Protein AF-0000000078796275 (afdb_homodimer)

Nearest PDB structures (foldseek):
  2wvj-assembly2_E  TM=6.440E-01  e=2.480E-03  Homo sapiens
  1w4r-assembly2_E  TM=6.737E-01  e=4.907E-03  Homo sapiens
  3pvs-assembly1_B  TM=4.289E-01  e=1.574E-03  Escherichia coli
  3pvs-assembly1_C  TM=3.854E-01  e=8.913E-04  Escherichia coli
  3pvs-assembly1_D  TM=3.509E-01  e=2.480E-03  Escherichia coli

Structure (mmCIF, N/CA/C/O backbone):
data_AF-0000000078796275-model_v1
#
loop_
_entity.id
_entity.type
_entity.pdbx_description
1 polymer 'AAA+ ATPase domain-containing protein'
#
loop_
_atom_site.group_PDB
_atom_site.id
_atom_site.type_symbol
_atom_site.label_atom_id
_atom_site.label_alt_id
_atom_site.label_comp_id
_atom_site.label_asym_id
_atom_site.label_entity_id
_atom_site.label_seq_id
_atom_site.pdbx_PDB_ins_code
_atom_site.Cartn_x
_atom_site.Cartn_y
_atom_site.Cartn_z
_atom_site.occupancy
_atom_site.B_iso_or_equiv
_atom_site.auth_seq_id
_atom_site.auth_comp_id
_atom_site.auth_asym_id
_atom_site.auth_atom_id
_atom_site.pdbx_PDB_model_num
ATOM 1 N N . MET A 1 1 ? 18.891 14.438 -11.133 1 76.06 1 MET A N 1
ATOM 2 C CA . MET A 1 1 ? 20.156 14.117 -10.492 1 76.06 1 MET A CA 1
ATOM 3 C C . MET A 1 1 ? 20.156 14.555 -9.031 1 76.06 1 MET A C 1
ATOM 5 O O . MET A 1 1 ? 19.75 15.672 -8.711 1 76.06 1 MET A O 1
ATOM 9 N N . LEU A 1 2 ? 20.594 13.57 -8.203 1 88.75 2 LEU A N 1
ATOM 10 C CA . LEU A 1 2 ? 20.547 13.781 -6.766 1 88.75 2 LEU A CA 1
ATOM 11 C C . LEU A 1 2 ? 21.891 14.312 -6.254 1 88.75 2 LEU A C 1
ATOM 13 O O . LEU A 1 2 ? 22.922 14.094 -6.879 1 88.75 2 LEU A O 1
ATOM 17 N N . PHE A 1 3 ? 21.844 15.031 -5.23 1 89.06 3 PHE A N 1
ATOM 18 C CA . PHE A 1 3 ? 23.078 15.453 -4.562 1 89.06 3 PHE A CA 1
ATOM 19 C C . PHE A 1 3 ? 23.703 14.289 -3.805 1 89.06 3 PHE A C 1
ATOM 21 O O . PHE A 1 3 ? 23 13.453 -3.238 1 89.06 3 PHE A O 1
ATOM 28 N N . LYS A 1 4 ? 25.094 14.281 -3.848 1 92.06 4 LYS A N 1
ATOM 29 C CA . LYS A 1 4 ? 25.812 13.227 -3.152 1 92.06 4 LYS A CA 1
ATOM 30 C C . LYS A 1 4 ? 25.453 13.188 -1.672 1 92.06 4 LYS A C 1
ATOM 32 O O . LYS A 1 4 ? 25.312 12.109 -1.088 1 92.06 4 LYS A O 1
ATOM 37 N N . GLU A 1 5 ? 25.219 14.312 -1.098 1 89.81 5 GLU A N 1
ATOM 38 C CA . GLU A 1 5 ? 24.875 14.398 0.319 1 89.81 5 GLU A CA 1
ATOM 39 C C . GLU A 1 5 ? 23.531 13.734 0.612 1 89.81 5 GLU A C 1
ATOM 41 O O . GLU A 1 5 ? 23.359 13.125 1.67 1 89.81 5 GLU A O 1
ATOM 46 N N . ASP A 1 6 ? 22.609 13.883 -0.308 1 89.31 6 ASP A N 1
ATOM 47 C CA . ASP A 1 6 ? 21.297 13.25 -0.151 1 89.31 6 ASP A CA 1
ATOM 48 C C . ASP A 1 6 ? 21.406 11.734 -0.227 1 89.31 6 ASP A C 1
ATOM 50 O O . ASP A 1 6 ? 20.797 11.023 0.57 1 89.31 6 ASP A O 1
ATOM 54 N N . ILE A 1 7 ? 22.203 11.297 -1.144 1 93.94 7 ILE A N 1
ATOM 55 C CA . ILE A 1 7 ? 22.438 9.859 -1.3 1 93.94 7 ILE A CA 1
ATOM 56 C C . ILE A 1 7 ? 23.109 9.305 -0.053 1 93.94 7 ILE A C 1
ATOM 58 O O . ILE A 1 7 ? 22.734 8.25 0.455 1 93.94 7 ILE A O 1
ATOM 62 N N . ALA A 1 8 ? 24.078 10.07 0.486 1 93.75 8 ALA A N 1
ATOM 63 C CA . ALA A 1 8 ? 24.797 9.656 1.686 1 93.75 8 ALA A CA 1
ATOM 64 C C . ALA A 1 8 ? 23.859 9.57 2.887 1 93.75 8 ALA A C 1
ATOM 66 O O . ALA A 1 8 ? 23.953 8.633 3.684 1 93.75 8 ALA A O 1
ATOM 67 N N . THR A 1 9 ? 23.016 10.539 2.98 1 90.56 9 THR A N 1
ATOM 68 C CA . THR A 1 9 ? 22.062 10.562 4.086 1 90.56 9 THR A CA 1
ATOM 69 C C . THR A 1 9 ? 21.125 9.367 4.004 1 90.56 9 THR A C 1
ATOM 71 O O . THR A 1 9 ? 20.859 8.703 5.008 1 90.56 9 THR A O 1
ATOM 74 N N . ALA A 1 10 ? 20.594 9.117 2.816 1 91.69 10 ALA A N 1
ATOM 75 C CA . ALA A 1 10 ? 19.719 7.969 2.615 1 91.69 10 ALA A CA 1
ATOM 76 C C . ALA A 1 10 ? 20.453 6.66 2.908 1 91.69 10 ALA A C 1
ATOM 78 O O . ALA A 1 10 ? 19.922 5.789 3.604 1 91.69 10 ALA A O 1
ATOM 79 N N . TYR A 1 11 ? 21.672 6.551 2.408 1 94.62 11 TYR A N 1
ATOM 80 C CA . TYR A 1 11 ? 22.484 5.355 2.578 1 94.62 11 TYR A CA 1
ATOM 81 C C . TYR A 1 11 ? 22.734 5.066 4.055 1 94.62 11 TYR A C 1
ATOM 83 O O . TYR A 1 11 ? 22.547 3.934 4.512 1 94.62 11 TYR A O 1
ATOM 91 N N . ASN A 1 12 ? 23.078 6.051 4.82 1 91.12 12 ASN A N 1
ATOM 92 C CA . ASN A 1 12 ? 23.375 5.883 6.242 1 91.12 12 ASN A CA 1
ATOM 93 C C . ASN A 1 12 ? 22.109 5.527 7.031 1 91.12 12 ASN A C 1
ATOM 95 O O . ASN A 1 12 ? 22.172 4.73 7.969 1 91.12 12 ASN A O 1
ATOM 99 N N . GLY A 1 13 ? 21.031 6.141 6.676 1 87.31 13 GLY A N 1
ATOM 100 C CA . GLY A 1 13 ? 19.766 5.805 7.309 1 87.31 13 GLY A CA 1
ATOM 101 C C . GLY A 1 13 ? 19.359 4.359 7.09 1 87.31 13 GLY A C 1
ATOM 102 O O . GLY A 1 13 ? 18.891 3.695 8.016 1 87.31 13 GLY A O 1
ATOM 103 N N . GLN A 1 14 ? 19.5 3.926 5.867 1 90.25 14 GLN A N 1
ATOM 104 C CA . GLN A 1 14 ? 19.141 2.559 5.516 1 90.25 14 GLN A CA 1
ATOM 105 C C . GLN A 1 14 ? 20.047 1.549 6.219 1 90.25 14 GLN A C 1
ATOM 107 O O . GLN A 1 14 ? 19.594 0.477 6.621 1 90.25 14 GLN A O 1
ATOM 112 N N . LYS A 1 15 ? 21.281 1.871 6.348 1 88.06 15 LYS A N 1
ATOM 113 C CA . LYS A 1 15 ? 22.234 1.005 7.023 1 88.06 15 LYS A CA 1
ATOM 114 C C . LYS A 1 15 ? 21.828 0.748 8.469 1 88.06 15 LYS A C 1
ATOM 116 O O . LYS A 1 15 ? 21.969 -0.368 8.977 1 88.06 15 LYS A O 1
ATOM 121 N N . ARG A 1 16 ? 21.234 1.722 9.055 1 82.81 16 ARG A N 1
ATOM 122 C CA . ARG A 1 16 ? 20.797 1.594 10.438 1 82.81 16 ARG A CA 1
ATOM 123 C C . ARG A 1 16 ? 19.609 0.643 10.547 1 82.81 16 ARG A C 1
ATOM 125 O O . ARG A 1 16 ? 19.484 -0.112 11.516 1 82.81 16 ARG A O 1
ATOM 132 N N . ILE A 1 17 ? 18.875 0.604 9.562 1 80.75 17 ILE A N 1
ATOM 133 C CA . ILE A 1 17 ? 17.688 -0.232 9.555 1 80.75 17 ILE A CA 1
ATOM 134 C C . ILE A 1 17 ? 18.078 -1.688 9.312 1 80.75 17 ILE A C 1
ATOM 136 O O . ILE A 1 17 ? 17.5 -2.6 9.914 1 80.75 17 ILE A O 1
ATOM 140 N N . LEU A 1 18 ? 18.938 -1.855 8.453 1 81 18 LEU A N 1
ATOM 141 C CA . LEU A 1 18 ? 19.406 -3.197 8.125 1 81 18 LEU A CA 1
ATOM 142 C C . LEU A 1 18 ? 19.969 -3.896 9.359 1 81 18 LEU A C 1
ATOM 144 O O . LEU A 1 18 ? 19.844 -5.117 9.492 1 81 18 LEU A O 1
ATOM 148 N N . ALA A 1 19 ? 20.453 -3.193 10.281 1 75.62 19 ALA A N 1
ATOM 149 C CA . ALA A 1 19 ? 21.125 -3.738 11.461 1 75.62 19 ALA A CA 1
ATOM 150 C C . ALA A 1 19 ? 20.094 -4.188 12.508 1 75.62 19 ALA A C 1
ATOM 152 O O . ALA A 1 19 ? 20.422 -4.949 13.414 1 75.62 19 ALA A O 1
ATOM 153 N N . ARG A 1 20 ? 18.891 -3.867 12.281 1 72.19 20 ARG A N 1
ATOM 154 C CA . ARG A 1 20 ? 17.859 -4.215 13.258 1 72.19 20 ARG A CA 1
ATOM 155 C C . ARG A 1 20 ? 17.406 -5.656 13.078 1 72.19 20 ARG A C 1
ATOM 157 O O . ARG A 1 20 ? 17.312 -6.148 11.953 1 72.19 20 ARG A O 1
ATOM 164 N N . ASP A 1 21 ? 17.406 -6.375 14.195 1 62.12 21 ASP A N 1
ATOM 165 C CA . ASP A 1 21 ? 16.984 -7.773 14.18 1 62.12 21 ASP A CA 1
ATOM 166 C C . ASP A 1 21 ? 15.484 -7.895 13.93 1 62.12 21 ASP A C 1
ATOM 168 O O . ASP A 1 21 ? 14.672 -7.336 14.68 1 62.12 21 ASP A O 1
ATOM 172 N N . VAL A 1 22 ? 15.266 -8.297 12.719 1 60.03 22 VAL A N 1
ATOM 173 C CA . VAL A 1 22 ? 13.828 -8.508 12.547 1 60.03 22 VAL A CA 1
ATOM 174 C C . VAL A 1 22 ? 13.492 -9.984 12.766 1 60.03 22 VAL A C 1
ATOM 176 O O . VAL A 1 22 ? 14.211 -10.867 12.297 1 60.03 22 VAL A O 1
ATOM 179 N N . GLY A 1 23 ? 12.969 -10.422 13.898 1 57.25 23 GLY A N 1
ATOM 180 C CA . GLY A 1 23 ? 12.508 -11.719 14.367 1 57.25 23 GLY A CA 1
ATOM 181 C C . GLY A 1 23 ? 11.82 -12.539 13.297 1 57.25 23 GLY A C 1
ATOM 182 O O . GLY A 1 23 ? 10.859 -13.25 13.57 1 57.25 23 GLY A O 1
ATOM 183 N N . LEU A 1 24 ? 12.375 -12.43 12.062 1 63.84 24 LEU A N 1
ATOM 184 C CA . LEU A 1 24 ? 11.531 -13.125 11.094 1 63.84 24 LEU A CA 1
ATOM 185 C C . LEU A 1 24 ? 12.031 -14.547 10.875 1 63.84 24 LEU A C 1
ATOM 187 O O . LEU A 1 24 ? 13.188 -14.859 11.164 1 63.84 24 LEU A O 1
ATOM 191 N N . ILE A 1 25 ? 11.188 -15.516 10.562 1 65.38 25 ILE A N 1
ATOM 192 C CA . ILE A 1 25 ? 11.438 -16.922 10.297 1 65.38 25 ILE A CA 1
ATOM 193 C C . ILE A 1 25 ? 12.391 -17.062 9.117 1 65.38 25 ILE A C 1
ATOM 195 O O . ILE A 1 25 ? 12.344 -16.281 8.172 1 65.38 25 ILE A O 1
ATOM 199 N N . ASN A 1 26 ? 13.25 -18.047 9.281 1 71.75 26 ASN A N 1
ATOM 200 C CA . ASN A 1 26 ? 14.195 -18.375 8.211 1 71.75 26 ASN A CA 1
ATOM 201 C C . ASN A 1 26 ? 13.477 -18.953 6.996 1 71.75 26 ASN A C 1
ATOM 203 O O . ASN A 1 26 ? 12.664 -19.859 7.129 1 71.75 26 ASN A O 1
ATOM 207 N N . ARG A 1 27 ? 13.758 -18.359 5.863 1 78.31 27 ARG A N 1
ATOM 208 C CA . ARG A 1 27 ? 13.25 -18.906 4.613 1 78.31 27 ARG A CA 1
ATOM 209 C C . ARG A 1 27 ? 13.953 -20.219 4.262 1 78.31 27 ARG A C 1
ATOM 211 O O . ARG A 1 27 ? 15.156 -20.359 4.488 1 78.31 27 ARG A O 1
ATOM 218 N N . ASN A 1 28 ? 13.188 -21.188 3.709 1 73.44 28 ASN A N 1
ATOM 219 C CA . ASN A 1 28 ? 13.773 -22.438 3.244 1 73.44 28 ASN A CA 1
ATOM 220 C C . ASN A 1 28 ? 14.898 -22.188 2.244 1 73.44 28 ASN A C 1
ATOM 222 O O . ASN A 1 28 ? 15.898 -22.922 2.24 1 73.44 28 ASN A O 1
ATOM 226 N N . LEU A 1 29 ? 14.688 -21.203 1.497 1 71.69 29 LEU A N 1
ATOM 227 C CA . LEU A 1 29 ? 15.688 -20.875 0.481 1 71.69 29 LEU A CA 1
ATOM 228 C C . LEU A 1 29 ? 17.047 -20.594 1.12 1 71.69 29 LEU A C 1
ATOM 230 O O . LEU A 1 29 ? 18.078 -20.875 0.522 1 71.69 29 LEU A O 1
ATOM 234 N N . LEU A 1 30 ? 17 -20.078 2.273 1 75.19 30 LEU A N 1
ATOM 235 C CA . LEU A 1 30 ? 18.25 -19.734 2.959 1 75.19 30 LEU A CA 1
ATOM 236 C C . LEU A 1 30 ? 19.062 -20.984 3.264 1 75.19 30 LEU A C 1
ATOM 238 O O . LEU A 1 30 ? 20.297 -20.938 3.258 1 75.19 30 LEU A O 1
ATOM 242 N N . GLU A 1 31 ? 18.312 -22.016 3.477 1 73.5 31 GLU A N 1
ATOM 243 C CA . GLU A 1 31 ? 19 -23.25 3.84 1 73.5 31 GLU A CA 1
ATOM 244 C C . GLU A 1 31 ? 19.766 -23.828 2.652 1 73.5 31 GLU A C 1
ATOM 246 O O . GLU A 1 31 ? 20.844 -24.406 2.824 1 73.5 31 GLU A O 1
ATOM 251 N N . THR A 1 32 ? 19.234 -23.578 1.522 1 74.62 32 THR A N 1
ATOM 252 C CA . THR A 1 32 ? 19.859 -24.156 0.341 1 74.62 32 THR A CA 1
ATOM 253 C C . THR A 1 32 ? 20.672 -23.109 -0.407 1 74.62 32 THR A C 1
ATOM 255 O O . THR A 1 32 ? 21.453 -23.438 -1.297 1 74.62 32 THR A O 1
ATOM 258 N N . PHE A 1 33 ? 20.547 -21.969 0.057 1 80.94 33 PHE A N 1
ATOM 259 C CA . PHE A 1 33 ? 21.203 -20.859 -0.657 1 80.94 33 PHE A CA 1
ATOM 260 C C . PHE A 1 33 ? 22.672 -20.766 -0.281 1 80.94 33 PHE A C 1
ATOM 262 O O . PHE A 1 33 ? 23.016 -20.75 0.903 1 80.94 33 PHE A O 1
ATOM 269 N N . LYS A 1 34 ? 23.531 -20.875 -1.212 1 82 34 LYS A N 1
ATOM 270 C CA . LYS A 1 34 ? 24.969 -20.578 -1.09 1 82 34 LYS A CA 1
ATOM 271 C C . LYS A 1 34 ? 25.406 -19.562 -2.133 1 82 34 LYS A C 1
ATOM 273 O O . LYS A 1 34 ? 25.281 -19.797 -3.336 1 82 34 LYS A O 1
ATOM 278 N N . PRO A 1 35 ? 25.844 -18.453 -1.561 1 86.31 35 PRO A N 1
ATOM 279 C CA . PRO A 1 35 ? 26.266 -17.453 -2.541 1 86.31 35 PRO A CA 1
ATOM 280 C C . PRO A 1 35 ? 27.391 -17.953 -3.449 1 86.31 35 PRO A C 1
ATOM 282 O O . PRO A 1 35 ? 28.312 -18.625 -2.982 1 86.31 35 PRO A O 1
ATOM 285 N N . SER A 1 36 ? 27.141 -17.688 -4.668 1 85.12 36 SER A N 1
ATOM 286 C CA . SER A 1 36 ? 28.219 -18 -5.602 1 85.12 36 SER A CA 1
ATOM 287 C C . SER A 1 36 ? 29.406 -17.047 -5.398 1 85.12 36 SER A C 1
ATOM 289 O O . SER A 1 36 ? 29.25 -15.961 -4.848 1 85.12 36 SER A O 1
ATOM 291 N N . SER A 1 37 ? 30.547 -17.516 -5.859 1 81.75 37 SER A N 1
ATOM 292 C CA . SER A 1 37 ? 31.75 -16.719 -5.672 1 81.75 37 SER A CA 1
ATOM 293 C C . SER A 1 37 ? 31.766 -15.516 -6.617 1 81.75 37 SER A C 1
ATOM 295 O O . SER A 1 37 ? 32.188 -14.422 -6.23 1 81.75 37 SER A O 1
ATOM 297 N N . SER A 1 38 ? 31.234 -15.711 -7.793 1 84.31 38 SER A N 1
ATOM 298 C CA . SER A 1 38 ? 31.484 -14.641 -8.758 1 84.31 38 SER A CA 1
ATOM 299 C C . SER A 1 38 ? 30.188 -14.133 -9.367 1 84.31 38 SER A C 1
ATOM 301 O O . SER A 1 38 ? 30.109 -12.984 -9.805 1 84.31 38 SER A O 1
ATOM 303 N N . HIS A 1 39 ? 29.141 -14.883 -9.297 1 92.06 39 HIS A N 1
ATOM 304 C CA . HIS A 1 39 ? 27.922 -14.523 -10.016 1 92.06 39 HIS A CA 1
ATOM 305 C C . HIS A 1 39 ? 27.156 -13.438 -9.273 1 92.06 39 HIS A C 1
ATOM 307 O O . HIS A 1 39 ? 27.203 -13.367 -8.039 1 92.06 39 HIS A O 1
ATOM 313 N N . ILE A 1 40 ? 26.484 -12.641 -10.039 1 93.69 40 ILE A N 1
ATOM 314 C CA . ILE A 1 40 ? 25.469 -11.742 -9.492 1 93.69 40 ILE A CA 1
ATOM 315 C C . ILE A 1 40 ? 24.234 -12.547 -9.062 1 93.69 40 ILE A C 1
ATOM 317 O O . ILE A 1 40 ? 23.734 -13.383 -9.82 1 93.69 40 ILE A O 1
ATOM 321 N N . GLU A 1 41 ? 23.891 -12.375 -7.867 1 94.12 41 GLU A N 1
ATOM 322 C CA . GLU A 1 41 ? 22.688 -13.055 -7.391 1 94.12 41 GLU A CA 1
ATOM 323 C C . GLU A 1 41 ? 21.453 -12.188 -7.574 1 94.12 41 GLU A C 1
ATOM 325 O O . GLU A 1 41 ? 21.359 -11.094 -7.004 1 94.12 41 GLU A O 1
ATOM 330 N N . VAL A 1 42 ? 20.469 -12.617 -8.305 1 92.25 42 VAL A N 1
ATOM 331 C CA . VAL A 1 42 ? 19.234 -11.898 -8.57 1 92.25 42 VAL A CA 1
ATOM 332 C C . VAL A 1 42 ? 18.078 -12.562 -7.82 1 92.25 42 VAL A C 1
ATOM 334 O O . VAL A 1 42 ? 17.766 -13.734 -8.062 1 92.25 42 VAL A O 1
ATOM 337 N N . ILE A 1 43 ? 17.5 -11.82 -6.938 1 92.31 43 ILE A N 1
ATOM 338 C CA . ILE A 1 43 ? 16.359 -12.312 -6.164 1 92.31 43 ILE A CA 1
ATOM 339 C C . ILE A 1 43 ? 15.094 -11.602 -6.621 1 92.31 43 ILE A C 1
ATOM 341 O O . ILE A 1 43 ? 14.922 -10.406 -6.379 1 92.31 43 ILE A O 1
ATOM 345 N N . SER A 1 44 ? 14.242 -12.32 -7.293 1 93.19 44 SER A N 1
ATOM 346 C CA . SER A 1 44 ? 12.977 -11.766 -7.773 1 93.19 44 SER A CA 1
ATOM 347 C C . SER A 1 44 ? 11.789 -12.461 -7.121 1 93.19 44 SER A C 1
ATOM 349 O O . SER A 1 44 ? 11.906 -13.586 -6.629 1 93.19 44 SER A O 1
ATOM 351 N N . GLY A 1 45 ? 10.688 -11.797 -7.074 1 94.38 45 GLY A N 1
ATOM 352 C CA . GLY A 1 45 ? 9.469 -12.336 -6.492 1 94.38 45 GLY A CA 1
ATOM 353 C C . GLY A 1 45 ? 8.383 -11.297 -6.301 1 94.38 45 GLY A C 1
ATOM 354 O O . GLY A 1 45 ? 8.625 -10.102 -6.441 1 94.38 45 GLY A O 1
ATOM 355 N N . VAL A 1 46 ? 7.262 -11.766 -5.941 1 95.25 46 VAL A N 1
ATOM 356 C CA . VAL A 1 46 ? 6.102 -10.891 -5.789 1 95.25 46 VAL A CA 1
ATOM 357 C C . VAL A 1 46 ? 6.293 -9.984 -4.574 1 95.25 46 VAL A C 1
ATOM 359 O O . VAL A 1 46 ? 7.004 -10.336 -3.635 1 95.25 46 VAL A O 1
ATOM 362 N N . ARG A 1 47 ? 5.656 -8.844 -4.621 1 92.88 47 ARG A N 1
ATOM 363 C CA . ARG A 1 47 ? 5.672 -7.922 -3.492 1 92.88 47 ARG A CA 1
ATOM 364 C C . ARG A 1 47 ? 5.152 -8.594 -2.227 1 92.88 47 ARG A C 1
ATOM 366 O O . ARG A 1 47 ? 4.152 -9.32 -2.266 1 92.88 47 ARG A O 1
ATOM 373 N N . ARG A 1 48 ? 5.867 -8.375 -1.099 1 91.19 48 ARG A N 1
ATOM 374 C CA . ARG A 1 48 ? 5.48 -8.805 0.241 1 91.19 48 ARG A CA 1
ATOM 375 C C . ARG A 1 48 ? 5.715 -10.297 0.427 1 91.19 48 ARG A C 1
ATOM 377 O O . ARG A 1 48 ? 5.172 -10.906 1.351 1 91.19 48 ARG A O 1
ATOM 384 N N . SER A 1 49 ? 6.504 -10.875 -0.496 1 92.56 49 SER A N 1
ATOM 385 C CA . SER A 1 49 ? 6.797 -12.297 -0.35 1 92.56 49 SER A CA 1
ATOM 386 C C . SER A 1 49 ? 7.945 -12.531 0.624 1 92.56 49 SER A C 1
ATOM 388 O O . SER A 1 49 ? 8.211 -13.664 1.024 1 92.56 49 SER A O 1
ATOM 390 N N . GLY A 1 50 ? 8.719 -11.445 0.939 1 88.06 50 GLY A N 1
ATOM 391 C CA . GLY A 1 50 ? 9.797 -11.594 1.906 1 88.06 50 GLY A CA 1
ATOM 392 C C . GLY A 1 50 ? 11.172 -11.453 1.29 1 88.06 50 GLY A C 1
ATOM 393 O O . GLY A 1 50 ? 12.172 -11.867 1.882 1 88.06 50 GLY A O 1
ATOM 394 N N . LYS A 1 51 ? 11.336 -10.883 0.121 1 90 51 LYS A N 1
ATOM 395 C CA . LYS A 1 51 ? 12.617 -10.719 -0.563 1 90 51 LYS A CA 1
ATOM 396 C C . LYS A 1 51 ? 13.609 -9.953 0.307 1 90 51 LYS A C 1
ATOM 398 O O . LYS A 1 51 ? 14.758 -10.375 0.457 1 90 51 LYS A O 1
ATOM 403 N N . SER A 1 52 ? 13.102 -8.82 0.889 1 86.31 52 SER A N 1
ATOM 404 C CA . SER A 1 52 ? 13.977 -7.996 1.714 1 86.31 52 SER A CA 1
ATOM 405 C C . SER A 1 52 ? 14.422 -8.742 2.967 1 86.31 52 SER A C 1
ATOM 407 O O . SER A 1 52 ? 15.57 -8.617 3.398 1 86.31 52 SER A O 1
ATOM 409 N N . THR A 1 53 ? 13.5 -9.484 3.506 1 84.56 53 THR A N 1
ATOM 410 C CA . THR A 1 53 ? 13.828 -10.289 4.672 1 84.56 53 THR A CA 1
ATOM 411 C C . THR A 1 53 ? 14.883 -11.336 4.324 1 84.56 53 THR A C 1
ATOM 413 O O . THR A 1 53 ? 15.828 -11.555 5.082 1 84.56 53 THR A O 1
ATOM 416 N N . LEU A 1 54 ? 14.711 -12 3.186 1 88.88 54 LEU A N 1
ATOM 417 C CA . LEU A 1 54 ? 15.695 -12.977 2.725 1 88.88 54 LEU A CA 1
ATOM 418 C C . LEU A 1 54 ? 17.062 -12.328 2.545 1 88.88 54 LEU A C 1
ATOM 420 O O . LEU A 1 54 ? 18.078 -12.898 2.947 1 88.88 54 LEU A O 1
ATOM 424 N N . MET A 1 55 ? 17.078 -11.195 1.989 1 89.06 55 MET A N 1
ATOM 425 C CA . MET A 1 55 ? 18.328 -10.453 1.79 1 89.06 55 MET A CA 1
ATOM 426 C C . MET A 1 55 ? 19.016 -10.172 3.123 1 89.06 55 MET A C 1
ATOM 428 O O . MET A 1 55 ? 20.234 -10.344 3.246 1 89.06 55 MET A O 1
ATOM 432 N N . ARG A 1 56 ? 18.266 -9.766 4.094 1 87.38 56 ARG A N 1
ATOM 433 C CA . ARG A 1 56 ? 18.828 -9.484 5.414 1 87.38 56 ARG A CA 1
ATOM 434 C C . ARG A 1 56 ? 19.391 -10.75 6.051 1 87.38 56 ARG A C 1
ATOM 436 O O . ARG A 1 56 ? 20.438 -10.703 6.707 1 87.38 56 ARG A O 1
ATOM 443 N N . GLN A 1 57 ? 18.719 -11.828 5.848 1 88.25 57 GLN A N 1
ATOM 444 C CA . GLN A 1 57 ? 19.188 -13.109 6.375 1 88.25 57 GLN A CA 1
ATOM 445 C C . GLN A 1 57 ? 20.5 -13.523 5.715 1 88.25 57 GLN A C 1
ATOM 447 O O . GLN A 1 57 ? 21.391 -14.047 6.379 1 88.25 57 GLN A O 1
ATOM 452 N N . ILE A 1 58 ? 20.594 -13.297 4.453 1 90.56 58 ILE A N 1
ATOM 453 C CA . ILE A 1 58 ? 21.812 -13.617 3.711 1 90.56 58 ILE A CA 1
ATOM 454 C C . ILE A 1 58 ? 22.969 -12.758 4.219 1 90.56 58 ILE A C 1
ATOM 456 O O . ILE A 1 58 ? 24.078 -13.258 4.43 1 90.56 58 ILE A O 1
ATOM 460 N N . VAL A 1 59 ? 22.719 -11.516 4.422 1 90.69 59 VAL A N 1
ATOM 461 C CA . VAL A 1 59 ? 23.719 -10.594 4.934 1 90.69 59 VAL A CA 1
ATOM 462 C C . VAL A 1 59 ? 24.25 -11.094 6.281 1 90.69 59 VAL A C 1
ATOM 464 O O . VAL A 1 59 ? 25.453 -11.203 6.48 1 90.69 59 VAL A O 1
ATOM 467 N N . LYS A 1 60 ? 23.375 -11.422 7.195 1 87.75 60 LYS A N 1
ATOM 468 C CA . LYS A 1 60 ? 23.734 -11.844 8.547 1 87.75 60 LYS A CA 1
ATOM 469 C C . LYS A 1 60 ? 24.531 -13.148 8.523 1 87.75 60 LYS A C 1
ATOM 471 O O . LYS A 1 60 ? 25.469 -13.328 9.305 1 87.75 60 LYS A O 1
ATOM 476 N N . LYS A 1 61 ? 24.188 -13.984 7.645 1 89.56 61 LYS A N 1
ATOM 477 C CA . LYS A 1 61 ? 24.75 -15.328 7.625 1 89.56 61 LYS A CA 1
ATOM 478 C C . LYS A 1 61 ? 26.125 -15.336 6.945 1 89.56 61 LYS A C 1
ATOM 480 O O . LYS A 1 61 ? 27.016 -16.062 7.359 1 89.56 61 LYS A O 1
ATOM 485 N N . TYR A 1 62 ? 26.328 -14.5 5.91 1 92.25 62 TYR A N 1
ATOM 486 C CA . TYR A 1 62 ? 27.469 -14.75 5.035 1 92.25 62 TYR A CA 1
ATOM 487 C C . TYR A 1 62 ? 28.438 -13.57 5.035 1 92.25 62 TYR A C 1
ATOM 489 O O . TYR A 1 62 ? 29.594 -13.695 4.609 1 92.25 62 TYR A O 1
ATOM 497 N N . PHE A 1 63 ? 27.922 -12.445 5.484 1 92.81 63 PHE A N 1
ATOM 498 C CA . PHE A 1 63 ? 28.766 -11.281 5.246 1 92.81 63 PHE A CA 1
ATOM 499 C C . PHE A 1 63 ? 28.906 -10.453 6.516 1 92.81 63 PHE A C 1
ATOM 501 O O . PHE A 1 63 ? 28.047 -10.492 7.395 1 92.81 63 PHE A O 1
ATOM 508 N N . GLY A 1 64 ? 30 -9.711 6.605 1 89.88 64 GLY A N 1
ATOM 509 C CA . GLY A 1 64 ? 30.266 -8.773 7.688 1 89.88 64 GLY A CA 1
ATOM 510 C C . GLY A 1 64 ? 30.016 -7.328 7.301 1 89.88 64 GLY A C 1
ATOM 511 O O . GLY A 1 64 ? 29.031 -6.734 7.73 1 89.88 64 GLY A O 1
ATOM 512 N N . LYS A 1 65 ? 30.828 -6.785 6.391 1 92.94 65 LYS A N 1
ATOM 513 C CA . LYS A 1 65 ? 30.688 -5.414 5.914 1 92.94 65 LYS A CA 1
ATOM 514 C C . LYS A 1 65 ? 30.031 -5.371 4.539 1 92.94 65 LYS A C 1
ATOM 516 O O . LYS A 1 65 ? 30.656 -5.699 3.533 1 92.94 65 LYS A O 1
ATOM 521 N N . VAL A 1 66 ? 28.781 -4.863 4.527 1 95.88 66 VAL A N 1
ATOM 522 C CA . VAL A 1 66 ? 28.062 -4.848 3.26 1 95.88 66 VAL A CA 1
ATOM 523 C C . VAL A 1 66 ? 27.625 -3.422 2.938 1 95.88 66 VAL A C 1
ATOM 525 O O . VAL A 1 66 ? 27.562 -2.568 3.826 1 95.88 66 VAL A O 1
ATOM 528 N N . ALA A 1 67 ? 27.453 -3.146 1.705 1 96.62 67 ALA A N 1
ATOM 529 C CA . ALA A 1 67 ? 26.75 -1.958 1.239 1 96.62 67 ALA A CA 1
ATOM 530 C C . ALA A 1 67 ? 25.312 -2.295 0.856 1 96.62 67 ALA A C 1
ATOM 532 O O . ALA A 1 67 ? 25.062 -3.277 0.153 1 96.62 67 ALA A O 1
ATOM 533 N N . TYR A 1 68 ? 24.438 -1.574 1.393 1 95.62 68 TYR A N 1
ATOM 534 C CA . TYR A 1 68 ? 23.016 -1.801 1.14 1 95.62 68 TYR A CA 1
ATOM 535 C C . TYR A 1 68 ? 22.328 -0.517 0.688 1 95.62 68 TYR A C 1
ATOM 537 O O . TYR A 1 68 ? 22.562 0.551 1.263 1 95.62 68 TYR A O 1
ATOM 545 N N . PHE A 1 69 ? 21.5 -0.642 -0.326 1 96.25 69 PHE A N 1
ATOM 546 C CA . PHE A 1 69 ? 20.766 0.523 -0.794 1 96.25 69 PHE A CA 1
ATOM 547 C C . PHE A 1 69 ? 19.422 0.112 -1.367 1 96.25 69 PHE A C 1
ATOM 549 O O . PHE A 1 69 ? 19.344 -0.751 -2.244 1 96.25 69 PHE A O 1
ATOM 556 N N . ASN A 1 70 ? 18.359 0.668 -0.852 1 94.69 70 ASN A N 1
ATOM 557 C CA . ASN A 1 70 ? 17 0.462 -1.332 1 94.69 70 ASN A CA 1
ATOM 558 C C . ASN A 1 70 ? 16.531 1.605 -2.234 1 94.69 70 ASN A C 1
ATOM 560 O O . ASN A 1 70 ? 16.406 2.744 -1.781 1 94.69 70 ASN A O 1
ATOM 564 N N . PHE A 1 71 ? 16.188 1.319 -3.438 1 93.94 71 PHE A N 1
ATOM 565 C CA . PHE A 1 71 ? 15.914 2.348 -4.434 1 93.94 71 PHE A CA 1
ATOM 566 C C . PHE A 1 71 ? 14.461 2.799 -4.363 1 93.94 71 PHE A C 1
ATOM 568 O O . PHE A 1 71 ? 14.039 3.672 -5.121 1 93.94 71 PHE A O 1
ATOM 575 N N . GLU A 1 72 ? 13.719 2.264 -3.387 1 91.06 72 GLU A N 1
ATOM 576 C CA . GLU A 1 72 ? 12.344 2.699 -3.189 1 91.06 72 GLU A CA 1
ATOM 577 C C . GLU A 1 72 ? 12.266 3.848 -2.188 1 91.06 72 GLU A C 1
ATOM 579 O O . GLU A 1 72 ? 11.195 4.426 -1.979 1 91.06 72 GLU A O 1
ATOM 584 N N . ASP A 1 73 ? 13.328 4.203 -1.602 1 91.69 73 ASP A N 1
ATOM 585 C CA . ASP A 1 73 ? 13.391 5.301 -0.644 1 91.69 73 ASP A CA 1
ATOM 586 C C . ASP A 1 73 ? 12.961 6.617 -1.289 1 91.69 73 ASP A C 1
ATOM 588 O O . ASP A 1 73 ? 13.57 7.066 -2.264 1 91.69 73 ASP A O 1
ATOM 592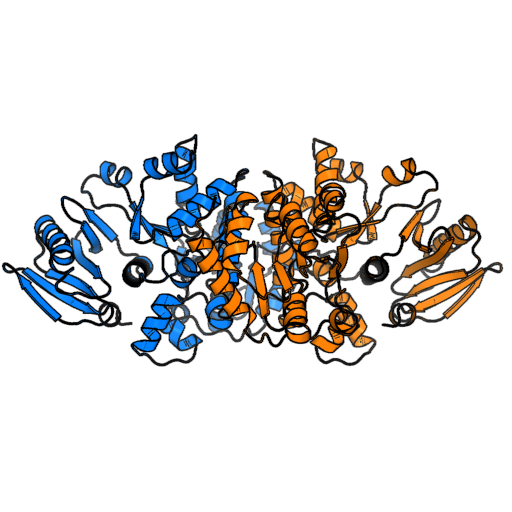 N N . SER A 1 74 ? 11.883 7.18 -0.723 1 91.88 74 SER A N 1
ATOM 593 C CA . SER A 1 74 ? 11.328 8.406 -1.292 1 91.88 74 SER A CA 1
ATOM 594 C C . SER A 1 74 ? 12.359 9.531 -1.276 1 91.88 74 SER A C 1
ATOM 596 O O . SER A 1 74 ? 12.297 10.445 -2.102 1 91.88 74 SER A O 1
ATOM 598 N N . ARG A 1 75 ? 13.266 9.531 -0.417 1 90.12 75 ARG A N 1
ATOM 599 C CA . ARG A 1 75 ? 14.258 10.594 -0.256 1 90.12 75 ARG A CA 1
ATOM 600 C C . ARG A 1 75 ? 15.258 10.594 -1.407 1 90.12 75 ARG A C 1
ATOM 602 O O . ARG A 1 75 ? 15.992 11.562 -1.605 1 90.12 75 ARG A O 1
ATOM 609 N N . VAL A 1 76 ? 15.305 9.484 -2.176 1 92 76 VAL A N 1
ATOM 610 C CA . VAL A 1 76 ? 16.188 9.414 -3.338 1 92 76 VAL A CA 1
ATOM 611 C C . VAL A 1 76 ? 15.359 9.227 -4.605 1 92 76 VAL A C 1
ATOM 613 O O . VAL A 1 76 ? 15.812 8.617 -5.57 1 92 76 VAL A O 1
ATOM 616 N N . PHE A 1 77 ? 14.148 9.656 -4.484 1 90.88 77 PHE A N 1
ATOM 617 C CA . PHE A 1 77 ? 13.32 9.656 -5.68 1 90.88 77 PHE A CA 1
ATOM 618 C C . PHE A 1 77 ? 14.008 10.398 -6.82 1 90.88 77 PHE A C 1
ATOM 620 O O . PHE A 1 77 ? 14.578 11.477 -6.609 1 90.88 77 PHE A O 1
ATOM 627 N N . GLY A 1 78 ? 14.039 9.844 -7.996 1 88.88 78 GLY A N 1
ATOM 628 C CA . GLY A 1 78 ? 14.703 10.453 -9.141 1 88.88 78 GLY A CA 1
ATOM 629 C C . GLY A 1 78 ? 16.109 9.922 -9.359 1 88.88 78 GLY A C 1
ATOM 630 O O . GLY A 1 78 ? 16.812 10.359 -10.273 1 88.88 78 GLY A O 1
ATOM 631 N N . PHE A 1 79 ? 16.438 8.977 -8.539 1 93.44 79 PHE A N 1
ATOM 632 C CA . PHE A 1 79 ? 17.734 8.336 -8.719 1 93.44 79 PHE A CA 1
ATOM 633 C C . PHE A 1 79 ? 17.875 7.77 -10.125 1 93.44 79 PHE A C 1
ATOM 635 O O . PHE A 1 79 ? 17.016 7 -10.578 1 93.44 79 PHE A O 1
ATOM 642 N N . GLY A 1 80 ? 18.906 8.188 -10.844 1 92.88 80 GLY A N 1
ATOM 643 C CA . GLY A 1 80 ? 19.156 7.715 -12.195 1 92.88 80 GLY A CA 1
ATOM 644 C C . GLY A 1 80 ? 20.531 7.098 -12.367 1 92.88 80 GLY A C 1
ATOM 645 O O . GLY A 1 80 ? 21.312 7.055 -11.422 1 92.88 80 GLY A O 1
ATOM 646 N N . VAL A 1 81 ? 20.797 6.652 -13.547 1 92.12 81 VAL A N 1
ATOM 647 C CA . VAL A 1 81 ? 22.031 5.938 -13.867 1 92.12 81 VAL A CA 1
ATOM 648 C C . VAL A 1 81 ? 23.234 6.816 -13.547 1 92.12 81 VAL A C 1
ATOM 650 O O . VAL A 1 81 ? 24.281 6.316 -13.109 1 92.12 81 VAL A O 1
ATOM 653 N N . GLY A 1 82 ? 23.047 8.086 -13.648 1 92.12 82 GLY A N 1
ATOM 654 C CA . GLY A 1 82 ? 24.125 9.031 -13.398 1 92.12 82 GLY A CA 1
ATOM 655 C C . GLY A 1 82 ? 24.453 9.188 -11.93 1 92.12 82 GLY A C 1
ATOM 656 O O . GLY A 1 82 ? 25.516 9.719 -11.578 1 92.12 82 GLY A O 1
ATOM 657 N N . ASP A 1 83 ? 23.594 8.688 -11.062 1 95.25 83 ASP A N 1
ATOM 658 C CA . ASP A 1 83 ? 23.781 8.867 -9.625 1 95.25 83 ASP A CA 1
ATOM 659 C C . ASP A 1 83 ? 24.547 7.695 -9.023 1 95.25 83 ASP A C 1
ATOM 661 O O . ASP A 1 83 ? 24.984 7.766 -7.871 1 95.25 83 ASP A O 1
ATOM 665 N N . PHE A 1 84 ? 24.875 6.652 -9.805 1 95.75 84 PHE A N 1
ATOM 666 C CA . PHE A 1 84 ? 25.531 5.461 -9.273 1 95.75 84 PHE A CA 1
ATOM 667 C C . PHE A 1 84 ? 26.969 5.762 -8.859 1 95.75 84 PHE A C 1
ATOM 669 O O . PHE A 1 84 ? 27.469 5.184 -7.898 1 95.75 84 PHE A O 1
ATOM 676 N N . SER A 1 85 ? 27.609 6.625 -9.641 1 94.44 85 SER A N 1
ATOM 677 C CA . SER A 1 85 ? 28.984 6.984 -9.281 1 94.44 85 SER A CA 1
ATOM 678 C C . SER A 1 85 ? 29.047 7.625 -7.895 1 94.44 85 SER A C 1
ATOM 680 O O . SER A 1 85 ? 29.938 7.328 -7.105 1 94.44 85 SER A O 1
ATOM 682 N N . LYS A 1 86 ? 28.031 8.461 -7.637 1 96 86 LYS A N 1
ATOM 683 C CA . LYS A 1 86 ? 27.938 9.086 -6.316 1 96 86 LYS A CA 1
ATOM 684 C C . LYS A 1 86 ? 27.672 8.039 -5.234 1 96 86 LYS A C 1
ATOM 686 O O . LYS A 1 86 ? 28.281 8.086 -4.16 1 96 86 LYS A O 1
ATOM 691 N N . LEU A 1 87 ? 26.781 7.148 -5.527 1 96.88 87 LEU A N 1
ATOM 692 C CA . LEU A 1 87 ? 26.469 6.09 -4.578 1 96.88 87 LEU A CA 1
ATOM 693 C C . LEU A 1 87 ? 27.703 5.234 -4.297 1 96.88 87 LEU A C 1
ATOM 695 O O . LEU A 1 87 ? 27.969 4.883 -3.145 1 96.88 87 LEU A O 1
ATOM 699 N N . ASP A 1 88 ? 28.422 4.922 -5.359 1 96.31 88 ASP A N 1
ATOM 700 C CA . ASP A 1 88 ? 29.641 4.129 -5.23 1 96.31 88 ASP A CA 1
ATOM 701 C C . ASP A 1 88 ? 30.641 4.805 -4.293 1 96.31 88 ASP A C 1
ATOM 703 O O . ASP A 1 88 ? 31.234 4.148 -3.441 1 96.31 88 ASP A O 1
ATOM 707 N N . GLU A 1 89 ? 30.75 6.066 -4.43 1 95.69 89 GLU A N 1
ATOM 708 C CA . GLU A 1 89 ? 31.641 6.836 -3.559 1 95.69 89 GLU A CA 1
ATOM 709 C C . GLU A 1 89 ? 31.156 6.801 -2.111 1 95.69 89 GLU A C 1
ATOM 711 O O . GLU A 1 89 ? 31.969 6.66 -1.188 1 95.69 89 GLU A O 1
ATOM 716 N N . VAL A 1 90 ? 29.891 6.93 -1.962 1 96.19 90 VAL A N 1
ATOM 717 C CA . VAL A 1 90 ? 29.297 6.984 -0.634 1 96.19 90 VAL A CA 1
ATOM 718 C C . VAL A 1 90 ? 29.453 5.641 0.066 1 96.19 90 VAL A C 1
ATOM 720 O O . VAL A 1 90 ? 29.703 5.586 1.273 1 96.19 90 VAL A O 1
ATOM 723 N N . MET A 1 91 ? 29.312 4.547 -0.595 1 96.06 91 MET A N 1
ATOM 724 C CA . MET A 1 91 ? 29.375 3.209 -0.018 1 96.06 91 MET A CA 1
ATOM 725 C C . MET A 1 91 ? 30.797 2.904 0.476 1 96.06 91 MET A C 1
ATOM 727 O O . MET A 1 91 ? 30.969 2.189 1.465 1 96.06 91 MET A O 1
ATOM 731 N N . GLY A 1 92 ? 31.75 3.461 -0.216 1 92.81 92 GLY A N 1
ATOM 732 C CA . GLY A 1 92 ? 33.125 3.359 0.265 1 92.81 92 GLY A CA 1
ATOM 733 C C . GLY A 1 92 ? 33.812 2.072 -0.154 1 92.81 92 GLY A C 1
ATOM 734 O O . GLY A 1 92 ? 33.438 1.468 -1.165 1 92.81 92 GLY A O 1
ATOM 735 N N . ASP A 1 93 ? 34.906 1.75 0.75 1 90.38 93 ASP A N 1
ATOM 736 C CA . ASP A 1 93 ? 35.781 0.653 0.367 1 90.38 93 ASP A CA 1
ATOM 737 C C . ASP A 1 93 ? 35.625 -0.529 1.322 1 90.38 93 ASP A C 1
ATOM 739 O O . ASP A 1 93 ? 34.938 -0.44 2.322 1 90.38 93 ASP A O 1
ATOM 743 N N . GLU A 1 94 ? 36.219 -1.687 0.905 1 91.94 94 GLU A N 1
ATOM 744 C CA . GLU A 1 94 ? 36.312 -2.898 1.714 1 91.94 94 GLU A CA 1
ATOM 745 C C . GLU A 1 94 ? 34.938 -3.518 1.92 1 91.94 94 GLU A C 1
ATOM 747 O O . GLU A 1 94 ? 34.594 -3.914 3.033 1 91.94 94 GLU A O 1
ATOM 752 N N . ILE A 1 95 ? 34.156 -3.348 0.955 1 94.56 95 ILE A N 1
ATOM 753 C CA . ILE A 1 95 ? 32.812 -3.936 0.977 1 94.56 95 ILE A CA 1
ATOM 754 C C . ILE A 1 95 ? 32.875 -5.395 0.534 1 94.56 95 ILE A C 1
ATOM 756 O O . ILE A 1 95 ? 33.5 -5.711 -0.486 1 94.56 95 ILE A O 1
ATOM 760 N N . GLU A 1 96 ? 32.344 -6.262 1.327 1 94.88 96 GLU A N 1
ATOM 761 C CA . GLU A 1 96 ? 32.375 -7.688 1.005 1 94.88 96 GLU A CA 1
ATOM 762 C C . GLU A 1 96 ? 31.312 -8.031 -0.045 1 94.88 96 GLU A C 1
ATOM 764 O O . GLU A 1 96 ? 31.516 -8.93 -0.865 1 94.88 96 GLU A O 1
ATOM 769 N N . ALA A 1 97 ? 30.188 -7.344 0.059 1 96.38 97 ALA A N 1
ATOM 770 C CA . ALA A 1 97 ? 29.094 -7.598 -0.879 1 96.38 97 ALA A CA 1
ATOM 771 C C . ALA A 1 97 ? 28.172 -6.391 -0.98 1 96.38 97 ALA A C 1
ATOM 773 O O . ALA A 1 97 ? 27.984 -5.664 -0.003 1 96.38 97 ALA A O 1
ATOM 774 N N . TYR A 1 98 ? 27.641 -6.23 -2.156 1 96.94 98 TYR A N 1
ATOM 775 C CA . TYR A 1 98 ? 26.688 -5.148 -2.424 1 96.94 98 TYR A CA 1
ATOM 776 C C . TYR A 1 98 ? 25.266 -5.684 -2.549 1 96.94 98 TYR A C 1
ATOM 778 O O . TYR A 1 98 ? 25.031 -6.672 -3.252 1 96.94 98 TYR A O 1
ATOM 786 N N . PHE A 1 99 ? 24.359 -5.051 -1.831 1 96.38 99 PHE A N 1
ATOM 787 C CA . PHE A 1 99 ? 22.938 -5.43 -1.865 1 96.38 99 PHE A CA 1
ATOM 788 C C . PHE A 1 99 ? 22.078 -4.27 -2.352 1 96.38 99 PHE A C 1
ATOM 790 O O . PHE A 1 99 ? 21.984 -3.24 -1.681 1 96.38 99 PHE A O 1
ATOM 797 N N . PHE A 1 100 ? 21.469 -4.449 -3.5 1 96.12 100 PHE A N 1
ATOM 798 C CA . PHE A 1 100 ? 20.609 -3.432 -4.086 1 96.12 100 PHE A CA 1
ATOM 799 C C . PHE A 1 100 ? 19.172 -3.912 -4.133 1 96.12 100 PHE A C 1
ATOM 801 O O . PHE A 1 100 ? 18.844 -4.84 -4.879 1 96.12 100 PHE A O 1
ATOM 808 N N . ASP A 1 101 ? 18.344 -3.213 -3.328 1 94.12 101 ASP A N 1
ATOM 809 C CA . ASP A 1 101 ? 16.953 -3.598 -3.189 1 94.12 101 ASP A CA 1
ATOM 810 C C . ASP A 1 101 ? 16.062 -2.793 -4.137 1 94.12 101 ASP A C 1
ATOM 812 O O . ASP A 1 101 ? 16.219 -1.576 -4.254 1 94.12 101 ASP A O 1
ATOM 816 N N . GLU A 1 102 ? 15.109 -3.471 -4.812 1 92.81 102 GLU A N 1
ATOM 817 C CA . GLU A 1 102 ? 14.148 -2.902 -5.762 1 92.81 102 GLU A CA 1
ATOM 818 C C . GLU A 1 102 ? 14.859 -2.096 -6.844 1 92.81 102 GLU A C 1
ATOM 820 O O . GLU A 1 102 ? 14.508 -0.94 -7.094 1 92.81 102 GLU A O 1
ATOM 825 N N . ILE A 1 103 ? 15.789 -2.717 -7.488 1 92.56 103 ILE A N 1
ATOM 826 C CA . ILE A 1 103 ? 16.719 -2.053 -8.391 1 92.56 103 ILE A CA 1
ATOM 827 C C . ILE A 1 103 ? 16.016 -1.709 -9.703 1 92.56 103 ILE A C 1
ATOM 829 O O . ILE A 1 103 ? 16.5 -0.873 -10.469 1 92.56 103 ILE A O 1
ATOM 833 N N . GLN A 1 104 ? 14.805 -2.385 -9.938 1 88.12 104 GLN A N 1
ATOM 834 C CA . GLN A 1 104 ? 14.078 -2.156 -11.188 1 88.12 104 GLN A CA 1
ATOM 835 C C . GLN A 1 104 ? 13.57 -0.721 -11.266 1 88.12 104 GLN A C 1
ATOM 837 O O . GLN A 1 104 ? 13.148 -0.266 -12.336 1 88.12 104 GLN A O 1
ATOM 842 N N . ASN A 1 105 ? 13.625 -0.01 -10.211 1 88.06 105 ASN A N 1
ATOM 843 C CA . ASN A 1 105 ? 13.164 1.372 -10.18 1 88.06 105 ASN A CA 1
ATOM 844 C C . ASN A 1 105 ? 14.164 2.318 -10.828 1 88.06 105 ASN A C 1
ATOM 846 O O . ASN A 1 105 ? 13.867 3.492 -11.055 1 88.06 105 ASN A O 1
ATOM 850 N N . VAL A 1 106 ? 15.344 1.807 -11.188 1 91.25 106 VAL A N 1
ATOM 851 C CA . VAL A 1 106 ? 16.375 2.615 -11.844 1 91.25 106 VAL A CA 1
ATOM 852 C C . VAL A 1 106 ? 16.625 2.084 -13.25 1 91.25 106 VAL A C 1
ATOM 854 O O . VAL A 1 106 ? 17.219 1.011 -13.422 1 91.25 106 VAL A O 1
ATOM 857 N N . GLU A 1 107 ? 16.234 2.857 -14.156 1 87.88 107 GLU A N 1
ATOM 858 C CA . GLU A 1 107 ? 16.516 2.48 -15.539 1 87.88 107 GLU A CA 1
ATOM 859 C C . GLU A 1 107 ? 18.016 2.439 -15.805 1 87.88 107 GLU A C 1
ATOM 861 O O . GLU A 1 107 ? 18.75 3.35 -15.406 1 87.88 107 GLU A O 1
ATOM 866 N N . GLY A 1 108 ? 18.484 1.357 -16.406 1 89.56 108 GLY A N 1
ATOM 867 C CA . GLY A 1 108 ? 19.891 1.236 -16.75 1 89.56 108 GLY A CA 1
ATOM 868 C C . GLY A 1 108 ? 20.734 0.743 -15.594 1 89.56 108 GLY A C 1
ATOM 869 O O . GLY A 1 108 ? 21.969 0.794 -15.656 1 89.56 108 GLY A O 1
ATOM 870 N N . TRP A 1 109 ? 20.125 0.229 -14.578 1 92.56 109 TRP A N 1
ATOM 871 C CA . TRP A 1 109 ? 20.828 -0.222 -13.383 1 92.56 109 TRP A CA 1
ATOM 872 C C . TRP A 1 109 ? 21.859 -1.298 -13.727 1 92.56 109 TRP A C 1
ATOM 874 O O . TRP A 1 109 ? 22.859 -1.455 -13.023 1 92.56 109 TRP A O 1
ATOM 884 N N . GLU A 1 110 ? 21.688 -1.989 -14.844 1 91.88 110 GLU A N 1
ATOM 885 C CA . GLU A 1 110 ? 22.531 -3.113 -15.219 1 91.88 110 GLU A CA 1
ATOM 886 C C . GLU A 1 110 ? 23.969 -2.654 -15.5 1 91.88 110 GLU A C 1
ATOM 888 O O . GLU A 1 110 ? 24.922 -3.408 -15.289 1 91.88 110 GLU A O 1
ATOM 893 N N . ILE A 1 111 ? 24.078 -1.436 -15.906 1 91.38 111 ILE A N 1
ATOM 894 C CA . ILE A 1 111 ? 25.391 -0.877 -16.234 1 91.38 111 ILE A CA 1
ATOM 895 C C . ILE A 1 111 ? 26.25 -0.828 -14.977 1 91.38 111 ILE A C 1
ATOM 897 O O . ILE A 1 111 ? 27.391 -1.287 -14.984 1 91.38 111 ILE A O 1
ATOM 901 N N . PHE A 1 112 ? 25.734 -0.349 -13.953 1 93.94 112 PHE A N 1
ATOM 902 C CA . PHE A 1 112 ? 26.469 -0.216 -12.703 1 93.94 112 PHE A CA 1
ATOM 903 C C . PHE A 1 112 ? 26.75 -1.584 -12.086 1 93.94 112 PHE A C 1
ATOM 905 O O . PHE A 1 112 ? 27.844 -1.834 -11.594 1 93.94 112 PHE A O 1
ATOM 912 N N . VAL A 1 113 ? 25.766 -2.459 -12.117 1 94.31 113 VAL A N 1
ATOM 913 C CA . VAL A 1 113 ? 25.922 -3.799 -11.562 1 94.31 113 VAL A CA 1
ATOM 914 C C . VAL A 1 113 ? 27.031 -4.543 -12.312 1 94.31 113 VAL A C 1
ATOM 916 O O . VAL A 1 113 ? 27.844 -5.238 -11.703 1 94.31 113 VAL A O 1
ATOM 919 N N . ARG A 1 114 ? 27.094 -4.383 -13.594 1 92.81 114 ARG A N 1
ATOM 920 C CA . ARG A 1 114 ? 28.156 -4.988 -14.398 1 92.81 114 ARG A CA 1
ATOM 921 C C . ARG A 1 114 ? 29.516 -4.43 -14.023 1 92.81 114 ARG A C 1
ATOM 923 O O . ARG A 1 114 ? 30.5 -5.176 -13.938 1 92.81 114 ARG A O 1
ATOM 930 N N . GLN A 1 115 ? 29.531 -3.172 -13.82 1 93.81 115 GLN A N 1
ATOM 931 C CA . GLN A 1 115 ? 30.766 -2.525 -13.422 1 93.81 115 GLN A CA 1
ATOM 932 C C . GLN A 1 115 ? 31.281 -3.09 -12.102 1 93.81 115 GLN A C 1
ATOM 934 O O . GLN A 1 115 ? 32.469 -3.373 -11.961 1 93.81 115 GLN A O 1
ATOM 939 N N . LEU A 1 116 ? 30.422 -3.227 -11.195 1 94.81 116 LEU A N 1
ATOM 940 C CA . LEU A 1 116 ? 30.797 -3.803 -9.914 1 94.81 116 LEU A CA 1
ATOM 941 C C . LEU A 1 116 ? 31.281 -5.238 -10.086 1 94.81 116 LEU A C 1
ATOM 943 O O . LEU A 1 116 ? 32.312 -5.629 -9.492 1 94.81 116 LEU A O 1
ATOM 947 N N . HIS A 1 117 ? 30.609 -5.953 -10.883 1 93.69 117 HIS A N 1
ATOM 948 C CA . HIS A 1 117 ? 30.969 -7.34 -11.148 1 93.69 117 HIS A CA 1
ATOM 949 C C . HIS A 1 117 ? 32.344 -7.434 -11.812 1 93.69 117 HIS A C 1
ATOM 951 O O . HIS A 1 117 ? 33.156 -8.289 -11.453 1 93.69 117 HIS A O 1
ATOM 957 N N . ASP A 1 118 ? 32.562 -6.566 -12.703 1 92.94 118 ASP A N 1
ATOM 958 C CA . ASP A 1 118 ? 33.844 -6.547 -13.414 1 92.94 118 ASP A CA 1
ATOM 959 C C . ASP A 1 118 ? 35 -6.215 -12.469 1 92.94 118 ASP A C 1
ATOM 961 O O . ASP A 1 118 ? 36.125 -6.637 -12.695 1 92.94 118 ASP A O 1
ATOM 965 N N . ARG A 1 119 ? 34.688 -5.535 -11.453 1 93.75 119 ARG A N 1
ATOM 966 C CA . ARG A 1 119 ? 35.688 -5.184 -10.445 1 93.75 119 ARG A CA 1
ATOM 967 C C . ARG A 1 119 ? 35.906 -6.352 -9.492 1 93.75 119 ARG A C 1
ATOM 969 O O . ARG A 1 119 ? 36.781 -6.281 -8.625 1 93.75 119 ARG A O 1
ATOM 976 N N . GLY A 1 120 ? 35.125 -7.41 -9.633 1 93 120 GLY A N 1
ATOM 977 C CA . GLY A 1 120 ? 35.281 -8.586 -8.781 1 93 120 GLY A CA 1
ATOM 978 C C . GLY A 1 120 ? 34.406 -8.531 -7.535 1 93 120 GLY A C 1
ATOM 979 O O . GLY A 1 120 ? 34.594 -9.344 -6.625 1 93 120 GLY A O 1
ATOM 980 N N . GLU A 1 121 ? 33.469 -7.578 -7.5 1 95.12 121 GLU A N 1
ATOM 981 C CA . GLU A 1 121 ? 32.625 -7.422 -6.32 1 95.12 121 GLU A CA 1
ATOM 982 C C . GLU A 1 121 ? 31.453 -8.422 -6.332 1 95.12 121 GLU A C 1
ATOM 984 O O . GLU A 1 121 ? 30.969 -8.797 -7.398 1 95.12 121 GLU A O 1
ATOM 989 N N . LYS A 1 122 ? 31.078 -8.867 -5.168 1 96.19 122 LYS A N 1
ATOM 990 C CA . LYS A 1 122 ? 29.875 -9.68 -5.023 1 96.19 122 LYS A CA 1
ATOM 991 C C . LYS A 1 122 ? 28.625 -8.805 -4.945 1 96.19 122 LYS A C 1
ATOM 993 O O . LYS A 1 122 ? 28.547 -7.914 -4.098 1 96.19 122 LYS A O 1
ATOM 998 N N . VAL A 1 123 ? 27.641 -9.109 -5.871 1 96.31 123 VAL A N 1
ATOM 999 C CA . VAL A 1 123 ? 26.484 -8.227 -5.977 1 96.31 123 VAL A CA 1
ATOM 1000 C C . VAL A 1 123 ? 25.203 -9.039 -5.855 1 96.31 123 VAL A C 1
ATOM 1002 O O . VAL A 1 123 ? 25.078 -10.117 -6.449 1 96.31 123 VAL A O 1
ATOM 1005 N N . PHE A 1 124 ? 24.312 -8.523 -5.047 1 95.62 124 PHE A N 1
ATOM 1006 C CA . PHE A 1 124 ? 22.938 -9.016 -4.926 1 95.62 124 PHE A CA 1
ATOM 1007 C C . PHE A 1 124 ? 21.953 -7.945 -5.352 1 95.62 124 PHE A C 1
ATOM 1009 O O . PHE A 1 124 ? 22.078 -6.781 -4.973 1 95.62 124 PHE A O 1
ATOM 1016 N N . VAL A 1 125 ? 21 -8.32 -6.148 1 94.44 125 VAL A N 1
ATOM 1017 C CA . VAL A 1 125 ? 19.938 -7.391 -6.512 1 94.44 125 VAL A CA 1
ATOM 1018 C C . VAL A 1 125 ? 18.562 -8.047 -6.293 1 94.44 125 VAL A C 1
ATOM 1020 O O . VAL A 1 125 ? 18.422 -9.258 -6.5 1 94.44 125 VAL A O 1
ATOM 1023 N N . THR A 1 126 ? 17.594 -7.27 -5.82 1 94.06 126 THR A N 1
ATOM 1024 C CA . THR A 1 126 ? 16.234 -7.758 -5.727 1 94.06 126 THR A CA 1
ATOM 1025 C C . THR A 1 126 ? 15.297 -6.949 -6.625 1 94.06 126 THR A C 1
ATOM 1027 O O . THR A 1 126 ? 15.633 -5.832 -7.023 1 94.06 126 THR A O 1
ATOM 1030 N N . GLY A 1 127 ? 14.195 -7.559 -6.992 1 92.88 127 GLY A N 1
ATOM 1031 C CA . GLY A 1 127 ? 13.156 -6.883 -7.75 1 92.88 127 GLY A CA 1
ATOM 1032 C C . GLY A 1 127 ? 11.805 -7.582 -7.668 1 92.88 127 GLY A C 1
ATOM 1033 O O . GLY A 1 127 ? 11.742 -8.805 -7.559 1 92.88 127 GLY A O 1
ATOM 1034 N N . SER A 1 128 ? 10.75 -6.793 -7.82 1 91.06 128 SER A N 1
ATOM 1035 C CA . SER A 1 128 ? 9.406 -7.344 -7.781 1 91.06 128 SER A CA 1
ATOM 1036 C C . SER A 1 128 ? 8.883 -7.625 -9.188 1 91.06 128 SER A C 1
ATOM 1038 O O . SER A 1 128 ? 7.672 -7.723 -9.398 1 91.06 128 SER A O 1
ATOM 1040 N N . ASN A 1 129 ? 9.75 -7.723 -10.07 1 86.56 129 ASN A N 1
ATOM 1041 C CA . ASN A 1 129 ? 9.43 -7.957 -11.477 1 86.56 129 ASN A CA 1
ATOM 1042 C C . ASN A 1 129 ? 10.117 -9.211 -12.008 1 86.56 129 ASN A C 1
ATOM 1044 O O . ASN A 1 129 ? 11.344 -9.336 -11.914 1 86.56 129 ASN A O 1
ATOM 1048 N N . ALA A 1 130 ? 9.336 -10.016 -12.594 1 82.69 130 ALA A N 1
ATOM 1049 C CA . ALA A 1 130 ? 9.867 -11.281 -13.109 1 82.69 130 ALA A CA 1
ATOM 1050 C C . ALA A 1 130 ? 10.781 -11.039 -14.305 1 82.69 130 ALA A C 1
ATOM 1052 O O . ALA A 1 130 ? 11.609 -11.883 -14.641 1 82.69 130 ALA A O 1
ATOM 1053 N N . SER A 1 131 ? 10.625 -9.922 -14.922 1 74.5 131 SER A N 1
ATOM 1054 C CA . SER A 1 131 ? 11.398 -9.633 -16.125 1 74.5 131 SER A CA 1
ATOM 1055 C C . SER A 1 131 ? 12.633 -8.805 -15.812 1 74.5 131 SER A C 1
ATOM 1057 O O . SER A 1 131 ? 13.18 -8.133 -16.688 1 74.5 131 SER A O 1
ATOM 1059 N N . LEU A 1 132 ? 12.867 -8.773 -14.547 1 74.56 132 LEU A N 1
ATOM 1060 C CA . LEU A 1 132 ? 14.031 -7.992 -14.148 1 74.56 132 LEU A CA 1
ATOM 1061 C C . LEU A 1 132 ? 15.219 -8.289 -15.062 1 74.56 132 LEU A C 1
ATOM 1063 O O . LEU A 1 132 ? 15.984 -7.383 -15.398 1 74.56 132 LEU A O 1
ATOM 1067 N N . LEU A 1 133 ? 15.32 -9.57 -15.438 1 67.62 133 LEU A N 1
ATOM 1068 C CA . LEU A 1 133 ? 16.453 -9.938 -16.281 1 67.62 133 LEU A CA 1
ATOM 1069 C C . LEU A 1 133 ? 16 -10.289 -17.688 1 67.62 133 LEU A C 1
ATOM 1071 O O . LEU A 1 133 ? 16.688 -11.008 -18.406 1 67.62 133 LEU A O 1
ATOM 1075 N N . SER A 1 134 ? 14.844 -9.703 -17.938 1 59.5 134 SER A N 1
ATOM 1076 C CA . SER A 1 134 ? 14.375 -10.031 -19.281 1 59.5 134 SER A CA 1
ATOM 1077 C C . SER A 1 134 ? 15.461 -9.766 -20.328 1 59.5 134 SER A C 1
ATOM 1079 O O . SER A 1 134 ? 16.5 -9.195 -20.016 1 59.5 134 SER A O 1
ATOM 1081 N N . ARG A 1 135 ? 15.164 -10.156 -21.438 1 53.03 135 ARG A N 1
ATOM 1082 C CA . ARG A 1 135 ? 16.062 -10.281 -22.594 1 53.03 135 ARG A CA 1
ATOM 1083 C C . ARG A 1 135 ? 16.953 -9.047 -22.719 1 53.03 135 ARG A C 1
ATOM 1085 O O . ARG A 1 135 ? 18.156 -9.172 -22.969 1 53.03 135 ARG A O 1
ATOM 1092 N N . GLU A 1 136 ? 16.438 -7.898 -22.516 1 50.06 136 GLU A N 1
ATOM 1093 C CA . GLU A 1 136 ? 17.297 -6.738 -22.75 1 50.06 136 GLU A CA 1
ATOM 1094 C C . GLU A 1 136 ? 18.297 -6.547 -21.609 1 50.06 136 GLU A C 1
ATOM 1096 O O . GLU A 1 136 ? 19.469 -6.301 -21.859 1 50.06 136 GLU A O 1
ATOM 1101 N N . MET A 1 137 ? 17.859 -6.613 -20.469 1 54.41 137 MET A N 1
ATOM 1102 C CA . MET A 1 137 ? 18.734 -6.418 -19.312 1 54.41 137 MET A CA 1
ATOM 1103 C C . MET A 1 137 ? 19.688 -7.59 -19.156 1 54.41 137 MET A C 1
ATOM 1105 O O . MET A 1 137 ? 20.859 -7.398 -18.781 1 54.41 137 MET A O 1
ATOM 1109 N N . GLY A 1 138 ? 19.141 -8.766 -19.641 1 58.75 138 GLY A N 1
ATOM 1110 C CA . GLY A 1 138 ? 19.891 -10.016 -19.594 1 58.75 138 GLY A CA 1
ATOM 1111 C C . GLY A 1 138 ? 21.094 -10.023 -20.516 1 58.75 138 GLY A C 1
ATOM 1112 O O . GLY A 1 138 ? 22.109 -10.656 -20.203 1 58.75 138 GLY A O 1
ATOM 1113 N N . THR A 1 139 ? 20.906 -9.102 -21.469 1 64.12 139 THR A N 1
ATOM 1114 C CA . THR A 1 139 ? 22 -9.141 -22.422 1 64.12 139 THR A CA 1
ATOM 1115 C C . THR A 1 139 ? 23.281 -8.586 -21.797 1 64.12 139 THR A C 1
ATOM 1117 O O . THR A 1 139 ? 24.375 -9.125 -22.016 1 64.12 139 THR A O 1
ATOM 1120 N N . ARG A 1 140 ? 23.078 -7.629 -20.891 1 72.25 140 ARG A N 1
ATOM 1121 C CA . ARG A 1 140 ? 24.25 -7.027 -20.297 1 72.25 140 ARG A CA 1
ATOM 1122 C C . ARG A 1 140 ? 24.828 -7.914 -19.188 1 72.25 140 ARG A C 1
ATOM 1124 O O . ARG A 1 140 ? 26.016 -7.848 -18.891 1 72.25 140 ARG A O 1
ATOM 1131 N N . LEU A 1 141 ? 23.969 -8.695 -18.688 1 81.94 141 LEU A N 1
ATOM 1132 C CA . LEU A 1 141 ? 24.422 -9.547 -17.578 1 81.94 141 LEU A CA 1
ATOM 1133 C C . LEU A 1 141 ? 24.375 -11.016 -17.969 1 81.94 141 LEU A C 1
ATOM 1135 O O . LEU A 1 141 ? 24.453 -11.898 -17.109 1 81.94 141 LEU A O 1
ATOM 1139 N N . THR A 1 142 ? 24.25 -11.172 -19.25 1 77.94 142 THR A N 1
ATOM 1140 C CA . THR A 1 142 ? 24.094 -12.539 -19.734 1 77.94 142 THR A CA 1
ATOM 1141 C C . THR A 1 142 ? 25.266 -13.414 -19.281 1 77.94 142 THR A C 1
ATOM 1143 O O . THR A 1 142 ? 26.438 -13.031 -19.438 1 77.94 142 THR A O 1
ATOM 1146 N N . GLY A 1 143 ? 24.922 -14.461 -18.656 1 78.25 143 GLY A N 1
ATOM 1147 C CA . GLY A 1 143 ? 25.891 -15.461 -18.234 1 78.25 143 GLY A CA 1
ATOM 1148 C C . GLY A 1 143 ? 26.594 -15.102 -16.938 1 78.25 143 GLY A C 1
ATOM 1149 O O . GLY A 1 143 ? 27.453 -15.836 -16.469 1 78.25 143 GLY A O 1
ATOM 1150 N N . ARG A 1 144 ? 26.188 -14 -16.344 1 87.25 144 ARG A N 1
ATOM 1151 C CA . ARG A 1 144 ? 26.922 -13.523 -15.172 1 87.25 144 ARG A CA 1
ATOM 1152 C C . ARG A 1 144 ? 26.047 -13.586 -13.922 1 87.25 144 ARG A C 1
ATOM 1154 O O . ARG A 1 144 ? 26.469 -13.141 -12.852 1 87.25 144 ARG A O 1
ATOM 1161 N N . TYR A 1 145 ? 24.859 -14.133 -14.07 1 89.5 145 TYR A N 1
ATOM 1162 C CA . TYR A 1 145 ? 23.984 -14.047 -12.906 1 89.5 145 TYR A CA 1
ATOM 1163 C C . TYR A 1 145 ? 23.312 -15.391 -12.625 1 89.5 145 TYR A C 1
ATOM 1165 O O . TYR A 1 145 ? 23.266 -16.266 -13.5 1 89.5 145 TYR A O 1
ATOM 1173 N N . LEU A 1 146 ? 22.969 -15.523 -11.375 1 89.62 146 LEU A N 1
ATOM 1174 C CA . LEU A 1 146 ? 22.078 -16.578 -10.898 1 89.62 146 LEU A CA 1
ATOM 1175 C C . LEU A 1 146 ? 20.766 -16 -10.406 1 89.62 146 LEU A C 1
ATOM 1177 O O . LEU A 1 146 ? 20.75 -15.016 -9.672 1 89.62 146 LEU A O 1
ATOM 1181 N N . SER A 1 147 ? 19.719 -16.609 -10.859 1 89.19 147 SER A N 1
ATOM 1182 C CA . SER A 1 147 ? 18.406 -16.094 -10.508 1 89.19 147 SER A CA 1
ATOM 1183 C C . SER A 1 147 ? 17.734 -16.969 -9.453 1 89.19 147 SER A C 1
ATOM 1185 O O . SER A 1 147 ? 17.828 -18.203 -9.5 1 89.19 147 SER A O 1
ATOM 1187 N N . HIS A 1 148 ? 17.188 -16.297 -8.516 1 89.56 148 HIS A N 1
ATOM 1188 C CA . HIS A 1 148 ? 16.406 -16.938 -7.461 1 89.56 148 HIS A CA 1
ATOM 1189 C C . HIS A 1 148 ? 15.023 -16.297 -7.348 1 89.56 148 HIS A C 1
ATOM 1191 O O . HIS A 1 148 ? 14.906 -15.086 -7.164 1 89.56 148 HIS A O 1
ATOM 1197 N N . GLU A 1 149 ? 13.977 -17.094 -7.426 1 91.38 149 GLU A N 1
ATOM 1198 C CA . GLU A 1 149 ? 12.617 -16.578 -7.312 1 91.38 149 GLU A CA 1
ATOM 1199 C C . GLU A 1 149 ? 12.031 -16.875 -5.93 1 91.38 149 GLU A C 1
ATOM 1201 O O . GLU A 1 149 ? 12.148 -17.984 -5.418 1 91.38 149 GLU A O 1
ATOM 1206 N N . VAL A 1 150 ? 11.508 -15.859 -5.398 1 92.38 150 VAL A N 1
ATOM 1207 C CA . VAL A 1 150 ? 10.891 -15.984 -4.082 1 92.38 150 VAL A CA 1
ATOM 1208 C C . VAL A 1 150 ? 9.375 -15.945 -4.211 1 92.38 150 VAL A C 1
ATOM 1210 O O . VAL A 1 150 ? 8.805 -14.977 -4.711 1 92.38 150 VAL A O 1
ATOM 1213 N N . PHE A 1 151 ? 8.75 -17.031 -3.824 1 95.06 151 PHE A N 1
ATOM 1214 C CA . PHE A 1 151 ? 7.297 -17.156 -3.773 1 95.06 151 PHE A CA 1
ATOM 1215 C C . PHE A 1 151 ? 6.789 -17 -2.346 1 95.06 151 PHE A C 1
ATOM 1217 O O . PHE A 1 151 ? 7.578 -16.984 -1.399 1 95.06 151 PHE A O 1
ATOM 1224 N N . PRO A 1 152 ? 5.453 -16.781 -2.188 1 96.31 152 PRO A N 1
ATOM 1225 C CA . PRO A 1 152 ? 4.945 -16.922 -0.819 1 96.31 152 PRO A CA 1
ATOM 1226 C C . PRO A 1 152 ? 5.336 -18.234 -0.171 1 96.31 152 PRO A C 1
ATOM 1228 O O . PRO A 1 152 ? 5.82 -19.141 -0.853 1 96.31 152 PRO A O 1
ATOM 1231 N N . PHE A 1 153 ? 5.164 -18.375 1.082 1 95.19 153 PHE A N 1
ATOM 1232 C CA . PHE A 1 153 ? 5.637 -19.516 1.84 1 95.19 153 PHE A CA 1
ATOM 1233 C C . PHE A 1 153 ? 5.148 -20.812 1.207 1 95.19 153 PHE A C 1
ATOM 1235 O O . PHE A 1 153 ? 3.986 -20.922 0.814 1 95.19 153 PHE A O 1
ATOM 1242 N N . SER A 1 154 ? 6.082 -21.719 1.11 1 94.69 154 SER A N 1
ATOM 1243 C CA . SER A 1 154 ? 5.699 -23.094 0.848 1 94.69 154 SER A CA 1
ATOM 1244 C C . SER A 1 154 ? 4.988 -23.703 2.051 1 94.69 154 SER A C 1
ATOM 1246 O O . SER A 1 154 ? 4.922 -23.094 3.117 1 94.69 154 SER A O 1
ATOM 1248 N N . TYR A 1 155 ? 4.488 -24.922 1.831 1 96.19 155 TYR A N 1
ATOM 1249 C CA . TYR A 1 155 ? 3.82 -25.594 2.936 1 96.19 155 TYR A CA 1
ATOM 1250 C C . TYR A 1 155 ? 4.77 -25.781 4.113 1 96.19 155 TYR A C 1
ATOM 1252 O O . TYR A 1 155 ? 4.398 -25.547 5.262 1 96.19 155 TYR A O 1
ATOM 1260 N N . GLN A 1 156 ? 6.004 -26.156 3.82 1 93.56 156 GLN A N 1
ATOM 1261 C CA . GLN A 1 156 ? 6.984 -26.359 4.879 1 93.56 156 GLN A CA 1
ATOM 1262 C C . GLN A 1 156 ? 7.277 -25.062 5.617 1 93.56 156 GLN A C 1
ATOM 1264 O O . GLN A 1 156 ? 7.367 -25.047 6.848 1 93.56 156 GLN A O 1
ATOM 1269 N N . GLU A 1 157 ? 7.418 -23.984 4.906 1 93.25 157 GLU A N 1
ATOM 1270 C CA . GLU A 1 157 ? 7.652 -22.688 5.516 1 93.25 157 GLU A CA 1
ATOM 1271 C C . GLU A 1 157 ? 6.445 -22.234 6.332 1 93.25 157 GLU A C 1
ATOM 1273 O O . GLU A 1 157 ? 6.598 -21.609 7.383 1 93.25 157 GLU A O 1
ATOM 1278 N N . TYR A 1 158 ? 5.281 -22.547 5.77 1 95.75 158 TYR A N 1
ATOM 1279 C CA . TYR A 1 158 ? 4.031 -22.266 6.461 1 95.75 158 TYR A CA 1
ATOM 1280 C C . TYR A 1 158 ? 4 -22.938 7.828 1 95.75 158 TYR A C 1
ATOM 1282 O O . TYR A 1 158 ? 3.695 -22.297 8.836 1 95.75 158 TYR A O 1
ATOM 1290 N N . LEU A 1 159 ? 4.367 -24.188 7.895 1 95.56 159 LEU A N 1
ATOM 1291 C CA . LEU A 1 159 ? 4.395 -24.938 9.141 1 95.56 159 LEU A CA 1
ATOM 1292 C C . LEU A 1 159 ? 5.41 -24.344 10.117 1 95.56 159 LEU A C 1
ATOM 1294 O O . LEU A 1 159 ? 5.109 -24.156 11.297 1 95.56 159 LEU A O 1
ATOM 1298 N N . ALA A 1 160 ? 6.551 -24.047 9.625 1 92.31 160 ALA A N 1
ATOM 1299 C CA . ALA A 1 160 ? 7.609 -23.484 10.461 1 92.31 160 ALA A CA 1
ATOM 1300 C C . ALA A 1 160 ? 7.211 -22.125 11.016 1 92.31 160 ALA A C 1
ATOM 1302 O O . ALA A 1 160 ? 7.426 -21.828 12.195 1 92.31 160 ALA A O 1
ATOM 1303 N N . PHE A 1 161 ? 6.625 -21.312 10.188 1 91.75 161 PHE A N 1
ATOM 1304 C CA . PHE A 1 161 ? 6.258 -19.953 10.555 1 91.75 161 PHE A CA 1
ATOM 1305 C C . PHE A 1 161 ? 5.203 -19.953 11.656 1 91.75 161 PHE A C 1
ATOM 1307 O O . PHE A 1 161 ? 5.266 -19.141 12.578 1 91.75 161 PHE A O 1
ATOM 1314 N N . LEU A 1 162 ? 4.273 -20.828 11.531 1 94.19 162 LEU A N 1
ATOM 1315 C CA . LEU A 1 162 ? 3.158 -20.859 12.469 1 94.19 162 LEU A CA 1
ATOM 1316 C C . LEU A 1 162 ? 3.416 -21.875 13.586 1 94.19 162 LEU A C 1
ATOM 1318 O O . LEU A 1 162 ? 2.561 -22.078 14.453 1 94.19 162 LEU A O 1
ATOM 1322 N N . ASP A 1 163 ? 4.527 -22.516 13.594 1 93.5 163 ASP A N 1
ATOM 1323 C CA . ASP A 1 163 ? 4.902 -23.516 14.578 1 93.5 163 ASP A CA 1
ATOM 1324 C C . ASP A 1 163 ? 3.865 -24.641 14.648 1 93.5 163 ASP A C 1
ATOM 1326 O O . ASP A 1 163 ? 3.322 -24.922 15.711 1 93.5 163 ASP A O 1
ATOM 1330 N N . LEU A 1 164 ? 3.633 -25.203 13.469 1 96.38 164 LEU A N 1
ATOM 1331 C CA . LEU A 1 164 ? 2.65 -26.266 13.344 1 96.38 164 LEU A CA 1
ATOM 1332 C C . LEU A 1 164 ? 3.316 -27.562 12.914 1 96.38 164 LEU A C 1
ATOM 1334 O O . LEU A 1 164 ? 4.398 -27.547 12.32 1 96.38 164 LEU A O 1
ATOM 1338 N N . ASP A 1 165 ? 2.604 -28.688 13.148 1 96.31 165 ASP A N 1
ATOM 1339 C CA . ASP A 1 165 ? 3.062 -29.984 12.695 1 96.31 165 ASP A CA 1
ATOM 1340 C C . ASP A 1 165 ? 2.463 -30.328 11.336 1 96.31 165 ASP A C 1
ATOM 1342 O O . ASP A 1 165 ? 1.406 -29.812 10.961 1 96.31 165 ASP A O 1
ATOM 1346 N N . ASP A 1 166 ? 3.152 -31.156 10.664 1 95.62 166 ASP A N 1
ATOM 1347 C CA . ASP A 1 166 ? 2.617 -31.672 9.406 1 95.62 166 ASP A CA 1
ATOM 1348 C C . ASP A 1 166 ? 1.397 -32.562 9.641 1 95.62 166 ASP A C 1
ATOM 1350 O O . ASP A 1 166 ? 1.475 -33.531 10.383 1 95.62 166 ASP A O 1
ATOM 1354 N N . SER A 1 167 ? 0.288 -32.188 9.133 1 96.38 167 SER A N 1
ATOM 1355 C CA . SER A 1 167 ? -0.967 -32.906 9.227 1 96.38 167 SER A CA 1
ATOM 1356 C C . SER A 1 167 ? -1.899 -32.594 8.07 1 96.38 167 SER A C 1
ATOM 1358 O O . SER A 1 167 ? -1.71 -31.562 7.395 1 96.38 167 SER A O 1
ATOM 1360 N N . GLN A 1 168 ? -2.83 -33.438 7.883 1 95.12 168 GLN A N 1
ATOM 1361 C CA . GLN A 1 168 ? -3.814 -33.188 6.836 1 95.12 168 GLN A CA 1
ATOM 1362 C C . GLN A 1 168 ? -4.629 -31.922 7.145 1 95.12 168 GLN A C 1
ATOM 1364 O O . GLN A 1 168 ? -4.984 -31.172 6.234 1 95.12 168 GLN A O 1
ATOM 1369 N N . GLU A 1 169 ? -4.895 -31.75 8.297 1 96.38 169 GLU A N 1
ATOM 1370 C CA . GLU A 1 169 ? -5.656 -30.578 8.711 1 96.38 169 GLU A CA 1
ATOM 1371 C C . GLU A 1 169 ? -4.914 -29.297 8.383 1 96.38 169 GLU A C 1
ATOM 1373 O O . GLU A 1 169 ? -5.488 -28.359 7.812 1 96.38 169 GLU A O 1
ATOM 1378 N N . ASN A 1 170 ? -3.65 -29.297 8.727 1 97.44 170 ASN A N 1
ATOM 1379 C CA . ASN A 1 170 ? -2.859 -28.094 8.484 1 97.44 170 ASN A CA 1
ATOM 1380 C C . ASN A 1 170 ? -2.607 -27.875 6.992 1 97.44 170 ASN A C 1
ATOM 1382 O O . ASN A 1 170 ? -2.523 -26.734 6.531 1 97.44 170 ASN A O 1
ATOM 1386 N N . PHE A 1 171 ? -2.598 -28.984 6.254 1 97.44 171 PHE A N 1
ATOM 1387 C CA . PHE A 1 171 ? -2.471 -28.859 4.809 1 97.44 171 PHE A CA 1
ATOM 1388 C C . PHE A 1 171 ? -3.729 -28.25 4.207 1 97.44 171 PHE A C 1
ATOM 1390 O O . PHE A 1 171 ? -3.646 -27.406 3.314 1 97.44 171 PHE A O 1
ATOM 1397 N N . ASN A 1 172 ? -4.852 -28.688 4.719 1 96.19 172 ASN A N 1
ATOM 1398 C CA . ASN A 1 172 ? -6.117 -28.109 4.266 1 96.19 172 ASN A CA 1
ATOM 1399 C C . ASN A 1 172 ? -6.188 -26.609 4.555 1 96.19 172 ASN A C 1
ATOM 1401 O O . ASN A 1 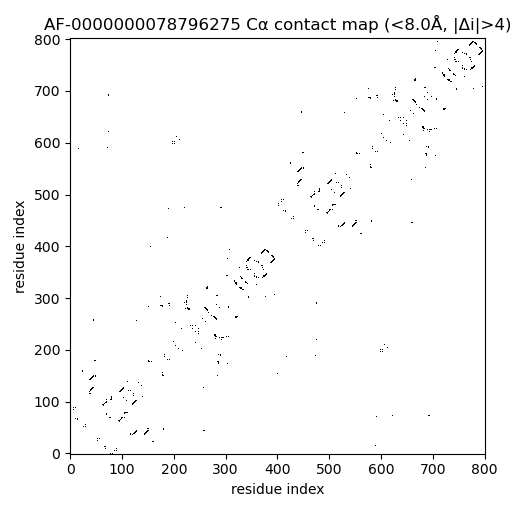172 ? -6.691 -25.844 3.736 1 96.19 172 ASN A O 1
ATOM 1405 N N . ASP A 1 173 ? -5.656 -26.266 5.68 1 96.75 173 ASP A N 1
ATOM 1406 C CA . ASP A 1 173 ? -5.633 -24.844 6.047 1 96.75 173 ASP A CA 1
ATOM 1407 C C . ASP A 1 173 ? -4.703 -24.062 5.129 1 96.75 173 ASP A C 1
ATOM 1409 O O . ASP A 1 173 ? -5.055 -22.969 4.672 1 96.75 173 ASP A O 1
ATOM 1413 N N . TYR A 1 174 ? -3.568 -24.641 4.836 1 97.25 174 TYR A N 1
ATOM 1414 C CA . TYR A 1 174 ? -2.607 -24.016 3.938 1 97.25 174 TYR A CA 1
ATOM 1415 C C . TYR A 1 174 ? -3.199 -23.844 2.545 1 97.25 174 TYR A C 1
ATOM 1417 O O . TYR A 1 174 ? -2.992 -22.812 1.9 1 97.25 174 TYR A O 1
ATOM 1425 N N . LEU A 1 175 ? -3.891 -24.844 2.129 1 97.25 175 LEU A N 1
ATOM 1426 C CA . LEU A 1 175 ? -4.508 -24.812 0.807 1 97.25 175 LEU A CA 1
ATOM 1427 C C . LEU A 1 175 ? -5.406 -23.594 0.654 1 97.25 175 LEU A C 1
ATOM 1429 O O . LEU A 1 175 ? -5.488 -23 -0.428 1 97.25 175 LEU A O 1
ATOM 1433 N N . VAL A 1 176 ? -5.984 -23.156 1.746 1 95.75 176 VAL A N 1
ATOM 1434 C CA . VAL A 1 176 ? -6.961 -22.078 1.709 1 95.75 176 VAL A CA 1
ATOM 1435 C C . VAL A 1 176 ? -6.281 -20.75 2.041 1 95.75 176 VAL A C 1
ATOM 1437 O O . VAL A 1 176 ? -6.523 -19.734 1.381 1 95.75 176 VAL A O 1
ATOM 1440 N N . LYS A 1 177 ? -5.34 -20.734 2.947 1 96.44 177 LYS A N 1
ATOM 1441 C CA . LYS A 1 177 ? -4.777 -19.5 3.494 1 96.44 177 LYS A CA 1
ATOM 1442 C C . LYS A 1 177 ? -3.611 -19 2.645 1 96.44 177 LYS A C 1
ATOM 1444 O O . LYS A 1 177 ? -3.291 -17.812 2.656 1 96.44 177 LYS A O 1
ATOM 1449 N N . GLY A 1 178 ? -2.982 -19.969 1.956 1 97.25 178 GLY A N 1
ATOM 1450 C CA . GLY A 1 178 ? -1.823 -19.594 1.164 1 97.25 178 GLY A CA 1
ATOM 1451 C C . GLY A 1 178 ? -0.589 -19.328 2.004 1 97.25 178 GLY A C 1
ATOM 1452 O O . GLY A 1 178 ? -0.403 -19.938 3.059 1 97.25 178 GLY A O 1
ATOM 1453 N N . GLY A 1 179 ? 0.319 -18.5 1.448 1 97.12 179 GLY A N 1
ATOM 1454 C CA . GLY A 1 179 ? 1.627 -18.453 2.084 1 97.12 179 GLY A CA 1
ATOM 1455 C C . GLY A 1 179 ? 2.135 -17.047 2.322 1 97.12 179 GLY A C 1
ATOM 1456 O O . GLY A 1 179 ? 3.275 -16.859 2.748 1 97.12 179 GLY A O 1
ATOM 1457 N N . PHE A 1 180 ? 1.326 -16.031 2.113 1 96.94 180 PHE A N 1
ATOM 1458 C CA . PHE A 1 180 ? 1.817 -14.672 2.361 1 96.94 180 PHE A CA 1
ATOM 1459 C C . PHE A 1 180 ? 2.039 -14.438 3.852 1 96.94 180 PHE A C 1
ATOM 1461 O O . PHE A 1 180 ? 1.105 -14.562 4.648 1 96.94 180 PHE A O 1
ATOM 1468 N N . PRO A 1 181 ? 3.217 -14 4.211 1 92.88 181 PRO A N 1
ATOM 1469 C CA . PRO A 1 181 ? 3.584 -13.961 5.629 1 92.88 181 PRO A CA 1
ATOM 1470 C C . PRO A 1 181 ? 2.689 -13.031 6.445 1 92.88 181 PRO A C 1
ATOM 1472 O O . PRO A 1 181 ? 2.201 -13.414 7.512 1 92.88 181 PRO A O 1
ATOM 1475 N N . GLU A 1 182 ? 2.5 -11.836 5.957 1 89.75 182 GLU A N 1
ATOM 1476 C CA . GLU A 1 182 ? 1.731 -10.852 6.719 1 89.75 182 GLU A CA 1
ATOM 1477 C C . GLU A 1 182 ? 0.294 -11.32 6.926 1 89.75 182 GLU A C 1
ATOM 1479 O O . GLU A 1 182 ? -0.272 -11.148 8.008 1 89.75 182 GLU A O 1
ATOM 1484 N N . PHE A 1 183 ? -0.289 -11.891 5.938 1 94.19 183 PHE A N 1
ATOM 1485 C CA . PHE A 1 183 ? -1.642 -12.43 6.047 1 94.19 183 PHE A CA 1
ATOM 1486 C C . PHE A 1 183 ? -1.696 -13.562 7.066 1 94.19 183 PHE A C 1
ATOM 1488 O O . PHE A 1 183 ? -2.637 -13.641 7.859 1 94.19 183 PHE A O 1
ATOM 1495 N N . LEU A 1 184 ? -0.715 -14.438 7.027 1 94 184 LEU A N 1
ATOM 1496 C CA . LEU A 1 184 ? -0.688 -15.562 7.949 1 94 184 LEU A CA 1
ATOM 1497 C C . LEU A 1 184 ? -0.569 -15.086 9.391 1 94 184 LEU A C 1
ATOM 1499 O O . LEU A 1 184 ? -1.134 -15.695 10.305 1 94 184 LEU A O 1
ATOM 1503 N N . ARG A 1 185 ? 0.112 -14.031 9.578 1 88.06 185 ARG A N 1
ATOM 1504 C CA . ARG A 1 185 ? 0.29 -13.469 10.914 1 88.06 185 ARG A CA 1
ATOM 1505 C C . ARG A 1 185 ? -0.994 -12.812 11.406 1 88.06 185 ARG A C 1
ATOM 1507 O O . ARG A 1 185 ? -1.434 -13.062 12.531 1 88.06 185 ARG A O 1
ATOM 1514 N N . ASP A 1 186 ? -1.638 -12 10.531 1 86 186 ASP A N 1
ATOM 1515 C CA . ASP A 1 186 ? -2.713 -11.125 10.984 1 86 186 ASP A CA 1
ATOM 1516 C C . ASP A 1 186 ? -4.082 -11.719 10.648 1 86 186 ASP A C 1
ATOM 1518 O O . ASP A 1 186 ? -5.098 -11.305 11.211 1 86 186 ASP A O 1
ATOM 1522 N N . GLN A 1 187 ? -4.125 -12.656 9.688 1 88.31 187 GLN A N 1
ATOM 1523 C CA . GLN A 1 187 ? -5.348 -13.312 9.242 1 88.31 187 GLN A CA 1
ATOM 1524 C C . GLN A 1 187 ? -6.414 -12.289 8.867 1 88.31 187 GLN A C 1
ATOM 1526 O O . GLN A 1 187 ? -7.578 -12.422 9.25 1 88.31 187 GLN A O 1
ATOM 1531 N N . ASN A 1 188 ? -6.016 -11.195 8.242 1 86.81 188 ASN A N 1
ATOM 1532 C CA . ASN A 1 188 ? -6.883 -10.141 7.73 1 86.81 188 ASN A CA 1
ATOM 1533 C C . ASN A 1 188 ? -6.836 -10.07 6.207 1 86.81 188 ASN A C 1
ATOM 1535 O O . ASN A 1 188 ? -5.832 -9.648 5.633 1 86.81 188 ASN A O 1
ATOM 1539 N N . PRO A 1 189 ? -7.945 -10.461 5.543 1 90.62 189 PRO A N 1
ATOM 1540 C CA . PRO A 1 189 ? -7.949 -10.508 4.078 1 90.62 189 PRO A CA 1
ATOM 1541 C C . PRO A 1 189 ? -7.676 -9.148 3.447 1 90.62 189 PRO A C 1
ATOM 1543 O O . PRO A 1 189 ? -7.246 -9.07 2.293 1 90.62 189 PRO A O 1
ATOM 1546 N N . GLU A 1 190 ? -7.922 -8.055 4.176 1 88.75 190 GLU A N 1
ATOM 1547 C CA . GLU A 1 190 ? -7.672 -6.711 3.654 1 88.75 190 GLU A CA 1
ATOM 1548 C C . GLU A 1 190 ? -6.207 -6.535 3.262 1 88.75 190 GLU A C 1
ATOM 1550 O O . GLU A 1 190 ? -5.895 -5.762 2.354 1 88.75 190 GLU A O 1
ATOM 1555 N N . ILE A 1 191 ? -5.363 -7.289 3.936 1 91.19 191 ILE A N 1
ATOM 1556 C CA . ILE A 1 191 ? -3.936 -7.234 3.645 1 91.19 191 ILE A CA 1
ATOM 1557 C C . ILE A 1 191 ? -3.686 -7.656 2.199 1 91.19 191 ILE A C 1
ATOM 1559 O O . ILE A 1 191 ? -2.969 -6.977 1.463 1 91.19 191 ILE A O 1
ATOM 1563 N N . LEU A 1 192 ? -4.34 -8.711 1.787 1 96.25 192 LEU A N 1
ATOM 1564 C CA . LEU A 1 192 ? -4.133 -9.242 0.443 1 96.25 192 LEU A CA 1
ATOM 1565 C C . LEU A 1 192 ? -4.918 -8.438 -0.585 1 96.25 192 LEU A C 1
ATOM 1567 O O . LEU A 1 192 ? -4.5 -8.32 -1.739 1 96.25 192 LEU A O 1
ATOM 1571 N N . GLN A 1 193 ? -6.012 -7.855 -0.168 1 94.81 193 GLN A N 1
ATOM 1572 C CA . GLN A 1 193 ? -6.762 -6.957 -1.044 1 94.81 193 GLN A CA 1
ATOM 1573 C C . GLN A 1 193 ? -5.961 -5.695 -1.35 1 94.81 193 GLN A C 1
ATOM 1575 O O . GLN A 1 193 ? -5.934 -5.234 -2.492 1 94.81 193 GLN A O 1
ATOM 1580 N N . MET A 1 194 ? -5.297 -5.199 -0.311 1 90.69 194 MET A N 1
ATOM 1581 C CA . MET A 1 194 ? -4.438 -4.031 -0.502 1 90.69 194 MET A CA 1
ATOM 1582 C C . MET A 1 194 ? -3.236 -4.379 -1.377 1 90.69 194 MET A C 1
ATOM 1584 O O . MET A 1 194 ? -2.793 -3.557 -2.182 1 90.69 194 MET A O 1
ATOM 1588 N N . LEU A 1 195 ? -2.746 -5.543 -1.196 1 94.94 195 LEU A N 1
ATOM 1589 C CA . LEU A 1 195 ? -1.636 -5.996 -2.027 1 94.94 195 LEU A CA 1
ATOM 1590 C C . LEU A 1 195 ? -2.027 -6.004 -3.5 1 94.94 195 LEU A C 1
ATOM 1592 O O . LEU A 1 195 ? -1.247 -5.578 -4.355 1 94.94 195 LEU A O 1
ATOM 1596 N N . LEU A 1 196 ? -3.236 -6.469 -3.811 1 97 196 LEU A N 1
ATOM 1597 C CA . LEU A 1 196 ? -3.73 -6.445 -5.184 1 97 196 LEU A CA 1
ATOM 1598 C C . LEU A 1 196 ? -3.701 -5.027 -5.746 1 97 196 LEU A C 1
ATOM 1600 O O . LEU A 1 196 ? -3.193 -4.801 -6.848 1 97 196 LEU A O 1
ATOM 1604 N N . LYS A 1 197 ? -4.172 -4.105 -4.996 1 94 197 LYS A N 1
ATOM 1605 C CA . LYS A 1 197 ? -4.215 -2.713 -5.43 1 94 197 LYS A CA 1
ATOM 1606 C C . LYS A 1 197 ? -2.807 -2.148 -5.609 1 94 197 LYS A C 1
ATOM 1608 O O . LYS A 1 197 ? -2.537 -1.434 -6.574 1 94 197 LYS A O 1
ATOM 1613 N N . ASP A 1 198 ? -1.946 -2.5 -4.684 1 92.38 198 ASP A N 1
ATOM 1614 C CA . ASP A 1 198 ? -0.565 -2.039 -4.785 1 92.38 198 ASP A CA 1
ATOM 1615 C C . ASP A 1 198 ? 0.081 -2.521 -6.082 1 92.38 198 ASP A C 1
ATOM 1617 O O . ASP A 1 198 ? 0.732 -1.744 -6.781 1 92.38 198 ASP A O 1
ATOM 1621 N N . ILE A 1 199 ? -0.126 -3.732 -6.363 1 95.44 199 ILE A N 1
ATOM 1622 C CA . ILE A 1 199 ? 0.486 -4.312 -7.555 1 95.44 199 ILE A CA 1
ATOM 1623 C C . ILE A 1 199 ? -0.114 -3.672 -8.805 1 95.44 199 ILE A C 1
ATOM 1625 O O . ILE A 1 199 ? 0.616 -3.23 -9.695 1 95.44 199 ILE A O 1
ATOM 1629 N N . LEU A 1 200 ? -1.414 -3.506 -8.883 1 96.62 200 LEU A N 1
ATOM 1630 C CA . LEU A 1 200 ? -2.072 -3.029 -10.094 1 96.62 200 LEU A CA 1
ATOM 1631 C C . LEU A 1 200 ? -1.856 -1.531 -10.281 1 96.62 200 LEU A C 1
ATOM 1633 O O . LEU A 1 200 ? -1.554 -1.074 -11.383 1 96.62 200 LEU A O 1
ATOM 1637 N N . TYR A 1 201 ? -1.954 -0.8 -9.219 1 93.31 201 TYR A N 1
ATOM 1638 C CA . TYR A 1 201 ? -1.951 0.652 -9.352 1 93.31 201 TYR A CA 1
ATOM 1639 C C . TYR A 1 201 ? -0.531 1.203 -9.297 1 93.31 201 TYR A C 1
ATOM 1641 O O . TYR A 1 201 ? -0.151 2.045 -10.109 1 93.31 201 TYR A O 1
ATOM 1649 N N . ARG A 1 202 ? 0.25 0.68 -8.43 1 88 202 ARG A N 1
ATOM 1650 C CA . ARG A 1 202 ? 1.593 1.222 -8.25 1 88 202 ARG A CA 1
ATOM 1651 C C . ARG A 1 202 ? 2.584 0.556 -9.203 1 88 202 ARG A C 1
ATOM 1653 O O . ARG A 1 202 ? 3.318 1.238 -9.914 1 88 202 ARG A O 1
ATOM 1660 N N . ASP A 1 203 ? 2.58 -0.737 -9.242 1 89.75 203 ASP A N 1
ATOM 1661 C CA . ASP A 1 203 ? 3.613 -1.453 -9.984 1 89.75 203 ASP A CA 1
ATOM 1662 C C . ASP A 1 203 ? 3.285 -1.508 -11.477 1 89.75 203 ASP A C 1
ATOM 1664 O O . ASP A 1 203 ? 4.18 -1.648 -12.305 1 89.75 203 ASP A O 1
ATOM 1668 N N . ILE A 1 204 ? 1.965 -1.388 -11.789 1 94 204 ILE A N 1
ATOM 1669 C CA . ILE A 1 204 ? 1.597 -1.544 -13.195 1 94 204 ILE A CA 1
ATOM 1670 C C . ILE A 1 204 ? 1.094 -0.212 -13.75 1 94 204 ILE A C 1
ATOM 1672 O O . ILE A 1 204 ? 1.722 0.377 -14.633 1 94 204 ILE A O 1
ATOM 1676 N N . ALA A 1 205 ? 0.063 0.352 -13.195 1 93.81 205 ALA A N 1
ATOM 1677 C CA . ALA A 1 205 ? -0.597 1.511 -13.797 1 93.81 205 ALA A CA 1
ATOM 1678 C C . ALA A 1 205 ? 0.334 2.719 -13.82 1 93.81 205 ALA A C 1
ATOM 1680 O O . ALA A 1 205 ? 0.453 3.398 -14.844 1 93.81 205 ALA A O 1
ATOM 1681 N N . VAL A 1 206 ? 0.953 2.99 -12.727 1 88.62 206 VAL A N 1
ATOM 1682 C CA . VAL A 1 206 ? 1.851 4.137 -12.625 1 88.62 206 VAL A CA 1
ATOM 1683 C C . VAL A 1 206 ? 3.059 3.928 -13.539 1 88.62 206 VAL A C 1
ATOM 1685 O O . VAL A 1 206 ? 3.445 4.832 -14.281 1 88.62 206 VAL A O 1
ATOM 1688 N N . ARG A 1 207 ? 3.562 2.75 -13.516 1 86.19 207 ARG A N 1
ATOM 1689 C CA . ARG A 1 207 ? 4.766 2.436 -14.281 1 86.19 207 ARG A CA 1
ATOM 1690 C C . ARG A 1 207 ? 4.512 2.562 -15.773 1 86.19 207 ARG A C 1
ATOM 1692 O O . ARG A 1 207 ? 5.367 3.043 -16.516 1 86.19 207 ARG A O 1
ATOM 1699 N N . PHE A 1 208 ? 3.33 2.166 -16.172 1 90.5 208 PHE A N 1
ATOM 1700 C CA . PHE A 1 208 ? 3.1 2.102 -17.609 1 90.5 208 PHE A CA 1
ATOM 1701 C C . PHE A 1 208 ? 2.131 3.191 -18.062 1 90.5 208 PHE A C 1
ATOM 1703 O O . PHE A 1 208 ? 1.684 3.203 -19.203 1 90.5 208 PHE A O 1
ATOM 1710 N N . GLY A 1 209 ? 1.811 4.102 -17.156 1 90.38 209 GLY A N 1
ATOM 1711 C CA . GLY A 1 209 ? 1.017 5.277 -17.484 1 90.38 209 GLY A CA 1
ATOM 1712 C C . GLY A 1 209 ? -0.402 4.938 -17.906 1 90.38 209 GLY A C 1
ATOM 1713 O O . GLY A 1 209 ? -0.903 5.465 -18.891 1 90.38 209 GLY A O 1
ATOM 1714 N N . ILE A 1 210 ? -1.037 3.979 -17.188 1 90.94 210 ILE A N 1
ATOM 1715 C CA . ILE A 1 210 ? -2.406 3.584 -17.484 1 90.94 210 ILE A CA 1
ATOM 1716 C C . ILE A 1 210 ? -3.385 4.582 -16.875 1 90.94 210 ILE A C 1
ATOM 1718 O O . ILE A 1 210 ? -3.404 4.766 -15.656 1 90.94 210 ILE A O 1
ATOM 1722 N N . LYS A 1 211 ? -4.223 5.18 -17.609 1 84.31 211 LYS A N 1
ATOM 1723 C CA . LYS A 1 211 ? -5.172 6.184 -17.141 1 84.31 211 LYS A CA 1
ATOM 1724 C C . LYS A 1 211 ? -6.441 5.527 -16.609 1 84.31 211 LYS A C 1
ATOM 1726 O O . LYS A 1 211 ? -6.883 5.824 -15.5 1 84.31 211 LYS A O 1
ATOM 1731 N N . ASN A 1 212 ? -6.984 4.684 -17.438 1 83.19 212 ASN A N 1
ATOM 1732 C CA . ASN A 1 212 ? -8.211 4.004 -17.016 1 83.19 212 ASN A CA 1
ATOM 1733 C C . ASN A 1 212 ? -7.906 2.693 -16.297 1 83.19 212 ASN A C 1
ATOM 1735 O O . ASN A 1 212 ? -7.848 1.634 -16.922 1 83.19 212 ASN A O 1
ATOM 1739 N N . THR A 1 213 ? -7.805 2.789 -15.023 1 91.94 213 THR A N 1
ATOM 1740 C CA . THR A 1 213 ? -7.379 1.639 -14.234 1 91.94 213 THR A CA 1
ATOM 1741 C C . THR A 1 213 ? -8.562 0.732 -13.914 1 91.94 213 THR A C 1
ATOM 1743 O O . THR A 1 213 ? -8.383 -0.384 -13.422 1 91.94 213 THR A O 1
ATOM 1746 N N . HIS A 1 214 ? -9.781 1.176 -14.234 1 92.12 214 HIS A N 1
ATOM 1747 C CA . HIS A 1 214 ? -10.969 0.377 -13.938 1 92.12 214 HIS A CA 1
ATOM 1748 C C . HIS A 1 214 ? -10.961 -0.934 -14.711 1 92.12 214 HIS A C 1
ATOM 1750 O O . HIS A 1 214 ? -11.219 -1.998 -14.148 1 92.12 214 HIS A O 1
ATOM 1756 N N . VAL A 1 215 ? -10.617 -0.814 -15.961 1 93.38 215 VAL A N 1
ATOM 1757 C CA . VAL A 1 215 ? -10.602 -2 -16.812 1 93.38 215 VAL A CA 1
ATOM 1758 C C . VAL A 1 215 ? -9.484 -2.941 -16.359 1 93.38 215 VAL A C 1
ATOM 1760 O O . VAL A 1 215 ? -9.672 -4.16 -16.344 1 93.38 215 VAL A O 1
ATOM 1763 N N . LEU A 1 216 ? -8.336 -2.375 -16 1 95.12 216 LEU A N 1
ATOM 1764 C CA . LEU A 1 216 ? -7.219 -3.16 -15.484 1 95.12 216 LEU A CA 1
ATOM 1765 C C . LEU A 1 216 ? -7.637 -3.969 -14.266 1 95.12 216 LEU A C 1
ATOM 1767 O O . LEU A 1 216 ? -7.367 -5.168 -14.188 1 95.12 216 LEU A O 1
ATOM 1771 N N . MET A 1 217 ? -8.336 -3.311 -13.375 1 95.56 217 MET A N 1
ATOM 1772 C CA . MET A 1 217 ? -8.805 -3.961 -12.156 1 95.56 217 MET A CA 1
ATOM 1773 C C . MET A 1 217 ? -9.859 -5.02 -12.477 1 95.56 217 MET A C 1
ATOM 1775 O O . MET A 1 217 ? -9.805 -6.129 -11.953 1 95.56 217 MET A O 1
ATOM 1779 N N . ASP A 1 218 ? -10.758 -4.723 -13.375 1 95.25 218 ASP A N 1
ATOM 1780 C CA . ASP A 1 218 ? -11.812 -5.656 -13.758 1 95.25 218 ASP A CA 1
ATOM 1781 C C . ASP A 1 218 ? -11.219 -6.945 -14.336 1 95.25 218 ASP A C 1
ATOM 1783 O O . ASP A 1 218 ? -11.656 -8.039 -13.977 1 95.25 218 ASP A O 1
ATOM 1787 N N . ILE A 1 219 ? -10.289 -6.762 -15.141 1 95.94 219 ILE A N 1
ATOM 1788 C CA . ILE A 1 219 ? -9.672 -7.918 -15.781 1 95.94 219 ILE A CA 1
ATOM 1789 C C . ILE A 1 219 ? -8.922 -8.742 -14.734 1 95.94 219 ILE A C 1
ATOM 1791 O O . ILE A 1 219 ? -9.023 -9.969 -14.711 1 95.94 219 ILE A O 1
ATOM 1795 N N . ALA A 1 220 ? -8.164 -8.062 -13.875 1 97.69 220 ALA A N 1
ATOM 1796 C CA . ALA A 1 220 ? -7.418 -8.766 -12.836 1 97.69 220 ALA A CA 1
ATOM 1797 C C . ALA A 1 220 ? -8.352 -9.578 -11.938 1 97.69 220 ALA A C 1
ATOM 1799 O O . ALA A 1 220 ? -8.086 -10.742 -11.648 1 97.69 220 ALA A O 1
ATOM 1800 N N . LEU A 1 221 ? -9.43 -8.961 -11.539 1 96.31 221 LEU A N 1
ATOM 1801 C CA . LEU A 1 221 ? -10.383 -9.625 -10.648 1 96.31 221 LEU A CA 1
ATOM 1802 C C . LEU A 1 221 ? -11.055 -10.797 -11.352 1 96.31 221 LEU A C 1
ATOM 1804 O O . LEU A 1 221 ? -11.289 -11.844 -10.734 1 96.31 221 LEU A O 1
ATOM 1808 N N . PHE A 1 222 ? -11.375 -10.617 -12.617 1 95.88 222 PHE A N 1
ATOM 1809 C CA . PHE A 1 222 ? -11.945 -11.703 -13.406 1 95.88 222 PHE A CA 1
ATOM 1810 C C . PHE A 1 222 ? -10.992 -12.891 -13.461 1 95.88 222 PHE A C 1
ATOM 1812 O O . PHE A 1 222 ? -11.391 -14.031 -13.234 1 95.88 222 PHE A O 1
ATOM 1819 N N . LEU A 1 223 ? -9.758 -12.586 -13.719 1 97.5 223 LEU A N 1
ATOM 1820 C CA . LEU A 1 223 ? -8.766 -13.641 -13.859 1 97.5 223 LEU A CA 1
ATOM 1821 C C . LEU A 1 223 ? -8.523 -14.344 -12.531 1 97.5 223 LEU A C 1
ATOM 1823 O O . LEU A 1 223 ? -8.43 -15.57 -12.484 1 97.5 223 LEU A O 1
ATOM 1827 N N . VAL A 1 224 ? -8.422 -13.594 -11.461 1 97.19 224 VAL A N 1
ATOM 1828 C CA . VAL A 1 224 ? -8.227 -14.164 -10.133 1 97.19 224 VAL A CA 1
ATOM 1829 C C . VAL A 1 224 ? -9.398 -15.078 -9.781 1 97.19 224 VAL A C 1
ATOM 1831 O O . VAL A 1 224 ? -9.211 -16.094 -9.117 1 97.19 224 VAL A O 1
ATOM 1834 N N . SER A 1 225 ? -10.57 -14.742 -10.266 1 94.81 225 SER A N 1
ATOM 1835 C CA . SER A 1 225 ? -11.773 -15.508 -9.961 1 94.81 225 SER A CA 1
ATOM 1836 C C . SER A 1 225 ? -11.891 -16.734 -10.852 1 94.81 225 SER A C 1
ATOM 1838 O O . SER A 1 225 ? -12.766 -17.578 -10.641 1 94.81 225 SER A O 1
ATOM 1840 N N . ASN A 1 226 ? -11.047 -16.828 -11.859 1 95.31 226 ASN A N 1
ATOM 1841 C CA . ASN A 1 226 ? -11.164 -17.906 -12.836 1 95.31 226 ASN A CA 1
ATOM 1842 C C . ASN A 1 226 ? -9.883 -18.719 -12.922 1 95.31 226 ASN A C 1
ATOM 1844 O O . ASN A 1 226 ? -9.5 -19.172 -14 1 95.31 226 ASN A O 1
ATOM 1848 N N . ILE A 1 227 ? -9.289 -18.891 -11.82 1 95.94 227 ILE A N 1
ATOM 1849 C CA . ILE A 1 227 ? -8.078 -19.703 -11.75 1 95.94 227 ILE A CA 1
ATOM 1850 C C . ILE A 1 227 ? -8.383 -21.125 -12.234 1 95.94 227 ILE A C 1
ATOM 1852 O O . ILE A 1 227 ? -9.414 -21.688 -11.875 1 95.94 227 ILE A O 1
ATOM 1856 N N . GLY A 1 228 ? -7.551 -21.672 -13.016 1 95.56 228 GLY A N 1
ATOM 1857 C CA . GLY A 1 228 ? -7.707 -23.016 -13.531 1 95.56 228 GLY A CA 1
ATOM 1858 C C . GLY A 1 228 ? -8.516 -23.078 -14.812 1 95.56 228 GLY A C 1
ATOM 1859 O O . GLY A 1 228 ? -8.617 -24.125 -15.445 1 95.56 228 GLY A O 1
ATOM 1860 N N . LYS A 1 229 ? -9.078 -21.938 -15.219 1 96.25 229 LYS A N 1
ATOM 1861 C CA . LYS A 1 229 ? -9.914 -21.906 -16.422 1 96.25 229 LYS A CA 1
ATOM 1862 C C . LYS A 1 229 ? -9.148 -21.328 -17.609 1 96.25 229 LYS A C 1
ATOM 1864 O O . LYS A 1 229 ? -8.117 -20.672 -17.422 1 96.25 229 LYS A O 1
ATOM 1869 N N . GLU A 1 230 ? -9.719 -21.625 -18.766 1 96.88 230 GLU A N 1
ATOM 1870 C CA . GLU A 1 230 ? -9.141 -21.094 -20 1 96.88 230 GLU A CA 1
ATOM 1871 C C . GLU A 1 230 ? -9.555 -19.641 -20.219 1 96.88 230 GLU A C 1
ATOM 1873 O O . GLU A 1 230 ? -10.695 -19.266 -19.953 1 96.88 230 GLU A O 1
ATOM 1878 N N . VAL A 1 231 ? -8.547 -18.891 -20.656 1 95.75 231 VAL A N 1
ATOM 1879 C CA . VAL A 1 231 ? -8.812 -17.516 -21.016 1 95.75 231 VAL A CA 1
ATOM 1880 C C . VAL A 1 231 ? -8.133 -17.188 -22.359 1 95.75 231 VAL A C 1
ATOM 1882 O O . VAL A 1 231 ? -7.039 -17.672 -22.625 1 95.75 231 VAL A O 1
ATOM 1885 N N . SER A 1 232 ? -8.812 -16.453 -23.219 1 93.62 232 SER A N 1
ATOM 1886 C CA . SER A 1 232 ? -8.234 -15.992 -24.469 1 93.62 232 SER A CA 1
ATOM 1887 C C . SER A 1 232 ? -8.219 -14.469 -24.547 1 93.62 232 SER A C 1
ATOM 1889 O O . SER A 1 232 ? -9.062 -13.805 -23.938 1 93.62 232 SER A O 1
ATOM 1891 N N . PHE A 1 233 ? -7.227 -14.016 -25.281 1 91.06 233 PHE A N 1
ATOM 1892 C CA . PHE A 1 233 ? -7.109 -12.57 -25.453 1 91.06 233 PHE A CA 1
ATOM 1893 C C . PHE A 1 233 ? -8.383 -11.992 -26.062 1 91.06 233 PHE A C 1
ATOM 1895 O O . PHE A 1 233 ? -8.906 -10.992 -25.578 1 91.06 233 PHE A O 1
ATOM 1902 N N . ASN A 1 234 ? -8.852 -12.656 -27.062 1 90.38 234 ASN A N 1
ATOM 1903 C CA . ASN A 1 234 ? -10.055 -12.195 -27.734 1 90.38 234 ASN A CA 1
ATOM 1904 C C . ASN A 1 234 ? -11.281 -12.258 -26.828 1 90.38 234 ASN A C 1
ATOM 1906 O O . ASN A 1 234 ? -12.133 -11.367 -26.875 1 90.38 234 ASN A O 1
ATOM 1910 N N . GLY A 1 235 ? -11.367 -13.281 -26.094 1 93.44 235 GLY A N 1
ATOM 1911 C CA . GLY A 1 235 ? -12.461 -13.398 -25.141 1 93.44 235 GLY A CA 1
ATOM 1912 C C . GLY A 1 235 ? -12.477 -12.273 -24.125 1 93.44 235 GLY A C 1
ATOM 1913 O O . GLY A 1 235 ? -13.531 -11.703 -23.844 1 93.44 235 GLY A O 1
ATOM 1914 N N . LEU A 1 236 ? -11.336 -11.922 -23.594 1 94.44 236 LEU A N 1
ATOM 1915 C CA . LEU A 1 236 ? -11.227 -10.852 -22.609 1 94.44 236 LEU A CA 1
ATOM 1916 C C . LEU A 1 236 ? -11.531 -9.492 -23.234 1 94.44 236 LEU A C 1
ATOM 1918 O O . LEU A 1 236 ? -12.203 -8.664 -22.625 1 94.44 236 LEU A O 1
ATOM 1922 N N . ARG A 1 237 ? -11.008 -9.305 -24.422 1 93.62 237 ARG A N 1
ATOM 1923 C CA . ARG A 1 237 ? -11.258 -8.055 -25.141 1 93.62 237 ARG A CA 1
ATOM 1924 C C . ARG A 1 237 ? -12.75 -7.812 -25.328 1 93.62 237 ARG A C 1
ATOM 1926 O O . ARG A 1 237 ? -13.242 -6.707 -25.078 1 93.62 237 ARG A O 1
ATOM 1933 N N . LYS A 1 238 ? -13.438 -8.82 -25.688 1 93.19 238 LYS A N 1
ATOM 1934 C CA . LYS A 1 238 ? -14.875 -8.719 -25.906 1 93.19 238 LYS A CA 1
ATOM 1935 C C . LYS A 1 238 ? -15.617 -8.508 -24.594 1 93.19 238 LYS A C 1
ATOM 1937 O O . LYS A 1 238 ? -16.484 -7.641 -24.5 1 93.19 238 LYS A O 1
ATOM 1942 N N . THR A 1 239 ? -15.25 -9.25 -23.641 1 92.56 239 THR A N 1
ATOM 1943 C CA . THR A 1 239 ? -15.93 -9.219 -22.344 1 92.56 239 THR A CA 1
ATOM 1944 C C . THR A 1 239 ? -15.797 -7.844 -21.703 1 92.56 239 THR A C 1
ATOM 1946 O O . THR A 1 239 ? -16.75 -7.332 -21.109 1 92.56 239 THR A O 1
ATOM 1949 N N . PHE A 1 240 ? -14.633 -7.203 -21.844 1 93.06 240 PHE A N 1
ATOM 1950 C CA . PHE A 1 240 ? -14.375 -5.977 -21.109 1 93.06 240 PHE A CA 1
ATOM 1951 C C . PHE A 1 240 ? -14.352 -4.773 -22.047 1 93.06 240 PHE A C 1
ATOM 1953 O O . PHE A 1 240 ? -13.953 -3.678 -21.641 1 93.06 240 PHE A O 1
ATOM 1960 N N . ASN A 1 241 ? -14.711 -4.941 -23.266 1 91.12 241 ASN A N 1
ATOM 1961 C CA . ASN A 1 241 ? -14.844 -3.893 -24.266 1 91.12 241 ASN A CA 1
ATOM 1962 C C . ASN A 1 241 ? -13.578 -3.049 -24.375 1 91.12 241 ASN A C 1
ATOM 1964 O O . ASN A 1 241 ? -13.633 -1.819 -24.297 1 91.12 241 ASN A O 1
ATOM 1968 N N . VAL A 1 242 ? -12.5 -3.773 -24.469 1 88.75 242 VAL A N 1
ATOM 1969 C CA . VAL A 1 242 ? -11.211 -3.111 -24.656 1 88.75 242 VAL A CA 1
ATOM 1970 C C . VAL A 1 242 ? -10.969 -2.898 -26.156 1 88.75 242 VAL A C 1
ATOM 1972 O O . VAL A 1 242 ? -11.102 -3.828 -26.953 1 88.75 242 VAL A O 1
ATOM 1975 N N . GLY A 1 243 ? -10.773 -1.622 -26.562 1 79.75 243 GLY A N 1
ATOM 1976 C CA . GLY A 1 243 ? -10.672 -1.275 -27.969 1 79.75 243 GLY A CA 1
ATOM 1977 C C . GLY A 1 243 ? -9.453 -1.877 -28.641 1 79.75 243 GLY A C 1
ATOM 1978 O O . GLY A 1 243 ? -9.57 -2.578 -29.656 1 79.75 243 GLY A O 1
ATOM 1979 N N . SER A 1 244 ? -8.281 -1.688 -28.094 1 83.81 244 SER A N 1
ATOM 1980 C CA . SER A 1 244 ? -7.055 -2.141 -28.734 1 83.81 244 SER A CA 1
ATOM 1981 C C . SER A 1 244 ? -6.684 -3.551 -28.297 1 83.81 244 SER A C 1
ATOM 1983 O O . SER A 1 244 ? -6.652 -3.84 -27.094 1 83.81 244 SER A O 1
ATOM 1985 N N . PRO A 1 245 ? -6.477 -4.457 -29.281 1 78.19 245 PRO A N 1
ATOM 1986 C CA . PRO A 1 245 ? -6.055 -5.812 -28.922 1 78.19 245 PRO A CA 1
ATOM 1987 C C . PRO A 1 245 ? -4.746 -5.836 -28.141 1 78.19 245 PRO A C 1
ATOM 1989 O O . PRO A 1 245 ? -4.531 -6.727 -27.312 1 78.19 245 PRO A O 1
ATOM 1992 N N . SER A 1 246 ? -3.953 -4.914 -28.328 1 89.88 246 SER A N 1
ATOM 1993 C CA . SER A 1 246 ? -2.65 -4.902 -27.656 1 89.88 246 SER A CA 1
ATOM 1994 C C . SER A 1 246 ? -2.781 -4.559 -26.188 1 89.88 246 SER A C 1
ATOM 1996 O O . SER A 1 246 ? -1.925 -4.926 -25.375 1 89.88 246 SER A O 1
ATOM 1998 N N . THR A 1 247 ? -3.859 -3.953 -25.828 1 91.75 247 THR A N 1
ATOM 1999 C CA . THR A 1 247 ? -4.047 -3.52 -24.453 1 91.75 247 THR A CA 1
ATOM 2000 C C . THR A 1 247 ? -4.223 -4.719 -23.531 1 91.75 247 THR A C 1
ATOM 2002 O O . THR A 1 247 ? -3.576 -4.801 -22.484 1 91.75 247 THR A O 1
ATOM 2005 N N . VAL A 1 248 ? -5.02 -5.684 -23.984 1 93.44 248 VAL A N 1
ATOM 2006 C CA . VAL A 1 248 ? -5.266 -6.859 -23.172 1 93.44 248 VAL A CA 1
ATOM 2007 C C . VAL A 1 248 ? -3.973 -7.664 -23.016 1 93.44 248 VAL A C 1
ATOM 2009 O O . VAL A 1 248 ? -3.629 -8.094 -21.922 1 93.44 248 VAL A O 1
ATOM 2012 N N . SER A 1 249 ? -3.326 -7.832 -24.156 1 93.81 249 SER A N 1
ATOM 2013 C CA . SER A 1 249 ? -2.062 -8.562 -24.125 1 93.81 249 SER A CA 1
ATOM 2014 C C . SER A 1 249 ? -1.059 -7.887 -23.188 1 93.81 249 SER A C 1
ATOM 2016 O O . SER A 1 249 ? -0.352 -8.555 -22.438 1 93.81 249 SER A O 1
ATOM 2018 N N . ASP A 1 250 ? -0.996 -6.574 -23.188 1 95.19 250 ASP A N 1
ATOM 2019 C CA . ASP A 1 250 ? -0.111 -5.816 -22.312 1 95.19 250 ASP A CA 1
ATOM 2020 C C . ASP A 1 250 ? -0.486 -6.023 -20.844 1 95.19 250 ASP A C 1
ATOM 2022 O O . ASP A 1 250 ? 0.379 -6.301 -20.016 1 95.19 250 ASP A O 1
ATOM 2026 N N . TYR A 1 251 ? -1.761 -5.902 -20.578 1 95.75 251 TYR A N 1
ATOM 2027 C CA . TYR A 1 251 ? -2.232 -6.07 -19.219 1 95.75 251 TYR A CA 1
ATOM 2028 C C . TYR A 1 251 ? -1.843 -7.438 -18.672 1 95.75 251 TYR A C 1
ATOM 2030 O O . TYR A 1 251 ? -1.333 -7.543 -17.547 1 95.75 251 TYR A O 1
ATOM 2038 N N . LEU A 1 252 ? -2.062 -8.469 -19.484 1 96.19 252 LEU A N 1
ATOM 2039 C CA . LEU A 1 252 ? -1.756 -9.828 -19.047 1 96.19 252 LEU A CA 1
ATOM 2040 C C . LEU A 1 252 ? -0.256 -10 -18.844 1 96.19 252 LEU A C 1
ATOM 2042 O O . LEU A 1 252 ? 0.167 -10.617 -17.859 1 96.19 252 LEU A O 1
ATOM 2046 N N . SER A 1 253 ? 0.496 -9.477 -19.734 1 95.75 253 SER A N 1
ATOM 2047 C CA . SER A 1 253 ? 1.948 -9.562 -19.625 1 95.75 253 SER A CA 1
ATOM 2048 C C . SER A 1 253 ? 2.443 -8.859 -18.359 1 95.75 253 SER A C 1
ATOM 2050 O O . SER A 1 253 ? 3.293 -9.391 -17.641 1 95.75 253 SER A O 1
ATOM 2052 N N . TRP A 1 254 ? 1.906 -7.676 -18.062 1 95.81 254 TRP A N 1
ATOM 2053 C CA . TRP A 1 254 ? 2.332 -6.91 -16.906 1 95.81 254 TRP A CA 1
ATOM 2054 C C . TRP A 1 254 ? 1.926 -7.613 -15.609 1 95.81 254 TRP A C 1
ATOM 2056 O O . TRP A 1 254 ? 2.668 -7.594 -14.625 1 95.81 254 TRP A O 1
ATOM 2066 N N . MET A 1 255 ? 0.745 -8.242 -15.602 1 97.38 255 MET A N 1
ATOM 2067 C CA . MET A 1 255 ? 0.3 -8.992 -14.43 1 97.38 255 MET A CA 1
ATOM 2068 C C . MET A 1 255 ? 1.178 -10.219 -14.211 1 97.38 255 MET A C 1
ATOM 2070 O O . MET A 1 255 ? 1.446 -10.602 -13.062 1 97.38 255 MET A O 1
ATOM 2074 N N . GLU A 1 256 ? 1.59 -10.828 -15.266 1 96.81 256 GLU A N 1
ATOM 2075 C CA . GLU A 1 256 ? 2.496 -11.969 -15.172 1 96.81 256 GLU A CA 1
ATOM 2076 C C . GLU A 1 256 ? 3.875 -11.539 -14.68 1 96.81 256 GLU A C 1
ATOM 2078 O O . GLU A 1 256 ? 4.469 -12.195 -13.82 1 96.81 256 GLU A O 1
ATOM 2083 N N . ASP A 1 257 ? 4.34 -10.438 -15.195 1 94.75 257 ASP A N 1
ATOM 2084 C CA . ASP A 1 257 ? 5.645 -9.906 -14.812 1 94.75 257 ASP A CA 1
ATOM 2085 C C . ASP A 1 257 ? 5.676 -9.539 -13.336 1 94.75 257 ASP A C 1
ATOM 2087 O O . ASP A 1 257 ? 6.727 -9.609 -12.688 1 94.75 257 ASP A O 1
ATOM 2091 N N . SER A 1 258 ? 4.559 -9.164 -12.828 1 95.75 258 SER A N 1
ATOM 2092 C CA . SER A 1 258 ? 4.473 -8.797 -11.422 1 95.75 258 SER A CA 1
ATOM 2093 C C . SER A 1 258 ? 4.254 -10.023 -10.539 1 95.75 258 SER A C 1
ATOM 2095 O O . SER A 1 258 ? 4.09 -9.906 -9.328 1 95.75 258 SER A O 1
ATOM 2097 N N . TYR A 1 259 ? 4.16 -11.211 -11.125 1 96.06 259 TYR A N 1
ATOM 2098 C CA . TYR A 1 259 ? 3.984 -12.5 -10.453 1 96.06 259 TYR A CA 1
ATOM 2099 C C . TYR A 1 259 ? 2.543 -12.68 -10 1 96.06 259 TYR A C 1
ATOM 2101 O O . TYR A 1 259 ? 2.209 -13.688 -9.375 1 96.06 259 TYR A O 1
ATOM 2109 N N . LEU A 1 260 ? 1.695 -11.727 -10.352 1 97.75 260 LEU A N 1
ATOM 2110 C CA . LEU A 1 260 ? 0.316 -11.789 -9.883 1 97.75 260 LEU A CA 1
ATOM 2111 C C . LEU A 1 260 ? -0.399 -13.008 -10.445 1 97.75 260 LEU A C 1
ATOM 2113 O O . LEU A 1 260 ? -1.082 -13.727 -9.711 1 97.75 260 LEU A O 1
ATOM 2117 N N . LEU A 1 261 ? -0.242 -13.164 -11.727 1 98.25 261 LEU A N 1
ATOM 2118 C CA . LEU A 1 261 ? -0.909 -14.227 -12.461 1 98.25 261 LEU A CA 1
ATOM 2119 C C . LEU A 1 261 ? 0.073 -14.961 -13.367 1 98.25 261 LEU A C 1
ATOM 2121 O O . LEU A 1 261 ? 1.128 -14.422 -13.711 1 98.25 261 LEU A O 1
ATOM 21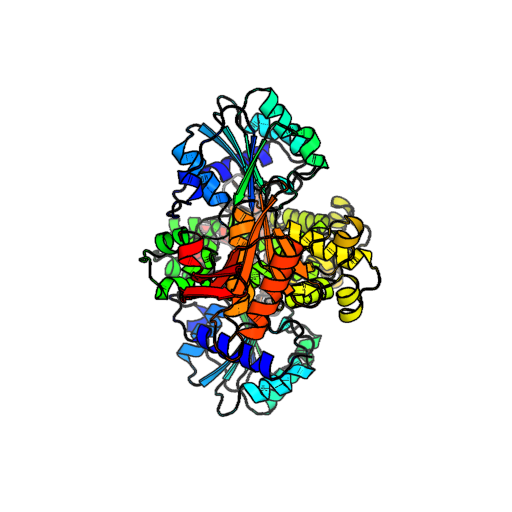25 N N . PHE A 1 262 ? -0.275 -16.156 -13.656 1 97.88 262 PHE A N 1
ATOM 2126 C CA . PHE A 1 262 ? 0.466 -17 -14.594 1 97.88 262 PHE A CA 1
ATOM 2127 C C . PHE A 1 262 ? -0.458 -17.562 -15.664 1 97.88 262 PHE A C 1
ATOM 2129 O O . PHE A 1 262 ? -1.613 -17.891 -15.391 1 97.88 262 PHE A O 1
ATOM 2136 N N . PHE A 1 263 ? 0.08 -17.656 -16.844 1 97.81 263 PHE A N 1
ATOM 2137 C CA . PHE A 1 263 ? -0.719 -18.125 -17.969 1 97.81 263 PHE A CA 1
ATOM 2138 C C . PHE A 1 263 ? -0.088 -19.375 -18.594 1 97.81 263 PHE A C 1
ATOM 2140 O O . PHE A 1 263 ? 0.998 -19.297 -19.172 1 97.81 263 PHE A O 1
ATOM 2147 N N . LEU A 1 264 ? -0.766 -20.484 -18.469 1 98 264 LEU A N 1
ATOM 2148 C CA . LEU A 1 264 ? -0.277 -21.766 -18.938 1 98 264 LEU A CA 1
ATOM 2149 C C . LEU A 1 264 ? -0.748 -22.047 -20.359 1 98 264 LEU A C 1
ATOM 2151 O O . LEU A 1 264 ? -1.95 -22.172 -20.609 1 98 264 LEU A O 1
ATOM 2155 N N . PRO A 1 265 ? 0.132 -22.25 -21.281 1 97.5 265 PRO A N 1
ATOM 2156 C CA . PRO A 1 265 ? -0.277 -22.5 -22.656 1 97.5 265 PRO A CA 1
ATOM 2157 C C . PRO A 1 265 ? -0.761 -23.922 -22.875 1 97.5 265 PRO A C 1
ATOM 2159 O O . PRO A 1 265 ? -0.375 -24.844 -22.141 1 97.5 265 PRO A O 1
ATOM 2162 N N . ARG A 1 266 ? -1.564 -24.047 -23.859 1 97.56 266 ARG A N 1
ATOM 2163 C CA . ARG A 1 266 ? -1.963 -25.375 -24.344 1 97.56 266 ARG A CA 1
ATOM 2164 C C . ARG A 1 266 ? -0.836 -26.047 -25.125 1 97.56 266 ARG A C 1
ATOM 2166 O O . ARG A 1 266 ? -0.163 -25.391 -25.922 1 97.56 266 ARG A O 1
ATOM 2173 N N . PHE A 1 267 ? -0.651 -27.281 -24.875 1 96.44 267 PHE A N 1
ATOM 2174 C CA . PHE A 1 267 ? 0.381 -28 -25.609 1 96.44 267 PHE A CA 1
ATOM 2175 C C . PHE A 1 267 ? 0.026 -28.078 -27.094 1 96.44 267 PHE A C 1
ATOM 2177 O O . PHE A 1 267 ? -1.131 -28.312 -27.453 1 96.44 267 PHE A O 1
ATOM 2184 N N . SER A 1 268 ? 1.021 -27.812 -27.859 1 94.56 268 SER A N 1
ATOM 2185 C CA . SER A 1 268 ? 0.975 -28.047 -29.312 1 94.56 268 SER A CA 1
ATOM 2186 C C . SER A 1 268 ? 2.373 -28.266 -29.875 1 94.56 268 SER A C 1
ATOM 2188 O O . SER A 1 268 ? 3.355 -27.75 -29.344 1 94.56 268 SER A O 1
ATOM 2190 N N . TRP A 1 269 ? 2.453 -29.078 -30.859 1 89.12 269 TRP A N 1
ATOM 2191 C CA . TRP A 1 269 ? 3.738 -29.234 -31.531 1 89.12 269 TRP A CA 1
ATOM 2192 C C . TRP A 1 269 ? 4.09 -28 -32.344 1 89.12 269 TRP A C 1
ATOM 2194 O O . TRP A 1 269 ? 5.25 -27.781 -32.688 1 89.12 269 TRP A O 1
ATOM 2204 N N . SER A 1 270 ? 3.02 -27.172 -32.625 1 88.69 270 SER A N 1
ATOM 2205 C CA . SER A 1 270 ? 3.18 -25.938 -33.375 1 88.69 270 SER A CA 1
ATOM 2206 C C . SER A 1 270 ? 3.297 -24.734 -32.438 1 88.69 270 SER A C 1
ATOM 2208 O O . SER A 1 270 ? 2.385 -24.453 -31.656 1 88.69 270 SER A O 1
ATOM 2210 N N . SER A 1 271 ? 4.383 -24.031 -32.688 1 86 271 SER A N 1
ATOM 2211 C CA . SER A 1 271 ? 4.598 -22.828 -31.875 1 86 271 SER A CA 1
ATOM 2212 C C . SER A 1 271 ? 3.512 -21.797 -32.125 1 86 271 SER A C 1
ATOM 2214 O O . SER A 1 271 ? 3.1 -21.078 -31.219 1 86 271 SER A O 1
ATOM 2216 N N . LYS A 1 272 ? 3.131 -21.719 -33.312 1 86.88 272 LYS A N 1
ATOM 2217 C CA . LYS A 1 272 ? 2.078 -20.781 -33.688 1 86.88 272 LYS A CA 1
ATOM 2218 C C . LYS A 1 272 ? 0.773 -21.109 -32.969 1 86.88 272 LYS A C 1
ATOM 2220 O O . LYS A 1 272 ? 0.088 -20.203 -32.5 1 86.88 272 LYS A O 1
ATOM 2225 N N . SER A 1 273 ? 0.521 -22.344 -32.906 1 86.56 273 SER A N 1
ATOM 2226 C CA . SER A 1 273 ? -0.699 -22.766 -32.219 1 86.56 273 SER A CA 1
ATOM 2227 C C . SER A 1 273 ? -0.625 -22.469 -30.734 1 86.56 273 SER A C 1
ATOM 2229 O O . SER A 1 273 ? -1.624 -22.094 -30.125 1 86.56 273 SER A O 1
ATOM 2231 N N . ILE A 1 274 ? 0.52 -22.641 -30.219 1 87.31 274 ILE A N 1
ATOM 2232 C CA . ILE A 1 274 ? 0.71 -22.406 -28.781 1 87.31 274 ILE A CA 1
ATOM 2233 C C . ILE A 1 274 ? 0.385 -20.953 -28.453 1 87.31 274 ILE A C 1
ATOM 2235 O O . ILE A 1 274 ? -0.256 -20.656 -27.438 1 87.31 274 ILE A O 1
ATOM 2239 N N . SER A 1 275 ? 0.718 -20.016 -29.281 1 87.38 275 SER A N 1
ATOM 2240 C CA . SER A 1 275 ? 0.524 -18.578 -29.047 1 87.38 275 SER A CA 1
ATOM 2241 C C . SER A 1 275 ? -0.94 -18.188 -29.219 1 87.38 275 SER A C 1
ATOM 2243 O O . SER A 1 275 ? -1.428 -17.281 -28.531 1 87.38 275 SER A O 1
ATOM 2245 N N . LYS A 1 276 ? -1.674 -18.891 -30.031 1 89.44 276 LYS A N 1
ATOM 2246 C CA . LYS A 1 276 ? -3.029 -18.5 -30.406 1 89.44 276 LYS A CA 1
ATOM 2247 C C . LYS A 1 276 ? -4.062 -19.156 -29.484 1 89.44 276 LYS A C 1
ATOM 2249 O O . LYS A 1 276 ? -5.133 -18.594 -29.25 1 89.44 276 LYS A O 1
ATOM 2254 N N . ASN A 1 277 ? -3.732 -20.312 -29.047 1 93.75 277 ASN A N 1
ATOM 2255 C CA . ASN A 1 277 ? -4.688 -21.062 -28.234 1 93.75 277 ASN A CA 1
ATOM 2256 C C . ASN A 1 277 ? -4.938 -20.375 -26.891 1 93.75 277 ASN A C 1
ATOM 2258 O O . ASN A 1 277 ? -4.074 -19.656 -26.391 1 93.75 277 ASN A O 1
ATOM 2262 N N . PRO A 1 278 ? -6.117 -20.578 -26.312 1 96.12 278 PRO A N 1
ATOM 2263 C CA . PRO A 1 278 ? -6.379 -20.078 -24.969 1 96.12 278 PRO A CA 1
ATOM 2264 C C . PRO A 1 278 ? -5.391 -20.609 -23.938 1 96.12 278 PRO A C 1
ATOM 2266 O O . PRO A 1 278 ? -4.797 -21.672 -24.125 1 96.12 278 PRO A O 1
ATOM 2269 N N . LYS A 1 279 ? -5.141 -19.859 -22.938 1 97.81 279 LYS A N 1
ATOM 2270 C CA . LYS A 1 279 ? -4.262 -20.25 -21.828 1 97.81 279 LYS A CA 1
ATOM 2271 C C . LYS A 1 279 ? -5.047 -20.438 -20.547 1 97.81 279 LYS A C 1
ATOM 2273 O O . LYS A 1 279 ? -6.094 -19.812 -20.344 1 97.81 279 LYS A O 1
ATOM 2278 N N . LYS A 1 280 ? -4.547 -21.281 -19.719 1 98.12 280 LYS A N 1
ATOM 2279 C CA . LYS A 1 280 ? -5.121 -21.375 -18.375 1 98.12 280 LYS A CA 1
ATOM 2280 C C . LYS A 1 280 ? -4.477 -20.359 -17.438 1 98.12 280 LYS A C 1
ATOM 2282 O O . LYS A 1 280 ? -3.27 -20.125 -17.5 1 98.12 280 LYS A O 1
ATOM 2287 N N . VAL A 1 281 ? -5.297 -19.797 -16.562 1 98.12 281 VAL A N 1
ATOM 2288 C CA . VAL A 1 281 ? -4.793 -18.766 -15.672 1 98.12 281 VAL A CA 1
ATOM 2289 C C . VAL A 1 281 ? -4.602 -19.344 -14.273 1 98.12 281 VAL A C 1
ATOM 2291 O O . VAL A 1 281 ? -5.43 -20.125 -13.797 1 98.12 281 VAL A O 1
ATOM 2294 N N . TYR A 1 282 ? -3.506 -19.062 -13.656 1 98.5 282 TYR A N 1
ATOM 2295 C CA . TYR A 1 282 ? -3.213 -19.391 -12.266 1 98.5 282 TYR A CA 1
ATOM 2296 C C . TYR A 1 282 ? -2.758 -18.172 -11.492 1 98.5 282 TYR A C 1
ATOM 2298 O O . TYR A 1 282 ? -2.363 -17.156 -12.086 1 98.5 282 TYR A O 1
ATOM 2306 N N . CYS A 1 283 ? -2.869 -18.25 -10.195 1 98.25 283 CYS A N 1
ATOM 2307 C CA . CYS A 1 283 ? -2.613 -17.109 -9.312 1 98.25 283 CYS A CA 1
ATOM 2308 C C . CYS A 1 283 ? -1.441 -17.391 -8.383 1 98.25 283 CYS A C 1
ATOM 2310 O O . CYS A 1 283 ? -1.173 -18.547 -8.047 1 98.25 283 CYS A O 1
ATOM 2312 N N . ILE A 1 284 ? -0.768 -16.406 -7.906 1 98.38 284 ILE A N 1
ATOM 2313 C CA . ILE A 1 284 ? 0.485 -16.469 -7.164 1 98.38 284 ILE A CA 1
ATOM 2314 C C . ILE A 1 284 ? 0.261 -17.172 -5.828 1 98.38 284 ILE A C 1
ATOM 2316 O O . ILE A 1 284 ? 1.196 -17.734 -5.25 1 98.38 284 ILE A O 1
ATOM 2320 N N . ASP A 1 285 ? -0.983 -17.125 -5.324 1 98.19 285 ASP A N 1
ATOM 2321 C CA . ASP A 1 285 ? -1.259 -17.625 -3.977 1 98.19 285 ASP A CA 1
ATOM 2322 C C . ASP A 1 285 ? -2.752 -17.875 -3.777 1 98.19 285 ASP A C 1
ATOM 2324 O O . ASP A 1 285 ? -3.582 -17.062 -4.203 1 98.19 285 ASP A O 1
ATOM 2328 N N . ASN A 1 286 ? -3.057 -18.984 -3.105 1 97.62 286 ASN A N 1
ATOM 2329 C CA . ASN A 1 286 ? -4.457 -19.328 -2.893 1 97.62 286 ASN A CA 1
ATOM 2330 C C . ASN A 1 286 ? -5.137 -18.344 -1.946 1 97.62 286 ASN A C 1
ATOM 2332 O O . ASN A 1 286 ? -6.293 -17.969 -2.156 1 97.62 286 ASN A O 1
ATOM 2336 N N . GLY A 1 287 ? -4.414 -18 -0.891 1 96.88 287 GLY A N 1
ATOM 2337 C CA . GLY A 1 287 ? -4.98 -17.016 0.007 1 96.88 287 GLY A CA 1
ATOM 2338 C C . GLY A 1 287 ? -5.262 -15.68 -0.673 1 96.88 287 GLY A C 1
ATOM 2339 O O . GLY A 1 287 ? -6.273 -15.031 -0.388 1 96.88 287 GLY A O 1
ATOM 2340 N N . PHE A 1 288 ? -4.383 -15.297 -1.545 1 97.5 288 PHE A N 1
ATOM 2341 C CA . PHE A 1 288 ? -4.551 -14.078 -2.334 1 97.5 288 PHE A CA 1
ATOM 2342 C C . PHE A 1 288 ? -5.793 -14.172 -3.211 1 97.5 288 PHE A C 1
ATOM 2344 O O . PHE A 1 288 ? -6.609 -13.25 -3.238 1 97.5 288 PHE A O 1
ATOM 2351 N N . ALA A 1 289 ? -5.961 -15.289 -3.887 1 96.81 289 ALA A N 1
ATOM 2352 C CA . ALA A 1 289 ? -7.121 -15.5 -4.754 1 96.81 289 ALA A CA 1
ATOM 2353 C C . ALA A 1 289 ? -8.414 -15.461 -3.949 1 96.81 289 ALA A C 1
ATOM 2355 O O . ALA A 1 289 ? -9.375 -14.781 -4.328 1 96.81 289 ALA A O 1
ATOM 2356 N N . LYS A 1 290 ? -8.422 -16.109 -2.855 1 94.56 290 LYS A N 1
ATOM 2357 C CA . LYS A 1 290 ? -9.625 -16.203 -2.029 1 94.56 290 LYS A CA 1
ATOM 2358 C C . LYS A 1 290 ? -9.992 -14.836 -1.446 1 94.56 290 LYS A C 1
ATOM 2360 O O . LYS A 1 290 ? -11.18 -14.508 -1.326 1 94.56 290 LYS A O 1
ATOM 2365 N N . SER A 1 291 ? -9 -14.086 -1.082 1 94.31 291 SER A N 1
ATOM 2366 C CA . SER A 1 291 ? -9.242 -12.781 -0.477 1 94.31 291 SER A CA 1
ATOM 2367 C C . SER A 1 291 ? -9.812 -11.797 -1.492 1 94.31 291 SER A C 1
ATOM 2369 O O . SER A 1 291 ? -10.422 -10.797 -1.118 1 94.31 291 SER A O 1
ATOM 2371 N N . ASN A 1 292 ? -9.578 -12.078 -2.777 1 95.62 292 ASN A N 1
ATOM 2372 C CA . ASN A 1 292 ? -9.938 -11.102 -3.805 1 95.62 292 ASN A CA 1
ATOM 2373 C C . ASN A 1 292 ? -11.039 -11.641 -4.719 1 95.62 292 ASN A C 1
ATOM 2375 O O . ASN A 1 292 ? -11.344 -11.047 -5.754 1 95.62 292 ASN A O 1
ATOM 2379 N N . SER A 1 293 ? -11.57 -12.805 -4.375 1 91.06 293 SER A N 1
ATOM 2380 C CA . SER A 1 293 ? -12.609 -13.414 -5.199 1 91.06 293 SER A CA 1
ATOM 2381 C C . SER A 1 293 ? -13.664 -14.109 -4.336 1 91.06 293 SER A C 1
ATOM 2383 O O . SER A 1 293 ? -13.352 -14.602 -3.248 1 91.06 293 SER A O 1
ATOM 2385 N N . LEU A 1 294 ? -14.852 -14.07 -4.828 1 79.44 294 LEU A N 1
ATOM 2386 C CA . LEU A 1 294 ? -15.945 -14.75 -4.141 1 79.44 294 LEU A CA 1
ATOM 2387 C C . LEU A 1 294 ? -16.172 -16.141 -4.723 1 79.44 294 LEU A C 1
ATOM 2389 O O . LEU A 1 294 ? -16.969 -16.922 -4.191 1 79.44 294 LEU A O 1
ATOM 2393 N N . SER A 1 295 ? -15.43 -16.516 -5.699 1 72.81 295 SER A N 1
ATOM 2394 C CA . SER A 1 295 ? -15.656 -17.734 -6.477 1 72.81 295 SER A CA 1
ATOM 2395 C C . SER A 1 295 ? -15.133 -18.969 -5.746 1 72.81 295 SER A C 1
ATOM 2397 O O . SER A 1 295 ? -15.492 -20.094 -6.094 1 72.81 295 SER A O 1
ATOM 2399 N N . PHE A 1 296 ? -14.461 -18.766 -4.676 1 74.88 296 PHE A N 1
ATOM 2400 C CA . PHE A 1 296 ? -13.766 -19.922 -4.113 1 74.88 296 PHE A CA 1
ATOM 2401 C C . PHE A 1 296 ? -14.414 -20.359 -2.805 1 74.88 296 PHE A C 1
ATOM 2403 O O . PHE A 1 296 ? -13.828 -21.141 -2.049 1 74.88 296 PHE A O 1
ATOM 2410 N N . THR A 1 297 ? -15.477 -19.938 -2.539 1 64.81 297 THR A N 1
ATOM 2411 C CA . THR A 1 297 ? -16.109 -20.312 -1.285 1 64.81 297 THR A CA 1
ATOM 2412 C C . THR A 1 297 ? -16.297 -21.828 -1.213 1 64.81 297 THR A C 1
ATOM 2414 O O . THR A 1 297 ? -16.219 -22.422 -0.134 1 64.81 297 THR A O 1
ATOM 2417 N N . LYS A 1 298 ? -16.344 -22.516 -2.34 1 66.81 298 LYS A N 1
ATOM 2418 C CA . LYS A 1 298 ? -16.578 -23.953 -2.207 1 66.81 298 LYS A CA 1
ATOM 2419 C C . LYS A 1 298 ? -15.773 -24.734 -3.234 1 66.81 298 LYS A C 1
ATOM 2421 O O . LYS A 1 298 ? -16.094 -25.891 -3.539 1 66.81 298 LYS A O 1
ATOM 2426 N N . ASP A 1 299 ? -14.758 -24.141 -3.668 1 79.38 299 ASP A N 1
ATOM 2427 C CA . ASP A 1 299 ? -14.086 -24.828 -4.77 1 79.38 299 ASP A CA 1
ATOM 2428 C C . ASP A 1 299 ? -12.648 -25.172 -4.406 1 79.38 299 ASP A C 1
ATOM 2430 O O . ASP A 1 299 ? -11.703 -24.594 -4.953 1 79.38 299 ASP A O 1
ATOM 2434 N N . LYS A 1 300 ? -12.508 -26.266 -3.68 1 88.69 300 LYS A N 1
ATOM 2435 C CA . LYS A 1 300 ? -11.188 -26.719 -3.252 1 88.69 300 LYS A CA 1
ATOM 2436 C C . LYS A 1 300 ? -10.422 -27.344 -4.414 1 88.69 300 LYS A C 1
ATOM 2438 O O . LYS A 1 300 ? -9.195 -27.391 -4.395 1 88.69 300 LYS A O 1
ATOM 2443 N N . GLY A 1 301 ? -11.172 -27.781 -5.406 1 93.81 301 GLY A N 1
ATOM 2444 C CA . GLY A 1 301 ? -10.531 -28.391 -6.566 1 93.81 301 GLY A CA 1
ATOM 2445 C C . GLY A 1 301 ? -9.672 -27.406 -7.34 1 93.81 301 GLY A C 1
ATOM 2446 O O . GLY A 1 301 ? -8.523 -27.719 -7.68 1 93.81 301 GLY A O 1
ATOM 2447 N N . ARG A 1 302 ? -10.148 -26.25 -7.527 1 94.62 302 ARG A N 1
ATOM 2448 C CA . ARG A 1 302 ? -9.406 -25.234 -8.266 1 94.62 302 ARG A CA 1
ATOM 2449 C C . ARG A 1 302 ? -8.219 -24.719 -7.453 1 94.62 302 ARG A C 1
ATOM 2451 O O . ARG A 1 302 ? -7.16 -24.422 -8.008 1 94.62 302 ARG A O 1
ATOM 2458 N N . LEU A 1 303 ? -8.445 -24.594 -6.168 1 96.62 303 LEU A N 1
ATOM 2459 C CA . LEU A 1 303 ? -7.344 -24.203 -5.301 1 96.62 303 LEU A CA 1
ATOM 2460 C C . LEU A 1 303 ? -6.227 -25.234 -5.32 1 96.62 303 LEU A C 1
ATOM 2462 O O . LEU A 1 303 ? -5.043 -24.891 -5.332 1 96.62 303 LEU A O 1
ATOM 2466 N N . LEU A 1 304 ? -6.691 -26.5 -5.324 1 97.69 304 LEU A N 1
ATOM 2467 C CA . LEU A 1 304 ? -5.707 -27.578 -5.379 1 97.69 304 LEU A CA 1
ATOM 2468 C C . LEU A 1 304 ? -4.941 -27.562 -6.695 1 97.69 304 LEU A C 1
ATOM 2470 O O . LEU A 1 304 ? -3.721 -27.719 -6.715 1 97.69 304 LEU A O 1
ATOM 2474 N N . GLU A 1 305 ? -5.656 -27.359 -7.777 1 98 305 GLU A N 1
ATOM 2475 C CA . GLU A 1 305 ? -5.023 -27.266 -9.086 1 98 305 GLU A CA 1
ATOM 2476 C C . GLU A 1 305 ? -4.02 -26.109 -9.133 1 98 305 GLU A C 1
ATOM 2478 O O . GLU A 1 305 ? -2.92 -26.266 -9.664 1 98 305 GLU A O 1
ATOM 2483 N N . ASN A 1 306 ? -4.395 -24.969 -8.539 1 98.12 306 ASN A N 1
ATOM 2484 C CA . ASN A 1 306 ? -3.498 -23.828 -8.453 1 98.12 306 ASN A CA 1
ATOM 2485 C C . ASN A 1 306 ? -2.227 -24.156 -7.68 1 98.12 306 ASN A C 1
ATOM 2487 O O . ASN A 1 306 ? -1.127 -23.781 -8.094 1 98.12 306 ASN A O 1
ATOM 2491 N N . LEU A 1 307 ? -2.391 -24.828 -6.629 1 98.06 307 LEU A N 1
ATOM 2492 C CA . LEU A 1 307 ? -1.244 -25.219 -5.812 1 98.06 307 LEU A CA 1
ATOM 2493 C C . LEU A 1 307 ? -0.314 -26.141 -6.582 1 98.06 307 LEU A C 1
ATOM 2495 O O . LEU A 1 307 ? 0.909 -26.016 -6.512 1 98.06 307 LEU A O 1
ATOM 2499 N N . VAL A 1 308 ? -0.874 -27.094 -7.285 1 98.25 308 VAL A N 1
ATOM 2500 C CA . VAL A 1 308 ? -0.078 -28.031 -8.078 1 98.25 308 VAL A CA 1
ATOM 2501 C C . VAL A 1 308 ? 0.712 -27.266 -9.141 1 98.25 308 VAL A C 1
ATOM 2503 O O . VAL A 1 308 ? 1.916 -27.469 -9.297 1 98.25 308 VAL A O 1
ATOM 2506 N N . TYR A 1 309 ? 0.039 -26.359 -9.805 1 98.31 309 TYR A N 1
ATOM 2507 C CA . TYR A 1 309 ? 0.726 -25.516 -10.781 1 98.31 309 TYR A CA 1
ATOM 2508 C C . TYR A 1 309 ? 1.913 -24.797 -10.156 1 98.31 309 TYR A C 1
ATOM 2510 O O . TYR A 1 309 ? 3.018 -24.812 -10.703 1 98.31 309 TYR A O 1
ATOM 2518 N N . LEU A 1 310 ? 1.676 -24.172 -9.031 1 97.69 310 LEU A N 1
ATOM 2519 C CA . LEU A 1 310 ? 2.697 -23.375 -8.375 1 97.69 310 LEU A CA 1
ATOM 2520 C C . LEU A 1 310 ? 3.891 -24.234 -7.969 1 97.69 310 LEU A C 1
ATOM 2522 O O . LEU A 1 310 ? 5.035 -23.781 -8 1 97.69 310 LEU A O 1
ATOM 2526 N N . ASN A 1 311 ? 3.646 -25.438 -7.52 1 96.31 311 ASN A N 1
ATOM 2527 C CA . ASN A 1 311 ? 4.746 -26.328 -7.16 1 96.31 311 ASN A CA 1
ATOM 2528 C C . ASN A 1 311 ? 5.617 -26.656 -8.367 1 96.31 311 ASN A C 1
ATOM 2530 O O . ASN A 1 311 ? 6.844 -26.703 -8.258 1 96.31 311 ASN A O 1
ATOM 2534 N N . PHE A 1 312 ? 5.012 -26.859 -9.523 1 96.25 312 PHE A N 1
ATOM 2535 C CA . PHE A 1 312 ? 5.785 -27.109 -10.734 1 96.25 312 PHE A CA 1
ATOM 2536 C C . PHE A 1 312 ? 6.508 -25.844 -11.18 1 96.25 312 PHE A C 1
ATOM 2538 O O . PHE A 1 312 ? 7.664 -25.891 -11.602 1 96.25 312 PHE A O 1
ATOM 2545 N N . LYS A 1 313 ? 5.824 -24.703 -11.078 1 94.75 313 LYS A N 1
ATOM 2546 C CA . LYS A 1 313 ? 6.391 -23.406 -11.484 1 94.75 313 LYS A CA 1
ATOM 2547 C C . LYS A 1 313 ? 7.633 -23.078 -10.664 1 94.75 313 LYS A C 1
ATOM 2549 O O . LYS A 1 313 ? 8.648 -22.625 -11.211 1 94.75 313 LYS A O 1
ATOM 2554 N N . LYS A 1 314 ? 7.57 -23.344 -9.406 1 91.06 314 LYS A N 1
ATOM 2555 C CA . LYS A 1 314 ? 8.68 -23.078 -8.5 1 91.06 314 LYS A CA 1
ATOM 2556 C C . LYS A 1 314 ? 9.914 -23.891 -8.875 1 91.06 314 LYS A C 1
ATOM 2558 O O . LYS A 1 314 ? 11.047 -23.469 -8.633 1 91.06 314 LYS A O 1
ATOM 2563 N N . GLN A 1 315 ? 9.688 -24.984 -9.461 1 88.94 315 GLN A N 1
ATOM 2564 C CA . GLN A 1 315 ? 10.781 -25.859 -9.867 1 88.94 315 GLN A CA 1
ATOM 2565 C C . GLN A 1 315 ? 11.227 -25.578 -11.297 1 88.94 315 GLN A C 1
ATOM 2567 O O . GLN A 1 315 ? 12.055 -26.297 -11.852 1 88.94 315 GLN A O 1
ATOM 2572 N N . ASN A 1 316 ? 10.672 -24.578 -11.852 1 88.19 316 ASN A N 1
ATOM 2573 C CA . ASN A 1 316 ? 10.992 -24.141 -13.211 1 88.19 316 ASN A CA 1
ATOM 2574 C C . ASN A 1 316 ? 10.789 -25.281 -14.211 1 88.19 316 ASN A C 1
ATOM 2576 O O . ASN A 1 316 ? 11.617 -25.484 -15.094 1 88.19 316 ASN A O 1
ATOM 2580 N N . GLN A 1 317 ? 9.719 -26.016 -14.055 1 89.81 317 GLN A N 1
ATOM 2581 C CA . GLN A 1 317 ? 9.406 -27.094 -14.977 1 89.81 317 GLN A CA 1
ATOM 2582 C C . GLN A 1 317 ? 8.672 -26.578 -16.203 1 89.81 317 GLN A C 1
ATOM 2584 O O . GLN A 1 317 ? 7.91 -25.609 -16.125 1 89.81 317 GLN A O 1
ATOM 2589 N N . LYS A 1 318 ? 8.977 -27.219 -17.297 1 93.94 318 LYS A N 1
ATOM 2590 C CA . LYS A 1 318 ? 8.211 -26.938 -18.516 1 93.94 318 LYS A CA 1
ATOM 2591 C C . LYS A 1 318 ? 6.844 -27.609 -18.453 1 93.94 318 LYS A C 1
ATOM 2593 O O . LYS A 1 318 ? 6.754 -28.844 -18.469 1 93.94 318 LYS A O 1
ATOM 2598 N N . ILE A 1 319 ? 5.797 -26.828 -18.438 1 96.88 319 ILE A N 1
ATOM 2599 C CA . ILE A 1 319 ? 4.469 -27.375 -18.188 1 96.88 319 ILE A CA 1
ATOM 2600 C C . ILE A 1 319 ? 3.477 -26.781 -19.188 1 96.88 319 ILE A C 1
ATOM 2602 O O . ILE A 1 319 ? 3.619 -25.641 -19.625 1 96.88 319 ILE A O 1
ATOM 2606 N N . PHE A 1 320 ? 2.541 -27.578 -19.594 1 97.81 320 PHE A N 1
ATOM 2607 C CA . PHE A 1 320 ? 1.42 -27.219 -20.453 1 97.81 320 PHE A CA 1
ATOM 2608 C C . PHE A 1 320 ? 0.126 -27.844 -19.938 1 97.81 320 PHE A C 1
ATOM 2610 O O . PHE A 1 320 ? 0.15 -28.703 -19.062 1 97.81 320 PHE A O 1
ATOM 2617 N N . TYR A 1 321 ? -0.952 -27.297 -20.391 1 98.38 321 TYR A N 1
ATOM 2618 C CA . TYR A 1 321 ? -2.15 -28.125 -20.312 1 98.38 321 TYR A CA 1
ATOM 2619 C C . TYR A 1 321 ? -2.459 -28.75 -21.672 1 98.38 321 TYR A C 1
ATOM 2621 O O . TYR A 1 321 ? -1.891 -28.344 -22.688 1 98.38 321 TYR A O 1
ATOM 2629 N N . PHE A 1 322 ? -3.281 -29.844 -21.672 1 97.69 322 PHE A N 1
ATOM 2630 C CA . PHE A 1 322 ? -3.611 -30.578 -22.891 1 97.69 322 PHE A CA 1
ATOM 2631 C C . PHE A 1 322 ? -5.113 -30.562 -23.141 1 97.69 322 PHE A C 1
ATOM 2633 O O . PHE A 1 322 ? -5.906 -30.703 -22.203 1 97.69 322 PHE A O 1
ATOM 2640 N N . LYS A 1 323 ? -5.441 -30.281 -24.406 1 96.25 323 LYS A N 1
ATOM 2641 C CA . LYS A 1 323 ? -6.859 -30.328 -24.766 1 96.25 323 LYS A CA 1
ATOM 2642 C C . LYS A 1 323 ? -7.043 -30.719 -26.219 1 96.25 323 LYS A C 1
ATOM 2644 O O . LYS A 1 323 ? -6.559 -30.031 -27.125 1 96.25 323 LYS A O 1
ATOM 2649 N N . GLU A 1 324 ? -7.668 -31.781 -26.469 1 94 324 GLU A N 1
ATOM 2650 C CA . GLU A 1 324 ? -8.242 -32.188 -27.75 1 94 324 GLU A CA 1
ATOM 2651 C C . GLU A 1 324 ? -9.766 -32.281 -27.656 1 94 324 GLU A C 1
ATOM 2653 O O . GLU A 1 324 ? -10.453 -31.281 -27.469 1 94 324 GLU A O 1
ATOM 2658 N N . ARG A 1 325 ? -10.281 -33.531 -27.438 1 93.69 325 ARG A N 1
ATOM 2659 C CA . ARG A 1 325 ? -11.703 -33.688 -27.125 1 93.69 325 ARG A CA 1
ATOM 2660 C C . ARG A 1 325 ? -11.961 -33.469 -25.641 1 93.69 325 ARG A C 1
ATOM 2662 O O . ARG A 1 325 ? -13.008 -32.938 -25.266 1 93.69 325 ARG A O 1
ATOM 2669 N N . LYS A 1 326 ? -11.039 -33.906 -24.859 1 95 326 LYS A N 1
ATOM 2670 C CA . LYS A 1 326 ? -11.078 -33.75 -23.406 1 95 326 LYS A CA 1
ATOM 2671 C C . LYS A 1 326 ? -9.828 -33.031 -22.906 1 95 326 LYS A C 1
ATOM 2673 O O . LYS A 1 326 ? -8.875 -32.812 -23.656 1 95 326 LYS A O 1
ATOM 2678 N N . GLU A 1 327 ? -9.93 -32.688 -21.656 1 96.31 327 GLU A N 1
ATOM 2679 C CA . GLU A 1 327 ? -8.852 -31.844 -21.109 1 96.31 327 GLU A CA 1
ATOM 2680 C C . GLU A 1 327 ? -8.055 -32.625 -20.062 1 96.31 327 GLU A C 1
ATOM 2682 O O . GLU A 1 327 ? -8.625 -33.375 -19.281 1 96.31 327 GLU A O 1
ATOM 2687 N N . CYS A 1 328 ? -6.77 -32.531 -20.141 1 97.75 328 CYS A N 1
ATOM 2688 C CA . CYS A 1 328 ? -5.859 -32.938 -19.078 1 97.75 328 CYS A CA 1
ATOM 2689 C C . CYS A 1 328 ? -5.148 -31.719 -18.484 1 97.75 328 CYS A C 1
ATOM 2691 O O . CYS A 1 328 ? -4.551 -30.922 -19.203 1 97.75 328 CYS A O 1
ATOM 2693 N N . ASP A 1 329 ? -5.082 -31.562 -17.188 1 98.19 329 ASP A N 1
ATOM 2694 C CA . ASP A 1 329 ? -4.703 -30.328 -16.516 1 98.19 329 ASP A CA 1
ATOM 2695 C C . ASP A 1 329 ? -3.23 -30 -16.766 1 98.19 329 ASP A C 1
ATOM 2697 O O . ASP A 1 329 ? -2.881 -28.844 -17.031 1 98.19 329 ASP A O 1
ATOM 2701 N N . PHE A 1 330 ? -2.34 -31.016 -16.656 1 98.56 330 PHE A N 1
ATOM 2702 C CA . PHE A 1 330 ? -0.924 -30.688 -16.766 1 98.56 330 PHE A CA 1
ATOM 2703 C C . PHE A 1 330 ? -0.183 -31.75 -17.562 1 98.56 330 PHE A C 1
ATOM 2705 O O . PHE A 1 330 ? -0.411 -32.938 -17.375 1 98.56 330 PHE A O 1
ATOM 2712 N N . VAL A 1 331 ? 0.582 -31.344 -18.438 1 98.06 331 VAL A N 1
ATOM 2713 C CA . VAL A 1 331 ? 1.63 -32.094 -19.109 1 98.06 331 VAL A CA 1
ATOM 2714 C C . VAL A 1 331 ? 2.998 -31.516 -18.75 1 98.06 331 VAL A C 1
ATOM 2716 O O . VAL A 1 331 ? 3.305 -30.375 -19.094 1 98.06 331 VAL A O 1
ATOM 2719 N N . VAL A 1 332 ? 3.799 -32.281 -18.062 1 97.5 332 VAL A N 1
ATOM 2720 C CA . VAL A 1 332 ? 5.074 -31.797 -17.562 1 97.5 332 VAL A CA 1
ATOM 2721 C C . VAL A 1 332 ? 6.223 -32.438 -18.328 1 97.5 332 VAL A C 1
ATOM 2723 O O . VAL A 1 332 ? 6.262 -33.656 -18.516 1 97.5 332 VAL A O 1
ATOM 2726 N N . PHE A 1 333 ? 7.098 -31.594 -18.703 1 95.31 333 PHE A N 1
ATOM 2727 C CA . PHE A 1 333 ? 8.219 -32.062 -19.5 1 95.31 333 PHE A CA 1
ATOM 2728 C C . PHE A 1 333 ? 9.523 -31.984 -18.734 1 95.31 333 PHE A C 1
ATOM 2730 O O . PHE A 1 333 ? 9.711 -31.062 -17.938 1 95.31 333 PHE A O 1
ATOM 2737 N N . GLU A 1 334 ? 10.336 -32.844 -18.875 1 92.12 334 GLU A N 1
ATOM 2738 C CA . GLU A 1 334 ? 11.758 -32.781 -18.562 1 92.12 334 GLU A CA 1
ATOM 2739 C C . GLU A 1 334 ? 12.602 -32.781 -19.828 1 92.12 334 GLU A C 1
ATOM 2741 O O . GLU A 1 334 ? 12.758 -33.812 -20.484 1 92.12 334 GLU A O 1
ATOM 2746 N N . GLY A 1 335 ? 13.102 -31.641 -20.141 1 88 335 GLY A N 1
ATOM 2747 C CA . GLY A 1 335 ? 13.656 -31.5 -21.484 1 88 335 GLY A CA 1
ATOM 2748 C C . GLY A 1 335 ? 12.609 -31.625 -22.578 1 88 335 GLY A C 1
ATOM 2749 O O . GLY A 1 335 ? 11.602 -30.906 -22.547 1 88 335 GLY A O 1
ATOM 2750 N N . ASN A 1 336 ? 12.773 -32.625 -23.422 1 87.38 336 ASN A N 1
ATOM 2751 C CA . ASN A 1 336 ? 11.836 -32.812 -24.531 1 87.38 336 ASN A CA 1
ATOM 2752 C C . ASN A 1 336 ? 10.977 -34.062 -24.312 1 87.38 336 ASN A C 1
ATOM 2754 O O . ASN A 1 336 ? 10.203 -34.438 -25.203 1 87.38 336 ASN A O 1
ATOM 2758 N N . VAL A 1 337 ? 11.109 -34.594 -23.125 1 91.44 337 VAL A N 1
ATOM 2759 C CA . VAL A 1 337 ? 10.367 -35.812 -22.844 1 91.44 337 VAL A CA 1
ATOM 2760 C C . VAL A 1 337 ? 9.234 -35.5 -21.859 1 91.44 337 VAL A C 1
ATOM 2762 O O . VAL A 1 337 ? 9.461 -34.844 -20.828 1 91.44 337 VAL A O 1
ATOM 2765 N N . CYS A 1 338 ? 8.086 -35.938 -22.25 1 94.38 338 CYS A N 1
ATOM 2766 C CA . CYS A 1 338 ? 6.961 -35.812 -21.344 1 94.38 338 CYS A CA 1
ATOM 2767 C C . CYS A 1 338 ? 7.148 -36.719 -20.125 1 94.38 338 CYS A C 1
ATOM 2769 O O . CYS A 1 338 ? 7.16 -37.938 -20.234 1 94.38 338 CYS A O 1
ATOM 2771 N N . LYS A 1 339 ? 7.266 -36.156 -18.984 1 94.62 339 LYS A N 1
ATOM 2772 C CA . LYS A 1 339 ? 7.566 -36.875 -17.75 1 94.62 339 LYS A CA 1
ATOM 2773 C C . LYS A 1 339 ? 6.289 -37.25 -17 1 94.62 339 LYS A C 1
ATOM 2775 O O . LYS A 1 339 ? 6.176 -38.375 -16.484 1 94.62 339 LYS A O 1
ATOM 2780 N N . TRP A 1 340 ? 5.379 -36.281 -16.938 1 96.25 340 TRP A N 1
ATOM 2781 C CA . TRP A 1 340 ? 4.168 -36.531 -16.172 1 96.25 340 TRP A CA 1
ATOM 2782 C C . TRP A 1 340 ? 2.932 -36.062 -16.922 1 96.25 340 TRP A C 1
ATOM 2784 O O . TRP A 1 340 ? 2.963 -35.031 -17.594 1 96.25 340 TRP A O 1
ATOM 2794 N N . LEU A 1 341 ? 1.945 -36.812 -16.922 1 98.12 341 LEU A N 1
ATOM 2795 C CA . LEU A 1 341 ? 0.573 -36.438 -17.25 1 98.12 341 LEU A CA 1
ATOM 2796 C C . LEU A 1 341 ? -0.302 -36.438 -16 1 98.12 341 LEU A C 1
ATOM 2798 O O . LEU A 1 341 ? -0.442 -37.469 -15.328 1 98.12 341 LEU A O 1
ATOM 2802 N N . ILE A 1 342 ? -0.926 -35.25 -15.719 1 98.44 342 ILE A N 1
ATOM 2803 C CA . ILE A 1 342 ? -1.519 -35.125 -14.391 1 98.44 342 ILE A CA 1
ATOM 2804 C C . ILE A 1 342 ? -2.91 -34.5 -14.516 1 98.44 342 ILE A C 1
ATOM 2806 O O . ILE A 1 342 ? -3.088 -33.469 -15.18 1 98.44 342 ILE A O 1
ATOM 2810 N N . GLN A 1 343 ? -3.863 -35.125 -13.914 1 98.12 343 GLN A N 1
ATOM 2811 C CA . GLN A 1 343 ? -5.188 -34.562 -13.641 1 98.12 343 GLN A CA 1
ATOM 2812 C C . GLN A 1 343 ? -5.359 -34.281 -12.148 1 98.12 343 GLN A C 1
ATOM 2814 O O . GLN A 1 343 ? -4.898 -35.062 -11.305 1 98.12 343 GLN A O 1
ATOM 2819 N N . VAL A 1 344 ? -5.969 -33.125 -11.82 1 97.88 344 VAL A N 1
ATOM 2820 C CA . VAL A 1 344 ? -6.133 -32.719 -10.422 1 97.88 344 VAL A CA 1
ATOM 2821 C C . VAL A 1 344 ? -7.621 -32.656 -10.078 1 97.88 344 VAL A C 1
ATOM 2823 O O . VAL A 1 344 ? -8.422 -32.125 -10.852 1 97.88 344 VAL A O 1
ATOM 2826 N N . THR A 1 345 ? -8.008 -33.219 -9.055 1 95.88 345 THR A N 1
ATOM 2827 C CA . THR A 1 345 ? -9.367 -33.125 -8.523 1 95.88 345 THR A CA 1
ATOM 2828 C C . THR A 1 345 ? -9.359 -33.219 -7.004 1 95.88 345 THR A C 1
ATOM 2830 O O . THR A 1 345 ? -8.477 -33.875 -6.418 1 95.88 345 THR A O 1
ATOM 2833 N N . GLU A 1 346 ? -10.297 -32.531 -6.398 1 94.88 346 GLU A N 1
ATOM 2834 C CA . GLU A 1 346 ? -10.367 -32.594 -4.941 1 94.88 346 GLU A CA 1
ATOM 2835 C C . GLU A 1 346 ? -10.508 -34.031 -4.461 1 94.88 346 GLU A C 1
ATOM 2837 O O . GLU A 1 346 ? -9.797 -34.469 -3.553 1 94.88 346 GLU A O 1
ATOM 2842 N N . SER A 1 347 ? -11.461 -34.719 -5.074 1 93.69 347 SER A N 1
ATOM 2843 C CA . SER A 1 347 ? -11.711 -36.125 -4.797 1 93.69 347 SER A CA 1
ATOM 2844 C C . SER A 1 347 ? -12.273 -36.844 -6.023 1 93.69 347 SER A C 1
ATOM 2846 O O . SER A 1 347 ? -12.984 -36.219 -6.824 1 93.69 347 SER A O 1
ATOM 2848 N N . LEU A 1 348 ? -11.812 -38.062 -6.125 1 91.25 348 LEU A N 1
ATOM 2849 C CA . LEU A 1 348 ? -12.352 -38.875 -7.188 1 91.25 348 LEU A CA 1
ATOM 2850 C C . LEU A 1 348 ? -13.547 -39.688 -6.691 1 91.25 348 LEU A C 1
ATOM 2852 O O . LEU A 1 348 ? -13.453 -40.406 -5.684 1 91.25 348 LEU A O 1
ATOM 2856 N N . HIS A 1 349 ? -14.625 -39.5 -7.305 1 91.06 349 HIS A N 1
ATOM 2857 C CA . HIS A 1 349 ? -15.836 -40.25 -6.973 1 91.06 349 HIS A CA 1
ATOM 2858 C C . HIS A 1 349 ? -16.578 -40.688 -8.234 1 91.06 349 HIS A C 1
ATOM 2860 O O . HIS A 1 349 ? -16.25 -40.219 -9.336 1 91.06 349 HIS A O 1
ATOM 2866 N N . PRO A 1 350 ? -17.562 -41.5 -8.047 1 87.75 350 PRO A N 1
ATOM 2867 C CA . PRO A 1 350 ? -18.219 -42.094 -9.219 1 87.75 350 PRO A CA 1
ATOM 2868 C C . PRO A 1 350 ? -18.812 -41.062 -10.156 1 87.75 350 PRO A C 1
ATOM 2870 O O . PRO A 1 350 ? -18.812 -41.25 -11.375 1 87.75 350 PRO A O 1
ATOM 2873 N N . ASP A 1 351 ? -19.188 -39.906 -9.672 1 89.06 351 ASP A N 1
ATOM 2874 C CA . ASP A 1 351 ? -19.859 -38.906 -10.477 1 89.06 351 ASP A CA 1
ATOM 2875 C C . ASP A 1 351 ? -18.875 -38.156 -11.352 1 89.06 351 ASP A C 1
ATOM 2877 O O . ASP A 1 351 ? -19.266 -37.562 -12.375 1 89.06 351 ASP A O 1
ATOM 2881 N N . ASN A 1 352 ? -17.625 -38.094 -10.953 1 89.38 352 ASN A N 1
ATOM 2882 C CA . ASN A 1 352 ? -16.672 -37.312 -11.727 1 89.38 352 ASN A CA 1
ATOM 2883 C C . ASN A 1 352 ? -15.586 -38.188 -12.344 1 89.38 352 ASN A C 1
ATOM 2885 O O . ASN A 1 352 ? -14.727 -37.688 -13.078 1 89.38 352 ASN A O 1
ATOM 2889 N N . ARG A 1 353 ? -15.609 -39.438 -12.117 1 88.62 353 ARG A N 1
ATOM 2890 C CA . ARG A 1 353 ? -14.555 -40.375 -12.484 1 88.62 353 ARG A CA 1
ATOM 2891 C C . ARG A 1 353 ? -14.344 -40.375 -13.992 1 88.62 353 ARG A C 1
ATOM 2893 O O . ARG A 1 353 ? -13.219 -40.25 -14.469 1 88.62 353 ARG A O 1
ATOM 2900 N N . ASP A 1 354 ? -15.391 -40.531 -14.711 1 89.06 354 ASP A N 1
ATOM 2901 C CA . ASP A 1 354 ? -15.281 -40.656 -16.156 1 89.06 354 ASP A CA 1
ATOM 2902 C C . ASP A 1 354 ? -14.648 -39.375 -16.766 1 89.06 354 ASP A C 1
ATOM 2904 O O . ASP A 1 354 ? -13.734 -39.469 -17.594 1 89.06 354 ASP A O 1
ATOM 2908 N N . ARG A 1 355 ? -15.109 -38.312 -16.312 1 88.31 355 ARG A N 1
ATOM 2909 C CA . ARG A 1 355 ? -14.602 -37.062 -16.828 1 88.31 355 ARG A CA 1
ATOM 2910 C C . ARG A 1 355 ? -13.117 -36.906 -16.531 1 88.31 355 ARG A C 1
ATOM 2912 O O . ARG A 1 355 ? -12.336 -36.5 -17.391 1 88.31 355 ARG A O 1
ATOM 2919 N N . GLU A 1 356 ? -12.742 -37.188 -15.289 1 90.06 356 GLU A N 1
ATOM 2920 C CA . GLU A 1 356 ? -11.359 -37.031 -14.852 1 90.06 356 GLU A CA 1
ATOM 2921 C C . GLU A 1 356 ? -10.453 -38.031 -15.578 1 90.06 356 GLU A C 1
ATOM 2923 O O . GLU A 1 356 ? -9.297 -37.719 -15.883 1 90.06 356 GLU A O 1
ATOM 2928 N N . LEU A 1 357 ? -10.992 -39.188 -15.922 1 92.88 357 LEU A N 1
ATOM 2929 C CA . LEU A 1 357 ? -10.18 -40.25 -16.516 1 92.88 357 LEU A CA 1
ATOM 2930 C C . LEU A 1 357 ? -10.07 -40.031 -18.031 1 92.88 357 LEU A C 1
ATOM 2932 O O . LEU A 1 357 ? -9.016 -40.281 -18.609 1 92.88 357 LEU A O 1
ATOM 2936 N N . GLU A 1 358 ? -11.078 -39.594 -18.609 1 93.81 358 GLU A N 1
ATOM 2937 C CA . GLU A 1 358 ? -11.117 -39.5 -20.062 1 93.81 358 GLU A CA 1
ATOM 2938 C C . GLU A 1 358 ? -10.047 -38.562 -20.578 1 93.81 358 GLU A C 1
ATOM 2940 O O . GLU A 1 358 ? -9.344 -38.875 -21.547 1 93.81 358 GLU A O 1
ATOM 2945 N N . GLY A 1 359 ? -9.969 -37.406 -19.938 1 94.06 359 GLY A N 1
ATOM 2946 C CA . GLY A 1 359 ? -8.961 -36.438 -20.344 1 94.06 359 GLY A CA 1
ATOM 2947 C C . GLY A 1 359 ? -7.547 -36.938 -20.156 1 94.06 359 GLY A C 1
ATOM 2948 O O . GLY A 1 359 ? -6.695 -36.75 -21.031 1 94.06 359 GLY A O 1
ATOM 2949 N N . LEU A 1 360 ? -7.301 -37.594 -19.094 1 96.62 360 LEU A N 1
ATOM 2950 C CA . LEU A 1 360 ? -5.984 -38.156 -18.797 1 96.62 360 LEU A CA 1
ATOM 2951 C C . LEU A 1 360 ? -5.621 -39.25 -19.781 1 96.62 360 LEU A C 1
ATOM 2953 O O . LEU A 1 360 ? -4.504 -39.281 -20.297 1 96.62 360 LEU A O 1
ATOM 2957 N N . ILE A 1 361 ? -6.543 -40.094 -20.094 1 96 361 ILE A N 1
ATOM 2958 C CA . ILE A 1 361 ? -6.316 -41.219 -21 1 96 361 ILE A CA 1
ATOM 2959 C C . ILE A 1 361 ? -6.047 -40.719 -22.422 1 96 361 ILE A C 1
ATOM 2961 O O . ILE A 1 361 ? -5.168 -41.219 -23.109 1 96 361 ILE A O 1
ATOM 2965 N N . GLU A 1 362 ? -6.828 -39.688 -22.75 1 96.06 362 GLU A N 1
ATOM 2966 C CA . GLU A 1 362 ? -6.598 -39.094 -24.062 1 96.06 362 GLU A CA 1
ATOM 2967 C C . GLU A 1 362 ? -5.176 -38.531 -24.172 1 96.06 362 GLU A C 1
ATOM 2969 O O . GLU A 1 362 ? -4.516 -38.719 -25.188 1 96.06 362 GLU A O 1
ATOM 2974 N N . ALA A 1 363 ? -4.719 -37.844 -23.188 1 97 363 ALA A N 1
ATOM 2975 C CA . ALA A 1 363 ? -3.354 -37.344 -23.172 1 97 363 ALA A CA 1
ATOM 2976 C C . ALA A 1 363 ? -2.334 -38.469 -23.203 1 97 363 ALA A C 1
ATOM 2978 O O . ALA A 1 363 ? -1.331 -38.375 -23.922 1 97 363 ALA A O 1
ATOM 2979 N N . MET A 1 364 ? -2.605 -39.531 -22.469 1 97.06 364 MET A N 1
ATOM 2980 C CA . MET A 1 364 ? -1.72 -40.688 -22.438 1 97.06 364 MET A CA 1
ATOM 2981 C C . MET A 1 364 ? -1.595 -41.312 -23.812 1 97.06 364 MET A C 1
ATOM 2983 O O . MET A 1 364 ? -0.499 -41.719 -24.234 1 97.06 364 MET A O 1
ATOM 2987 N N . ASN A 1 365 ? -2.695 -41.438 -24.5 1 96.31 365 ASN A N 1
ATOM 2988 C CA . ASN A 1 365 ? -2.684 -41.938 -25.859 1 96.31 365 ASN A CA 1
ATOM 2989 C C . ASN A 1 365 ? -1.906 -41.031 -26.797 1 96.31 365 ASN A C 1
ATOM 2991 O O . ASN A 1 365 ? -1.113 -41.5 -27.625 1 96.31 365 ASN A O 1
ATOM 2995 N N . PHE A 1 366 ? -2.168 -39.75 -26.641 1 95.88 366 PHE A N 1
ATOM 2996 C CA . PHE A 1 366 ? -1.544 -38.75 -27.516 1 95.88 366 PHE A CA 1
ATOM 2997 C C . PHE A 1 366 ? -0.027 -38.812 -27.359 1 95.88 366 PHE A C 1
ATOM 2999 O O . PHE A 1 366 ? 0.697 -38.781 -28.359 1 95.88 366 PHE A O 1
ATOM 3006 N N . PHE A 1 367 ? 0.473 -38.906 -26.156 1 95.81 367 PHE A N 1
ATOM 3007 C CA . PHE A 1 367 ? 1.905 -38.844 -25.891 1 95.81 367 PHE A CA 1
ATOM 3008 C C . PHE A 1 367 ? 2.504 -40.25 -25.828 1 95.81 367 PHE A C 1
ATOM 3010 O O . PHE A 1 367 ? 3.705 -40.406 -25.594 1 95.81 367 PHE A O 1
ATOM 3017 N N . GLU A 1 368 ? 1.705 -41.25 -25.938 1 94.75 368 GLU A N 1
ATOM 3018 C CA . GLU A 1 368 ? 2.125 -42.656 -25.906 1 94.75 368 GLU A CA 1
ATOM 3019 C C . GLU A 1 368 ? 2.838 -43 -24.609 1 94.75 368 GLU A C 1
ATOM 3021 O O . GLU A 1 368 ? 3.943 -43.531 -24.609 1 94.75 368 GLU A O 1
ATOM 3026 N N . ILE A 1 369 ? 2.232 -42.625 -23.531 1 95.38 369 ILE A N 1
ATOM 3027 C CA . ILE A 1 369 ? 2.717 -42.875 -22.172 1 95.38 369 ILE A CA 1
ATOM 3028 C C . ILE A 1 369 ? 1.728 -43.781 -21.438 1 95.38 369 ILE A C 1
ATOM 3030 O O . ILE A 1 369 ? 0.513 -43.594 -21.531 1 95.38 369 ILE A O 1
ATOM 3034 N N . ASP A 1 370 ? 2.205 -44.75 -20.719 1 95.62 370 ASP A N 1
ATOM 3035 C CA . ASP A 1 370 ? 1.33 -45.75 -20.141 1 95.62 370 ASP A CA 1
ATOM 3036 C C . ASP A 1 370 ? 1.042 -45.469 -18.672 1 95.62 370 ASP A C 1
ATOM 3038 O O . ASP A 1 370 ? 0.29 -46.219 -18.031 1 95.62 370 ASP A O 1
ATOM 3042 N N . LYS A 1 371 ? 1.622 -44.406 -18.188 1 96.69 371 LYS A N 1
ATOM 3043 C CA . LYS A 1 371 ? 1.41 -44.031 -16.797 1 96.69 371 LYS A CA 1
ATOM 3044 C C . LYS A 1 371 ? 0.885 -42.625 -16.656 1 96.69 371 LYS A C 1
ATOM 3046 O O . LYS A 1 371 ? 1.422 -41.688 -17.266 1 96.69 371 LYS A O 1
ATOM 3051 N N . GLY A 1 372 ? -0.157 -42.438 -15.953 1 97.44 372 GLY A N 1
ATOM 3052 C CA . GLY A 1 372 ? -0.726 -41.125 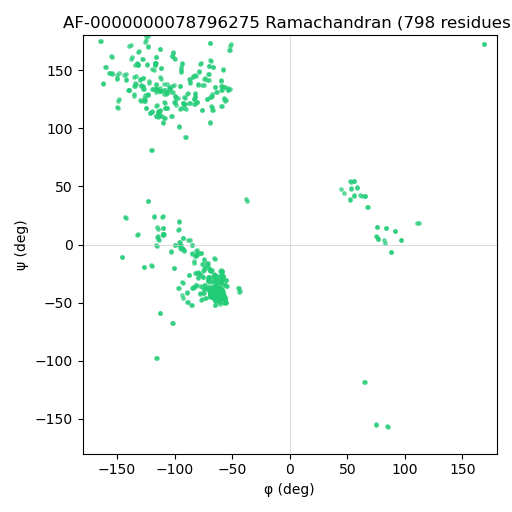-15.641 1 97.44 372 GLY A CA 1
ATOM 3053 C C . GLY A 1 372 ? -1.046 -40.938 -14.172 1 97.44 372 GLY A C 1
ATOM 3054 O O . GLY A 1 372 ? -1.026 -41.906 -13.406 1 97.44 372 GLY A O 1
ATOM 3055 N N . PHE A 1 373 ? -1.285 -39.719 -13.773 1 97.88 373 PHE A N 1
ATOM 3056 C CA . PHE A 1 373 ? -1.51 -39.438 -12.359 1 97.88 373 PHE A CA 1
ATOM 3057 C C . PHE A 1 373 ? -2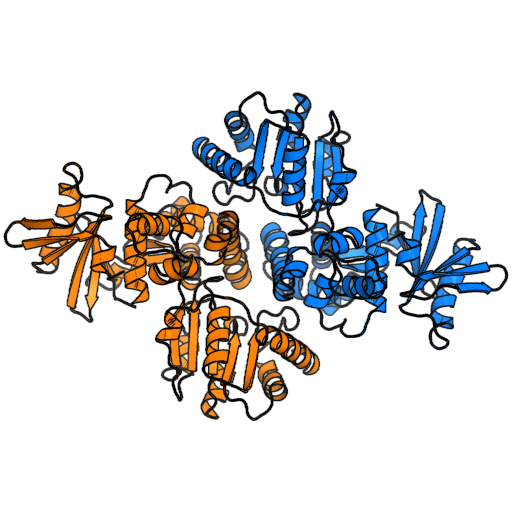.789 -38.625 -12.172 1 97.88 373 PHE A C 1
ATOM 3059 O O . PHE A 1 373 ? -3.082 -37.719 -12.953 1 97.88 373 PHE A O 1
ATOM 3066 N N . ILE A 1 374 ? -3.588 -38.969 -11.18 1 97.5 374 ILE A N 1
ATOM 3067 C CA . ILE A 1 374 ? -4.66 -38.125 -10.648 1 97.5 374 ILE A CA 1
ATOM 3068 C C . ILE A 1 374 ? -4.309 -37.688 -9.234 1 97.5 374 ILE A C 1
ATOM 3070 O O . ILE A 1 374 ? -4.242 -38.5 -8.312 1 97.5 374 ILE A O 1
ATOM 3074 N N . LEU A 1 375 ? -4.031 -36.406 -9.109 1 97.94 375 LEU A N 1
ATOM 3075 C CA . LEU A 1 375 ? -3.686 -35.844 -7.801 1 97.94 375 LEU A CA 1
ATOM 3076 C C . LEU A 1 375 ? -4.934 -35.406 -7.059 1 97.94 375 LEU A C 1
ATOM 3078 O O . LEU A 1 375 ? -5.785 -34.719 -7.629 1 97.94 375 LEU A O 1
ATOM 3082 N N . THR A 1 376 ? -5.066 -35.812 -5.828 1 96.88 376 THR A N 1
ATOM 3083 C CA . THR A 1 376 ? -6.23 -35.531 -5.004 1 96.88 376 THR A CA 1
ATOM 3084 C C . THR A 1 376 ? -5.809 -34.875 -3.689 1 96.88 376 THR A C 1
ATOM 3086 O O . THR A 1 376 ? -4.613 -34.688 -3.434 1 96.88 376 THR A O 1
ATOM 3089 N N . LEU A 1 377 ? -6.785 -34.5 -2.957 1 95.5 377 LEU A N 1
ATOM 3090 C CA . LEU A 1 377 ? -6.516 -33.875 -1.662 1 95.5 377 LEU A CA 1
ATOM 3091 C C . LEU A 1 377 ? -6.059 -34.938 -0.649 1 95.5 377 LEU A C 1
ATOM 3093 O O . LEU A 1 377 ? -5.121 -34.688 0.118 1 95.5 377 LEU A O 1
ATOM 3097 N N . GLU A 1 378 ? -6.684 -36.156 -0.719 1 94.25 378 GLU A N 1
ATOM 3098 C CA . GLU A 1 378 ? -6.391 -37.094 0.355 1 94.25 378 GLU A CA 1
ATOM 3099 C C . GLU A 1 378 ? -6.371 -38.531 -0.162 1 94.25 378 GLU A C 1
ATOM 3101 O O . GLU A 1 378 ? -5.883 -39.438 0.521 1 94.25 378 GLU A O 1
ATOM 3106 N N . GLN A 1 379 ? -6.812 -38.781 -1.368 1 94.19 379 GLN A N 1
ATOM 3107 C CA . GLN A 1 379 ? -7.008 -40.156 -1.84 1 94.19 379 GLN A CA 1
ATOM 3108 C C . GLN A 1 379 ? -5.719 -40.719 -2.422 1 94.19 379 GLN A C 1
ATOM 3110 O O . GLN A 1 379 ? -4.965 -40 -3.088 1 94.19 379 GLN A O 1
ATOM 3115 N N . ASN A 1 380 ? -5.453 -42 -2.125 1 95.06 380 ASN A N 1
ATOM 3116 C CA . ASN A 1 380 ? -4.379 -42.781 -2.723 1 95.06 380 ASN A CA 1
ATOM 3117 C C . ASN A 1 380 ? -4.895 -44.125 -3.234 1 95.06 380 ASN A C 1
ATOM 3119 O O . ASN A 1 380 ? -5.586 -44.844 -2.512 1 95.06 380 ASN A O 1
ATOM 3123 N N . ASP A 1 381 ? -4.664 -44.344 -4.465 1 94.06 381 ASP A N 1
ATOM 3124 C CA . ASP A 1 381 ? -5.133 -45.594 -5.102 1 94.06 381 ASP A CA 1
ATOM 3125 C C . ASP A 1 381 ? -4.434 -45.812 -6.441 1 94.06 381 ASP A C 1
ATOM 3127 O O . ASP A 1 381 ? -3.539 -45.031 -6.816 1 94.06 381 ASP A O 1
ATOM 3131 N N . ARG A 1 382 ? -4.691 -46.938 -7.062 1 94.12 382 ARG A N 1
ATOM 3132 C CA . ARG A 1 382 ? -4.176 -47.25 -8.391 1 94.12 382 ARG A CA 1
ATOM 3133 C C . ARG A 1 382 ? -5.238 -47.938 -9.242 1 94.12 382 ARG A C 1
ATOM 3135 O O . ARG A 1 382 ? -5.98 -48.781 -8.75 1 94.12 382 ARG A O 1
ATOM 3142 N N . LEU A 1 383 ? -5.336 -47.438 -10.422 1 92.25 383 LEU A N 1
ATOM 3143 C CA . LEU A 1 383 ? -6.258 -48.031 -11.391 1 92.25 383 LEU A CA 1
ATOM 3144 C C . LEU A 1 383 ? -5.52 -48.469 -12.648 1 92.25 383 LEU A C 1
ATOM 3146 O O . LEU A 1 383 ? -4.574 -47.812 -13.086 1 92.25 383 LEU A O 1
ATOM 3150 N N . VAL A 1 384 ? -5.891 -49.625 -13.164 1 91.62 384 VAL A N 1
ATOM 3151 C CA . VAL A 1 384 ? -5.363 -50.062 -14.445 1 91.62 384 VAL A CA 1
ATOM 3152 C C . VAL A 1 384 ? -6.492 -50.156 -15.469 1 91.62 384 VAL A C 1
ATOM 3154 O O . VAL A 1 384 ? -7.5 -50.844 -15.234 1 91.62 384 VAL A O 1
ATOM 3157 N N . LEU A 1 385 ? -6.359 -49.406 -16.484 1 88 385 LEU A N 1
ATOM 3158 C CA . LEU A 1 385 ? -7.34 -49.406 -17.562 1 88 385 LEU A CA 1
ATOM 3159 C C . LEU A 1 385 ? -6.668 -49.656 -18.922 1 88 385 LEU A C 1
ATOM 3161 O O . LEU A 1 385 ? -5.82 -48.875 -19.344 1 88 385 LEU A O 1
ATOM 3165 N N . ASN A 1 386 ? -7.074 -50.688 -19.688 1 87.06 386 ASN A N 1
ATOM 3166 C CA . ASN A 1 386 ? -6.543 -51 -21 1 87.06 386 ASN A CA 1
ATOM 3167 C C . ASN A 1 386 ? -5.016 -50.969 -21.016 1 87.06 386 ASN A C 1
ATOM 3169 O O . ASN A 1 386 ? -4.426 -50.25 -21.844 1 87.06 386 ASN A O 1
ATOM 3173 N N . GLU A 1 387 ? -4.305 -51.5 -20.094 1 88.88 387 GLU A N 1
ATOM 3174 C CA . GLU A 1 387 ? -2.857 -51.656 -19.969 1 88.88 387 GLU A CA 1
ATOM 3175 C C . GLU A 1 387 ? -2.193 -50.344 -19.578 1 88.88 387 GLU A C 1
ATOM 3177 O O . GLU A 1 387 ? -0.968 -50.219 -19.625 1 88.88 387 GLU A O 1
ATOM 3182 N N . LYS A 1 388 ? -2.992 -49.375 -19.297 1 93.5 388 LYS A N 1
ATOM 3183 C CA . LYS A 1 388 ? -2.465 -48.094 -18.797 1 93.5 388 LYS A CA 1
ATOM 3184 C C . LYS A 1 388 ? -2.631 -48 -17.281 1 93.5 388 LYS A C 1
ATOM 3186 O O . LYS A 1 388 ? -3.65 -48.406 -16.734 1 93.5 388 LYS A O 1
ATOM 3191 N N . SER A 1 389 ? -1.643 -47.531 -16.641 1 96.44 389 SER A N 1
ATOM 3192 C CA . SER A 1 389 ? -1.64 -47.406 -15.188 1 96.44 389 SER A CA 1
ATOM 3193 C C . SER A 1 389 ? -1.935 -46 -14.75 1 96.44 389 SER A C 1
ATOM 3195 O O . SER A 1 389 ? -1.228 -45.062 -15.141 1 96.44 389 SER A O 1
ATOM 3197 N N . ILE A 1 390 ? -2.941 -45.812 -13.969 1 96.69 390 ILE A N 1
ATOM 3198 C CA . ILE A 1 390 ? -3.303 -44.5 -13.414 1 96.69 390 ILE A CA 1
ATOM 3199 C C . ILE A 1 390 ? -3.078 -44.5 -11.906 1 96.69 390 ILE A C 1
ATOM 3201 O O . ILE A 1 390 ? -3.727 -45.25 -11.18 1 96.69 390 ILE A O 1
ATOM 3205 N N . VAL A 1 391 ? -2.201 -43.719 -11.453 1 97.25 391 VAL A N 1
ATOM 3206 C CA . VAL A 1 391 ? -1.884 -43.625 -10.031 1 97.25 391 VAL A CA 1
ATOM 3207 C C . VAL A 1 391 ? -2.68 -42.469 -9.398 1 97.25 391 VAL A C 1
ATOM 3209 O O . VAL A 1 391 ? -2.588 -41.344 -9.844 1 97.25 391 VAL A O 1
ATOM 3212 N N . ILE A 1 392 ? -3.547 -42.719 -8.484 1 96.31 392 ILE A N 1
ATOM 3213 C CA . ILE A 1 392 ? -4.258 -41.75 -7.688 1 96.31 392 ILE A CA 1
ATOM 3214 C C . ILE A 1 392 ? -3.477 -41.438 -6.406 1 96.31 392 ILE A C 1
ATOM 3216 O O . ILE A 1 392 ? -3.211 -42.344 -5.613 1 96.31 392 ILE A O 1
ATOM 3220 N N . GLN A 1 393 ? -3.057 -40.25 -6.254 1 97.12 393 GLN A N 1
ATOM 3221 C CA . GLN A 1 393 ? -2.168 -39.906 -5.145 1 97.12 393 GLN A CA 1
ATOM 3222 C C . GLN A 1 393 ? -2.498 -38.531 -4.57 1 97.12 393 GLN A C 1
ATOM 3224 O O . GLN A 1 393 ? -2.854 -37.625 -5.309 1 97.12 393 GLN A O 1
ATOM 3229 N N . ASP A 1 394 ? -2.408 -38.406 -3.248 1 96.69 394 ASP A N 1
ATOM 3230 C CA . ASP A 1 394 ? -2.607 -37.094 -2.648 1 96.69 394 ASP A CA 1
ATOM 3231 C C . ASP A 1 394 ? -1.439 -36.156 -2.971 1 96.69 394 ASP A C 1
ATOM 3233 O O . ASP A 1 394 ? -0.294 -36.594 -3.072 1 96.69 394 ASP A O 1
ATOM 3237 N N . VAL A 1 395 ? -1.698 -34.906 -3.109 1 97 395 VAL A N 1
ATOM 3238 C CA . VAL A 1 395 ? -0.754 -33.875 -3.559 1 97 395 VAL A CA 1
ATOM 3239 C C . VAL A 1 395 ? 0.428 -33.812 -2.596 1 97 395 VAL A C 1
ATOM 3241 O O . VAL A 1 395 ? 1.575 -33.656 -3.02 1 97 395 VAL A O 1
ATOM 3244 N N . ARG A 1 396 ? 0.239 -33.906 -1.297 1 95.25 396 ARG A N 1
ATOM 3245 C CA . ARG A 1 396 ? 1.302 -33.812 -0.301 1 95.25 396 ARG A CA 1
ATOM 3246 C C . ARG A 1 396 ? 2.352 -34.906 -0.526 1 95.25 396 ARG A C 1
ATOM 3248 O O . ARG A 1 396 ? 3.553 -34.625 -0.516 1 95.25 396 ARG A O 1
ATOM 3255 N N . SER A 1 397 ? 1.897 -36.094 -0.747 1 93.75 397 SER A N 1
ATOM 3256 C CA . SER A 1 397 ? 2.793 -37.219 -0.982 1 93.75 397 SER A CA 1
ATOM 3257 C C . SER A 1 397 ? 3.508 -37.094 -2.322 1 93.75 397 SER A C 1
ATOM 3259 O O . SER A 1 397 ? 4.688 -37.438 -2.439 1 93.75 397 SER A O 1
ATOM 3261 N N . PHE A 1 398 ? 2.818 -36.625 -3.314 1 94.81 398 PHE A N 1
ATOM 3262 C CA . PHE A 1 398 ? 3.385 -36.5 -4.652 1 94.81 398 PHE A CA 1
ATOM 3263 C C . PHE A 1 398 ? 4.574 -35.562 -4.648 1 94.81 398 PHE A C 1
ATOM 3265 O O . PHE A 1 398 ? 5.617 -35.844 -5.238 1 94.81 398 PHE A O 1
ATOM 3272 N N . PHE A 1 399 ? 4.453 -34.375 -3.957 1 93.5 399 PHE A N 1
ATOM 3273 C CA . PHE A 1 399 ? 5.508 -33.375 -3.967 1 93.5 399 PHE A CA 1
ATOM 3274 C C . PHE A 1 399 ? 6.418 -33.531 -2.754 1 93.5 399 PHE A C 1
ATOM 3276 O O . PHE A 1 399 ? 7.395 -32.781 -2.605 1 93.5 399 PHE A O 1
ATOM 3283 N N . GLY A 1 400 ? 6.141 -34.5 -1.901 1 88.56 400 GLY A N 1
ATOM 3284 C CA . GLY A 1 400 ? 6.926 -34.688 -0.692 1 88.56 400 GLY A CA 1
ATOM 3285 C C . GLY A 1 400 ? 6.844 -33.5 0.251 1 88.56 400 GLY A C 1
ATOM 3286 O O . GLY A 1 400 ? 7.867 -33 0.734 1 88.56 400 GLY A O 1
ATOM 3287 N N . LEU A 1 401 ? 5.648 -33.031 0.341 1 83.12 401 LEU A N 1
ATOM 3288 C CA . LEU A 1 401 ? 5.426 -31.875 1.199 1 83.12 401 LEU A CA 1
ATOM 3289 C C . LEU A 1 401 ? 5.258 -32.281 2.654 1 83.12 401 LEU A C 1
ATOM 3291 O O . LEU A 1 401 ? 4.738 -33.375 2.932 1 83.12 401 LEU A O 1
ATOM 3295 N N . MET B 1 1 ? -22.75 -3.275 -12.109 1 76.31 1 MET B N 1
ATOM 3296 C CA . MET B 1 1 ? -23.734 -3.74 -11.125 1 76.31 1 MET B CA 1
ATOM 3297 C C . MET B 1 1 ? -23.359 -5.129 -10.617 1 76.31 1 MET B C 1
ATOM 3299 O O . MET B 1 1 ? -23.016 -6.016 -11.398 1 76.31 1 MET B O 1
ATOM 3303 N N . LEU B 1 2 ? -23.406 -5.211 -9.258 1 88.94 2 LEU B N 1
ATOM 3304 C CA . LEU B 1 2 ? -22.984 -6.438 -8.594 1 88.94 2 LEU B CA 1
ATOM 3305 C C . LEU B 1 2 ? -24.188 -7.348 -8.32 1 88.94 2 LEU B C 1
ATOM 3307 O O . LEU B 1 2 ? -25.312 -6.875 -8.211 1 88.94 2 LEU B O 1
ATOM 3311 N N . PHE B 1 3 ? -23.953 -8.578 -8.266 1 89 3 PHE B N 1
ATOM 3312 C CA . PHE B 1 3 ? -24.984 -9.516 -7.836 1 89 3 PHE B CA 1
ATOM 3313 C C . PHE B 1 3 ? -25.203 -9.438 -6.332 1 89 3 PHE B C 1
ATOM 3315 O O . PHE B 1 3 ? -24.25 -9.234 -5.57 1 89 3 PHE B O 1
ATOM 3322 N N . LYS B 1 4 ? -26.547 -9.586 -5.934 1 92 4 LYS B N 1
ATOM 3323 C CA . LYS B 1 4 ? -26.891 -9.539 -4.52 1 92 4 LYS B CA 1
ATOM 3324 C C . LYS B 1 4 ? -26.109 -10.578 -3.725 1 92 4 LYS B C 1
ATOM 3326 O O . LYS B 1 4 ? -25.672 -10.32 -2.602 1 92 4 LYS B O 1
ATOM 3331 N N . GLU B 1 5 ? -25.844 -11.695 -4.312 1 89.75 5 GLU B N 1
ATOM 3332 C CA . GLU B 1 5 ? -25.125 -12.781 -3.646 1 89.75 5 GLU B CA 1
ATOM 3333 C C . GLU B 1 5 ? -23.688 -12.391 -3.352 1 89.75 5 GLU B C 1
ATOM 3335 O O . GLU B 1 5 ? -23.125 -12.773 -2.32 1 89.75 5 GLU B O 1
ATOM 3340 N N . ASP B 1 6 ? -23.094 -11.656 -4.27 1 89.31 6 ASP B N 1
ATOM 3341 C CA . ASP B 1 6 ? -21.719 -11.195 -4.078 1 89.31 6 ASP B CA 1
ATOM 3342 C C . ASP B 1 6 ? -21.641 -10.18 -2.943 1 89.31 6 ASP B C 1
ATOM 3344 O O . ASP B 1 6 ? -20.734 -10.242 -2.113 1 89.31 6 ASP B O 1
ATOM 3348 N N . ILE B 1 7 ? -22.609 -9.32 -2.924 1 93.94 7 ILE B N 1
ATOM 3349 C CA . ILE B 1 7 ? -22.672 -8.312 -1.867 1 93.94 7 ILE B CA 1
ATOM 3350 C C . ILE B 1 7 ? -22.891 -9 -0.52 1 93.94 7 ILE B C 1
ATOM 3352 O O . ILE B 1 7 ? -22.234 -8.656 0.47 1 93.94 7 ILE B O 1
ATOM 3356 N N . ALA B 1 8 ? -23.75 -10.039 -0.498 1 93.81 8 ALA B N 1
ATOM 3357 C CA . ALA B 1 8 ? -24.031 -10.781 0.728 1 93.81 8 ALA B CA 1
ATOM 3358 C C . ALA B 1 8 ? -22.781 -11.5 1.233 1 93.81 8 ALA B C 1
ATOM 3360 O O . ALA B 1 8 ? -22.516 -11.516 2.436 1 93.81 8 ALA B O 1
ATOM 3361 N N . THR B 1 9 ? -22.078 -12.07 0.311 1 90.5 9 THR B N 1
ATOM 3362 C CA . THR B 1 9 ? -20.875 -12.789 0.676 1 90.5 9 THR B CA 1
ATOM 3363 C C . THR B 1 9 ? -19.828 -11.836 1.254 1 90.5 9 THR B C 1
ATOM 3365 O O . THR B 1 9 ? -19.203 -12.133 2.275 1 90.5 9 THR B O 1
ATOM 3368 N N . ALA B 1 10 ? -19.641 -10.703 0.591 1 91.69 10 ALA B N 1
ATOM 3369 C CA . ALA B 1 10 ? -18.719 -9.703 1.092 1 91.69 10 ALA B CA 1
ATOM 3370 C C . ALA B 1 10 ? -19.141 -9.188 2.463 1 91.69 10 ALA B C 1
ATOM 3372 O O . ALA B 1 10 ? -18.328 -9.086 3.379 1 91.69 10 ALA B O 1
ATOM 3373 N N . TYR B 1 11 ? -20.438 -8.906 2.605 1 94.69 11 TYR B N 1
ATOM 3374 C CA . TYR B 1 11 ? -21 -8.383 3.846 1 94.69 11 TYR B CA 1
ATOM 3375 C C . TYR B 1 11 ? -20.766 -9.352 5 1 94.69 11 TYR B C 1
ATOM 3377 O O . TYR B 1 11 ? -20.312 -8.953 6.074 1 94.69 11 TYR B O 1
ATOM 3385 N N . ASN B 1 12 ? -21.016 -10.609 4.805 1 91.12 12 ASN B N 1
ATOM 3386 C CA . ASN B 1 12 ? -20.859 -11.609 5.848 1 91.12 12 ASN B CA 1
ATOM 3387 C C . ASN B 1 12 ? -19.391 -11.812 6.223 1 91.12 12 ASN B C 1
ATOM 3389 O O . ASN B 1 12 ? -19.062 -12.023 7.395 1 91.12 12 ASN B O 1
ATOM 3393 N N . GLY B 1 13 ? -18.547 -11.781 5.246 1 87.38 13 GLY B N 1
ATOM 3394 C CA . GLY B 1 13 ? -17.125 -11.867 5.512 1 87.38 13 GLY B CA 1
ATOM 3395 C C . GLY B 1 13 ? -16.594 -10.719 6.359 1 87.38 13 GLY B C 1
ATOM 3396 O O . GLY B 1 13 ? -15.797 -10.93 7.273 1 87.38 13 GLY B O 1
ATOM 3397 N N . GLN B 1 14 ? -17.031 -9.547 6.008 1 90.38 14 GLN B N 1
ATOM 3398 C CA . GLN B 1 14 ? -16.609 -8.359 6.734 1 90.38 14 GLN B CA 1
ATOM 3399 C C . GLN B 1 14 ? -17.125 -8.375 8.172 1 90.38 14 GLN B C 1
ATOM 3401 O O . GLN B 1 14 ? -16.438 -7.941 9.094 1 90.38 14 GLN B O 1
ATOM 3406 N N . LYS B 1 15 ? -18.297 -8.852 8.352 1 88.25 15 LYS B N 1
ATOM 3407 C CA . LYS B 1 15 ? -18.906 -8.945 9.68 1 88.25 15 LYS B CA 1
ATOM 3408 C C . LYS B 1 15 ? -18.062 -9.828 10.602 1 88.25 15 LYS B C 1
ATOM 3410 O O . LYS B 1 15 ? -17.906 -9.516 11.781 1 88.25 15 LYS B O 1
ATOM 3415 N N . ARG B 1 16 ? -17.469 -10.82 10.031 1 83 16 ARG B N 1
ATOM 3416 C CA . ARG B 1 16 ? -16.641 -11.727 10.812 1 83 16 ARG B CA 1
ATOM 3417 C C . ARG B 1 16 ? -15.352 -11.039 11.266 1 83 16 ARG B C 1
ATOM 3419 O O . ARG B 1 16 ? -14.875 -11.281 12.375 1 83 16 ARG B O 1
ATOM 3426 N N . ILE B 1 17 ? -14.93 -10.164 10.516 1 80.94 17 ILE B N 1
ATOM 3427 C CA . ILE B 1 17 ? -13.688 -9.461 10.805 1 80.94 17 ILE B CA 1
ATOM 3428 C C . ILE B 1 17 ? -13.93 -8.406 11.883 1 80.94 17 ILE B C 1
ATOM 3430 O O . ILE B 1 17 ? -13.094 -8.203 12.766 1 80.94 17 ILE B O 1
ATOM 3434 N N . LEU B 1 18 ? -14.977 -7.758 11.742 1 81.19 18 LEU B N 1
ATOM 3435 C CA . LEU B 1 18 ? -15.336 -6.719 12.703 1 81.19 18 LEU B CA 1
ATOM 3436 C C . LEU B 1 18 ? -15.43 -7.285 14.109 1 81.19 18 LEU B C 1
ATOM 3438 O O . LEU B 1 18 ? -15.117 -6.594 15.086 1 81.19 18 LEU B O 1
ATOM 3442 N N . ALA B 1 19 ? -15.727 -8.5 14.266 1 75.69 19 ALA B N 1
ATOM 3443 C CA . ALA B 1 19 ? -15.953 -9.141 15.562 1 75.69 19 ALA B CA 1
ATOM 3444 C C . ALA B 1 19 ? -14.633 -9.508 16.219 1 75.69 19 ALA B C 1
ATOM 3446 O O . ALA B 1 19 ? -14.586 -9.766 17.438 1 75.69 19 ALA B O 1
ATOM 3447 N N . ARG B 1 20 ? -13.594 -9.383 15.508 1 72.25 20 ARG B N 1
ATOM 3448 C CA . ARG B 1 20 ? -12.297 -9.766 16.062 1 72.25 20 ARG B CA 1
ATOM 3449 C C . ARG B 1 20 ? -11.711 -8.648 16.922 1 72.25 20 ARG B C 1
ATOM 3451 O O . ARG B 1 20 ? -11.883 -7.465 16.609 1 72.25 20 ARG B O 1
ATOM 3458 N N . ASP B 1 21 ? -11.297 -9.039 18.109 1 61.91 21 ASP B N 1
ATOM 3459 C CA . ASP B 1 21 ? -10.711 -8.086 19.047 1 61.91 21 ASP B CA 1
ATOM 3460 C C . ASP B 1 21 ? -9.344 -7.613 18.562 1 61.91 21 ASP B C 1
ATOM 3462 O O . ASP B 1 21 ? -8.438 -8.422 18.359 1 61.91 21 ASP B O 1
ATOM 3466 N N . VAL B 1 22 ? -9.414 -6.43 18.094 1 59.72 22 VAL B N 1
ATOM 3467 C CA . VAL B 1 22 ? -8.078 -5.965 17.75 1 59.72 22 VAL B CA 1
ATOM 3468 C C . VAL B 1 22 ? -7.508 -5.133 18.891 1 59.72 22 VAL B C 1
ATOM 3470 O O . VAL B 1 22 ? -8.211 -4.305 19.484 1 59.72 22 VAL B O 1
ATOM 3473 N N . GLY B 1 23 ? -6.617 -5.602 19.75 1 56.62 23 GLY B N 1
ATOM 3474 C CA . GLY B 1 23 ? -5.883 -5.047 20.875 1 56.62 23 GLY B CA 1
ATOM 3475 C C . GLY B 1 23 ? -5.426 -3.619 20.656 1 56.62 23 GLY B C 1
ATOM 3476 O O . GLY B 1 23 ? -4.32 -3.244 21.047 1 56.62 23 GLY B O 1
ATOM 3477 N N . LEU B 1 24 ? -6.336 -2.852 20.016 1 63.41 24 LEU B N 1
ATOM 3478 C CA . LEU B 1 24 ? -5.723 -1.562 19.719 1 63.41 24 LEU B CA 1
ATOM 3479 C C . LEU B 1 24 ? -6.039 -0.541 20.797 1 63.41 24 LEU B C 1
ATOM 3481 O O . LEU B 1 24 ? -6.996 -0.712 21.562 1 63.41 24 LEU B O 1
ATOM 3485 N N . ILE B 1 25 ? -5.176 0.419 21.094 1 64.69 25 ILE B N 1
ATOM 3486 C CA . ILE B 1 25 ? -5.27 1.499 22.078 1 64.69 25 ILE B CA 1
ATOM 3487 C C . ILE B 1 25 ? -6.484 2.367 21.766 1 64.69 25 ILE B C 1
ATOM 3489 O O . ILE B 1 25 ? -6.809 2.604 20.594 1 64.69 25 ILE B O 1
ATOM 3493 N N . ASN B 1 26 ? -7.117 2.744 22.844 1 71.12 26 ASN B N 1
ATOM 3494 C CA . ASN B 1 26 ? -8.273 3.633 22.734 1 71.12 26 ASN B CA 1
ATOM 3495 C C . ASN B 1 26 ? -7.863 5.023 22.25 1 71.12 26 ASN B C 1
ATOM 3497 O O . ASN B 1 26 ? -6.918 5.613 22.781 1 71.12 26 ASN B O 1
ATOM 3501 N N . ARG B 1 27 ? -8.547 5.477 21.25 1 77.94 27 ARG B N 1
ATOM 3502 C CA . ARG B 1 27 ? -8.352 6.848 20.781 1 77.94 27 ARG B CA 1
ATOM 3503 C C . ARG B 1 27 ? -8.938 7.848 21.766 1 77.94 27 ARG B C 1
ATOM 3505 O O . ARG B 1 27 ? -9.992 7.598 22.359 1 77.94 27 ARG B O 1
ATOM 3512 N N . ASN B 1 28 ? -8.234 8.992 21.953 1 73.06 28 ASN B N 1
ATOM 3513 C CA . ASN B 1 28 ? -8.75 10.062 22.797 1 73.06 28 ASN B CA 1
ATOM 3514 C C . ASN B 1 28 ? -10.141 10.508 22.359 1 73.06 28 ASN B C 1
ATOM 3516 O O . ASN B 1 28 ? -10.992 10.836 23.188 1 73.06 28 ASN B O 1
ATOM 3520 N N . LEU B 1 29 ? -10.289 10.469 21.094 1 71.31 29 LEU B N 1
ATOM 3521 C CA . LEU B 1 29 ? -11.57 10.898 20.547 1 71.31 29 LEU B CA 1
ATOM 3522 C C . LEU B 1 29 ? -12.711 10.055 21.094 1 71.31 29 LEU B C 1
ATOM 3524 O O . LEU B 1 29 ? -13.828 10.547 21.266 1 71.31 29 LEU B O 1
ATOM 3528 N N . LEU B 1 30 ? -12.422 8.852 21.375 1 74.94 30 LEU B N 1
ATOM 3529 C CA . LEU B 1 30 ? -13.453 7.949 21.875 1 74.94 30 LEU B CA 1
ATOM 3530 C C . LEU B 1 30 ? -13.961 8.406 23.234 1 74.94 30 LEU B C 1
ATOM 3532 O O . LEU B 1 30 ? -15.133 8.203 23.562 1 74.94 30 LEU B O 1
ATOM 3536 N N . GLU B 1 31 ? -13.047 9.008 23.906 1 73.19 31 GLU B N 1
ATOM 3537 C CA . GLU B 1 31 ? -13.422 9.43 25.266 1 73.19 31 GLU B CA 1
ATOM 3538 C C . GLU B 1 31 ? -14.414 10.594 25.219 1 73.19 31 GLU B C 1
ATOM 3540 O O . GLU B 1 31 ? -15.297 10.688 26.078 1 73.19 31 GLU B O 1
ATOM 3545 N N . THR B 1 32 ? -14.273 11.359 24.203 1 74.25 32 THR B N 1
ATOM 3546 C CA . THR B 1 32 ? -15.133 12.539 24.125 1 74.25 32 THR B CA 1
ATOM 3547 C C . THR B 1 32 ? -16.266 12.32 23.125 1 74.25 32 THR B C 1
ATOM 3549 O O . THR B 1 32 ? -17.219 13.094 23.078 1 74.25 32 THR B O 1
ATOM 3552 N N . PHE B 1 33 ? -16.172 11.25 22.5 1 80.69 33 PHE B N 1
ATOM 3553 C CA . PHE B 1 33 ? -17.141 11 21.438 1 80.69 33 PHE B CA 1
ATOM 3554 C C . PHE B 1 33 ? -18.438 10.445 22 1 80.69 33 PHE B C 1
ATOM 3556 O O . PHE B 1 33 ? -18.422 9.492 22.781 1 80.69 33 PHE B O 1
ATOM 3563 N N . LYS B 1 34 ? -19.516 11.102 21.781 1 81.62 34 LYS B N 1
ATOM 3564 C CA . LYS B 1 34 ? -20.859 10.625 22.031 1 81.62 34 LYS B CA 1
ATOM 3565 C C . LYS B 1 34 ? -21.719 10.703 20.766 1 81.62 34 LYS B C 1
ATOM 3567 O O . LYS B 1 34 ? -21.906 11.781 20.203 1 81.62 34 LYS B O 1
ATOM 3572 N N . PRO B 1 35 ? -22.125 9.492 20.391 1 85.94 35 PRO B N 1
ATOM 3573 C CA . PRO B 1 35 ? -22.938 9.539 19.188 1 85.94 35 PRO B CA 1
ATOM 3574 C C . PRO B 1 35 ? -24.188 10.398 19.344 1 85.94 35 PRO B C 1
ATOM 3576 O O . PRO B 1 35 ? -24.859 10.336 20.391 1 85.94 35 PRO B O 1
ATOM 3579 N N . SER B 1 36 ? -24.344 11.195 18.375 1 84.62 36 SER B N 1
ATOM 3580 C CA . SER B 1 36 ? -25.594 11.945 18.359 1 84.62 36 SER B CA 1
ATOM 3581 C C . SER B 1 36 ? -26.781 11.031 18.094 1 84.62 36 SER B C 1
ATOM 3583 O O . SER B 1 36 ? -26.625 9.945 17.531 1 84.62 36 SER B O 1
ATOM 3585 N N . SER B 1 37 ? -27.938 11.508 18.5 1 81.44 37 SER B N 1
ATOM 3586 C CA . SER B 1 37 ? -29.141 10.688 18.344 1 81.44 37 SER B CA 1
ATOM 3587 C C . SER B 1 37 ? -29.594 10.641 16.891 1 81.44 37 SER B C 1
ATOM 3589 O O . SER B 1 37 ? -30.016 9.594 16.406 1 81.44 37 SER B O 1
ATOM 3591 N N . SER B 1 38 ? -29.406 11.719 16.203 1 84.12 38 SER B N 1
ATOM 3592 C CA . SER B 1 38 ? -30.062 11.742 14.906 1 84.12 38 SER B CA 1
ATOM 3593 C C . SER B 1 38 ? -29.062 12.062 13.789 1 84.12 38 SER B C 1
ATOM 3595 O O . SER B 1 38 ? -29.266 11.664 12.641 1 84.12 38 SER B O 1
ATOM 3597 N N . HIS B 1 39 ? -27.953 12.625 14.102 1 91.94 39 HIS B N 1
ATOM 3598 C CA . HIS B 1 39 ? -27.047 13.102 13.062 1 91.94 39 HIS B CA 1
ATOM 3599 C C . HIS B 1 39 ? -26.25 11.961 12.453 1 91.94 39 HIS B C 1
ATOM 3601 O O . HIS B 1 39 ? -25.969 10.969 13.125 1 91.94 39 HIS B O 1
ATOM 3607 N N . ILE B 1 40 ? -25.938 12.125 11.203 1 93.56 40 ILE B N 1
ATOM 3608 C CA . ILE B 1 40 ? -24.953 11.281 10.547 1 93.56 40 ILE B CA 1
ATOM 3609 C C . ILE B 1 40 ? -23.562 11.633 11.047 1 93.56 40 ILE B C 1
ATOM 3611 O O . ILE B 1 40 ? -23.188 12.805 11.094 1 93.56 40 ILE B O 1
ATOM 3615 N N . GLU B 1 41 ? -22.891 10.672 11.523 1 94.12 41 GLU B N 1
ATOM 3616 C CA . GLU B 1 41 ? -21.531 10.906 11.977 1 94.12 41 GLU B CA 1
ATOM 3617 C C . GLU B 1 41 ? -20.531 10.656 10.859 1 94.12 41 GLU B C 1
ATOM 3619 O O . GLU B 1 41 ? -20.422 9.539 10.344 1 94.12 41 GLU B O 1
ATOM 3624 N N . VAL B 1 42 ? -19.75 11.617 10.477 1 92.25 42 VAL B N 1
ATOM 3625 C CA . VAL B 1 42 ? -18.75 11.523 9.422 1 92.25 42 VAL B CA 1
ATOM 3626 C C . VAL B 1 42 ? -17.344 11.539 10.031 1 92.25 42 VAL B C 1
ATOM 3628 O O . VAL B 1 42 ? -16.969 12.508 10.688 1 92.25 42 VAL B O 1
ATOM 3631 N N . ILE B 1 43 ? -16.656 10.477 9.828 1 92.25 43 ILE B N 1
ATOM 3632 C CA . ILE B 1 43 ? -15.289 10.359 10.32 1 92.25 43 ILE B CA 1
ATOM 3633 C C . ILE B 1 43 ? -14.305 10.422 9.156 1 92.25 43 ILE B C 1
ATOM 3635 O O . ILE B 1 43 ? -14.25 9.508 8.328 1 92.25 43 ILE B O 1
ATOM 3639 N N . SER B 1 44 ? -13.586 11.508 9.062 1 93.19 44 SER B N 1
ATOM 3640 C CA . SER B 1 44 ? -12.602 11.688 8 1 93.19 44 SER B CA 1
ATOM 3641 C C . SER B 1 44 ? -11.188 11.805 8.57 1 93.19 44 SER B C 1
ATOM 3643 O O . SER B 1 44 ? -11.008 12.125 9.75 1 93.19 44 SER B O 1
ATOM 3645 N N . GLY B 1 45 ? -10.219 11.492 7.781 1 94.31 45 GLY B N 1
ATOM 3646 C CA . GLY B 1 45 ? -8.828 11.57 8.188 1 94.31 45 GLY B CA 1
ATOM 3647 C C . GLY B 1 45 ? -7.879 10.906 7.199 1 94.31 45 GLY B C 1
ATOM 3648 O O . GLY B 1 45 ? -8.32 10.227 6.273 1 94.31 45 GLY B O 1
ATOM 3649 N N . VAL B 1 46 ? -6.656 11.078 7.449 1 95.31 46 VAL B N 1
ATOM 3650 C CA . VAL B 1 46 ? -5.633 10.562 6.543 1 95.31 46 VAL B CA 1
ATOM 3651 C C . VAL B 1 46 ? -5.59 9.039 6.625 1 95.31 46 VAL B C 1
ATOM 3653 O O . VAL B 1 46 ? -5.945 8.453 7.648 1 95.31 46 VAL B O 1
ATOM 3656 N N . ARG B 1 47 ? -5.16 8.438 5.547 1 92.81 47 ARG B N 1
ATOM 3657 C CA . ARG B 1 47 ? -4.973 6.992 5.516 1 92.81 47 ARG B CA 1
ATOM 3658 C C . ARG B 1 47 ? -4.031 6.535 6.625 1 92.81 47 ARG B C 1
ATOM 3660 O O . ARG B 1 47 ? -2.996 7.164 6.863 1 92.81 47 ARG B O 1
ATOM 3667 N N . ARG B 1 48 ? -4.414 5.441 7.328 1 91.19 48 ARG B N 1
ATOM 3668 C CA . ARG B 1 48 ? -3.607 4.754 8.328 1 91.19 48 ARG B CA 1
ATOM 3669 C C . ARG B 1 48 ? -3.574 5.535 9.641 1 91.19 48 ARG B C 1
ATOM 3671 O O . ARG B 1 48 ? -2.717 5.293 10.492 1 91.19 48 ARG B O 1
ATOM 3678 N N . SER B 1 49 ? -4.504 6.496 9.766 1 92.62 49 SER B N 1
ATOM 3679 C CA . SER B 1 49 ? -4.547 7.254 11.008 1 92.62 49 SER B CA 1
ATOM 3680 C C . SER B 1 49 ? -5.336 6.512 12.078 1 92.62 49 SER B C 1
ATOM 3682 O O . SER B 1 49 ? -5.332 6.906 13.25 1 92.62 49 SER B O 1
ATOM 3684 N N . GLY B 1 50 ? -6.109 5.469 11.672 1 88 50 GLY B N 1
ATOM 3685 C CA . GLY B 1 50 ? -6.836 4.684 12.648 1 88 50 GLY B CA 1
ATOM 3686 C C . GLY B 1 50 ? -8.336 4.871 12.578 1 88 50 GLY B C 1
ATOM 3687 O O . GLY B 1 50 ? -9.062 4.559 13.523 1 88 50 GLY B O 1
ATOM 3688 N N . LYS B 1 51 ? -8.906 5.375 11.508 1 89.88 51 LYS B N 1
ATOM 3689 C CA . LYS B 1 51 ? -10.336 5.613 11.344 1 89.88 51 LYS B CA 1
ATOM 3690 C C . LYS B 1 51 ? -11.133 4.332 11.555 1 89.88 51 LYS B C 1
ATOM 3692 O O . LYS B 1 51 ? -12.133 4.328 12.289 1 89.88 51 LYS B O 1
ATOM 3697 N N . SER B 1 52 ? -10.656 3.234 10.898 1 86.25 52 SER B N 1
ATOM 3698 C CA . SER B 1 52 ? -11.359 1.963 11.008 1 86.25 52 SER B CA 1
ATOM 3699 C C . SER B 1 52 ? -11.328 1.429 12.43 1 86.25 52 SER B C 1
ATOM 3701 O O . SER B 1 52 ? -12.312 0.865 12.914 1 86.25 52 SER B O 1
ATOM 3703 N N . THR B 1 53 ? -10.18 1.617 13.047 1 84.5 53 THR B N 1
ATOM 3704 C CA . THR B 1 53 ? -10.055 1.201 14.438 1 84.5 53 THR B CA 1
ATOM 3705 C C . THR B 1 53 ? -11.008 1.993 15.328 1 84.5 53 THR B C 1
ATOM 3707 O O . THR B 1 53 ? -11.656 1.428 16.203 1 84.5 53 THR B O 1
ATOM 3710 N N . LEU B 1 54 ? -11.078 3.299 15.109 1 88.81 54 LEU B N 1
ATOM 3711 C CA . LEU B 1 54 ? -12.008 4.141 15.859 1 88.81 54 LEU B CA 1
ATOM 3712 C C . LEU B 1 54 ? -13.445 3.674 15.656 1 88.81 54 LEU B C 1
ATOM 3714 O O . LEU B 1 54 ? -14.219 3.596 16.609 1 88.81 54 LEU B O 1
ATOM 3718 N N . MET B 1 55 ? -13.781 3.369 14.477 1 88.88 55 MET B N 1
ATOM 3719 C CA . MET B 1 55 ? -15.117 2.879 14.156 1 88.88 55 MET B CA 1
ATOM 3720 C C . MET B 1 55 ? -15.43 1.598 14.922 1 88.88 55 MET B C 1
ATOM 3722 O O . MET B 1 55 ? -16.531 1.443 15.469 1 88.88 55 MET B O 1
ATOM 3726 N N . ARG B 1 56 ? -14.5 0.698 14.977 1 87.19 56 ARG B N 1
ATOM 3727 C CA . ARG B 1 56 ? -14.688 -0.557 15.695 1 87.19 56 ARG B CA 1
ATOM 3728 C C . ARG B 1 56 ? -14.875 -0.308 17.188 1 87.19 56 ARG B C 1
ATOM 3730 O O . ARG B 1 56 ? -15.68 -0.979 17.844 1 87.19 56 ARG B O 1
ATOM 3737 N N . GLN B 1 57 ? -14.141 0.634 17.703 1 88.12 57 GLN B N 1
ATOM 3738 C CA . GLN B 1 57 ? -14.266 0.99 19.109 1 88.12 57 GLN B CA 1
ATOM 3739 C C . GLN B 1 57 ? -15.641 1.577 19.406 1 88.12 57 GLN B C 1
ATOM 3741 O O . GLN B 1 57 ? -16.234 1.286 20.453 1 88.12 57 GLN B O 1
ATOM 3746 N N . ILE B 1 58 ? -16.125 2.371 18.531 1 90.5 58 ILE B N 1
ATOM 3747 C CA . ILE B 1 58 ? -17.438 2.969 18.688 1 90.5 58 ILE B CA 1
ATOM 3748 C C . ILE B 1 58 ? -18.516 1.877 18.656 1 90.5 58 ILE B C 1
ATOM 3750 O O . ILE B 1 58 ? -19.438 1.886 19.484 1 90.5 58 ILE B O 1
ATOM 3754 N N . VAL B 1 59 ? -18.391 0.962 17.766 1 90.5 59 VAL B N 1
ATOM 3755 C CA . VAL B 1 59 ? -19.328 -0.151 17.656 1 90.5 59 VAL B CA 1
ATOM 3756 C C . VAL B 1 59 ? -19.359 -0.924 18.969 1 90.5 59 VAL B C 1
ATOM 3758 O O . VAL B 1 59 ? -20.438 -1.172 19.516 1 90.5 59 VAL B O 1
ATOM 3761 N N . LYS B 1 60 ? -18.234 -1.282 19.516 1 87.62 60 LYS B N 1
ATOM 3762 C CA . LYS B 1 60 ? -18.125 -2.088 20.719 1 87.62 60 LYS B CA 1
ATOM 3763 C C . LYS B 1 60 ? -18.703 -1.347 21.922 1 87.62 60 LYS B C 1
ATOM 3765 O O . LYS B 1 60 ? -19.359 -1.953 22.781 1 87.62 60 LYS B O 1
ATOM 3770 N N . LYS B 1 61 ? -18.516 -0.107 21.938 1 89.5 61 LYS B N 1
ATOM 3771 C CA . LYS B 1 61 ? -18.891 0.689 23.109 1 89.5 61 LYS B CA 1
ATOM 3772 C C . LYS B 1 61 ? -20.375 1.019 23.109 1 89.5 61 LYS B C 1
ATOM 3774 O O . LYS B 1 61 ? -21.016 1.048 24.156 1 89.5 61 LYS B O 1
ATOM 3779 N N . TYR B 1 62 ? -20.984 1.235 21.922 1 92.12 62 TYR B N 1
ATOM 3780 C CA . TYR B 1 62 ? -22.281 1.905 21.938 1 92.12 62 TYR B CA 1
ATOM 3781 C C . TYR B 1 62 ? -23.359 1.016 21.312 1 92.12 62 TYR B C 1
ATOM 3783 O O . TYR B 1 62 ? -24.547 1.26 21.5 1 92.12 62 TYR B O 1
ATOM 3791 N N . PHE B 1 63 ? -22.891 0.027 20.578 1 92.75 63 PHE B N 1
ATOM 3792 C CA . PHE B 1 63 ? -23.922 -0.652 19.797 1 92.75 63 PHE B CA 1
ATOM 3793 C C . PHE B 1 63 ? -23.812 -2.164 19.953 1 92.75 63 PHE B C 1
ATOM 3795 O O . PHE B 1 63 ? -22.734 -2.686 20.234 1 92.75 63 PHE B O 1
ATOM 3802 N N . GLY B 1 64 ? -24.922 -2.846 19.766 1 89.62 64 GLY B N 1
ATOM 3803 C CA . GLY B 1 64 ? -25 -4.297 19.766 1 89.62 64 GLY B CA 1
ATOM 3804 C C . GLY B 1 64 ? -25.062 -4.895 18.375 1 89.62 64 GLY B C 1
ATOM 3805 O O . GLY B 1 64 ? -24.094 -5.492 17.906 1 89.62 64 GLY B O 1
ATOM 3806 N N . LYS B 1 65 ? -26.172 -4.648 17.656 1 92.88 65 LYS B N 1
ATOM 3807 C CA . LYS B 1 65 ? -26.359 -5.145 16.297 1 92.88 65 LYS B CA 1
ATOM 3808 C C . LYS B 1 65 ? -26.141 -4.043 15.273 1 92.88 65 LYS B C 1
ATOM 3810 O O . LYS B 1 65 ? -26.969 -3.15 15.117 1 92.88 65 LYS B O 1
ATOM 3815 N N . VAL B 1 66 ? -25.031 -4.191 14.531 1 95.88 66 VAL B N 1
ATOM 3816 C CA . VAL B 1 66 ? -24.719 -3.146 13.562 1 95.88 66 VAL B CA 1
ATOM 3817 C C . VAL B 1 66 ? -24.578 -3.752 12.172 1 95.88 66 VAL B C 1
ATOM 3819 O O . VAL B 1 66 ? -24.391 -4.965 12.031 1 95.88 66 VAL B O 1
ATOM 3822 N N . ALA B 1 67 ? -24.797 -2.969 11.195 1 96.56 67 ALA B N 1
ATOM 3823 C CA . ALA B 1 67 ? -24.422 -3.279 9.82 1 96.56 67 ALA B CA 1
ATOM 3824 C C . ALA B 1 67 ? -23.125 -2.578 9.438 1 96.56 67 ALA B C 1
ATOM 3826 O O . ALA B 1 67 ? -22.969 -1.382 9.688 1 96.56 67 ALA B O 1
ATOM 3827 N N . TYR B 1 68 ? -22.234 -3.324 8.961 1 95.62 68 TYR B N 1
ATOM 3828 C CA . TYR B 1 68 ? -20.938 -2.793 8.57 1 95.62 68 TYR B CA 1
ATOM 3829 C C . TYR B 1 68 ? -20.594 -3.178 7.141 1 95.62 68 TYR B C 1
ATOM 3831 O O . TYR B 1 68 ? -20.781 -4.328 6.734 1 95.62 68 TYR B O 1
ATOM 3839 N N . PHE B 1 69 ? -20.094 -2.209 6.398 1 96.25 69 PHE B N 1
ATOM 3840 C CA . PHE B 1 69 ? -19.672 -2.498 5.031 1 96.25 69 PHE B CA 1
ATOM 3841 C C . PHE B 1 69 ? -18.5 -1.616 4.617 1 96.25 69 PHE B C 1
ATOM 3843 O O . PHE B 1 69 ? -18.578 -0.391 4.734 1 96.25 69 PHE B O 1
ATOM 3850 N N . ASN B 1 70 ? -17.438 -2.223 4.191 1 94.75 70 ASN B N 1
ATOM 3851 C CA . ASN B 1 70 ? -16.25 -1.539 3.674 1 94.75 70 ASN B CA 1
ATOM 3852 C C . ASN B 1 70 ? -16.234 -1.526 2.148 1 94.75 70 ASN B C 1
ATOM 3854 O O . ASN B 1 70 ? -16.141 -2.58 1.516 1 94.75 70 ASN B O 1
ATOM 3858 N N . PHE B 1 71 ? -16.188 -0.382 1.557 1 93.94 71 PHE B N 1
ATOM 3859 C CA . PHE B 1 71 ? -16.359 -0.249 0.114 1 93.94 71 PHE B CA 1
ATOM 3860 C C . PHE B 1 71 ? -15.023 -0.393 -0.601 1 93.94 71 PHE B C 1
ATOM 3862 O O . PHE B 1 71 ? -14.953 -0.314 -1.829 1 93.94 71 PHE B O 1
ATOM 3869 N N . GLU B 1 72 ? -13.977 -0.691 0.164 1 91.12 72 GLU B N 1
ATOM 3870 C CA . GLU B 1 72 ? -12.672 -0.932 -0.445 1 91.12 72 GLU B CA 1
ATOM 3871 C C . GLU B 1 72 ? -12.469 -2.414 -0.746 1 91.12 72 GLU B C 1
ATOM 3873 O O . GLU B 1 72 ? -11.477 -2.797 -1.371 1 91.12 72 GLU B O 1
ATOM 3878 N N . ASP B 1 73 ? -13.344 -3.23 -0.36 1 91.69 73 ASP B N 1
ATOM 3879 C CA . ASP B 1 73 ? -13.281 -4.668 -0.608 1 91.69 73 ASP B CA 1
ATOM 3880 C C . ASP B 1 73 ? -13.234 -4.965 -2.105 1 91.69 73 ASP B C 1
ATOM 3882 O O . ASP B 1 73 ? -14.156 -4.598 -2.844 1 91.69 73 ASP B O 1
ATOM 3886 N N . SER B 1 74 ? -12.125 -5.609 -2.506 1 91.88 74 SER B N 1
ATOM 3887 C CA . SER B 1 74 ? -11.938 -5.891 -3.924 1 91.88 74 SER B CA 1
ATOM 3888 C C . SER B 1 74 ? -13.062 -6.762 -4.473 1 91.88 74 SER B C 1
ATOM 3890 O O . SER B 1 74 ? -13.367 -6.715 -5.664 1 91.88 74 SER B O 1
ATOM 3892 N N . ARG B 1 75 ? -13.688 -7.531 -3.705 1 90.12 75 ARG B N 1
ATOM 3893 C CA . ARG B 1 75 ? -14.727 -8.469 -4.125 1 90.12 75 ARG B CA 1
ATOM 3894 C C . ARG B 1 75 ? -16 -7.727 -4.512 1 90.12 75 ARG B C 1
ATOM 3896 O O . ARG B 1 75 ? -16.891 -8.297 -5.152 1 90.12 75 ARG B O 1
ATOM 3903 N N . VAL B 1 76 ? -16.109 -6.453 -4.117 1 92.12 76 VAL B N 1
ATOM 3904 C CA . VAL B 1 76 ? -17.266 -5.645 -4.492 1 92.12 76 VAL B CA 1
ATOM 3905 C C . VAL B 1 76 ? -16.812 -4.457 -5.336 1 92.12 76 VAL B C 1
ATOM 3907 O O . VAL B 1 76 ? -17.438 -3.393 -5.305 1 92.12 76 VAL B O 1
ATOM 3910 N N . PHE B 1 77 ? -15.695 -4.648 -5.926 1 90.88 77 PHE B N 1
ATOM 3911 C CA . PHE B 1 77 ? -15.242 -3.629 -6.871 1 90.88 77 PHE B CA 1
ATOM 3912 C C . PHE B 1 77 ? -16.312 -3.34 -7.91 1 90.88 77 PHE B C 1
ATOM 3914 O O . PHE B 1 77 ? -16.953 -4.262 -8.43 1 90.88 77 PHE B O 1
ATOM 3921 N N . GLY B 1 78 ? -16.609 -2.09 -8.188 1 88.88 78 GLY B N 1
ATOM 3922 C CA . GLY B 1 78 ? -17.641 -1.703 -9.133 1 88.88 78 GLY B CA 1
ATOM 3923 C C . GLY B 1 78 ? -18.969 -1.39 -8.461 1 88.88 78 GLY B C 1
ATOM 3924 O O . GLY B 1 78 ? -19.953 -1.075 -9.133 1 88.88 78 GLY B O 1
ATOM 3925 N N . PHE B 1 79 ? -18.922 -1.454 -7.176 1 93.44 79 PHE B N 1
ATOM 3926 C CA . PHE B 1 79 ? -20.109 -1.083 -6.426 1 93.44 79 PHE B CA 1
ATOM 3927 C C . PHE B 1 79 ? -20.562 0.323 -6.793 1 93.44 79 PHE B C 1
ATOM 3929 O O . PHE B 1 79 ? -19.781 1.271 -6.734 1 93.44 79 PHE B O 1
ATOM 3936 N N . GLY B 1 80 ? -21.812 0.452 -7.223 1 92.94 80 GLY B N 1
ATOM 3937 C CA . GLY B 1 80 ? -22.359 1.743 -7.594 1 92.94 80 GLY B CA 1
ATOM 3938 C C . GLY B 1 80 ? -23.641 2.082 -6.836 1 92.94 80 GLY B C 1
ATOM 3939 O O . GLY B 1 80 ? -24.109 1.29 -6.016 1 92.94 80 GLY B O 1
ATOM 3940 N N . VAL B 1 81 ? -24.172 3.219 -7.117 1 92.19 81 VAL B N 1
ATOM 3941 C CA . VAL B 1 81 ? -25.344 3.752 -6.41 1 92.19 81 VAL B CA 1
ATOM 3942 C C . VAL B 1 81 ? -26.516 2.781 -6.543 1 92.19 81 VAL B C 1
ATOM 3944 O O . VAL B 1 81 ? -27.312 2.631 -5.609 1 92.19 81 VAL B O 1
ATOM 3947 N N . GLY B 1 82 ? -26.547 2.07 -7.617 1 92.19 82 GLY B N 1
ATOM 3948 C CA . GLY B 1 82 ? -27.625 1.136 -7.875 1 92.19 82 GLY B CA 1
ATOM 3949 C C . GLY B 1 82 ? -27.547 -0.124 -7.035 1 92.19 82 GLY B C 1
ATOM 3950 O O . GLY B 1 82 ? -28.516 -0.875 -6.934 1 92.19 82 GLY B O 1
ATOM 3951 N N . ASP B 1 83 ? -26.406 -0.331 -6.383 1 95.19 83 ASP B N 1
ATOM 3952 C CA . ASP B 1 83 ? -26.188 -1.558 -5.621 1 95.19 83 ASP B CA 1
ATOM 3953 C C . ASP B 1 83 ? -26.578 -1.373 -4.16 1 95.19 83 ASP B C 1
ATOM 3955 O O . ASP B 1 83 ? -26.672 -2.346 -3.408 1 95.19 83 ASP B O 1
ATOM 3959 N N . PHE B 1 84 ? -26.984 -0.162 -3.74 1 95.81 84 PHE B N 1
ATOM 3960 C CA . PHE B 1 84 ? -27.281 0.113 -2.342 1 95.81 84 PHE B CA 1
ATOM 3961 C C . PHE B 1 84 ? -28.562 -0.59 -1.916 1 95.81 84 PHE B C 1
ATOM 3963 O O . PHE B 1 84 ? -28.703 -1.021 -0.768 1 95.81 84 PHE B O 1
ATOM 3970 N N . SER B 1 85 ? -29.531 -0.642 -2.844 1 94.44 85 SER B N 1
ATOM 3971 C CA . SER B 1 85 ? -30.766 -1.331 -2.514 1 94.44 85 SER B CA 1
ATOM 3972 C C . SER B 1 85 ? -30.516 -2.793 -2.166 1 94.44 85 SER B C 1
ATOM 3974 O O . SER B 1 85 ? -31.094 -3.324 -1.22 1 94.44 85 SER B O 1
ATOM 3976 N N . LYS B 1 86 ? -29.594 -3.393 -2.928 1 96 86 LYS B N 1
ATOM 3977 C CA . LYS B 1 86 ? -29.219 -4.773 -2.646 1 96 86 LYS B CA 1
ATOM 3978 C C . LYS B 1 86 ? -28.516 -4.887 -1.299 1 96 86 LYS B C 1
ATOM 3980 O O . LYS B 1 86 ? -28.781 -5.812 -0.527 1 96 86 LYS B O 1
ATOM 3985 N N . LEU B 1 87 ? -27.625 -3.977 -1.051 1 96.88 87 LEU B N 1
ATOM 3986 C CA . LEU B 1 87 ? -26.922 -3.973 0.224 1 96.88 87 LEU B CA 1
ATOM 3987 C C . LEU B 1 87 ? -27.891 -3.809 1.387 1 96.88 87 LEU B C 1
ATOM 3989 O O . LEU B 1 87 ? -27.766 -4.488 2.406 1 96.88 87 LEU B O 1
ATOM 3993 N N . ASP B 1 88 ? -28.828 -2.904 1.191 1 96.31 88 ASP B N 1
ATOM 3994 C CA . ASP B 1 88 ? -29.844 -2.662 2.219 1 96.31 88 ASP B CA 1
ATOM 3995 C C . ASP B 1 88 ? -30.609 -3.938 2.541 1 96.31 88 ASP B C 1
ATOM 3997 O O . ASP B 1 88 ? -30.859 -4.246 3.711 1 96.31 88 ASP B O 1
ATOM 4001 N N . GLU B 1 89 ? -30.938 -4.664 1.547 1 95.69 89 GLU B N 1
ATOM 4002 C CA . GLU B 1 89 ? -31.641 -5.934 1.729 1 95.69 89 GLU B CA 1
ATOM 4003 C C . GLU B 1 89 ? -30.766 -6.941 2.471 1 95.69 89 GLU B C 1
ATOM 4005 O O . GLU B 1 89 ? -31.25 -7.656 3.354 1 95.69 89 GLU B O 1
ATOM 4010 N N . VAL B 1 90 ? -29.547 -6.965 2.098 1 96.19 90 VAL B N 1
ATOM 4011 C CA . VAL B 1 90 ? -28.594 -7.922 2.662 1 96.19 90 VAL B CA 1
ATOM 4012 C C . VAL B 1 90 ? -28.375 -7.613 4.141 1 96.19 90 VAL B C 1
ATOM 4014 O O . VAL B 1 90 ? -28.25 -8.531 4.961 1 96.19 90 VAL B O 1
ATOM 4017 N N . MET B 1 91 ? -28.266 -6.391 4.535 1 96.06 91 MET B N 1
ATOM 4018 C CA . MET B 1 91 ? -27.984 -5.984 5.91 1 96.06 91 MET B CA 1
ATOM 4019 C C . MET B 1 91 ? -29.141 -6.352 6.832 1 96.06 91 MET B C 1
ATOM 4021 O O . MET B 1 91 ? -28.938 -6.66 8.008 1 96.06 91 MET B O 1
ATOM 4025 N N . GLY B 1 92 ? -30.328 -6.312 6.277 1 92.88 92 GLY B N 1
ATOM 4026 C CA . GLY B 1 92 ? -31.469 -6.805 7.023 1 92.88 92 GLY B CA 1
ATOM 4027 C C . GLY B 1 92 ? -32.062 -5.762 7.949 1 92.88 92 GLY B C 1
ATOM 4028 O O . GLY B 1 92 ? -31.938 -4.559 7.707 1 92.88 92 GLY B O 1
ATOM 4029 N N . ASP B 1 93 ? -32.812 -6.391 9.047 1 90.38 93 ASP B N 1
ATOM 4030 C CA . ASP B 1 93 ? -33.625 -5.523 9.898 1 90.38 93 ASP B CA 1
ATOM 4031 C C . ASP B 1 93 ? -33.031 -5.469 11.312 1 90.38 93 ASP B C 1
ATOM 4033 O O . ASP B 1 93 ? -32.094 -6.184 11.633 1 90.38 93 ASP B O 1
ATOM 4037 N N . GLU B 1 94 ? -33.562 -4.5 12.117 1 91.88 94 GLU B N 1
ATOM 4038 C CA . GLU B 1 94 ? -33.25 -4.344 13.531 1 91.88 94 GLU B CA 1
ATOM 4039 C C . GLU B 1 94 ? -31.797 -3.92 13.727 1 91.88 94 GLU B C 1
ATOM 4041 O O . GLU B 1 94 ? -31.094 -4.465 14.586 1 91.88 94 GLU B O 1
ATOM 4046 N N . ILE B 1 95 ? -31.344 -3.189 12.805 1 94.5 95 ILE B N 1
ATOM 4047 C CA . ILE B 1 95 ? -30 -2.652 12.883 1 94.5 95 ILE B CA 1
ATOM 4048 C C . ILE B 1 95 ? -29.984 -1.395 13.75 1 94.5 95 ILE B C 1
ATOM 4050 O O . ILE B 1 95 ? -30.812 -0.502 13.562 1 94.5 95 ILE B O 1
ATOM 4054 N N . GLU B 1 96 ? -29.141 -1.368 14.719 1 94.81 96 GLU B N 1
ATOM 4055 C CA . GLU B 1 96 ? -29.047 -0.218 15.609 1 94.81 96 GLU B CA 1
ATOM 4056 C C . GLU B 1 96 ? -28.312 0.938 14.953 1 94.81 96 GLU B C 1
ATOM 4058 O O . GLU B 1 96 ? -28.609 2.105 15.211 1 94.81 96 GLU B O 1
ATOM 4063 N N . ALA B 1 97 ? -27.297 0.58 14.172 1 96.38 97 ALA B N 1
ATOM 4064 C CA . ALA B 1 97 ? -26.5 1.603 13.508 1 96.38 97 ALA B CA 1
ATOM 4065 C C . ALA B 1 97 ? -25.812 1.037 12.266 1 96.38 97 ALA B C 1
ATOM 4067 O O . ALA B 1 97 ? -25.453 -0.141 12.234 1 96.38 97 ALA B O 1
ATOM 4068 N N . TYR B 1 98 ? -25.656 1.899 11.305 1 96.94 98 TYR B N 1
ATOM 4069 C CA . TYR B 1 98 ? -24.984 1.541 10.062 1 96.94 98 TYR B CA 1
ATOM 4070 C C . TYR B 1 98 ? -23.594 2.172 9.992 1 96.94 98 TYR B C 1
ATOM 4072 O O . TYR B 1 98 ? -23.438 3.363 10.258 1 96.94 98 TYR B O 1
ATOM 4080 N N . PHE B 1 99 ? -22.609 1.346 9.664 1 96.38 99 PHE B N 1
ATOM 4081 C CA . PHE B 1 99 ? -21.234 1.808 9.523 1 96.38 99 PHE B CA 1
ATOM 4082 C C . PHE B 1 99 ? -20.719 1.553 8.117 1 96.38 99 PHE B C 1
ATOM 4084 O O . PHE B 1 99 ? -20.562 0.401 7.703 1 96.38 99 PHE B O 1
ATOM 4091 N N . PHE B 1 100 ? -20.438 2.631 7.402 1 96.12 100 PHE B N 1
ATOM 4092 C CA . PHE B 1 100 ? -19.922 2.541 6.043 1 96.12 100 PHE B CA 1
ATOM 4093 C C . PHE B 1 100 ? -18.5 3.084 5.961 1 96.12 100 PHE B C 1
ATOM 4095 O O . PHE B 1 100 ? -18.281 4.285 6.133 1 96.12 100 PHE B O 1
ATOM 4102 N N . ASP B 1 101 ? -17.594 2.137 5.672 1 94.12 101 ASP B N 1
ATOM 4103 C CA . ASP B 1 101 ? -16.172 2.471 5.645 1 94.12 101 ASP B CA 1
ATOM 4104 C C . ASP B 1 101 ? -15.711 2.793 4.223 1 94.12 101 ASP B C 1
ATOM 4106 O O . ASP B 1 101 ? -16.062 2.086 3.277 1 94.12 101 ASP B O 1
ATOM 4110 N N . GLU B 1 102 ? -14.906 3.863 4.066 1 92.81 102 GLU B N 1
ATOM 4111 C CA . GLU B 1 102 ? -14.352 4.348 2.807 1 92.81 102 GLU B CA 1
ATOM 4112 C C . GLU B 1 102 ? -15.445 4.555 1.764 1 92.81 102 GLU B C 1
ATOM 4114 O O . GLU B 1 102 ? -15.344 4.055 0.642 1 92.81 102 GLU B O 1
ATOM 4119 N N . ILE B 1 103 ? -16.406 5.316 2.121 1 92.62 103 ILE B N 1
ATOM 4120 C CA . ILE B 1 103 ? -17.641 5.449 1.358 1 92.62 103 ILE B CA 1
ATOM 4121 C C . ILE B 1 103 ? -17.406 6.316 0.126 1 92.62 103 ILE B C 1
ATOM 4123 O O . ILE B 1 103 ? -18.188 6.301 -0.82 1 92.62 103 ILE B O 1
ATOM 4127 N N . GLN B 1 104 ? -16.234 7.094 0.146 1 88.12 104 GLN B N 1
ATOM 4128 C CA . GLN B 1 104 ? -15.93 7.988 -0.968 1 88.12 104 GLN B CA 1
ATOM 4129 C C . GLN B 1 104 ? -15.672 7.199 -2.25 1 88.12 104 GLN B C 1
ATOM 4131 O O . GLN B 1 104 ? -15.641 7.773 -3.34 1 88.12 104 GLN B O 1
ATOM 4136 N N . ASN B 1 105 ? -15.516 5.945 -2.148 1 88.06 105 ASN B N 1
ATOM 4137 C CA . ASN B 1 105 ? -15.258 5.098 -3.307 1 88.06 105 ASN B CA 1
ATOM 4138 C C . ASN B 1 105 ? -16.531 4.852 -4.117 1 88.06 105 ASN B C 1
ATOM 4140 O O . ASN B 1 105 ? -16.469 4.312 -5.227 1 88.06 105 ASN B O 1
ATOM 4144 N N . VAL B 1 106 ? -17.688 5.285 -3.607 1 91.25 106 VAL B N 1
ATOM 4145 C CA . VAL B 1 106 ? -18.953 5.121 -4.309 1 91.25 106 VAL B CA 1
ATOM 4146 C C . VAL B 1 106 ? -19.531 6.488 -4.664 1 91.25 106 VAL B C 1
ATOM 4148 O O . VAL B 1 106 ? -19.969 7.23 -3.783 1 91.25 106 VAL B O 1
ATOM 4151 N N . GLU B 1 107 ? -19.516 6.738 -5.891 1 87.94 107 GLU B N 1
ATOM 4152 C CA . GLU B 1 107 ? -20.125 7.984 -6.336 1 87.94 107 GLU B CA 1
ATOM 4153 C C . GLU B 1 107 ? -21.609 8.008 -6.027 1 87.94 107 GLU B C 1
ATOM 4155 O O . GLU B 1 107 ? -22.312 7.02 -6.266 1 87.94 107 GLU B O 1
ATOM 4160 N N . GLY B 1 108 ? -22.078 9.094 -5.43 1 89.5 108 GLY B N 1
ATOM 4161 C CA . GLY B 1 108 ? -23.5 9.234 -5.133 1 89.5 108 GLY B CA 1
ATOM 4162 C C . GLY B 1 108 ? -23.906 8.562 -3.84 1 89.5 108 GLY B C 1
ATOM 4163 O O . GLY B 1 108 ? -25.094 8.398 -3.566 1 89.5 108 GLY B O 1
ATOM 4164 N N . TRP B 1 109 ? -22.969 8.203 -3.031 1 92.56 109 TRP B N 1
ATOM 4165 C CA . TRP B 1 109 ? -23.234 7.488 -1.786 1 92.56 109 TRP B CA 1
ATOM 4166 C C . TRP B 1 109 ? -24.156 8.297 -0.881 1 92.56 109 TRP B C 1
ATOM 4168 O O . TRP B 1 109 ? -24.875 7.734 -0.063 1 92.56 109 TRP B O 1
ATOM 4178 N N . GLU B 1 110 ? -24.219 9.617 -1.06 1 91.94 110 GLU B N 1
ATOM 4179 C CA . GLU B 1 110 ? -24.969 10.5 -0.182 1 91.94 110 GLU B CA 1
ATOM 4180 C C . GLU B 1 110 ? -26.469 10.227 -0.286 1 91.94 110 GLU B C 1
ATOM 4182 O O . GLU B 1 110 ? -27.203 10.414 0.682 1 91.94 110 GLU B O 1
ATOM 4187 N N . ILE B 1 111 ? -26.875 9.734 -1.42 1 91.38 111 ILE B N 1
ATOM 4188 C CA . ILE B 1 111 ? -28.281 9.438 -1.657 1 91.38 111 ILE B CA 1
ATOM 4189 C C . ILE B 1 111 ? -28.75 8.336 -0.709 1 91.38 111 ILE B C 1
ATOM 4191 O O . ILE B 1 111 ? -29.766 8.477 -0.042 1 91.38 111 ILE B O 1
ATOM 4195 N N . PHE B 1 112 ? -28.016 7.34 -0.625 1 93.88 112 PHE B N 1
ATOM 4196 C CA . PHE B 1 112 ? -28.359 6.203 0.22 1 93.88 112 PHE B CA 1
ATOM 4197 C C . PHE B 1 112 ? -28.266 6.574 1.694 1 93.88 112 PHE B C 1
ATOM 4199 O O . PHE B 1 112 ? -29.141 6.207 2.49 1 93.88 112 PHE B O 1
ATOM 4206 N N . VAL B 1 113 ? -27.25 7.289 2.064 1 94.38 113 VAL B N 1
ATOM 4207 C CA . VAL B 1 113 ? -27.062 7.703 3.451 1 94.38 113 VAL B CA 1
ATOM 4208 C C . VAL B 1 113 ? -28.219 8.594 3.889 1 94.38 113 VAL B C 1
ATOM 4210 O O . VAL B 1 113 ? -28.719 8.469 5.008 1 94.38 113 VAL B O 1
ATOM 4213 N N . ARG B 1 114 ? -28.672 9.453 3.035 1 92.81 114 ARG B N 1
ATOM 4214 C CA . ARG B 1 114 ? -29.828 10.305 3.322 1 92.81 114 ARG B CA 1
ATOM 4215 C C . ARG B 1 114 ? -31.094 9.469 3.512 1 92.81 114 ARG B C 1
ATOM 4217 O O . ARG B 1 114 ? -31.891 9.742 4.406 1 92.81 114 ARG B O 1
ATOM 4224 N N . GLN B 1 115 ? -31.203 8.508 2.676 1 93.88 115 GLN B N 1
ATOM 4225 C CA . GLN B 1 115 ? -32.344 7.621 2.779 1 93.88 115 GLN B CA 1
ATOM 4226 C C . GLN B 1 115 ? -32.406 6.914 4.133 1 93.88 115 GLN B C 1
ATOM 4228 O O . GLN B 1 115 ? -33.438 6.828 4.77 1 93.88 115 GLN B O 1
ATOM 4233 N N . LEU B 1 116 ? -31.297 6.441 4.516 1 94.81 116 LEU B N 1
ATOM 4234 C CA . LEU B 1 116 ? -31.203 5.789 5.816 1 94.81 116 LEU B CA 1
ATOM 4235 C C . LEU B 1 116 ? -31.531 6.77 6.941 1 94.81 116 LEU B C 1
ATOM 4237 O O . LEU B 1 116 ? -32.25 6.434 7.875 1 94.81 116 LEU B O 1
ATOM 4241 N N . HIS B 1 117 ? -31.016 7.93 6.82 1 93.69 117 HIS B N 1
ATOM 4242 C CA . HIS B 1 117 ? -31.25 8.969 7.816 1 93.69 117 HIS B CA 1
ATOM 4243 C C . HIS B 1 117 ? -32.719 9.336 7.887 1 93.69 117 HIS B C 1
ATOM 4245 O O . HIS B 1 117 ? -33.281 9.508 8.977 1 93.69 117 HIS B O 1
ATOM 4251 N N . ASP B 1 118 ? -33.312 9.414 6.777 1 92.88 118 ASP B N 1
ATOM 4252 C CA . ASP B 1 118 ? -34.75 9.766 6.707 1 92.88 118 ASP B CA 1
ATOM 4253 C C . ASP B 1 118 ? -35.594 8.68 7.344 1 92.88 118 ASP B C 1
ATOM 4255 O O . ASP B 1 118 ? -36.688 8.961 7.855 1 92.88 118 ASP B O 1
ATOM 4259 N N . ARG B 1 119 ? -35.094 7.516 7.332 1 93.69 119 ARG B N 1
ATOM 4260 C CA . ARG B 1 119 ? -35.812 6.391 7.949 1 93.69 119 ARG B CA 1
ATOM 4261 C C . ARG B 1 119 ? -35.594 6.387 9.461 1 93.69 119 ARG B C 1
ATOM 4263 O O . ARG B 1 119 ? -36.188 5.566 10.172 1 93.69 119 ARG B O 1
ATOM 4270 N N . GLY B 1 120 ? -34.75 7.281 9.961 1 92.94 120 GLY B N 1
ATOM 4271 C CA . GLY B 1 120 ? -34.5 7.371 11.391 1 92.94 120 GLY B CA 1
ATOM 4272 C C . GLY B 1 120 ? -33.312 6.508 11.836 1 92.94 120 GLY B C 1
ATOM 4273 O O . GLY B 1 120 ? -33.094 6.316 13.031 1 92.94 120 GLY B O 1
ATOM 4274 N N . GLU B 1 121 ? -32.531 6.004 10.859 1 95.12 121 GLU B N 1
ATOM 4275 C CA . GLU B 1 121 ? -31.406 5.125 11.188 1 95.12 121 GLU B CA 1
ATOM 4276 C C . GLU B 1 121 ? -30.172 5.93 11.609 1 95.12 121 GLU B C 1
ATOM 4278 O O . GLU B 1 121 ? -29.969 7.043 11.125 1 95.12 121 GLU B O 1
ATOM 4283 N N . LYS B 1 122 ? -29.438 5.383 12.523 1 96.19 122 LYS B N 1
ATOM 4284 C CA . LYS B 1 122 ? -28.141 5.965 12.883 1 96.19 122 LYS B CA 1
ATOM 4285 C C . LYS B 1 122 ? -27.047 5.516 11.914 1 96.19 122 LYS B C 1
ATOM 4287 O O . LYS B 1 122 ? -26.844 4.32 11.703 1 96.19 122 LYS B O 1
ATOM 4292 N N . VAL B 1 123 ? -26.344 6.547 11.305 1 96.25 123 VAL B N 1
ATOM 4293 C CA . VAL B 1 123 ? -25.391 6.223 10.242 1 96.25 123 VAL B CA 1
ATOM 4294 C C . VAL B 1 123 ? -24.031 6.828 10.562 1 96.25 123 VAL B C 1
ATOM 4296 O O . VAL B 1 123 ? -23.938 7.98 11 1 96.25 123 VAL B O 1
ATOM 4299 N N . PHE B 1 124 ? -23.016 6.008 10.398 1 95.62 124 PHE B N 1
ATOM 4300 C CA . PHE B 1 124 ? -21.625 6.418 10.445 1 95.62 124 PHE B CA 1
ATOM 4301 C C . PHE B 1 124 ? -20.953 6.191 9.102 1 95.62 124 PHE B C 1
ATOM 4303 O O . PHE B 1 124 ? -21.125 5.145 8.477 1 95.62 124 PHE B O 1
ATOM 4310 N N . VAL B 1 125 ? -20.219 7.172 8.648 1 94.44 125 VAL B N 1
ATOM 4311 C CA . VAL B 1 125 ? -19.438 6.996 7.422 1 94.44 125 VAL B CA 1
ATOM 4312 C C . VAL B 1 125 ? -18 7.434 7.66 1 94.44 125 VAL B C 1
ATOM 4314 O O . VAL B 1 125 ? -17.75 8.383 8.406 1 94.44 125 VAL B O 1
ATOM 4317 N N . THR B 1 126 ? -17.047 6.715 7.062 1 94.06 126 THR B N 1
ATOM 4318 C CA . THR B 1 126 ? -15.656 7.141 7.102 1 94.06 126 THR B CA 1
ATOM 4319 C C . THR B 1 126 ? -15.141 7.434 5.691 1 94.06 126 THR B C 1
ATOM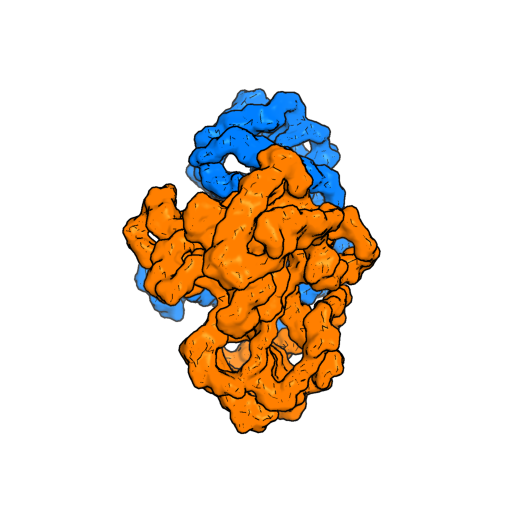 4321 O O . THR B 1 126 ? -15.727 6.973 4.707 1 94.06 126 THR B O 1
ATOM 4324 N N . GLY B 1 127 ? -14.117 8.258 5.621 1 92.88 127 GLY B N 1
ATOM 4325 C CA . GLY B 1 127 ? -13.438 8.539 4.367 1 92.88 127 GLY B CA 1
ATOM 4326 C C . GLY B 1 127 ? -12.039 9.102 4.559 1 92.88 127 GLY B C 1
ATOM 4327 O O . GLY B 1 127 ? -11.773 9.805 5.543 1 92.88 127 GLY B O 1
ATOM 4328 N N . SER B 1 128 ? -11.188 8.859 3.572 1 91 128 SER B N 1
ATOM 4329 C CA . SER B 1 128 ? -9.82 9.359 3.625 1 91 128 SER B CA 1
ATOM 4330 C C . SER B 1 128 ? -9.68 10.672 2.867 1 91 128 SER B C 1
ATOM 4332 O O . SER B 1 128 ? -8.578 11.062 2.482 1 91 128 SER B O 1
ATOM 4334 N N . ASN B 1 129 ? -10.75 11.289 2.668 1 86.38 129 ASN B N 1
ATOM 4335 C CA . ASN B 1 129 ? -10.812 12.547 1.929 1 86.38 129 ASN B CA 1
ATOM 4336 C C . ASN B 1 129 ? -11.438 13.656 2.764 1 86.38 129 ASN B C 1
ATOM 4338 O O . ASN B 1 129 ? -12.555 13.5 3.268 1 86.38 129 ASN B O 1
ATOM 4342 N N . ALA B 1 130 ? -10.758 14.719 2.805 1 82.62 130 ALA B N 1
ATOM 4343 C CA . ALA B 1 130 ? -11.227 15.852 3.604 1 82.62 130 ALA B CA 1
ATOM 4344 C C . ALA B 1 130 ? -12.469 16.484 2.986 1 82.62 130 ALA B C 1
ATOM 4346 O O . ALA B 1 130 ? -13.234 17.156 3.672 1 82.62 130 ALA B O 1
ATOM 4347 N N . SER B 1 131 ? -12.656 16.25 1.742 1 74.62 131 SER B N 1
ATOM 4348 C CA . SER B 1 131 ? -13.766 16.875 1.038 1 74.62 131 SER B CA 1
ATOM 4349 C C . SER B 1 131 ? -14.969 15.938 0.95 1 74.62 131 SER B C 1
ATOM 4351 O O . SER B 1 131 ? -15.828 16.109 0.087 1 74.62 131 SER B O 1
ATOM 4353 N N . LEU B 1 132 ? -14.828 14.93 1.719 1 74.5 132 LEU B N 1
ATOM 4354 C CA . LEU B 1 132 ? -15.922 13.969 1.693 1 74.5 132 LEU B CA 1
ATOM 4355 C C . LEU B 1 132 ? -17.281 14.68 1.723 1 74.5 132 LEU B C 1
ATOM 4357 O O . LEU B 1 132 ? -18.219 14.25 1.053 1 74.5 132 LEU B O 1
ATOM 4361 N N . LEU B 1 133 ? -17.297 15.766 2.508 1 67.69 133 LEU B N 1
ATOM 4362 C CA . LEU B 1 133 ? -18.578 16.484 2.627 1 67.69 133 LEU B CA 1
ATOM 4363 C C . LEU B 1 133 ? -18.5 17.828 1.931 1 67.69 133 LEU B C 1
ATOM 4365 O O . LEU B 1 133 ? -19.266 18.734 2.252 1 67.69 133 LEU B O 1
ATOM 4369 N N . SER B 1 134 ? -17.578 17.812 1 1 59.84 134 SER B N 1
ATOM 4370 C CA . SER B 1 134 ? -17.469 19.109 0.323 1 59.84 134 SER B CA 1
ATOM 4371 C C . SER B 1 134 ? -18.828 19.578 -0.168 1 59.84 134 SER B C 1
ATOM 4373 O O . SER B 1 134 ? -19.812 18.828 -0.118 1 59.84 134 SER B O 1
ATOM 4375 N N . ARG B 1 135 ? -18.844 20.719 -0.583 1 53 135 ARG B N 1
ATOM 4376 C CA . ARG B 1 135 ? -20 21.547 -0.9 1 53 135 ARG B CA 1
ATOM 4377 C C . ARG B 1 135 ? -21.047 20.75 -1.667 1 53 135 ARG B C 1
ATOM 4379 O O . ARG B 1 135 ? -22.234 20.844 -1.387 1 53 135 ARG B O 1
ATOM 4386 N N . GLU B 1 136 ? -20.625 19.922 -2.559 1 50.06 136 GLU B N 1
ATOM 4387 C CA . GLU B 1 136 ? -21.656 19.25 -3.346 1 50.06 136 GLU B CA 1
ATOM 4388 C C . GLU B 1 136 ? -22.312 18.125 -2.555 1 50.06 136 GLU B C 1
ATOM 4390 O O . GLU B 1 136 ? -23.531 17.984 -2.555 1 50.06 136 GLU B O 1
ATOM 4395 N N . MET B 1 137 ? -21.547 17.344 -1.961 1 54.5 137 MET B N 1
ATOM 4396 C CA . MET B 1 137 ? -22.078 16.203 -1.2 1 54.5 137 MET B CA 1
ATOM 4397 C C . MET B 1 137 ? -22.781 16.688 0.061 1 54.5 137 MET B C 1
ATOM 4399 O O . MET B 1 137 ? -23.812 16.109 0.451 1 54.5 137 MET B O 1
ATOM 4403 N N . GLY B 1 138 ? -22.266 17.891 0.525 1 59.06 138 GLY B N 1
ATOM 4404 C CA . GLY B 1 138 ? -22.781 18.531 1.719 1 59.06 138 GLY B CA 1
ATOM 4405 C C . GLY B 1 138 ? -24.203 19.062 1.538 1 59.06 138 GLY B C 1
ATOM 4406 O O . GLY B 1 138 ? -24.984 19.094 2.488 1 59.06 138 GLY B O 1
ATOM 4407 N N . THR B 1 139 ? -24.406 19.25 0.226 1 64.38 139 THR B N 1
ATOM 4408 C CA . THR B 1 139 ? -25.719 19.859 0.016 1 64.38 139 THR B CA 1
ATOM 4409 C C . THR B 1 139 ? -26.828 18.859 0.331 1 64.38 139 THR B C 1
ATOM 4411 O O . THR B 1 139 ? -27.859 19.219 0.925 1 64.38 139 THR B O 1
ATOM 4414 N N . ARG B 1 140 ? -26.516 17.594 0.06 1 72.44 140 ARG B N 1
ATOM 4415 C CA . ARG B 1 140 ? -27.547 16.594 0.298 1 72.44 140 ARG B CA 1
ATOM 4416 C C . ARG B 1 140 ? -27.641 16.25 1.78 1 72.44 140 ARG B C 1
ATOM 4418 O O . ARG B 1 140 ? -28.703 15.805 2.254 1 72.44 140 ARG B O 1
ATOM 4425 N N . LEU B 1 141 ? -26.594 16.469 2.424 1 82.25 141 LEU B N 1
ATOM 4426 C CA . LEU B 1 141 ? -26.578 16.109 3.84 1 82.25 141 LEU B CA 1
ATOM 4427 C C . LEU B 1 141 ? -26.453 17.359 4.707 1 82.25 141 LEU B C 1
ATOM 4429 O O . LEU B 1 141 ? -26.156 17.266 5.902 1 82.25 141 LEU B O 1
ATOM 4433 N N . THR B 1 142 ? -26.672 18.438 4.043 1 78 142 THR B N 1
ATOM 4434 C CA . THR B 1 142 ? -26.469 19.703 4.746 1 78 142 THR B CA 1
ATOM 4435 C C . THR B 1 142 ? -27.328 19.766 6.004 1 78 142 THR B C 1
ATOM 4437 O O . THR B 1 142 ? -28.531 19.484 5.957 1 78 142 THR B O 1
ATOM 4440 N N . GLY B 1 143 ? -26.672 20.016 7.062 1 78.38 143 GLY B N 1
ATOM 4441 C CA . GLY B 1 143 ? -27.344 20.203 8.336 1 78.38 143 GLY B CA 1
ATOM 4442 C C . GLY B 1 143 ? -27.672 18.891 9.039 1 78.38 143 GLY B C 1
ATOM 4443 O O . GLY B 1 143 ? -28.25 18.891 10.125 1 78.38 143 GLY B O 1
ATOM 4444 N N . ARG B 1 144 ? -27.297 17.812 8.453 1 87.25 144 ARG B N 1
ATOM 4445 C CA . ARG B 1 144 ? -27.719 16.516 8.992 1 87.25 144 ARG B CA 1
ATOM 4446 C C . ARG B 1 144 ? -26.516 15.727 9.523 1 87.25 144 ARG B C 1
ATOM 4448 O O . ARG B 1 144 ? -26.672 14.57 9.938 1 87.25 144 ARG B O 1
ATOM 4455 N N . TYR B 1 145 ? -25.359 16.344 9.492 1 89.44 145 TYR B N 1
ATOM 4456 C CA . TYR B 1 145 ? -24.203 15.539 9.859 1 89.44 145 TYR B CA 1
ATOM 4457 C C . TYR B 1 145 ? -23.312 16.281 10.852 1 89.44 145 TYR B C 1
ATOM 4459 O O . TYR B 1 145 ? -23.406 17.5 10.984 1 89.44 145 TYR B O 1
ATOM 4467 N N . LEU B 1 146 ? -22.594 15.469 11.594 1 89.56 146 LEU B N 1
ATOM 4468 C CA . LEU B 1 146 ? -21.484 15.898 12.414 1 89.56 146 LEU B CA 1
ATOM 4469 C C . LEU B 1 146 ? -20.172 15.336 11.891 1 89.56 146 LEU B C 1
ATOM 4471 O O . LEU B 1 146 ? -20.078 14.148 11.555 1 89.56 146 LEU B O 1
ATOM 4475 N N . SER B 1 147 ? -19.219 16.203 11.789 1 89.12 147 SER B N 1
ATOM 4476 C CA . SER B 1 147 ? -17.938 15.797 11.227 1 89.12 147 SER B CA 1
ATOM 4477 C C . SER B 1 147 ? -16.875 15.641 12.312 1 89.12 147 SER B C 1
ATOM 4479 O O . SER B 1 147 ? -16.812 16.453 13.242 1 89.12 147 SER B O 1
ATOM 4481 N N . HIS B 1 148 ? -16.188 14.57 12.211 1 89.56 148 HIS B N 1
ATOM 4482 C CA . HIS B 1 148 ? -15.047 14.289 13.078 1 89.56 148 HIS B CA 1
ATOM 4483 C C . HIS B 1 148 ? -13.789 13.984 12.273 1 89.56 148 HIS B C 1
ATOM 4485 O O . HIS B 1 148 ? -13.789 13.078 11.438 1 89.56 148 HIS B O 1
ATOM 4491 N N . GLU B 1 149 ? -12.727 14.703 12.523 1 91.31 149 GLU B N 1
ATOM 4492 C CA . GLU B 1 149 ? -11.469 14.477 11.82 1 91.31 149 GLU B CA 1
ATOM 4493 C C . GLU B 1 149 ? -10.484 13.695 12.68 1 91.31 149 GLU B C 1
ATOM 4495 O O . GLU B 1 149 ? -10.297 14.008 13.859 1 91.31 149 GLU B O 1
ATOM 4500 N N . VAL B 1 150 ? -9.969 12.719 12.078 1 92.31 150 VAL B N 1
ATOM 4501 C CA . VAL B 1 150 ? -9 11.891 12.773 1 92.31 150 VAL B CA 1
ATOM 4502 C C . VAL B 1 150 ? -7.598 12.172 12.234 1 92.31 150 VAL B C 1
ATOM 4504 O O . VAL B 1 150 ? -7.336 12 11.047 1 92.31 150 VAL B O 1
ATOM 4507 N N . PHE B 1 151 ? -6.75 12.656 13.117 1 95.06 151 PHE B N 1
ATOM 4508 C CA . PHE B 1 151 ? -5.34 12.883 12.82 1 95.06 151 PHE B CA 1
ATOM 4509 C C . PHE B 1 151 ? -4.477 11.773 13.391 1 95.06 151 PHE B C 1
ATOM 4511 O O . PHE B 1 151 ? -4.957 10.938 14.164 1 95.06 151 PHE B O 1
ATOM 4518 N N . PRO B 1 152 ? -3.182 11.688 12.945 1 96.31 152 PRO B N 1
ATOM 4519 C CA . PRO B 1 152 ? -2.295 10.805 13.703 1 96.31 152 PRO B CA 1
ATOM 4520 C C . PRO B 1 152 ? -2.297 11.109 15.195 1 96.31 152 PRO B C 1
ATOM 4522 O O . PRO B 1 152 ? -2.824 12.141 15.617 1 96.31 152 PRO B O 1
ATOM 4525 N N . PHE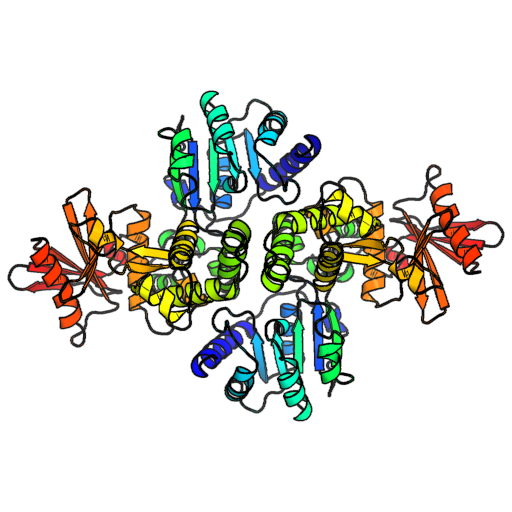 B 1 153 ? -1.766 10.266 15.977 1 95.12 153 PHE B N 1
ATOM 4526 C CA . PHE B 1 153 ? -1.836 10.367 17.438 1 95.12 153 PHE B CA 1
ATOM 4527 C C . PHE B 1 153 ? -1.376 11.742 17.906 1 95.12 153 PHE B C 1
ATOM 4529 O O . PHE B 1 153 ? -0.365 12.258 17.422 1 95.12 153 PHE B O 1
ATOM 4536 N N . SER B 1 154 ? -2.162 12.266 18.781 1 94.69 154 SER B N 1
ATOM 4537 C CA . SER B 1 154 ? -1.682 13.406 19.562 1 94.69 154 SER B CA 1
ATOM 4538 C C . SER B 1 154 ? -0.584 12.984 20.531 1 94.69 154 SER B C 1
ATOM 4540 O O . SER B 1 154 ? -0.301 11.789 20.688 1 94.69 154 SER B O 1
ATOM 4542 N N . TYR B 1 155 ? -0.002 13.984 21.172 1 96.19 155 TYR B N 1
ATOM 4543 C CA . TYR B 1 155 ? 1.04 13.672 22.141 1 96.19 155 TYR B CA 1
ATOM 4544 C C . TYR B 1 155 ? 0.501 12.773 23.25 1 96.19 155 TYR B C 1
ATOM 4546 O O . TYR B 1 155 ? 1.148 11.805 23.641 1 96.19 155 TYR B O 1
ATOM 4554 N N . GLN B 1 156 ? -0.701 13.07 23.719 1 93.56 156 GLN B N 1
ATOM 4555 C CA . GLN B 1 156 ? -1.301 12.266 24.781 1 93.56 156 GLN B CA 1
ATOM 4556 C C . GLN B 1 156 ? -1.547 10.836 24.312 1 93.56 156 GLN B C 1
ATOM 4558 O O . GLN B 1 156 ? -1.284 9.875 25.047 1 93.56 156 GLN B O 1
ATOM 4563 N N . GLU B 1 157 ? -2.035 10.664 23.125 1 93.25 157 GLU B N 1
ATOM 4564 C CA . GLU B 1 157 ? -2.264 9.336 22.562 1 93.25 157 GLU B CA 1
ATOM 4565 C C . GLU B 1 157 ? -0.948 8.594 22.359 1 93.25 157 GLU B C 1
ATOM 4567 O O . GLU B 1 157 ? -0.881 7.379 22.547 1 93.25 157 GLU B O 1
ATOM 4572 N N . TYR B 1 158 ? 0.039 9.375 21.922 1 95.75 158 TYR B N 1
ATOM 4573 C CA . TYR B 1 158 ? 1.385 8.844 21.75 1 95.75 158 TYR B CA 1
ATOM 4574 C C . TYR B 1 158 ? 1.897 8.242 23.062 1 95.75 158 TYR B C 1
ATOM 4576 O O . TYR B 1 158 ? 2.387 7.113 23.078 1 95.75 158 TYR B O 1
ATOM 4584 N N . LEU B 1 159 ? 1.744 8.938 24.156 1 95.62 159 LEU B N 1
ATOM 4585 C CA . LEU B 1 159 ? 2.178 8.469 25.469 1 95.62 159 LEU B CA 1
ATOM 4586 C C . LEU B 1 159 ? 1.412 7.219 25.875 1 95.62 159 LEU B C 1
ATOM 4588 O O . LEU B 1 159 ? 2.01 6.246 26.344 1 95.62 159 LEU B O 1
ATOM 4592 N N . ALA B 1 160 ? 0.143 7.25 25.688 1 92.19 160 ALA B N 1
ATOM 4593 C CA . ALA B 1 160 ? -0.701 6.117 26.062 1 92.19 160 ALA B CA 1
ATOM 4594 C C . ALA B 1 160 ? -0.352 4.879 25.25 1 92.19 160 ALA B C 1
ATOM 4596 O O . ALA B 1 160 ? -0.257 3.773 25.781 1 92.19 160 ALA B O 1
ATOM 4597 N N . PHE B 1 161 ? -0.147 5.074 23.984 1 91.75 161 PHE B N 1
ATOM 4598 C CA . PHE B 1 161 ? 0.12 3.979 23.047 1 91.75 161 PHE B CA 1
ATOM 4599 C C . PHE B 1 161 ? 1.433 3.285 23.406 1 91.75 161 PHE B C 1
ATOM 4601 O O . PHE B 1 161 ? 1.526 2.059 23.344 1 91.75 161 PHE B O 1
ATOM 4608 N N . LEU B 1 162 ? 2.402 4.059 23.734 1 94.19 162 LEU B N 1
ATOM 4609 C CA . LEU B 1 162 ? 3.73 3.514 23.984 1 94.19 162 LEU B CA 1
ATOM 4610 C C . LEU B 1 162 ? 3.941 3.283 25.484 1 94.19 162 LEU B C 1
ATOM 4612 O O . LEU B 1 162 ? 5.027 2.883 25.906 1 94.19 162 LEU B O 1
ATOM 4616 N N . ASP B 1 163 ? 2.971 3.531 26.297 1 93.44 163 ASP B N 1
ATOM 4617 C CA . ASP B 1 163 ? 3.033 3.381 27.734 1 93.44 163 ASP B CA 1
ATOM 4618 C C . ASP B 1 163 ? 4.188 4.188 28.328 1 93.44 163 ASP B C 1
ATOM 4620 O O . ASP B 1 163 ? 5.047 3.639 29.016 1 93.44 163 ASP B O 1
ATOM 4624 N N . LEU B 1 164 ? 4.152 5.469 28 1 96.38 164 LEU B N 1
ATOM 4625 C CA . LEU B 1 164 ? 5.195 6.383 28.453 1 96.38 164 LEU B CA 1
ATOM 4626 C C . LEU B 1 164 ? 4.617 7.449 29.375 1 96.38 164 LEU B C 1
ATOM 4628 O O . LEU B 1 164 ? 3.42 7.734 29.328 1 96.38 164 LEU B O 1
ATOM 4632 N N . ASP B 1 165 ? 5.512 8.07 30.141 1 96.31 165 ASP B N 1
ATOM 4633 C CA . ASP B 1 165 ? 5.129 9.195 30.984 1 96.31 165 ASP B CA 1
ATOM 4634 C C . ASP B 1 165 ? 5.355 10.523 30.281 1 96.31 165 ASP B C 1
ATOM 4636 O O . ASP B 1 165 ? 6.184 10.617 29.375 1 96.31 165 ASP B O 1
ATOM 4640 N N . ASP B 1 166 ? 4.629 11.477 30.719 1 95.62 166 ASP B N 1
ATOM 4641 C CA . ASP B 1 166 ? 4.844 12.828 30.203 1 95.62 166 ASP B CA 1
ATOM 4642 C C . ASP B 1 166 ? 6.191 13.375 30.672 1 95.62 166 ASP B C 1
ATOM 4644 O O . ASP B 1 166 ? 6.461 13.438 31.859 1 95.62 166 ASP B O 1
ATOM 4648 N N . SER B 1 167 ? 7.043 13.672 29.766 1 96.44 167 SER B N 1
ATOM 4649 C CA . SER B 1 167 ? 8.359 14.242 30.031 1 96.44 167 SER B CA 1
ATOM 4650 C C . SER B 1 167 ? 8.875 15.023 28.812 1 96.44 167 SER B C 1
ATOM 4652 O O . SER B 1 167 ? 8.367 14.859 27.703 1 96.44 167 SER B O 1
ATOM 4654 N N . GLN B 1 168 ? 9.82 15.836 29.078 1 95.12 168 GLN B N 1
ATOM 4655 C CA . GLN B 1 168 ? 10.422 16.594 28 1 95.12 168 GLN B CA 1
ATOM 4656 C C . GLN B 1 168 ? 11.117 15.664 27 1 95.12 168 GLN B C 1
ATOM 4658 O O . GLN B 1 168 ? 11.094 15.922 25.781 1 95.12 168 GLN B O 1
ATOM 4663 N N . GLU B 1 169 ? 11.664 14.719 27.469 1 96.38 169 GLU B N 1
ATOM 4664 C CA . GLU B 1 169 ? 12.352 13.758 26.609 1 96.38 169 GLU B CA 1
ATOM 4665 C C . GLU B 1 169 ? 11.375 13.078 25.656 1 96.38 169 GLU B C 1
ATOM 4667 O O . GLU B 1 169 ? 11.633 13 24.453 1 96.38 169 GLU B O 1
ATOM 4672 N N . ASN B 1 170 ? 10.273 12.648 26.219 1 97.5 170 ASN B N 1
ATOM 4673 C CA . ASN B 1 170 ? 9.289 11.961 25.391 1 97.5 170 ASN B CA 1
ATOM 4674 C C . ASN B 1 170 ? 8.602 12.914 24.422 1 97.5 170 ASN B C 1
ATOM 4676 O O . ASN B 1 170 ? 8.234 12.531 23.312 1 97.5 170 ASN B O 1
ATOM 4680 N N . PHE B 1 171 ? 8.531 14.188 24.828 1 97.44 171 PHE B N 1
ATOM 4681 C CA . PHE B 1 171 ? 7.98 15.188 23.922 1 97.44 171 PHE B CA 1
ATOM 4682 C C . PHE B 1 171 ? 8.922 15.422 22.75 1 97.44 171 PHE B C 1
ATOM 4684 O O . PHE B 1 171 ? 8.477 15.539 21.594 1 97.44 171 PHE B O 1
ATOM 4691 N N . ASN B 1 172 ? 10.188 15.461 23.062 1 96.19 172 ASN B N 1
ATOM 4692 C CA . ASN B 1 172 ? 11.188 15.609 22 1 96.19 172 ASN B CA 1
ATOM 4693 C C . ASN B 1 172 ? 11.133 14.445 21.016 1 96.19 172 ASN B C 1
ATOM 4695 O O . ASN B 1 172 ? 11.273 14.641 19.797 1 96.19 172 ASN B O 1
ATOM 4699 N N . ASP B 1 173 ? 10.898 13.297 21.562 1 96.75 173 ASP B N 1
ATOM 4700 C CA . ASP B 1 173 ? 10.789 12.117 20.719 1 96.75 173 ASP B CA 1
ATOM 4701 C C . ASP B 1 173 ? 9.539 12.18 19.844 1 96.75 173 ASP B C 1
ATOM 4703 O O . ASP B 1 173 ? 9.594 11.867 18.656 1 96.75 173 ASP B O 1
ATOM 4707 N N . TYR B 1 174 ? 8.453 12.617 20.438 1 97.25 174 TYR B N 1
ATOM 4708 C CA . TYR B 1 174 ? 7.203 12.766 19.703 1 97.25 174 TYR B CA 1
ATOM 4709 C C . TYR B 1 174 ? 7.344 13.781 18.578 1 97.25 174 TYR B C 1
ATOM 4711 O O . TYR B 1 174 ? 6.82 13.586 17.484 1 97.25 174 TYR B O 1
ATOM 4719 N N . LEU B 1 175 ? 8.016 14.828 18.906 1 97.25 175 LEU B N 1
ATOM 4720 C CA . LEU B 1 175 ? 8.219 15.898 17.922 1 97.25 175 LEU B CA 1
ATOM 4721 C C . LEU B 1 175 ? 8.867 15.352 16.656 1 97.25 175 LEU B C 1
ATOM 4723 O O . LEU B 1 175 ? 8.555 15.805 15.555 1 97.25 175 LEU B O 1
ATOM 4727 N N . VAL B 1 176 ? 9.672 14.328 16.797 1 95.75 176 VAL B N 1
ATOM 4728 C CA . VAL B 1 176 ? 10.438 13.797 15.68 1 95.75 176 VAL B CA 1
ATOM 4729 C C . VAL B 1 176 ? 9.703 12.609 15.07 1 95.75 176 VAL B C 1
ATOM 4731 O O . VAL B 1 176 ? 9.617 12.492 13.844 1 95.75 176 VAL B O 1
ATOM 4734 N N . LYS B 1 177 ? 9.07 11.789 15.859 1 96.44 177 LYS B N 1
ATOM 4735 C CA . LYS B 1 177 ? 8.523 10.516 15.414 1 96.44 177 LYS B CA 1
ATOM 4736 C C . LYS B 1 177 ? 7.105 10.68 14.867 1 96.44 177 LYS B C 1
ATOM 4738 O O . LYS B 1 177 ? 6.645 9.875 14.062 1 96.44 177 LYS B O 1
ATOM 4743 N N . GLY B 1 178 ? 6.441 11.719 15.367 1 97.25 178 GLY B N 1
ATOM 4744 C CA . GLY B 1 178 ? 5.062 11.922 14.953 1 97.25 178 GLY B CA 1
ATOM 4745 C C . GLY B 1 178 ? 4.098 10.945 15.594 1 97.25 178 GLY B C 1
ATOM 4746 O O . GLY B 1 178 ? 4.312 10.508 16.734 1 97.25 178 GLY B O 1
ATOM 4747 N N . GLY B 1 179 ? 2.961 10.727 14.914 1 97.06 179 GLY B N 1
ATOM 4748 C CA . GLY B 1 179 ? 1.899 10.039 15.633 1 97.06 179 GLY B CA 1
ATOM 4749 C C . GLY B 1 179 ? 1.291 8.898 14.852 1 97.06 179 GLY B C 1
ATOM 4750 O O . GLY B 1 179 ? 0.3 8.297 15.273 1 97.06 179 GLY B O 1
ATOM 4751 N N . PHE B 1 180 ? 1.854 8.5 13.719 1 96.88 180 PHE B N 1
ATOM 4752 C CA . PHE B 1 180 ? 1.273 7.387 12.984 1 96.88 180 PHE B CA 1
ATOM 4753 C C . PHE B 1 180 ? 1.456 6.078 13.742 1 96.88 180 PHE B C 1
ATOM 4755 O O . PHE B 1 180 ? 2.584 5.676 14.031 1 96.88 180 PHE B O 1
ATOM 4762 N N . PRO B 1 181 ? 0.385 5.371 13.953 1 92.81 181 PRO B N 1
ATOM 4763 C CA . PRO B 1 181 ? 0.436 4.223 14.859 1 92.81 181 PRO B CA 1
ATOM 4764 C C . PRO B 1 181 ? 1.39 3.131 14.375 1 92.81 181 PRO B C 1
ATOM 4766 O O . PRO B 1 181 ? 2.207 2.633 15.156 1 92.81 181 PRO B O 1
ATOM 4769 N N . GLU B 1 182 ? 1.265 2.77 13.133 1 89.75 182 GLU B N 1
ATOM 4770 C CA . GLU B 1 182 ? 2.078 1.674 12.617 1 89.75 182 GLU B CA 1
ATOM 4771 C C . GLU B 1 182 ? 3.564 2.012 12.68 1 89.75 182 GLU B C 1
ATOM 4773 O O . GLU B 1 182 ? 4.387 1.155 13.016 1 89.75 182 GLU B O 1
ATOM 4778 N N . PHE B 1 183 ? 3.922 3.205 12.367 1 94.12 183 PHE B N 1
ATOM 4779 C CA . PHE B 1 183 ? 5.309 3.646 12.453 1 94.12 183 PHE B CA 1
ATOM 4780 C C . PHE B 1 183 ? 5.805 3.598 13.891 1 94.12 183 PHE B C 1
ATOM 4782 O O . PHE B 1 183 ? 6.934 3.176 14.156 1 94.12 183 PHE B O 1
ATOM 4789 N N . LEU B 1 184 ? 4.977 4.051 14.812 1 94 184 LEU B N 1
ATOM 4790 C CA . LEU B 1 184 ? 5.363 4.062 16.219 1 94 184 LEU B CA 1
ATOM 4791 C C . LEU B 1 184 ? 5.598 2.645 16.734 1 94 184 LEU B C 1
ATOM 4793 O O . LEU B 1 184 ? 6.48 2.42 17.562 1 94 184 LEU B O 1
ATOM 4797 N N . ARG B 1 185 ? 4.863 1.744 16.234 1 88 185 ARG B N 1
ATOM 4798 C CA . ARG B 1 185 ? 4.996 0.348 16.641 1 88 185 ARG B CA 1
ATOM 4799 C C . ARG B 1 185 ? 6.266 -0.269 16.062 1 88 185 ARG B C 1
ATOM 4801 O O . ARG B 1 185 ? 7.039 -0.904 16.781 1 88 185 ARG B O 1
ATOM 4808 N N . ASP B 1 186 ? 6.516 -0.038 14.75 1 85.81 186 ASP B N 1
ATOM 4809 C CA . ASP B 1 186 ? 7.543 -0.792 14.039 1 85.81 186 ASP B CA 1
ATOM 4810 C C . ASP B 1 186 ? 8.828 0.025 13.906 1 85.81 186 ASP B C 1
ATOM 4812 O O . ASP B 1 186 ? 9.898 -0.527 13.633 1 85.81 186 ASP B O 1
ATOM 4816 N N . GLN B 1 187 ? 8.727 1.361 14.047 1 88.38 187 GLN B N 1
ATOM 4817 C CA . GLN B 1 187 ? 9.844 2.289 13.938 1 88.38 187 GLN B CA 1
ATOM 4818 C C . GLN B 1 187 ? 10.617 2.064 12.633 1 88.38 187 GLN B C 1
ATOM 4820 O O . GLN B 1 187 ? 11.852 2.014 12.641 1 88.38 187 GLN B O 1
ATOM 4825 N N . ASN B 1 188 ? 9.914 1.787 11.562 1 86.75 188 ASN B N 1
ATOM 4826 C CA . ASN B 1 188 ? 10.453 1.619 10.219 1 86.75 188 ASN B CA 1
ATOM 4827 C C . ASN B 1 188 ? 9.961 2.719 9.281 1 86.75 188 ASN B C 1
ATOM 4829 O O . ASN B 1 188 ? 8.781 2.746 8.906 1 86.75 188 ASN B O 1
ATOM 4833 N N . PRO B 1 189 ? 10.875 3.629 8.875 1 90.62 189 PRO B N 1
ATOM 4834 C CA . PRO B 1 189 ? 10.469 4.766 8.047 1 90.62 189 PRO B CA 1
ATOM 4835 C C . PRO B 1 189 ? 9.844 4.332 6.719 1 90.62 189 PRO B C 1
ATOM 4837 O O . PRO B 1 189 ? 9.094 5.102 6.105 1 90.62 189 PRO B O 1
ATOM 4840 N N . GLU B 1 190 ? 10.133 3.107 6.25 1 88.69 190 GLU B N 1
ATOM 4841 C CA . GLU B 1 190 ? 9.57 2.611 5 1 88.69 190 GLU B CA 1
ATOM 4842 C C . GLU B 1 190 ? 8.047 2.596 5.051 1 88.69 190 GLU B C 1
ATOM 4844 O O . GLU B 1 190 ? 7.383 2.748 4.023 1 88.69 190 GLU B O 1
ATOM 4849 N N . ILE B 1 191 ? 7.539 2.459 6.258 1 91.19 191 ILE B N 1
ATOM 4850 C CA . ILE B 1 191 ? 6.094 2.449 6.457 1 91.19 191 ILE B CA 1
ATOM 4851 C C . ILE B 1 191 ? 5.5 3.779 5.996 1 91.19 191 ILE B C 1
ATOM 4853 O O . ILE B 1 191 ? 4.516 3.803 5.25 1 91.19 191 ILE B O 1
ATOM 4857 N N . LEU B 1 192 ? 6.145 4.852 6.363 1 96.31 192 LEU B N 1
ATOM 4858 C CA . LEU B 1 192 ? 5.637 6.18 6.035 1 96.31 192 LEU B CA 1
ATOM 4859 C C . LEU B 1 192 ? 5.977 6.551 4.594 1 96.31 192 LEU B C 1
ATOM 4861 O O . LEU B 1 192 ? 5.234 7.289 3.947 1 96.31 192 LEU B O 1
ATOM 4865 N N . GLN B 1 193 ? 7.062 6.012 4.094 1 94.81 193 GLN B N 1
ATOM 4866 C CA . GLN B 1 193 ? 7.398 6.207 2.688 1 94.81 193 GLN B CA 1
ATOM 4867 C C . GLN B 1 193 ? 6.379 5.52 1.78 1 94.81 193 GLN B C 1
ATOM 4869 O O . GLN B 1 193 ? 5.961 6.086 0.769 1 94.81 193 GLN B O 1
ATOM 4874 N N . MET B 1 194 ? 5.977 4.324 2.199 1 90.69 194 MET B N 1
ATOM 4875 C CA . MET B 1 194 ? 4.949 3.609 1.45 1 90.69 194 MET B CA 1
ATOM 4876 C C . MET B 1 194 ? 3.607 4.328 1.542 1 90.69 194 MET B C 1
ATOM 4878 O O . MET B 1 194 ? 2.842 4.348 0.577 1 90.69 194 MET B O 1
ATOM 4882 N N . LEU B 1 195 ? 3.35 4.871 2.668 1 94.88 195 LEU B N 1
ATOM 4883 C CA . LEU B 1 195 ? 2.121 5.641 2.84 1 94.88 195 LEU B CA 1
ATOM 4884 C C . LEU B 1 195 ? 2.072 6.812 1.864 1 94.88 195 LEU B C 1
ATOM 4886 O O . LEU B 1 195 ? 1.029 7.082 1.264 1 94.88 195 LEU B O 1
ATOM 4890 N N . LEU B 1 196 ? 3.197 7.508 1.692 1 97.06 196 LEU B N 1
ATOM 4891 C CA . LEU B 1 196 ? 3.268 8.602 0.724 1 97.06 196 LEU B CA 1
ATOM 4892 C C . LEU B 1 196 ? 2.889 8.109 -0.67 1 97.06 196 LEU B C 1
ATOM 4894 O O . LEU B 1 196 ? 2.061 8.727 -1.344 1 97.06 196 LEU B O 1
ATOM 4898 N N . LYS B 1 197 ? 3.424 7.027 -1.057 1 93.94 197 LYS B N 1
ATOM 4899 C CA . LYS B 1 197 ? 3.154 6.469 -2.377 1 93.94 197 LYS B CA 1
ATOM 4900 C C . LYS B 1 197 ? 1.693 6.047 -2.508 1 93.94 197 LYS B C 1
ATOM 4902 O O . LYS B 1 197 ? 1.064 6.277 -3.543 1 93.94 197 LYS B O 1
ATOM 4907 N N . ASP B 1 198 ? 1.187 5.457 -1.453 1 92.38 198 ASP B N 1
ATOM 4908 C CA . ASP B 1 198 ? -0.214 5.047 -1.467 1 92.38 198 ASP B CA 1
ATOM 4909 C C . ASP B 1 198 ? -1.135 6.246 -1.682 1 92.38 198 ASP B C 1
ATOM 4911 O O . ASP B 1 198 ? -2.059 6.188 -2.496 1 92.38 198 ASP B O 1
ATOM 4915 N N . ILE B 1 199 ? -0.86 7.262 -0.991 1 95.44 199 ILE B N 1
ATOM 4916 C CA . ILE B 1 199 ? -1.706 8.445 -1.08 1 95.44 199 ILE B CA 1
ATOM 4917 C C . ILE B 1 199 ? -1.583 9.062 -2.471 1 95.44 199 ILE B C 1
ATOM 4919 O O . ILE B 1 199 ? -2.592 9.352 -3.121 1 95.44 199 ILE B O 1
ATOM 4923 N N . LEU B 1 200 ? -0.396 9.203 -3.014 1 96.56 200 LEU B N 1
ATOM 4924 C CA . LEU B 1 200 ? -0.184 9.898 -4.277 1 96.56 200 LEU B CA 1
ATOM 4925 C C . LEU B 1 200 ? -0.643 9.055 -5.457 1 96.56 200 LEU B C 1
ATOM 4927 O O . LEU B 1 200 ? -1.312 9.555 -6.363 1 96.56 200 LEU B O 1
ATOM 4931 N N . TYR B 1 201 ? -0.34 7.793 -5.406 1 93.25 201 TYR B N 1
ATOM 4932 C CA . TYR B 1 201 ? -0.577 6.965 -6.586 1 93.25 201 TYR B CA 1
ATOM 4933 C C . TYR B 1 201 ? -1.981 6.375 -6.562 1 93.25 201 TYR B C 1
ATOM 4935 O O . TYR B 1 201 ? -2.688 6.398 -7.574 1 93.25 201 TYR B O 1
ATOM 4943 N N . ARG B 1 202 ? -2.408 5.953 -5.438 1 88 202 ARG B N 1
ATOM 4944 C CA . ARG B 1 202 ? -3.701 5.281 -5.359 1 88 202 ARG B CA 1
ATOM 4945 C C . ARG B 1 202 ? -4.824 6.285 -5.129 1 88 202 ARG B C 1
ATOM 4947 O O . ARG B 1 202 ? -5.824 6.289 -5.852 1 88 202 ARG B O 1
ATOM 4954 N N . ASP B 1 203 ? -4.656 7.148 -4.176 1 89.75 203 ASP B N 1
ATOM 4955 C CA . ASP B 1 203 ? -5.754 8.023 -3.775 1 89.75 203 ASP B CA 1
ATOM 4956 C C . ASP B 1 203 ? -5.863 9.227 -4.703 1 89.75 203 ASP B C 1
ATOM 4958 O O . ASP B 1 203 ? -6.934 9.828 -4.832 1 89.75 203 ASP B O 1
ATOM 4962 N N . ILE B 1 204 ? -4.719 9.578 -5.355 1 94 204 ILE B N 1
ATOM 4963 C CA . ILE B 1 204 ? -4.754 10.789 -6.164 1 94 204 ILE B CA 1
ATOM 4964 C C . ILE B 1 204 ? -4.613 10.43 -7.641 1 94 204 ILE B C 1
ATOM 4966 O O . ILE B 1 204 ? -5.539 10.641 -8.43 1 94 204 ILE B O 1
ATOM 4970 N N . ALA B 1 205 ? -3.557 9.789 -8.039 1 93.81 205 ALA B N 1
ATOM 4971 C CA . ALA B 1 205 ? -3.26 9.594 -9.453 1 93.81 205 ALA B CA 1
ATOM 4972 C C . ALA B 1 205 ? -4.316 8.719 -10.117 1 93.81 205 ALA B C 1
ATOM 4974 O O . ALA B 1 205 ? -4.812 9.047 -11.203 1 93.81 205 ALA B O 1
ATOM 4975 N N . VAL B 1 206 ? -4.629 7.629 -9.508 1 88.5 206 VAL B N 1
ATOM 4976 C CA . VAL B 1 206 ? -5.609 6.699 -10.055 1 88.5 206 VAL B CA 1
ATOM 4977 C C . VAL B 1 206 ? -6.984 7.363 -10.094 1 88.5 206 VAL B C 1
ATOM 4979 O O . VAL B 1 206 ? -7.688 7.297 -11.109 1 88.5 206 VAL B O 1
ATOM 4982 N N . ARG B 1 207 ? -7.301 8.039 -9.047 1 86.12 207 ARG B N 1
ATOM 4983 C CA . ARG B 1 207 ? -8.617 8.656 -8.914 1 86.12 207 ARG B CA 1
ATOM 4984 C C . ARG B 1 207 ? -8.812 9.742 -9.969 1 86.12 207 ARG B C 1
ATOM 4986 O O . ARG B 1 207 ? -9.906 9.883 -10.523 1 86.12 207 ARG B O 1
ATOM 4993 N N . PHE B 1 208 ? -7.754 10.453 -10.234 1 90.5 208 PHE B N 1
ATOM 4994 C CA . PHE B 1 208 ? -7.934 11.617 -11.094 1 90.5 208 PHE B CA 1
ATOM 4995 C C . PHE B 1 208 ? -7.293 11.391 -12.461 1 90.5 208 PHE B C 1
ATOM 4997 O O . PHE B 1 208 ? -7.203 12.312 -13.273 1 90.5 208 PHE B O 1
ATOM 5004 N N . GLY B 1 209 ? -6.855 10.164 -12.719 1 90.38 209 GLY B N 1
ATOM 5005 C CA . GLY B 1 209 ? -6.359 9.766 -14.023 1 90.38 209 GLY B CA 1
ATOM 5006 C C . GLY B 1 209 ? -5.086 10.492 -14.422 1 90.38 209 GLY B C 1
ATOM 5007 O O . GLY B 1 209 ? -4.965 10.969 -15.555 1 90.38 209 GLY B O 1
ATOM 5008 N N . ILE B 1 210 ? -4.141 10.648 -13.453 1 91 210 ILE B N 1
ATOM 5009 C CA . ILE B 1 210 ? -2.875 11.312 -13.727 1 91 210 ILE B CA 1
ATOM 5010 C C . ILE B 1 210 ? -1.911 10.344 -14.398 1 91 210 ILE B C 1
ATOM 5012 O O . ILE B 1 210 ? -1.571 9.305 -13.828 1 91 210 ILE B O 1
ATOM 5016 N N . LYS B 1 211 ? -1.413 10.633 -15.523 1 84.25 211 LYS B N 1
ATOM 5017 C CA . LYS B 1 211 ? -0.517 9.766 -16.281 1 84.25 211 LYS B CA 1
ATOM 5018 C C . LYS B 1 211 ? 0.931 9.945 -15.836 1 84.25 211 LYS B C 1
ATOM 5020 O O . LYS B 1 211 ? 1.616 8.969 -15.523 1 84.25 211 LYS B O 1
ATOM 5025 N N . ASN B 1 212 ? 1.332 11.172 -15.836 1 83.25 212 ASN B N 1
ATOM 5026 C CA . ASN B 1 212 ? 2.705 11.453 -15.43 1 83.25 212 ASN B CA 1
ATOM 5027 C C . ASN B 1 212 ? 2.801 11.719 -13.93 1 83.25 212 ASN B C 1
ATOM 5029 O O . ASN B 1 212 ? 2.705 12.859 -13.484 1 83.25 212 ASN B O 1
ATOM 5033 N N . THR B 1 213 ? 3.059 10.688 -13.219 1 91.88 213 THR B N 1
ATOM 5034 C CA . THR B 1 213 ? 3.033 10.781 -11.758 1 91.88 213 THR B CA 1
ATOM 5035 C C . THR B 1 213 ? 4.371 11.281 -11.227 1 91.88 213 THR B C 1
ATOM 5037 O O . THR B 1 213 ? 4.496 11.602 -10.039 1 91.88 213 THR B O 1
ATOM 5040 N N . HIS B 1 214 ? 5.383 11.406 -12.094 1 92.06 214 HIS B N 1
ATOM 5041 C CA . HIS B 1 214 ? 6.699 11.852 -11.648 1 92.06 214 HIS B CA 1
ATOM 5042 C C . HIS B 1 214 ? 6.648 13.273 -11.109 1 92.06 214 HIS B C 1
ATOM 5044 O O . HIS B 1 214 ? 7.203 13.562 -10.047 1 92.06 214 HIS B O 1
ATOM 5050 N N . VAL B 1 215 ? 5.949 14.094 -11.836 1 93.31 215 VAL B N 1
ATOM 5051 C CA . VAL B 1 215 ? 5.852 15.492 -11.43 1 93.31 215 VAL B CA 1
ATOM 5052 C C . VAL B 1 215 ? 5.051 15.602 -10.141 1 93.31 215 VAL B C 1
ATOM 5054 O O . VAL B 1 215 ? 5.391 16.391 -9.25 1 93.31 215 VAL B O 1
ATOM 5057 N N . LEU B 1 216 ? 3.988 14.805 -10.031 1 95.12 216 LEU B N 1
ATOM 5058 C CA . LEU B 1 216 ? 3.18 14.766 -8.82 1 95.12 216 LEU B CA 1
ATOM 5059 C C . LEU B 1 216 ? 4.039 14.414 -7.605 1 95.12 216 LEU B C 1
ATOM 5061 O O . LEU B 1 216 ? 3.969 15.086 -6.574 1 95.12 216 LEU B O 1
ATOM 5065 N N . MET B 1 217 ? 4.859 13.414 -7.781 1 95.5 217 MET B N 1
ATOM 5066 C CA . MET B 1 217 ? 5.742 12.977 -6.711 1 95.5 217 MET B CA 1
ATOM 5067 C C . MET B 1 217 ? 6.793 14.031 -6.398 1 95.5 217 MET B C 1
ATOM 5069 O O . MET B 1 217 ? 7.047 14.336 -5.234 1 95.5 217 MET B O 1
ATOM 5073 N N . ASP B 1 218 ? 7.344 14.648 -7.402 1 95.25 218 ASP B N 1
ATOM 5074 C CA . ASP B 1 218 ? 8.367 15.68 -7.223 1 95.25 218 ASP B CA 1
ATOM 5075 C C . ASP B 1 218 ? 7.82 16.859 -6.418 1 95.25 218 ASP B C 1
ATOM 5077 O O . ASP B 1 218 ? 8.484 17.344 -5.5 1 95.25 218 ASP B O 1
ATOM 5081 N N . ILE B 1 219 ? 6.684 17.219 -6.766 1 95.88 219 ILE B N 1
ATOM 5082 C CA . ILE B 1 219 ? 6.074 18.359 -6.086 1 95.88 219 ILE B CA 1
ATOM 5083 C C . ILE B 1 219 ? 5.773 18 -4.633 1 95.88 219 ILE B C 1
ATOM 5085 O O . ILE B 1 219 ? 6.051 18.781 -3.721 1 95.88 219 ILE B O 1
ATOM 5089 N N . ALA B 1 220 ? 5.211 16.812 -4.426 1 97.69 220 ALA B N 1
ATOM 5090 C CA . ALA B 1 220 ? 4.898 16.359 -3.07 1 97.69 220 ALA B CA 1
ATOM 5091 C C . ALA B 1 220 ? 6.148 16.328 -2.197 1 97.69 220 ALA B C 1
ATOM 5093 O O . ALA B 1 220 ? 6.137 16.828 -1.065 1 97.69 220 ALA B O 1
ATOM 5094 N N . LEU B 1 221 ? 7.203 15.789 -2.736 1 96.31 221 LEU B N 1
ATOM 5095 C CA . LEU B 1 221 ? 8.445 15.672 -1.982 1 96.31 221 LEU B CA 1
ATOM 5096 C C . LEU B 1 221 ? 9.047 17.047 -1.697 1 96.31 221 LEU B C 1
ATOM 5098 O O . LEU B 1 221 ? 9.594 17.266 -0.615 1 96.31 221 LEU B O 1
ATOM 5102 N N . PHE B 1 222 ? 8.961 17.922 -2.674 1 95.88 222 PHE B N 1
ATOM 5103 C CA . PHE B 1 222 ? 9.43 19.297 -2.477 1 95.88 222 PHE B CA 1
ATOM 5104 C C . PHE B 1 222 ? 8.664 19.969 -1.34 1 95.88 222 PHE B C 1
ATOM 5106 O O . PHE B 1 222 ? 9.273 20.578 -0.458 1 95.88 222 PHE B O 1
ATOM 5113 N N . LEU B 1 223 ? 7.387 19.797 -1.373 1 97.5 223 LEU B N 1
ATOM 5114 C CA . LEU B 1 223 ? 6.543 20.453 -0.374 1 97.5 223 LEU B CA 1
ATOM 5115 C C . LEU B 1 223 ? 6.789 19.859 1.011 1 97.5 223 LEU B C 1
ATOM 5117 O O . LEU B 1 223 ? 6.887 20.594 1.995 1 97.5 223 LEU B O 1
ATOM 5121 N N . VAL B 1 224 ? 6.898 18.547 1.097 1 97.12 224 VAL B N 1
ATOM 5122 C CA . VAL B 1 224 ? 7.172 17.875 2.361 1 97.12 224 VAL B CA 1
ATOM 5123 C C . VAL B 1 224 ? 8.508 18.344 2.926 1 97.12 224 VAL B C 1
ATOM 5125 O O . VAL B 1 224 ? 8.664 18.469 4.141 1 97.12 224 VAL B O 1
ATOM 5128 N N . SER B 1 225 ? 9.43 18.672 2.061 1 94.75 225 SER B N 1
ATOM 5129 C CA . SER B 1 225 ? 10.773 19.094 2.465 1 94.75 225 SER B CA 1
ATOM 5130 C C . SER B 1 225 ? 10.797 20.562 2.842 1 94.75 225 SER B C 1
ATOM 5132 O O . SER B 1 225 ? 11.805 21.062 3.352 1 94.75 225 SER B O 1
ATOM 5134 N N . ASN B 1 226 ? 9.711 21.266 2.566 1 95.31 226 ASN B N 1
ATOM 5135 C CA . ASN B 1 226 ? 9.703 22.703 2.777 1 95.31 226 ASN B CA 1
ATOM 5136 C C . ASN B 1 226 ? 8.57 23.125 3.713 1 95.31 226 ASN B C 1
ATOM 5138 O O . ASN B 1 226 ? 7.953 24.172 3.52 1 95.31 226 ASN B O 1
ATOM 5142 N N . ILE B 1 227 ? 8.336 22.328 4.656 1 96 227 ILE B N 1
ATOM 5143 C CA . ILE B 1 227 ? 7.32 22.625 5.656 1 96 227 ILE B CA 1
ATOM 5144 C C . ILE B 1 227 ? 7.668 23.938 6.359 1 96 227 ILE B C 1
ATOM 5146 O O . ILE B 1 227 ? 8.828 24.172 6.711 1 96 227 ILE B O 1
ATOM 5150 N N . GLY B 1 228 ? 6.719 24.766 6.555 1 95.62 228 GLY B N 1
ATOM 5151 C CA . GLY B 1 228 ? 6.91 26.047 7.227 1 95.62 228 GLY B CA 1
ATOM 5152 C C . GLY B 1 228 ? 7.316 27.156 6.285 1 95.62 228 GLY B C 1
ATOM 5153 O O . GLY B 1 228 ? 7.383 28.328 6.684 1 95.62 228 GLY B O 1
ATOM 5154 N N . LYS B 1 229 ? 7.578 26.828 5.027 1 96.25 229 LYS B N 1
ATOM 5155 C CA . LYS B 1 229 ? 8.023 27.828 4.059 1 96.25 229 LYS B CA 1
ATOM 5156 C C . LYS B 1 229 ? 6.883 28.25 3.139 1 96.25 229 LYS B C 1
ATOM 5158 O O . LYS B 1 229 ? 5.867 27.547 3.039 1 96.25 229 LYS B O 1
ATOM 5163 N N . GLU B 1 230 ? 7.137 29.391 2.527 1 96.88 230 GLU B N 1
ATOM 5164 C CA . GLU B 1 230 ? 6.168 29.906 1.563 1 96.88 230 GLU B CA 1
ATOM 5165 C C . GLU B 1 230 ? 6.297 29.203 0.22 1 96.88 230 GLU B C 1
ATOM 5167 O O . GLU B 1 230 ? 7.406 28.922 -0.235 1 96.88 230 GLU B O 1
ATOM 5172 N N . VAL B 1 231 ? 5.113 28.906 -0.312 1 95.75 231 VAL B N 1
ATOM 5173 C CA . VAL B 1 231 ? 5.074 28.344 -1.654 1 95.75 231 VAL B CA 1
ATOM 5174 C C . VAL B 1 231 ? 4.012 29.047 -2.488 1 95.75 231 VAL B C 1
ATOM 5176 O O . VAL B 1 231 ? 2.955 29.422 -1.97 1 95.75 231 VAL B O 1
ATOM 5179 N N . SER B 1 232 ? 4.32 29.344 -3.74 1 93.62 232 SER B N 1
ATOM 5180 C CA . SER B 1 232 ? 3.352 29.922 -4.664 1 93.62 232 SER B CA 1
ATOM 5181 C C . SER B 1 232 ? 3.098 29 -5.852 1 93.62 232 SER B C 1
ATOM 5183 O O . SER B 1 232 ? 3.979 28.234 -6.25 1 93.62 232 SER B O 1
ATOM 5185 N N . PHE B 1 233 ? 1.884 29.125 -6.344 1 90.88 233 PHE B N 1
ATOM 5186 C CA . PHE B 1 233 ? 1.522 28.328 -7.504 1 90.88 233 PHE B CA 1
ATOM 5187 C C . PHE B 1 233 ? 2.475 28.578 -8.664 1 90.88 233 PHE B C 1
ATOM 5189 O O . PHE B 1 233 ? 2.969 27.641 -9.289 1 90.88 233 PHE B O 1
ATOM 5196 N N . ASN B 1 234 ? 2.732 29.828 -8.875 1 90.25 234 ASN B N 1
ATOM 5197 C CA . ASN B 1 234 ? 3.611 30.219 -9.977 1 90.25 234 ASN B CA 1
ATOM 5198 C C . ASN B 1 234 ? 5.039 29.719 -9.742 1 90.25 234 ASN B C 1
ATOM 5200 O O . ASN B 1 234 ? 5.719 29.312 -10.68 1 90.25 234 ASN B O 1
ATOM 5204 N N . GLY B 1 235 ? 5.484 29.828 -8.562 1 93.31 235 GLY B N 1
ATOM 5205 C CA . GLY B 1 235 ? 6.809 29.328 -8.234 1 93.31 235 GLY B CA 1
ATOM 5206 C C . GLY B 1 235 ? 6.961 27.844 -8.484 1 93.31 235 GLY B C 1
ATOM 5207 O O . GLY B 1 235 ? 7.961 27.406 -9.055 1 93.31 235 GLY B O 1
ATOM 5208 N N . LEU B 1 236 ? 5.977 27.062 -8.133 1 94.38 236 LEU B N 1
ATOM 5209 C CA . LEU B 1 236 ? 5.996 25.625 -8.328 1 94.38 236 LEU B CA 1
ATOM 5210 C C . LEU B 1 236 ? 5.926 25.266 -9.812 1 94.38 236 LEU B C 1
ATOM 5212 O O . LEU B 1 236 ? 6.621 24.359 -10.273 1 94.38 236 LEU B O 1
ATOM 5216 N N . ARG B 1 237 ? 5.066 25.984 -10.492 1 93.5 237 ARG B N 1
ATOM 5217 C CA . ARG B 1 237 ? 4.926 25.766 -11.93 1 93.5 237 ARG B CA 1
ATOM 5218 C C . ARG B 1 237 ? 6.258 25.938 -12.648 1 93.5 237 ARG B C 1
ATOM 5220 O O . ARG B 1 237 ? 6.637 25.109 -13.484 1 93.5 237 ARG B O 1
ATOM 5227 N N . LYS B 1 238 ? 6.945 26.969 -12.289 1 93.19 238 LYS B N 1
ATOM 5228 C CA . LYS B 1 238 ? 8.234 27.25 -12.914 1 93.19 238 LYS B CA 1
ATOM 5229 C C . LYS B 1 238 ? 9.289 26.219 -12.516 1 93.19 238 LYS B C 1
ATOM 5231 O O . LYS B 1 238 ? 10.023 25.719 -13.367 1 93.19 238 LYS B O 1
ATOM 5236 N N . THR B 1 239 ? 9.312 25.922 -11.289 1 92.5 239 THR B N 1
ATOM 5237 C CA . THR B 1 239 ? 10.32 25 -10.75 1 92.5 239 THR B CA 1
ATOM 5238 C C . THR B 1 239 ? 10.18 23.625 -11.367 1 92.5 239 THR B C 1
ATOM 5240 O O . THR B 1 239 ? 11.188 22.969 -11.688 1 92.5 239 THR B O 1
ATOM 5243 N N . PHE B 1 240 ? 8.945 23.172 -11.609 1 92.94 240 PHE B N 1
ATOM 5244 C CA . PHE B 1 240 ? 8.742 21.797 -12.039 1 92.94 240 PHE B CA 1
ATOM 5245 C C . PHE B 1 240 ? 8.289 21.734 -13.492 1 92.94 240 PHE B C 1
ATOM 5247 O O . PHE B 1 240 ? 7.871 20.672 -13.969 1 92.94 240 PHE B O 1
ATOM 5254 N N . ASN B 1 241 ? 8.305 22.812 -14.18 1 91 241 ASN B N 1
ATOM 5255 C CA . ASN B 1 241 ? 8 22.922 -15.602 1 91 241 ASN B CA 1
ATOM 5256 C C . ASN B 1 241 ? 6.656 22.297 -15.938 1 91 241 ASN B C 1
ATOM 5258 O O . ASN B 1 241 ? 6.562 21.453 -16.844 1 91 241 ASN B O 1
ATOM 5262 N N . VAL B 1 242 ? 5.711 22.672 -15.141 1 88.56 242 VAL B N 1
ATOM 5263 C CA . VAL B 1 242 ? 4.344 22.219 -15.383 1 88.56 242 VAL B CA 1
ATOM 5264 C C . VAL B 1 242 ? 3.654 23.172 -16.359 1 88.56 242 VAL B C 1
ATOM 5266 O O . VAL B 1 242 ? 3.691 24.391 -16.172 1 88.56 242 VAL B O 1
ATOM 5269 N N . GLY B 1 243 ? 3.176 22.641 -17.5 1 79.44 243 GLY B N 1
ATOM 5270 C CA . GLY B 1 243 ? 2.627 23.469 -18.562 1 79.44 243 GLY B CA 1
ATOM 5271 C C . GLY B 1 243 ? 1.364 24.203 -18.156 1 79.44 243 GLY B C 1
ATOM 5272 O O . GLY B 1 243 ? 1.293 25.438 -18.266 1 79.44 243 GLY B O 1
ATOM 5273 N N . SER B 1 244 ? 0.394 23.516 -17.641 1 83.81 244 SER B N 1
ATOM 5274 C CA . SER B 1 244 ? -0.889 24.141 -17.328 1 83.81 244 SER B CA 1
ATOM 5275 C C . SER B 1 244 ? -0.922 24.641 -15.891 1 83.81 244 SER B C 1
ATOM 5277 O O . SER B 1 244 ? -0.565 23.922 -14.961 1 83.81 244 SER B O 1
ATOM 5279 N N . PRO B 1 245 ? -1.277 25.953 -15.719 1 78.25 245 PRO B N 1
ATOM 5280 C CA . PRO B 1 245 ? -1.395 26.484 -14.359 1 78.25 245 PRO B CA 1
ATOM 5281 C C . PRO B 1 245 ? -2.414 25.719 -13.508 1 78.25 245 PRO B C 1
ATOM 5283 O O . PRO B 1 245 ? -2.264 25.625 -12.289 1 78.25 245 PRO B O 1
ATOM 5286 N N . SER B 1 246 ? -3.338 25.156 -14.094 1 89.94 246 SER B N 1
ATOM 5287 C CA . SER B 1 246 ? -4.387 24.469 -13.344 1 89.94 246 SER B CA 1
ATOM 5288 C C . SER B 1 246 ? -3.889 23.156 -12.773 1 89.94 246 SER B C 1
ATOM 5290 O O . SER B 1 246 ? -4.418 22.656 -11.773 1 89.94 246 SER B O 1
ATOM 5292 N N . THR B 1 247 ? -2.85 22.656 -13.328 1 91.75 247 THR B N 1
ATOM 5293 C CA . THR B 1 247 ? -2.336 21.359 -12.898 1 91.75 247 THR B CA 1
ATOM 5294 C C . THR B 1 247 ? -1.741 21.453 -11.5 1 91.75 247 THR B C 1
ATOM 5296 O O . THR B 1 247 ? -2.043 20.625 -10.633 1 91.75 247 THR B O 1
ATOM 5299 N N . VAL B 1 248 ? -0.985 22.531 -11.266 1 93.44 248 VAL B N 1
ATOM 5300 C CA . VAL B 1 248 ? -0.357 22.688 -9.961 1 93.44 248 VAL B CA 1
ATOM 5301 C C . VAL B 1 248 ? -1.429 22.906 -8.898 1 93.44 248 VAL B C 1
ATOM 5303 O O . VAL B 1 248 ? -1.38 22.312 -7.82 1 93.44 248 VAL B O 1
ATOM 5306 N N . SER B 1 249 ? -2.35 23.781 -9.25 1 93.81 249 SER B N 1
ATOM 5307 C CA . SER B 1 249 ? -3.438 24.047 -8.32 1 93.81 249 SER B CA 1
ATOM 5308 C C . SER B 1 249 ? -4.215 22.781 -7.996 1 93.81 249 SER B C 1
ATOM 5310 O O . SER B 1 249 ? -4.578 22.547 -6.844 1 93.81 249 SER B O 1
ATOM 5312 N N . ASP B 1 250 ? -4.453 21.938 -8.969 1 95.12 250 ASP B N 1
ATOM 5313 C CA . ASP B 1 250 ? -5.145 20.672 -8.773 1 95.12 250 ASP B CA 1
ATOM 5314 C C . ASP B 1 250 ? -4.34 19.734 -7.863 1 95.12 250 ASP B C 1
ATOM 5316 O O . ASP B 1 250 ? -4.887 19.172 -6.918 1 95.12 250 ASP B O 1
ATOM 5320 N N . TYR B 1 251 ? -3.074 19.641 -8.172 1 95.75 251 TYR B N 1
ATOM 5321 C CA . TYR B 1 251 ? -2.213 18.766 -7.371 1 95.75 251 TYR B CA 1
ATOM 5322 C C . TYR B 1 251 ? -2.238 19.172 -5.906 1 95.75 251 TYR B C 1
ATOM 5324 O O . TYR B 1 251 ? -2.387 18.328 -5.02 1 95.75 251 TYR B O 1
ATOM 5332 N N . LEU B 1 252 ? -2.121 20.484 -5.668 1 96.19 252 LEU B N 1
ATOM 5333 C CA . LEU B 1 252 ? -2.102 20.984 -4.293 1 96.19 252 LEU B CA 1
ATOM 5334 C C . LEU B 1 252 ? -3.439 20.734 -3.607 1 96.19 252 LEU B C 1
ATOM 5336 O O . LEU B 1 252 ? -3.477 20.328 -2.443 1 96.19 252 LEU B O 1
ATOM 5340 N N . SER B 1 253 ? -4.48 20.969 -4.324 1 95.75 253 SER B N 1
ATOM 5341 C CA . SER B 1 253 ? -5.816 20.75 -3.777 1 95.75 253 SER B CA 1
ATOM 5342 C C . SER B 1 253 ? -6.023 19.266 -3.428 1 95.75 253 SER B C 1
ATOM 5344 O O . SER B 1 253 ? -6.559 18.953 -2.363 1 95.75 253 SER B O 1
ATOM 5346 N N . TRP B 1 254 ? -5.59 18.375 -4.309 1 95.81 254 TRP B N 1
ATOM 5347 C CA . TRP B 1 254 ? -5.766 16.938 -4.082 1 95.81 254 TRP B CA 1
ATOM 5348 C C . TRP B 1 254 ? -4.918 16.469 -2.906 1 95.81 254 TRP B C 1
ATOM 5350 O O . TRP B 1 254 ? -5.344 15.609 -2.133 1 95.81 254 TRP B O 1
ATOM 5360 N N . MET B 1 255 ? -3.711 17.016 -2.758 1 97.44 255 MET B N 1
ATOM 5361 C CA . MET B 1 255 ? -2.854 16.672 -1.626 1 97.44 255 MET B CA 1
ATOM 5362 C C . MET B 1 255 ? -3.457 17.172 -0.316 1 97.44 255 MET B C 1
ATOM 5364 O O . MET B 1 255 ? -3.338 16.5 0.716 1 97.44 255 MET B O 1
ATOM 5368 N N . GLU B 1 256 ? -4.059 18.312 -0.357 1 96.81 256 GLU B N 1
ATOM 5369 C CA . GLU B 1 256 ? -4.734 18.844 0.823 1 96.81 256 GLU B CA 1
ATOM 5370 C C . GLU B 1 256 ? -5.961 18 1.175 1 96.81 256 GLU B C 1
ATOM 5372 O O . GLU B 1 256 ? -6.191 17.688 2.346 1 96.81 256 GLU B O 1
ATOM 5377 N N . ASP B 1 257 ? -6.695 17.625 0.17 1 94.75 257 ASP B N 1
ATOM 5378 C CA . ASP B 1 257 ? -7.898 16.828 0.367 1 94.75 257 ASP B CA 1
ATOM 5379 C C . ASP B 1 257 ? -7.559 15.461 0.962 1 94.75 257 ASP B C 1
ATOM 5381 O O . ASP B 1 257 ? -8.359 14.875 1.692 1 94.75 257 ASP B O 1
ATOM 5385 N N . SER B 1 258 ? -6.414 14.984 0.659 1 95.81 258 SER B N 1
ATOM 5386 C CA . SER B 1 258 ? -5.98 13.695 1.189 1 95.81 258 SER B CA 1
ATOM 5387 C C . SER B 1 258 ? -5.355 13.852 2.57 1 95.81 258 SER B C 1
ATOM 5389 O O . SER B 1 258 ? -4.871 12.875 3.15 1 95.81 258 SER B O 1
ATOM 5391 N N . TYR B 1 259 ? -5.273 15.062 3.102 1 96.06 259 TYR B N 1
ATOM 5392 C CA . TYR B 1 259 ? -4.738 15.406 4.414 1 96.06 259 TYR B CA 1
ATOM 5393 C C . TYR B 1 259 ? -3.217 15.375 4.414 1 96.06 259 TYR B C 1
ATOM 5395 O O . TYR B 1 259 ? -2.582 15.594 5.449 1 96.06 259 TYR B O 1
ATOM 5403 N N . LEU B 1 260 ? -2.641 15.156 3.242 1 97.75 260 LEU B N 1
ATOM 5404 C CA . LEU B 1 260 ? -1.188 15.023 3.17 1 97.75 260 LEU B CA 1
ATOM 5405 C C . LEU B 1 260 ? -0.504 16.328 3.559 1 97.75 260 LEU B C 1
ATOM 5407 O O . LEU B 1 260 ? 0.453 16.328 4.336 1 97.75 260 LEU B O 1
ATOM 5411 N N . LEU B 1 261 ? -0.997 17.375 2.971 1 98.25 261 LEU B N 1
ATOM 5412 C CA . LEU B 1 261 ? -0.427 18.703 3.158 1 98.25 261 LEU B CA 1
ATOM 5413 C C . LEU B 1 261 ? -1.52 19.719 3.459 1 98.25 261 LEU B C 1
ATOM 5415 O O . LEU B 1 261 ? -2.691 19.484 3.154 1 98.25 261 LEU B O 1
ATOM 5419 N N . PHE B 1 262 ? -1.109 20.75 4.086 1 97.88 262 PHE B N 1
ATOM 5420 C CA . PHE B 1 262 ? -1.965 21.891 4.387 1 97.88 262 PHE B CA 1
ATOM 5421 C C . PHE B 1 262 ? -1.319 23.203 3.912 1 97.88 262 PHE B C 1
ATOM 5423 O O . PHE B 1 262 ? -0.1 23.359 3.996 1 97.88 262 PHE B O 1
ATOM 5430 N N . PHE B 1 263 ? -2.152 24.078 3.439 1 97.81 263 PHE B N 1
ATOM 5431 C CA . PHE B 1 263 ? -1.649 25.344 2.916 1 97.81 263 PHE B CA 1
ATOM 5432 C C . PHE B 1 263 ? -2.258 26.516 3.668 1 97.81 263 PHE B C 1
ATOM 5434 O O . PHE B 1 263 ? -3.463 26.766 3.58 1 97.81 263 PHE B O 1
ATOM 5441 N N . LEU B 1 264 ? -1.426 27.219 4.395 1 98 264 LEU B N 1
ATOM 5442 C CA . LEU B 1 264 ? -1.847 28.328 5.238 1 98 264 LEU B CA 1
ATOM 5443 C C . LEU B 1 264 ? -1.769 29.656 4.477 1 98 264 LEU B C 1
ATOM 5445 O O . LEU B 1 264 ? -0.683 30.078 4.078 1 98 264 LEU B O 1
ATOM 5449 N N . PRO B 1 265 ? -2.838 30.359 4.332 1 97.5 265 PRO B N 1
ATOM 5450 C CA . PRO B 1 265 ? -2.811 31.625 3.594 1 97.5 265 PRO B CA 1
ATOM 5451 C C . PRO B 1 265 ? -2.219 32.75 4.41 1 97.5 265 PRO B C 1
ATOM 5453 O O . PRO B 1 265 ? -2.25 32.719 5.645 1 97.5 265 PRO B O 1
ATOM 5456 N N . ARG B 1 266 ? -1.725 33.719 3.699 1 97.56 266 ARG B N 1
ATOM 5457 C CA . ARG B 1 266 ? -1.3 34.969 4.312 1 97.56 266 ARG B CA 1
ATOM 5458 C C . ARG B 1 266 ? -2.502 35.844 4.676 1 97.56 266 ARG B C 1
ATOM 5460 O O . ARG B 1 266 ? -3.457 35.938 3.904 1 97.56 266 ARG B O 1
ATOM 5467 N N . PHE B 1 267 ? -2.439 36.406 5.805 1 96.44 267 PHE B N 1
ATOM 5468 C CA . PHE B 1 267 ? -3.531 37.281 6.207 1 96.44 267 PHE B CA 1
ATOM 5469 C C . PHE B 1 267 ? -3.607 38.5 5.301 1 96.44 267 PHE B C 1
ATOM 5471 O O . PHE B 1 267 ? -2.578 39.094 4.941 1 96.44 267 PHE B O 1
ATOM 5478 N N . SER B 1 268 ? -4.797 38.781 4.941 1 94.56 268 SER B N 1
ATOM 5479 C CA . SER B 1 268 ? -5.137 40.031 4.258 1 94.56 268 SER B CA 1
ATOM 5480 C C . SER B 1 268 ? -6.594 40.406 4.488 1 94.56 268 SER B C 1
ATOM 5482 O O . SER B 1 268 ? -7.441 39.531 4.695 1 94.56 268 SER B O 1
ATOM 5484 N N . TRP B 1 269 ? -6.832 41.656 4.535 1 89.06 269 TRP B N 1
ATOM 5485 C CA . TRP B 1 269 ? -8.219 42.094 4.633 1 89.06 269 TRP B CA 1
ATOM 5486 C C . TRP B 1 269 ? -8.953 41.875 3.318 1 89.06 269 TRP B C 1
ATOM 5488 O O . TRP B 1 269 ? -10.188 41.844 3.287 1 89.06 269 TRP B O 1
ATOM 5498 N N . SER B 1 270 ? -8.141 41.688 2.242 1 88.75 270 SER B N 1
ATOM 5499 C CA . SER B 1 270 ? -8.68 41.469 0.909 1 88.75 270 SER B CA 1
ATOM 5500 C C . SER B 1 270 ? -8.688 39.969 0.578 1 88.75 270 SER B C 1
ATOM 5502 O O . SER B 1 270 ? -7.637 39.312 0.562 1 88.75 270 SER B O 1
ATOM 5504 N N . SER B 1 271 ? -9.883 39.562 0.206 1 86.06 271 SER B N 1
ATOM 5505 C CA . SER B 1 271 ? -10.016 38.156 -0.171 1 86.06 271 SER B CA 1
ATOM 5506 C C . SER B 1 271 ? -9.203 37.844 -1.422 1 86.06 271 SER B C 1
ATOM 5508 O O . SER B 1 271 ? -8.656 36.75 -1.55 1 86.06 271 SER B O 1
ATOM 5510 N N . LYS B 1 272 ? -9.188 38.75 -2.252 1 87.12 272 LYS B N 1
ATOM 5511 C CA . LYS B 1 272 ? -8.422 38.562 -3.486 1 87.12 272 LYS B CA 1
ATOM 5512 C C . LYS B 1 272 ? -6.934 38.406 -3.193 1 87.12 272 LYS B C 1
ATOM 5514 O O . LYS B 1 272 ? -6.27 37.562 -3.801 1 87.12 272 LYS B O 1
ATOM 5519 N N . SER B 1 273 ? -6.504 39.188 -2.301 1 86.56 273 SER B N 1
ATOM 5520 C CA . SER B 1 273 ? -5.098 39.094 -1.933 1 86.56 273 SER B CA 1
ATOM 5521 C C . SER B 1 273 ? -4.781 37.75 -1.254 1 86.56 273 SER B C 1
ATOM 5523 O O . SER B 1 273 ? -3.709 37.188 -1.458 1 86.56 273 SER B O 1
ATOM 5525 N N . ILE B 1 274 ? -5.707 37.312 -0.503 1 87.44 274 ILE B N 1
ATOM 5526 C CA . ILE B 1 274 ? -5.516 36.062 0.208 1 87.44 274 ILE B CA 1
ATOM 5527 C C . ILE B 1 274 ? -5.312 34.938 -0.795 1 87.44 274 ILE B C 1
ATOM 5529 O O . ILE B 1 274 ? -4.461 34.062 -0.596 1 87.44 274 ILE B O 1
ATOM 5533 N N . SER B 1 275 ? -5.988 34.938 -1.893 1 87.31 275 SER B N 1
ATOM 5534 C CA . SER B 1 275 ? -5.934 33.875 -2.895 1 87.31 275 SER B CA 1
ATOM 5535 C C . SER B 1 275 ? -4.645 33.938 -3.707 1 87.31 275 SER B C 1
ATOM 5537 O O . SER B 1 275 ? -4.113 32.906 -4.129 1 87.31 275 SER B O 1
ATOM 5539 N N . LYS B 1 276 ? -4.086 35.094 -3.854 1 89.44 276 LYS B N 1
ATOM 5540 C CA . LYS B 1 276 ? -2.961 35.312 -4.758 1 89.44 276 LYS B CA 1
ATOM 5541 C C . LYS B 1 276 ? -1.631 35.156 -4.023 1 89.44 276 LYS B C 1
ATOM 5543 O O . LYS B 1 276 ? -0.626 34.781 -4.617 1 89.44 276 LYS B O 1
ATOM 5548 N N . ASN B 1 277 ? -1.655 35.531 -2.787 1 93.75 277 ASN B N 1
ATOM 5549 C CA . ASN B 1 277 ? -0.416 35.531 -2.018 1 93.75 277 ASN B CA 1
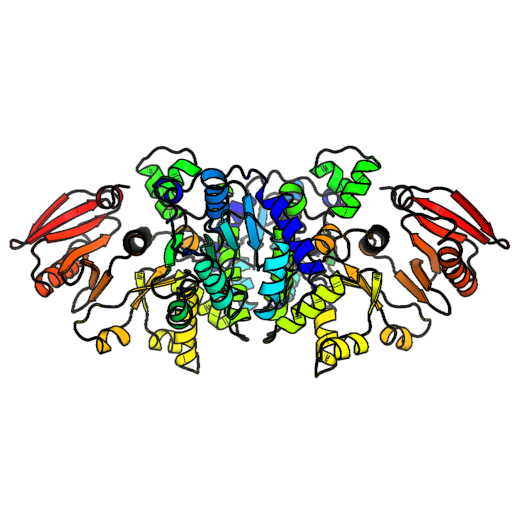ATOM 5550 C C . ASN B 1 277 ? 0.106 34.094 -1.82 1 93.75 277 ASN B C 1
ATOM 5552 O O . ASN B 1 277 ? -0.669 33.156 -1.826 1 93.75 277 ASN B O 1
ATOM 5556 N N . PRO B 1 278 ? 1.417 33.969 -1.661 1 96.06 278 PRO B N 1
ATOM 5557 C CA . PRO B 1 278 ? 1.979 32.656 -1.335 1 96.06 278 PRO B CA 1
ATOM 5558 C C . PRO B 1 278 ? 1.406 32.062 -0.045 1 96.06 278 PRO B C 1
ATOM 5560 O O . PRO B 1 278 ? 0.938 32.812 0.819 1 96.06 278 PRO B O 1
ATOM 5563 N N . LYS B 1 279 ? 1.354 30.797 0.046 1 97.81 279 LYS B N 1
ATOM 5564 C CA . LYS B 1 279 ? 0.891 30.094 1.242 1 97.81 279 LYS B CA 1
ATOM 5565 C C . LYS B 1 279 ? 2.033 29.344 1.912 1 97.81 279 LYS B C 1
ATOM 5567 O O . LYS B 1 279 ? 2.988 28.938 1.248 1 97.81 279 LYS B O 1
ATOM 5572 N N . LYS B 1 280 ? 1.911 29.188 3.178 1 98.12 280 LYS B N 1
ATOM 5573 C CA . LYS B 1 280 ? 2.852 28.312 3.871 1 98.12 280 LYS B CA 1
ATOM 5574 C C . LYS B 1 280 ? 2.373 26.875 3.848 1 98.12 280 LYS B C 1
ATOM 5576 O O . LYS B 1 280 ? 1.177 26.609 3.979 1 98.12 280 LYS B O 1
ATOM 5581 N N . VAL B 1 281 ? 3.318 25.969 3.701 1 98.12 281 VAL B N 1
ATOM 5582 C CA . VAL B 1 281 ? 2.953 24.562 3.588 1 98.12 281 VAL B CA 1
ATOM 5583 C C . VAL B 1 281 ? 3.254 23.844 4.902 1 98.12 281 VAL B C 1
ATOM 5585 O O . VAL B 1 281 ? 4.285 24.094 5.531 1 98.12 281 VAL B O 1
ATOM 5588 N N . TYR B 1 282 ? 2.348 23.047 5.359 1 98.5 282 TYR B N 1
ATOM 5589 C CA . TYR B 1 282 ? 2.512 22.172 6.516 1 98.5 282 TYR B CA 1
ATOM 5590 C C . TYR B 1 282 ? 2.133 20.734 6.172 1 98.5 282 TYR B C 1
ATOM 5592 O O . TYR B 1 282 ? 1.447 20.484 5.18 1 98.5 282 TYR B O 1
ATOM 5600 N N . CYS B 1 283 ? 2.625 19.812 6.969 1 98.25 283 CYS B N 1
ATOM 5601 C CA . CYS B 1 283 ? 2.477 18.391 6.695 1 98.25 283 CYS B CA 1
ATOM 5602 C C . CYS B 1 283 ? 1.669 17.703 7.793 1 98.25 283 CYS B C 1
ATOM 5604 O O . CYS B 1 283 ? 1.666 18.156 8.938 1 98.25 283 CYS B O 1
ATOM 5606 N N . ILE B 1 284 ? 1.03 16.625 7.52 1 98.38 284 ILE B N 1
ATOM 5607 C CA . ILE B 1 284 ? 0.062 15.93 8.359 1 98.38 284 ILE B CA 1
ATOM 5608 C C . ILE B 1 284 ? 0.753 15.406 9.609 1 98.38 284 ILE B C 1
ATOM 5610 O O . ILE B 1 284 ? 0.108 15.195 10.641 1 98.38 284 ILE B O 1
ATOM 5614 N N . ASP B 1 285 ? 2.068 15.156 9.523 1 98.19 285 ASP B N 1
ATOM 5615 C CA . ASP B 1 285 ? 2.783 14.492 10.602 1 98.19 285 ASP B CA 1
ATOM 5616 C C . ASP B 1 285 ? 4.289 14.695 10.484 1 98.19 285 ASP B C 1
ATOM 5618 O O . ASP B 1 285 ? 4.844 14.617 9.383 1 98.19 285 ASP B O 1
ATOM 5622 N N . ASN B 1 286 ? 4.922 14.945 11.633 1 97.62 286 ASN B N 1
ATOM 5623 C CA . ASN B 1 286 ? 6.363 15.195 11.617 1 97.62 286 ASN B CA 1
ATOM 5624 C C . ASN B 1 286 ? 7.141 13.938 11.227 1 97.62 286 ASN B C 1
ATOM 5626 O O . ASN B 1 286 ? 8.125 14.016 10.492 1 97.62 286 ASN B O 1
ATOM 5630 N N . GLY B 1 287 ? 6.719 12.82 11.805 1 96.88 287 GLY B N 1
ATOM 5631 C CA . GLY B 1 287 ? 7.379 11.578 11.414 1 96.88 287 GLY B CA 1
ATOM 5632 C C . GLY B 1 287 ? 7.27 11.289 9.93 1 96.88 287 GLY B C 1
ATOM 5633 O O . GLY B 1 287 ? 8.219 10.797 9.32 1 96.88 287 GLY B O 1
ATOM 5634 N N . PHE B 1 288 ? 6.129 11.594 9.383 1 97.56 288 PHE B N 1
ATOM 5635 C CA . PHE B 1 288 ? 5.898 11.438 7.953 1 97.56 288 PHE B CA 1
ATOM 5636 C C . PHE B 1 288 ? 6.84 12.32 7.152 1 97.56 288 PHE B C 1
ATOM 5638 O O . PHE B 1 288 ? 7.477 11.867 6.199 1 97.56 288 PHE B O 1
ATOM 5645 N N . ALA B 1 289 ? 6.961 13.578 7.547 1 96.88 289 ALA B N 1
ATOM 5646 C CA . ALA B 1 289 ? 7.84 14.523 6.863 1 96.88 289 ALA B CA 1
ATOM 5647 C C . ALA B 1 289 ? 9.297 14.07 6.941 1 96.88 289 ALA B C 1
ATOM 5649 O O . ALA B 1 289 ? 10 14.047 5.934 1 96.88 289 ALA B O 1
ATOM 5650 N N . LYS B 1 290 ? 9.695 13.648 8.07 1 94.62 290 LYS B N 1
ATOM 5651 C CA . LYS B 1 290 ? 11.086 13.25 8.281 1 94.62 290 LYS B CA 1
ATOM 5652 C C . LYS B 1 290 ? 11.422 11.992 7.492 1 94.62 290 LYS B C 1
ATOM 5654 O O . LYS B 1 290 ? 12.531 11.852 6.977 1 94.62 290 LYS B O 1
ATOM 5659 N N . SER B 1 291 ? 10.484 11.094 7.414 1 94.31 291 SER B N 1
ATOM 5660 C CA . SER B 1 291 ? 10.703 9.836 6.711 1 94.31 291 SER B CA 1
ATOM 5661 C C . SER B 1 291 ? 10.82 10.055 5.207 1 94.31 291 SER B C 1
ATOM 5663 O O . SER B 1 291 ? 11.375 9.211 4.488 1 94.31 291 SER B O 1
ATOM 5665 N N . ASN B 1 292 ? 10.266 11.172 4.723 1 95.62 292 ASN B N 1
ATOM 5666 C CA . ASN B 1 292 ? 10.188 11.383 3.283 1 95.62 292 ASN B CA 1
ATOM 5667 C C . ASN B 1 292 ? 11.039 12.562 2.84 1 95.62 292 ASN B C 1
ATOM 5669 O O . ASN B 1 292 ? 10.938 13.016 1.697 1 95.62 292 ASN B O 1
ATOM 5673 N N . SER B 1 293 ? 11.805 13.102 3.766 1 91.19 293 SER B N 1
ATOM 5674 C CA . SER B 1 293 ? 12.641 14.258 3.447 1 91.19 293 SER B CA 1
ATOM 5675 C C . SER B 1 293 ? 13.977 14.195 4.184 1 91.19 293 SER B C 1
ATOM 5677 O O . SER B 1 293 ? 14.055 13.656 5.289 1 91.19 293 SER B O 1
ATOM 5679 N N . LEU B 1 294 ? 14.977 14.688 3.527 1 79.62 294 LEU B N 1
ATOM 5680 C CA . LEU B 1 294 ? 16.297 14.75 4.137 1 79.62 294 LEU B CA 1
ATOM 5681 C C . LEU B 1 294 ? 16.547 16.109 4.777 1 79.62 294 LEU B C 1
ATOM 5683 O O . LEU B 1 294 ? 17.547 16.312 5.461 1 79.62 294 LEU B O 1
ATOM 5687 N N . SER B 1 295 ? 15.617 17 4.691 1 73.31 295 SER B N 1
ATOM 5688 C CA . SER B 1 295 ? 15.773 18.391 5.09 1 73.31 295 SER B CA 1
ATOM 5689 C C . SER B 1 295 ? 15.648 18.547 6.602 1 73.31 295 SER B C 1
ATOM 5691 O O . SER B 1 295 ? 16.047 19.578 7.156 1 73.31 295 SER B O 1
ATOM 5693 N N . PHE B 1 296 ? 15.281 17.516 7.27 1 75 296 PHE B N 1
ATOM 5694 C CA . PHE B 1 296 ? 14.93 17.734 8.672 1 75 296 PHE B CA 1
ATOM 5695 C C . PHE B 1 296 ? 15.977 17.109 9.586 1 75 296 PHE B C 1
ATOM 5697 O O . PHE B 1 296 ? 15.742 16.953 10.789 1 75 296 PHE B O 1
ATOM 5704 N N . THR B 1 297 ? 17 16.781 9.117 1 65.31 297 THR B N 1
ATOM 5705 C CA . THR B 1 297 ? 18.016 16.172 9.969 1 65.31 297 THR B CA 1
ATOM 5706 C C . THR B 1 297 ? 18.422 17.109 11.102 1 65.31 297 THR B C 1
ATOM 5708 O O . THR B 1 297 ? 18.734 16.656 12.211 1 65.31 297 THR B O 1
ATOM 5711 N N . LYS B 1 298 ? 18.234 18.391 10.945 1 67 298 LYS B N 1
ATOM 5712 C CA . LYS B 1 298 ? 18.688 19.234 12.039 1 67 298 LYS B CA 1
ATOM 5713 C C . LYS B 1 298 ? 17.734 20.406 12.273 1 67 298 LYS B C 1
ATOM 5715 O O . LYS B 1 298 ? 18.094 21.406 12.891 1 67 298 LYS B O 1
ATOM 5720 N N . ASP B 1 299 ? 16.562 20.234 11.859 1 79.06 299 ASP B N 1
ATOM 5721 C CA . ASP B 1 299 ? 15.711 21.406 11.922 1 79.06 299 ASP B CA 1
ATOM 5722 C C . ASP B 1 299 ? 14.5 21.156 12.82 1 79.06 299 ASP B C 1
ATOM 5724 O O . ASP B 1 299 ? 13.375 21.062 12.336 1 79.06 299 ASP B O 1
ATOM 5728 N N . LYS B 1 300 ? 14.727 21.297 14.094 1 88.69 300 LYS B N 1
ATOM 5729 C CA . LYS B 1 300 ? 13.664 21.094 15.07 1 88.69 300 LYS B CA 1
ATOM 5730 C C . LYS B 1 300 ? 12.688 22.266 15.086 1 88.69 300 LYS B C 1
ATOM 5732 O O . LYS B 1 300 ? 11.531 22.125 15.484 1 88.69 300 LYS B O 1
ATOM 5737 N N . GLY B 1 301 ? 13.172 23.406 14.625 1 93.75 301 GLY B N 1
ATOM 5738 C CA . GLY B 1 301 ? 12.312 24.578 14.578 1 93.75 301 GLY B CA 1
ATOM 5739 C C . GLY B 1 301 ? 11.141 24.422 13.633 1 93.75 301 GLY B C 1
ATOM 5740 O O . GLY B 1 301 ? 10 24.719 13.992 1 93.75 301 GLY B O 1
ATOM 5741 N N . ARG B 1 302 ? 11.383 23.891 12.508 1 94.62 302 ARG B N 1
ATOM 5742 C CA . ARG B 1 302 ? 10.336 23.703 11.508 1 94.62 302 ARG B CA 1
ATOM 5743 C C . ARG B 1 302 ? 9.375 22.594 11.938 1 94.62 302 ARG B C 1
ATOM 5745 O O . ARG B 1 302 ? 8.164 22.688 11.695 1 94.62 302 ARG B O 1
ATOM 5752 N N . LEU B 1 303 ? 9.93 21.578 12.531 1 96.62 303 LEU B N 1
ATOM 5753 C CA . LEU B 1 303 ? 9.078 20.516 13.055 1 96.62 303 LEU B CA 1
ATOM 5754 C C . LEU B 1 303 ? 8.156 21.047 14.148 1 96.62 303 LEU B C 1
ATOM 5756 O O . LEU B 1 303 ? 6.984 20.656 14.211 1 96.62 303 LEU B O 1
ATOM 5760 N N . LEU B 1 304 ? 8.766 21.922 14.984 1 97.69 304 LEU B N 1
ATOM 5761 C CA . LEU B 1 304 ? 7.969 22.516 16.047 1 97.69 304 LEU B CA 1
ATOM 5762 C C . LEU B 1 304 ? 6.859 23.391 15.469 1 97.69 304 LEU B C 1
ATOM 5764 O O . LEU B 1 304 ? 5.723 23.344 15.938 1 97.69 304 LEU B O 1
ATOM 5768 N N . GLU B 1 305 ? 7.199 24.188 14.484 1 98 305 GLU B N 1
ATOM 5769 C CA . GLU B 1 305 ? 6.215 25.031 13.812 1 98 305 GLU B CA 1
ATOM 5770 C C . GLU B 1 305 ? 5.094 24.188 13.203 1 98 305 GLU B C 1
ATOM 5772 O O . GLU B 1 305 ? 3.918 24.547 13.32 1 98 305 GLU B O 1
ATOM 5777 N N . ASN B 1 306 ? 5.461 23.062 12.586 1 98.12 306 ASN B N 1
ATOM 5778 C CA . ASN B 1 306 ? 4.477 22.141 12.023 1 98.12 306 ASN B CA 1
ATOM 5779 C C . ASN B 1 306 ? 3.537 21.609 13.094 1 98.12 306 ASN B C 1
ATOM 5781 O O . ASN B 1 306 ? 2.324 21.531 12.883 1 98.12 306 ASN B O 1
ATOM 5785 N N . LEU B 1 307 ? 4.086 21.25 14.18 1 98.06 307 LEU B N 1
ATOM 5786 C CA . LEU B 1 307 ? 3.285 20.734 15.273 1 98.06 307 LEU B CA 1
ATOM 5787 C C . LEU B 1 307 ? 2.311 21.781 15.789 1 98.06 307 LEU B C 1
ATOM 5789 O O . LEU B 1 307 ? 1.153 21.469 16.078 1 98.06 307 LEU B O 1
ATOM 5793 N N . VAL B 1 308 ? 2.771 23 15.938 1 98.25 308 VAL B N 1
ATOM 5794 C CA . VAL B 1 308 ? 1.918 24.078 16.406 1 98.25 308 VAL B CA 1
ATOM 5795 C C . VAL B 1 308 ? 0.762 24.297 15.43 1 98.25 308 VAL B C 1
ATOM 5797 O O . VAL B 1 308 ? -0.396 24.391 15.844 1 98.25 308 VAL B O 1
ATOM 5800 N N . TYR B 1 309 ? 1.083 24.312 14.156 1 98.31 309 TYR B N 1
ATOM 5801 C CA . TYR B 1 309 ? 0.037 24.438 13.141 1 98.31 309 TYR B CA 1
ATOM 5802 C C . TYR B 1 309 ? -1.008 23.328 13.312 1 98.31 309 TYR B C 1
ATOM 5804 O O . TYR B 1 309 ? -2.209 23.609 13.312 1 98.31 309 TYR B O 1
ATOM 5812 N N . LEU B 1 310 ? -0.551 22.125 13.43 1 97.69 310 LEU B N 1
ATOM 5813 C CA . LEU B 1 310 ? -1.443 20.969 13.5 1 97.69 310 LEU B CA 1
ATOM 5814 C C . LEU B 1 310 ? -2.34 21.047 14.734 1 97.69 310 LEU B C 1
ATOM 5816 O O . LEU B 1 310 ? -3.498 20.625 14.688 1 97.69 310 LEU B O 1
ATOM 5820 N N . ASN B 1 311 ? -1.814 21.5 15.836 1 96.31 311 ASN B N 1
ATOM 5821 C CA . ASN B 1 311 ? -2.631 21.656 17.031 1 96.31 311 ASN B CA 1
ATOM 5822 C C . ASN B 1 311 ? -3.76 22.656 16.812 1 96.31 311 ASN B C 1
ATOM 5824 O O . ASN B 1 311 ? -4.887 22.438 17.281 1 96.31 311 ASN B O 1
ATOM 5828 N N . PHE B 1 312 ? -3.482 23.75 16.125 1 96.19 312 PHE B N 1
ATOM 5829 C CA . PHE B 1 312 ? -4.527 24.719 15.82 1 96.19 312 PHE B CA 1
ATOM 5830 C C . PHE B 1 312 ? -5.512 24.141 14.805 1 96.19 312 PHE B C 1
ATOM 5832 O O . PHE B 1 312 ? -6.723 24.344 14.93 1 96.19 312 PHE B O 1
ATOM 5839 N N . LYS B 1 313 ? -4.996 23.438 13.805 1 94.75 313 LYS B N 1
ATOM 5840 C CA . LYS B 1 313 ? -5.828 22.844 12.766 1 94.75 313 LYS B CA 1
ATOM 5841 C C . LYS B 1 313 ? -6.816 21.828 13.352 1 94.75 313 LYS B C 1
ATOM 5843 O O . LYS B 1 313 ? -7.992 21.828 12.984 1 94.75 313 LYS B O 1
ATOM 5848 N N . LYS B 1 314 ? -6.359 21.062 14.273 1 91 314 LYS B N 1
ATOM 5849 C CA . LYS B 1 314 ? -7.191 20.047 14.922 1 91 314 LYS B CA 1
ATOM 5850 C C . LYS B 1 314 ? -8.352 20.688 15.672 1 91 314 LYS B C 1
ATOM 5852 O O . LYS B 1 314 ? -9.414 20.094 15.82 1 91 314 LYS B O 1
ATOM 5857 N N . GLN B 1 315 ? -8.156 21.859 16.078 1 88.94 315 GLN B N 1
ATOM 5858 C CA . GLN B 1 315 ? -9.188 22.578 16.828 1 88.94 315 GLN B CA 1
ATOM 5859 C C . GLN B 1 315 ? -10.062 23.422 15.898 1 88.94 315 GLN B C 1
ATOM 5861 O O . GLN B 1 315 ? -10.898 24.203 16.359 1 88.94 315 GLN B O 1
ATOM 5866 N N . ASN B 1 316 ? -9.828 23.281 14.641 1 88.19 316 ASN B N 1
ATOM 5867 C CA . ASN B 1 316 ? -10.578 24 13.617 1 88.19 316 ASN B CA 1
ATOM 5868 C C . ASN B 1 316 ? -10.516 25.5 13.828 1 88.19 316 ASN B C 1
ATOM 5870 O O . ASN B 1 316 ? -11.531 26.188 13.703 1 88.19 316 ASN B O 1
ATOM 5874 N N . GLN B 1 317 ? -9.359 25.984 14.18 1 89.88 317 GLN B N 1
ATOM 5875 C CA . GLN B 1 317 ? -9.172 27.422 14.367 1 89.88 317 GLN B CA 1
ATOM 5876 C C . GLN B 1 317 ? -8.891 28.125 13.039 1 89.88 317 GLN B C 1
ATOM 5878 O O . GLN B 1 317 ? -8.273 27.547 12.148 1 89.88 317 GLN B O 1
ATOM 5883 N N . LYS B 1 318 ? -9.414 29.312 12.969 1 93.94 318 LYS B N 1
ATOM 5884 C CA . LYS B 1 318 ? -9.07 30.156 11.828 1 93.94 318 LYS B CA 1
ATOM 5885 C C . LYS B 1 318 ? -7.668 30.734 11.977 1 93.94 318 LYS B C 1
ATOM 5887 O O . LYS B 1 318 ? -7.422 31.562 12.867 1 93.94 318 LYS B O 1
ATOM 5892 N N . ILE B 1 319 ? -6.777 30.359 11.102 1 96.88 319 ILE B N 1
ATOM 5893 C CA . ILE B 1 319 ? -5.371 30.703 11.281 1 96.88 319 ILE B CA 1
ATOM 5894 C C . ILE B 1 319 ? -4.797 31.234 9.969 1 96.88 319 ILE B C 1
ATOM 5896 O O . ILE B 1 319 ? -5.211 30.797 8.883 1 96.88 319 ILE B O 1
ATOM 5900 N N . PHE B 1 320 ? -3.918 32.156 10.055 1 97.81 320 PHE B N 1
ATOM 5901 C CA . PHE B 1 320 ? -3.15 32.75 8.961 1 97.81 320 PHE B CA 1
ATOM 5902 C C . PHE B 1 320 ? -1.69 32.938 9.359 1 97.81 320 PHE B C 1
ATOM 5904 O O . PHE B 1 320 ? -1.344 32.812 10.539 1 97.81 320 PHE B O 1
ATOM 5911 N N . TYR B 1 321 ? -0.877 33.062 8.375 1 98.38 321 TYR B N 1
ATOM 5912 C CA . TYR B 1 321 ? 0.394 33.688 8.695 1 98.38 321 TYR B CA 1
ATOM 5913 C C . TYR B 1 321 ? 0.386 35.156 8.281 1 98.38 321 TYR B C 1
ATOM 5915 O O . TYR B 1 321 ? -0.499 35.594 7.547 1 98.38 321 TYR B O 1
ATOM 5923 N N . PHE B 1 322 ? 1.312 36 8.883 1 97.75 322 PHE B N 1
ATOM 5924 C CA . PHE B 1 322 ? 1.379 37.406 8.633 1 97.75 322 PHE B CA 1
ATOM 5925 C C . PHE B 1 322 ? 2.73 37.812 8.039 1 97.75 322 PHE B C 1
ATOM 5927 O O . PHE B 1 322 ? 3.768 37.281 8.461 1 97.75 322 PHE B O 1
ATOM 5934 N N . LYS B 1 323 ? 2.654 38.625 6.992 1 96.25 323 LYS B N 1
ATOM 5935 C CA . LYS B 1 323 ? 3.9 39.094 6.414 1 96.25 323 LYS B CA 1
ATOM 5936 C C . LYS B 1 323 ? 3.715 40.5 5.801 1 96.25 323 LYS B C 1
ATOM 5938 O O . LYS B 1 323 ? 2.904 40.656 4.891 1 96.25 323 LYS B O 1
ATOM 5943 N N . GLU B 1 324 ? 4.383 41.438 6.289 1 94 324 GLU B N 1
ATOM 5944 C CA . GLU B 1 324 ? 4.621 42.75 5.676 1 94 324 GLU B CA 1
ATOM 5945 C C . GLU B 1 324 ? 6.102 42.938 5.383 1 94 324 GLU B C 1
ATOM 5947 O O . GLU B 1 324 ? 6.676 42.25 4.531 1 94 324 GLU B O 1
ATOM 5952 N N . ARG B 1 325 ? 6.824 43.656 6.309 1 93.75 325 ARG B N 1
ATOM 5953 C CA . ARG B 1 325 ? 8.281 43.719 6.207 1 93.75 325 ARG B CA 1
ATOM 5954 C C . ARG B 1 325 ? 8.922 42.469 6.828 1 93.75 325 ARG B C 1
ATOM 5956 O O . ARG B 1 325 ? 9.977 42.031 6.375 1 93.75 325 ARG B O 1
ATOM 5963 N N . LYS B 1 326 ? 8.328 42.031 7.875 1 95.06 326 LYS B N 1
ATOM 5964 C CA . LYS B 1 326 ? 8.758 40.844 8.594 1 95.06 326 LYS B CA 1
ATOM 5965 C C . LYS B 1 326 ? 7.621 39.812 8.695 1 95.06 326 LYS B C 1
ATOM 5967 O O . LYS B 1 326 ? 6.477 40.125 8.352 1 95.06 326 LYS B O 1
ATOM 5972 N N . GLU B 1 327 ? 8.016 38.688 9.148 1 96.31 327 GLU B N 1
ATOM 5973 C CA . GLU B 1 327 ? 7.039 37.594 9.148 1 96.31 327 GLU B CA 1
ATOM 5974 C C . GLU B 1 327 ? 6.688 37.156 10.578 1 96.31 327 GLU B C 1
ATOM 5976 O O . GLU B 1 327 ? 7.551 37.156 11.453 1 96.31 327 GLU B O 1
ATOM 5981 N N . CYS B 1 328 ? 5.434 37 10.828 1 97.75 328 CYS B N 1
ATOM 5982 C CA . CYS B 1 328 ? 4.93 36.344 12.016 1 97.75 328 CYS B CA 1
ATOM 5983 C C . CYS B 1 328 ? 4.258 35 11.648 1 97.75 328 CYS B C 1
ATOM 5985 O O . CYS B 1 328 ? 3.371 34.969 10.797 1 97.75 328 CYS B O 1
ATOM 5987 N N . ASP B 1 329 ? 4.539 33.938 12.312 1 98.25 329 ASP B N 1
ATOM 5988 C CA . ASP B 1 329 ? 4.203 32.562 11.867 1 98.25 329 ASP B CA 1
ATOM 5989 C C . ASP B 1 329 ? 2.695 32.344 11.906 1 98.25 329 ASP B C 1
ATOM 5991 O O . ASP B 1 329 ? 2.127 31.766 10.977 1 98.25 329 ASP B O 1
ATOM 5995 N N . PHE B 1 330 ? 2.016 32.781 12.984 1 98.56 330 PHE B N 1
ATOM 5996 C CA . PHE B 1 330 ? 0.595 32.469 13.07 1 98.56 330 PHE B CA 1
ATOM 5997 C C . PHE B 1 330 ? -0.192 33.656 13.617 1 98.56 330 PHE B C 1
ATOM 5999 O O . PHE B 1 330 ? 0.239 34.312 14.57 1 98.56 330 PHE B O 1
ATOM 6006 N N . VAL B 1 331 ? -1.213 33.969 13.023 1 98.06 331 VAL B N 1
ATOM 6007 C CA . VAL B 1 331 ? -2.295 34.812 13.492 1 98.06 331 VAL B CA 1
ATOM 6008 C C . VAL B 1 331 ? -3.57 34 13.664 1 98.06 331 VAL B C 1
ATOM 6010 O O . VAL B 1 331 ? -4.113 33.469 12.68 1 98.06 331 VAL B O 1
ATOM 6013 N N . VAL B 1 332 ? -4.031 33.844 14.875 1 97.5 332 VAL B N 1
ATOM 6014 C CA . VAL B 1 332 ? -5.16 32.969 15.164 1 97.5 332 VAL B CA 1
ATOM 6015 C C . VAL B 1 332 ? -6.387 33.812 15.523 1 97.5 332 VAL B C 1
ATOM 6017 O O . VAL B 1 332 ? -6.309 34.719 16.344 1 97.5 332 VAL B O 1
ATOM 6020 N N . PHE B 1 333 ? -7.438 33.438 14.914 1 95.31 333 PHE B N 1
ATOM 6021 C CA . PHE B 1 333 ? -8.664 34.219 15.133 1 95.31 333 PHE B CA 1
ATOM 6022 C C . PHE B 1 333 ? -9.688 33.375 15.891 1 95.31 333 PHE B C 1
ATOM 6024 O O . PHE B 1 333 ? -9.766 32.156 15.711 1 95.31 333 PHE B O 1
ATOM 6031 N N . GLU B 1 334 ? -10.383 33.938 16.688 1 92.12 334 GLU B N 1
ATOM 6032 C CA . GLU B 1 334 ? -11.656 33.469 17.234 1 92.12 334 GLU B CA 1
ATOM 6033 C C . GLU B 1 334 ? -12.82 34.312 16.719 1 92.12 334 GLU B C 1
ATOM 6035 O O . GLU B 1 334 ? -13.016 35.438 17.172 1 92.12 334 GLU B O 1
ATOM 6040 N N . GLY B 1 335 ? -13.547 33.75 15.828 1 88.06 335 GLY B N 1
ATOM 6041 C CA . GLY B 1 335 ? -14.469 34.594 15.094 1 88.06 335 GLY B CA 1
ATOM 6042 C C . GLY B 1 335 ? -13.766 35.625 14.242 1 88.06 335 GLY B C 1
ATOM 6043 O O . GLY B 1 335 ? -12.898 35.312 13.43 1 88.06 335 GLY B O 1
ATOM 6044 N N . ASN B 1 336 ? -14.023 36.906 14.547 1 87.38 336 ASN B N 1
ATOM 6045 C CA . ASN B 1 336 ? -13.422 37.969 13.781 1 87.38 336 ASN B CA 1
ATOM 6046 C C . ASN B 1 336 ? -12.383 38.719 14.602 1 87.38 336 ASN B C 1
ATOM 6048 O O . ASN B 1 336 ? -11.852 39.75 14.156 1 87.38 336 ASN B O 1
ATOM 6052 N N . VAL B 1 337 ? -12.102 38.156 15.75 1 91.38 337 VAL B N 1
ATOM 6053 C CA . VAL B 1 337 ? -11.148 38.812 16.641 1 91.38 337 VAL B CA 1
ATOM 6054 C C . VAL B 1 337 ? -9.836 38.031 16.656 1 91.38 337 VAL B C 1
ATOM 6056 O O . VAL B 1 337 ? -9.836 36.812 16.828 1 91.38 337 VAL B O 1
ATOM 6059 N N . CYS B 1 338 ? -8.805 38.781 16.438 1 94.31 338 CYS B N 1
ATOM 6060 C CA . CYS B 1 338 ? -7.492 38.156 16.547 1 94.31 338 CYS B CA 1
ATOM 6061 C C . CYS B 1 338 ? -7.195 37.75 17.984 1 94.31 338 CYS B C 1
ATOM 6063 O O . CYS B 1 338 ? -7.062 38.625 18.859 1 94.31 338 CYS B O 1
ATOM 6065 N N . LYS B 1 339 ? -7.059 36.531 18.25 1 94.56 339 LYS B N 1
ATOM 6066 C CA . LYS B 1 339 ? -6.895 36 19.609 1 94.56 339 LYS B CA 1
ATOM 6067 C C . LYS B 1 339 ? -5.418 35.875 19.969 1 94.56 339 LYS B C 1
ATOM 6069 O O . LYS B 1 339 ? -5.012 36.188 21.078 1 94.56 339 LYS B O 1
ATOM 6074 N N . TRP B 1 340 ? -4.668 35.312 19.016 1 96.19 340 TRP B N 1
ATOM 6075 C CA . TRP B 1 340 ? -3.264 35.062 19.312 1 96.19 340 TRP B CA 1
ATOM 6076 C C . TRP B 1 340 ? -2.375 35.5 18.156 1 96.19 340 TRP B C 1
ATOM 6078 O O . TRP B 1 340 ? -2.738 35.344 16.984 1 96.19 340 TRP B O 1
ATOM 6088 N N . LEU B 1 341 ? -1.337 36.125 18.453 1 98.12 341 LEU B N 1
ATOM 6089 C CA . LEU B 1 341 ? -0.179 36.312 17.594 1 98.12 341 LEU B CA 1
ATOM 6090 C C . LEU B 1 341 ? 1.006 35.5 18.062 1 98.12 341 LEU B C 1
ATOM 6092 O O . LEU B 1 341 ? 1.474 35.656 19.188 1 98.12 341 LEU B O 1
ATOM 6096 N N . ILE B 1 342 ? 1.521 34.594 17.156 1 98.38 342 ILE B N 1
ATOM 6097 C CA . ILE B 1 342 ? 2.441 33.594 17.656 1 98.38 342 ILE B CA 1
ATOM 6098 C C . ILE B 1 342 ? 3.643 33.469 16.719 1 98.38 342 ILE B C 1
ATOM 6100 O O . ILE B 1 342 ? 3.48 33.344 15.508 1 98.38 342 ILE B O 1
ATOM 6104 N N . GLN B 1 343 ? 4.801 33.562 17.266 1 98.06 343 GLN B N 1
ATOM 6105 C CA . GLN B 1 343 ? 6.062 33.156 16.641 1 98.06 343 GLN B CA 1
ATOM 6106 C C . GLN B 1 343 ? 6.609 31.875 17.234 1 98.06 343 GLN B C 1
ATOM 6108 O O . GLN B 1 343 ? 6.516 31.656 18.453 1 98.06 343 GLN B O 1
ATOM 6113 N N . VAL B 1 344 ? 7.129 30.953 16.359 1 97.88 344 VAL B N 1
ATOM 6114 C CA . VAL B 1 344 ? 7.629 29.672 16.844 1 97.88 344 VAL B CA 1
ATOM 6115 C C . VAL B 1 344 ? 9.125 29.578 16.578 1 97.88 344 VAL B C 1
ATOM 6117 O O . VAL B 1 344 ? 9.594 29.922 15.484 1 97.88 344 VAL B O 1
ATOM 6120 N N . THR B 1 345 ? 9.867 29.203 17.484 1 95.88 345 THR B N 1
ATOM 6121 C CA . THR B 1 345 ? 11.297 28.938 17.344 1 95.88 345 THR B CA 1
ATOM 6122 C C . THR B 1 345 ? 11.742 27.844 18.328 1 95.88 345 THR B C 1
ATOM 6124 O O . THR B 1 345 ? 11.164 27.688 19.391 1 95.88 345 THR B O 1
ATOM 6127 N N . GLU B 1 346 ? 12.703 27.062 17.875 1 94.88 346 GLU B N 1
ATOM 6128 C CA . GLU B 1 346 ? 13.203 26.016 18.766 1 94.88 346 GLU B CA 1
ATOM 6129 C C . GLU B 1 346 ? 13.672 26.594 20.094 1 94.88 346 GLU B C 1
ATOM 6131 O O . GLU B 1 346 ? 13.312 26.078 21.156 1 94.88 346 GLU B O 1
ATOM 6136 N N . SER B 1 347 ? 14.492 27.609 19.969 1 93.69 347 SER B N 1
ATOM 6137 C CA . SER B 1 347 ? 15.008 28.344 21.125 1 93.69 347 SER B CA 1
ATOM 6138 C C . SER B 1 347 ? 15.281 29.797 20.797 1 93.69 347 SER B C 1
ATOM 6140 O O . SER B 1 347 ? 15.648 30.125 19.656 1 93.69 347 SER B O 1
ATOM 6142 N N . LEU B 1 348 ? 14.984 30.594 21.781 1 91.25 348 LEU B N 1
ATOM 6143 C CA . LEU B 1 348 ? 15.297 32 21.641 1 91.25 348 LEU B CA 1
ATOM 6144 C C . LEU B 1 348 ? 16.688 32.312 22.203 1 91.25 348 LEU B C 1
ATOM 6146 O O . LEU B 1 348 ? 16.969 31.984 23.359 1 91.25 348 LEU B O 1
ATOM 6150 N N . HIS B 1 349 ? 17.5 32.812 21.391 1 91.06 349 HIS B N 1
ATOM 6151 C CA . HIS B 1 349 ? 18.844 33.188 21.812 1 91.06 349 HIS B CA 1
ATOM 6152 C C . HIS B 1 349 ? 19.25 34.5 21.172 1 91.06 349 HIS B C 1
ATOM 6154 O O . HIS B 1 349 ? 18.562 35 20.266 1 91.06 349 HIS B O 1
ATOM 6160 N N . PRO B 1 350 ? 20.344 35.031 21.609 1 87.81 350 PRO B N 1
ATOM 6161 C CA . PRO B 1 350 ? 20.719 36.406 21.172 1 87.81 350 PRO B CA 1
ATOM 6162 C C . PRO B 1 350 ? 20.859 36.5 19.656 1 87.81 350 PRO B C 1
ATOM 6164 O O . PRO B 1 350 ? 20.562 37.562 19.094 1 87.81 350 PRO B O 1
ATOM 6167 N N . ASP B 1 351 ? 21.203 35.469 18.984 1 89.12 351 ASP B N 1
ATOM 6168 C CA . ASP B 1 351 ? 21.484 35.5 17.547 1 89.12 351 ASP B CA 1
ATOM 6169 C C . ASP B 1 351 ? 20.188 35.562 16.734 1 89.12 351 ASP B C 1
ATOM 6171 O O . ASP B 1 351 ? 20.188 36.031 15.602 1 89.12 351 ASP B O 1
ATOM 6175 N N . ASN B 1 352 ? 19.109 35.062 17.312 1 89.38 352 ASN B N 1
ATOM 6176 C CA . ASN B 1 352 ? 17.875 35.031 16.531 1 89.38 352 ASN B CA 1
ATOM 6177 C C . ASN B 1 352 ? 16.781 35.906 17.141 1 89.38 352 ASN B C 1
ATOM 6179 O O . ASN B 1 352 ? 15.695 36.031 16.578 1 89.38 352 ASN B O 1
ATOM 6183 N N . ARG B 1 353 ? 17.031 36.531 18.219 1 88.56 353 ARG B N 1
ATOM 6184 C CA . ARG B 1 353 ? 16.062 37.25 19.016 1 88.56 353 ARG B CA 1
ATOM 6185 C C . ARG B 1 353 ? 15.438 38.375 18.219 1 88.56 353 ARG B C 1
ATOM 6187 O O . ARG B 1 353 ? 14.211 38.5 18.156 1 88.56 353 ARG B O 1
ATOM 6194 N N . ASP B 1 354 ? 16.25 39.156 17.594 1 89.06 354 ASP B N 1
ATOM 6195 C CA . ASP B 1 354 ? 15.742 40.312 16.859 1 89.06 354 ASP B CA 1
ATOM 6196 C C . ASP B 1 354 ? 14.797 39.906 15.742 1 89.06 354 ASP B C 1
ATOM 6198 O O . ASP B 1 354 ? 13.711 40.469 15.594 1 89.06 354 ASP B O 1
ATOM 6202 N N . ARG B 1 355 ? 15.227 38.938 15.07 1 88.38 355 ARG B N 1
ATOM 6203 C CA . ARG B 1 355 ? 14.414 38.469 13.953 1 88.38 355 ARG B CA 1
ATOM 6204 C C . ARG B 1 355 ? 13.078 37.906 14.438 1 88.38 355 ARG B C 1
ATOM 6206 O O . ARG B 1 355 ? 12.031 38.219 13.852 1 88.38 355 ARG B O 1
ATOM 6213 N N . GLU B 1 356 ? 13.109 37.094 15.477 1 90.12 356 GLU B N 1
ATOM 6214 C CA . GLU B 1 356 ? 11.898 36.5 16.031 1 90.12 356 GLU B CA 1
ATOM 6215 C C . GLU B 1 356 ? 10.969 37.562 16.609 1 90.12 356 GLU B C 1
ATOM 6217 O O . GLU B 1 356 ? 9.75 37.438 16.531 1 90.12 356 GLU B O 1
ATOM 6222 N N . LEU B 1 357 ? 11.539 38.625 17.141 1 92.81 357 LEU B N 1
ATOM 6223 C CA . LEU B 1 357 ? 10.75 39.656 17.812 1 92.81 357 LEU B CA 1
ATOM 6224 C C . LEU B 1 357 ? 10.18 40.656 16.812 1 92.81 357 LEU B C 1
ATOM 6226 O O . LEU B 1 357 ? 9.047 41.125 16.969 1 92.81 357 LEU B O 1
ATOM 6230 N N . GLU B 1 358 ? 10.922 40.938 15.867 1 93.69 358 GLU B N 1
ATOM 6231 C CA . GLU B 1 358 ? 10.531 42 14.922 1 93.69 358 GLU B CA 1
ATOM 6232 C C . GLU B 1 358 ? 9.242 41.625 14.195 1 93.69 358 GLU B C 1
ATOM 6234 O O . GLU B 1 358 ? 8.344 42.469 14.055 1 93.69 358 GLU B O 1
ATOM 6239 N N . GLY B 1 359 ? 9.203 40.406 13.727 1 94.12 359 GLY B N 1
ATOM 6240 C CA . GLY B 1 359 ? 8 39.938 13.039 1 94.12 359 GLY B CA 1
ATOM 6241 C C . GLY B 1 359 ? 6.773 39.938 13.93 1 94.12 359 GLY B C 1
ATOM 6242 O O . GLY B 1 359 ? 5.695 40.375 13.516 1 94.12 359 GLY B O 1
ATOM 6243 N N . LEU B 1 360 ? 6.934 39.531 15.133 1 96.56 360 LEU B N 1
ATOM 6244 C CA . LEU B 1 360 ? 5.844 39.469 16.109 1 96.56 360 LEU B CA 1
ATOM 6245 C C . LEU B 1 360 ? 5.363 40.875 16.453 1 96.56 360 LEU B C 1
ATOM 6247 O O . LEU B 1 360 ? 4.16 41.125 16.484 1 96.56 360 LEU B O 1
ATOM 6251 N N . ILE B 1 361 ? 6.27 41.781 16.656 1 95.94 361 ILE B N 1
ATOM 6252 C CA . ILE B 1 361 ? 5.949 43.156 17.031 1 95.94 361 ILE B CA 1
ATOM 6253 C C . ILE B 1 361 ? 5.219 43.844 15.875 1 95.94 361 ILE B C 1
ATOM 6255 O O . ILE B 1 361 ? 4.254 44.594 16.109 1 95.94 361 ILE B O 1
ATOM 6259 N N . GLU B 1 362 ? 5.719 43.562 14.695 1 96.12 362 GLU B N 1
ATOM 6260 C CA . GLU B 1 362 ? 5.043 44.125 13.531 1 96.12 362 GLU B CA 1
ATOM 6261 C C . GLU B 1 362 ? 3.586 43.688 13.461 1 96.12 362 GLU B C 1
ATOM 6263 O O . GLU B 1 362 ? 2.693 44.469 13.18 1 96.12 362 GLU B O 1
ATOM 6268 N N . ALA B 1 363 ? 3.34 42.438 13.648 1 97 363 ALA B N 1
ATOM 6269 C CA . ALA B 1 363 ? 1.979 41.906 13.648 1 97 363 ALA B CA 1
ATOM 6270 C C . ALA B 1 363 ? 1.156 42.5 14.781 1 97 363 ALA B C 1
ATOM 6272 O O . ALA B 1 363 ? -0.012 42.875 14.594 1 97 363 ALA B O 1
ATOM 6273 N N . MET B 1 364 ? 1.771 42.688 15.953 1 97 364 MET B N 1
ATOM 6274 C CA . MET B 1 364 ? 1.096 43.281 17.109 1 97 364 MET B CA 1
ATOM 6275 C C . MET B 1 364 ? 0.667 44.688 16.797 1 97 364 MET B C 1
ATOM 6277 O O . MET B 1 364 ? -0.437 45.125 17.156 1 97 364 MET B O 1
ATOM 6281 N N . ASN B 1 365 ? 1.541 45.438 16.156 1 96.25 365 ASN B N 1
ATOM 6282 C CA . ASN B 1 365 ? 1.211 46.781 15.742 1 96.25 365 ASN B CA 1
ATOM 6283 C C . ASN B 1 365 ? 0.079 46.812 14.719 1 96.25 365 ASN B C 1
ATOM 6285 O O . ASN B 1 365 ? -0.842 47.625 14.828 1 96.25 365 ASN B O 1
ATOM 6289 N N . PHE B 1 366 ? 0.201 45.906 13.781 1 95.88 366 PHE B N 1
ATOM 6290 C CA . PHE B 1 366 ? -0.774 45.844 12.703 1 95.88 366 PHE B CA 1
ATOM 6291 C C . PHE B 1 366 ? -2.168 45.562 13.242 1 95.88 366 PHE B C 1
ATOM 6293 O O . PHE B 1 366 ? -3.145 46.188 12.836 1 95.88 366 PHE B O 1
ATOM 6300 N N . PHE B 1 367 ? -2.283 44.656 14.172 1 95.81 367 PHE B N 1
ATOM 6301 C CA . PHE B 1 367 ? -3.576 44.219 14.695 1 95.81 367 PHE B CA 1
ATOM 6302 C C . PHE B 1 367 ? -3.938 44.969 15.961 1 95.81 367 PHE B C 1
ATOM 6304 O O . PHE B 1 367 ? -4.992 44.75 16.547 1 95.81 367 PHE B O 1
ATOM 6311 N N . GLU B 1 368 ? -3.076 45.812 16.438 1 94.69 368 GLU B N 1
ATOM 6312 C CA . GLU B 1 368 ? -3.275 46.625 17.641 1 94.69 368 GLU B CA 1
ATOM 6313 C C . GLU B 1 368 ? -3.535 45.75 18.859 1 94.69 368 GLU B C 1
ATOM 6315 O O . GLU B 1 368 ? -4.52 45.938 19.578 1 94.69 368 GLU B O 1
ATOM 6320 N N . ILE B 1 369 ? -2.701 44.781 19.031 1 95.38 369 ILE B N 1
ATOM 6321 C CA . ILE B 1 369 ? -2.74 43.875 20.172 1 95.38 369 ILE B CA 1
ATOM 6322 C C . ILE B 1 369 ? -1.471 44.031 21 1 95.38 369 ILE B C 1
ATOM 6324 O O . ILE B 1 369 ? -0.372 44.156 20.453 1 95.38 369 ILE B O 1
ATOM 6328 N N . ASP B 1 370 ? -1.589 44.031 22.281 1 95.62 370 ASP B N 1
ATOM 6329 C CA . ASP B 1 370 ? -0.457 44.344 23.141 1 95.62 370 ASP B CA 1
ATOM 6330 C C . ASP B 1 370 ? 0.197 43.094 23.703 1 95.62 370 ASP B C 1
ATOM 6332 O O . ASP B 1 370 ? 1.192 43.188 24.438 1 95.62 370 ASP B O 1
ATOM 6336 N N . LYS B 1 371 ? -0.358 41.969 23.344 1 96.69 371 LYS B N 1
ATOM 6337 C CA . LYS B 1 371 ? 0.198 40.719 23.844 1 96.69 371 LYS B CA 1
ATOM 6338 C C . LYS B 1 371 ? 0.541 39.75 22.688 1 96.69 371 LYS B C 1
ATOM 6340 O O . LYS B 1 371 ? -0.27 39.562 21.797 1 96.69 371 LYS B O 1
ATOM 6345 N N . GLY B 1 372 ? 1.705 39.25 22.656 1 97.44 372 GLY B N 1
ATOM 6346 C CA . GLY B 1 372 ? 2.156 38.25 21.688 1 97.44 372 GLY B CA 1
ATOM 6347 C C . GLY B 1 372 ? 2.855 37.062 22.328 1 97.44 372 GLY B C 1
ATOM 6348 O O . GLY B 1 372 ? 3.191 37.125 23.516 1 97.44 372 GLY B O 1
ATOM 6349 N N . PHE B 1 373 ? 3.023 36.031 21.562 1 97.88 373 PHE B N 1
ATOM 6350 C CA . PHE B 1 373 ? 3.602 34.812 22.109 1 97.88 373 PHE B CA 1
ATOM 6351 C C . PHE B 1 373 ? 4.758 34.312 21.25 1 97.88 373 PHE B C 1
ATOM 6353 O O . PHE B 1 373 ? 4.691 34.375 20.016 1 97.88 373 PHE B O 1
ATOM 6360 N N . ILE B 1 374 ? 5.848 33.906 21.859 1 97.5 374 ILE B N 1
ATOM 6361 C CA . ILE B 1 374 ? 6.906 33.094 21.234 1 97.5 374 ILE B CA 1
ATOM 6362 C C . ILE B 1 374 ? 6.914 31.703 21.828 1 97.5 374 ILE B C 1
ATOM 6364 O O . ILE B 1 374 ? 7.234 31.516 23 1 97.5 374 ILE B O 1
ATOM 6368 N N . LEU B 1 375 ? 6.512 30.75 21 1 97.94 375 LEU B N 1
ATOM 6369 C CA . LEU B 1 375 ? 6.484 29.359 21.453 1 97.94 375 LEU B CA 1
ATOM 6370 C C . LEU B 1 375 ? 7.816 28.672 21.188 1 97.94 375 LEU B C 1
ATOM 6372 O O . LEU B 1 375 ? 8.367 28.797 20.094 1 97.94 375 LEU B O 1
ATOM 6376 N N . THR B 1 376 ? 8.359 28.031 22.203 1 96.88 376 THR B N 1
ATOM 6377 C CA . THR B 1 376 ? 9.656 27.375 22.125 1 96.88 376 THR B CA 1
ATOM 6378 C C . THR B 1 376 ? 9.547 25.906 22.531 1 96.88 376 THR B C 1
ATOM 6380 O O . THR B 1 376 ? 8.461 25.438 22.875 1 96.88 376 THR B O 1
ATOM 6383 N N . LEU B 1 377 ? 10.625 25.25 22.406 1 95.5 377 LEU B N 1
ATOM 6384 C CA . LEU B 1 377 ? 10.656 23.828 22.781 1 95.5 377 LEU B CA 1
ATOM 6385 C C . LEU B 1 377 ? 10.656 23.672 24.297 1 95.5 377 LEU B C 1
ATOM 6387 O O . LEU B 1 377 ? 9.961 22.812 24.844 1 95.5 377 LEU B O 1
ATOM 6391 N N . GLU B 1 378 ? 11.391 24.594 25 1 94.19 378 GLU B N 1
ATOM 6392 C CA . GLU B 1 378 ? 11.547 24.344 26.438 1 94.19 378 GLU B CA 1
ATOM 6393 C C . GLU B 1 378 ? 11.578 25.656 27.219 1 94.19 378 GLU B C 1
ATOM 6395 O O . GLU B 1 378 ? 11.445 25.656 28.453 1 94.19 378 GLU B O 1
ATOM 6400 N N . GLN B 1 379 ? 11.68 26.781 26.578 1 94.12 379 GLN B N 1
ATOM 6401 C CA . GLN B 1 379 ? 11.922 28.047 27.281 1 94.12 379 GLN B CA 1
ATOM 6402 C C . GLN B 1 379 ? 10.609 28.672 27.734 1 94.12 379 GLN B C 1
ATOM 6404 O O . GLN B 1 379 ? 9.602 28.609 27.031 1 94.12 379 GLN B O 1
ATOM 6409 N N . ASN B 1 380 ? 10.602 29.219 28.938 1 95.06 380 ASN B N 1
ATOM 6410 C CA . ASN B 1 380 ? 9.523 30.031 29.5 1 95.06 380 ASN B CA 1
ATOM 6411 C C . ASN B 1 380 ? 10.047 31.344 30.062 1 95.06 380 ASN B C 1
ATOM 6413 O O . ASN B 1 380 ? 11 31.344 30.844 1 95.06 380 ASN B O 1
ATOM 6417 N N . ASP B 1 381 ? 9.523 32.406 29.578 1 94.12 381 ASP B N 1
ATOM 6418 C CA . ASP B 1 381 ? 9.961 33.719 30 1 94.12 381 ASP B CA 1
ATOM 6419 C C . ASP B 1 381 ? 8.945 34.781 29.594 1 94.12 381 ASP B C 1
ATOM 6421 O O . ASP B 1 381 ? 7.883 34.469 29.047 1 94.12 381 ASP B O 1
ATOM 6425 N N . ARG B 1 382 ? 9.164 36 30 1 94.12 382 ARG B N 1
ATOM 6426 C CA . ARG B 1 382 ? 8.344 37.156 29.609 1 94.12 382 ARG B CA 1
ATOM 6427 C C . ARG B 1 382 ? 9.195 38.375 29.328 1 94.12 382 ARG B C 1
ATOM 6429 O O . ARG B 1 382 ? 10.164 38.656 30.047 1 94.12 382 ARG B O 1
ATOM 6436 N N . LEU B 1 383 ? 8.875 38.969 28.234 1 92.25 383 LEU B N 1
ATOM 6437 C CA . LEU B 1 383 ? 9.555 40.219 27.844 1 92.25 383 LEU B CA 1
ATOM 6438 C C . LEU B 1 383 ? 8.555 41.344 27.656 1 92.25 383 LEU B C 1
ATOM 6440 O O . LEU B 1 383 ? 7.445 41.125 27.156 1 92.25 383 LEU B O 1
ATOM 6444 N N . VAL B 1 384 ? 8.914 42.531 28.094 1 91.5 384 VAL B N 1
ATOM 6445 C CA . VAL B 1 384 ? 8.109 43.719 27.844 1 91.5 384 VAL B CA 1
ATOM 6446 C C . VAL B 1 384 ? 8.898 44.688 26.984 1 91.5 384 VAL B C 1
ATOM 6448 O O . VAL B 1 384 ? 10.016 45.062 27.328 1 91.5 384 VAL B O 1
ATOM 6451 N N . LEU B 1 385 ? 8.367 44.969 25.859 1 87.81 385 LEU B N 1
ATOM 6452 C CA . LEU B 1 385 ? 8.992 45.906 24.938 1 87.81 385 LEU B CA 1
ATOM 6453 C C . LEU B 1 385 ? 8.008 47 24.531 1 87.81 385 LEU B C 1
ATOM 6455 O O . LEU B 1 385 ? 6.969 46.719 23.922 1 87.81 385 LEU B O 1
ATOM 6459 N N . ASN B 1 386 ? 8.32 48.312 24.734 1 86.88 386 ASN B N 1
ATOM 6460 C CA . ASN B 1 386 ? 7.48 49.438 24.359 1 86.88 386 ASN B CA 1
ATOM 6461 C C . ASN B 1 386 ? 6.023 49.188 24.734 1 86.88 386 ASN B C 1
ATOM 6463 O O . ASN B 1 386 ? 5.133 49.312 23.891 1 86.88 386 ASN B O 1
ATOM 6467 N N . GLU B 1 387 ? 5.68 48.75 25.906 1 88.94 387 GLU B N 1
ATOM 6468 C CA . GLU B 1 387 ? 4.363 48.562 26.516 1 88.94 387 GLU B CA 1
ATOM 6469 C C . GLU B 1 387 ? 3.668 47.344 25.938 1 88.94 387 GLU B C 1
ATOM 6471 O O . GLU B 1 387 ? 2.473 47.125 26.156 1 88.94 387 GLU B O 1
ATOM 6476 N N . LYS B 1 388 ? 4.383 46.594 25.141 1 93.44 388 LYS B N 1
ATOM 6477 C CA . LYS B 1 388 ? 3.855 45.344 24.625 1 93.44 388 LYS B CA 1
ATOM 6478 C C . LYS B 1 388 ? 4.43 44.156 25.391 1 93.44 388 LYS B C 1
ATOM 6480 O O . LYS B 1 388 ? 5.609 44.156 25.75 1 93.44 388 LYS B O 1
ATOM 6485 N N . SER B 1 389 ? 3.611 43.25 25.703 1 96.38 389 SER B N 1
ATOM 6486 C CA . SER B 1 389 ? 4.012 42.062 26.469 1 96.38 389 SER B CA 1
ATOM 6487 C C . SER B 1 389 ? 4.219 40.875 25.562 1 96.38 389 SER B C 1
ATOM 6489 O O . SER B 1 389 ? 3.307 40.469 24.828 1 96.38 389 SER B O 1
ATOM 6491 N N . ILE B 1 390 ? 5.375 40.281 25.594 1 96.62 390 ILE B N 1
ATOM 6492 C CA . ILE B 1 390 ? 5.695 39.094 24.828 1 96.62 390 ILE B CA 1
ATOM 6493 C C . ILE B 1 390 ? 5.914 37.906 25.781 1 96.62 390 ILE B C 1
ATOM 6495 O O . ILE B 1 390 ? 6.844 37.938 26.578 1 96.62 390 ILE B O 1
ATOM 6499 N N . VAL B 1 391 ? 5.102 36.969 25.703 1 97.19 391 VAL B N 1
ATOM 6500 C CA . VAL B 1 391 ? 5.195 35.781 26.562 1 97.19 391 VAL B CA 1
ATOM 6501 C C . VAL B 1 391 ? 5.973 34.688 25.828 1 97.19 391 VAL B C 1
ATOM 6503 O O . VAL B 1 391 ? 5.602 34.281 24.734 1 97.19 391 VAL B O 1
ATOM 6506 N N . ILE B 1 392 ? 7.094 34.25 26.312 1 96.31 392 ILE B N 1
ATOM 6507 C CA . ILE B 1 392 ? 7.863 33.125 25.828 1 96.31 392 ILE B CA 1
ATOM 6508 C C . ILE B 1 392 ? 7.449 31.859 26.578 1 96.31 392 ILE B C 1
ATOM 6510 O O . ILE B 1 392 ? 7.551 31.797 27.812 1 96.31 392 ILE B O 1
ATOM 6514 N N . GLN B 1 393 ? 6.93 30.922 25.891 1 97.12 393 GLN B N 1
ATOM 6515 C CA . GLN B 1 393 ? 6.359 29.75 26.547 1 97.12 393 GLN B CA 1
ATOM 6516 C C . GLN B 1 393 ? 6.645 28.484 25.734 1 97.12 393 GLN B C 1
ATOM 6518 O O . GLN B 1 393 ? 6.645 28.516 24.516 1 97.12 393 GLN B O 1
ATOM 6523 N N . ASP B 1 394 ? 6.918 27.375 26.438 1 96.75 394 ASP B N 1
ATOM 6524 C CA . ASP B 1 394 ? 7.098 26.109 25.734 1 96.75 394 ASP B CA 1
ATOM 6525 C C . ASP B 1 394 ? 5.773 25.594 25.172 1 96.75 394 ASP B C 1
ATOM 6527 O O . ASP B 1 394 ? 4.719 25.797 25.781 1 96.75 394 ASP B O 1
ATOM 6531 N N . VAL B 1 395 ? 5.812 24.938 24.062 1 97 395 VAL B N 1
ATOM 6532 C CA . VAL B 1 395 ? 4.648 24.5 23.297 1 97 395 VAL B CA 1
ATOM 6533 C C . VAL B 1 395 ? 3.791 23.562 24.156 1 97 395 VAL B C 1
ATOM 6535 O O . VAL B 1 395 ? 2.561 23.625 24.109 1 97 395 VAL B O 1
ATOM 6538 N N . ARG B 1 396 ? 4.355 22.656 24.922 1 95.25 396 ARG B N 1
ATOM 6539 C CA . ARG B 1 396 ? 3.617 21.703 25.75 1 95.25 396 ARG B CA 1
ATOM 6540 C C . ARG B 1 396 ? 2.711 22.422 26.734 1 95.25 396 ARG B C 1
ATOM 6542 O O . ARG B 1 396 ? 1.536 22.078 26.875 1 95.25 396 ARG B O 1
ATOM 6549 N N . SER B 1 397 ? 3.242 23.422 27.391 1 93.81 397 SER B N 1
ATOM 6550 C CA . SER B 1 397 ? 2.484 24.203 28.375 1 93.81 397 SER B CA 1
ATOM 6551 C C . SER B 1 397 ? 1.405 25.047 27.688 1 93.81 397 SER B C 1
ATOM 6553 O O . SER B 1 397 ? 0.307 25.203 28.219 1 93.81 397 SER B O 1
ATOM 6555 N N . PHE B 1 398 ? 1.708 25.594 26.562 1 94.81 398 PHE B N 1
ATOM 6556 C CA . PHE B 1 398 ? 0.771 26.453 25.844 1 94.81 398 PHE B CA 1
ATOM 6557 C C . PHE B 1 398 ? -0.487 25.688 25.453 1 94.81 398 PHE B C 1
ATOM 6559 O O . PHE B 1 398 ? -1.603 26.172 25.625 1 94.81 398 PHE B O 1
ATOM 6566 N N . PHE B 1 399 ? -0.335 24.422 24.922 1 93.5 399 PHE B N 1
ATOM 6567 C CA . PHE B 1 399 ? -1.474 23.641 24.453 1 93.5 399 PHE B CA 1
ATOM 6568 C C . PHE B 1 399 ? -1.973 22.703 25.547 1 93.5 399 PHE B C 1
ATOM 6570 O O . PHE B 1 399 ? -2.965 22 25.359 1 93.5 399 PHE B O 1
ATOM 6577 N N . GLY B 1 400 ? -1.34 22.719 26.719 1 88.62 400 GLY B N 1
ATOM 6578 C CA . GLY B 1 400 ? -1.717 21.812 27.781 1 88.62 400 GLY B CA 1
ATOM 6579 C C . GLY B 1 400 ? -1.545 20.344 27.406 1 88.62 400 GLY B C 1
ATOM 6580 O O . GLY B 1 400 ? -2.455 19.547 27.609 1 88.62 400 GLY B O 1
ATOM 6581 N N . LEU B 1 401 ? -0.445 20.141 26.781 1 83.19 401 LEU B N 1
ATOM 6582 C CA . LEU B 1 401 ? -0.165 18.766 26.328 1 83.19 401 LEU B CA 1
ATOM 6583 C C . LEU B 1 401 ? 0.445 17.953 27.469 1 83.19 401 LEU B C 1
ATOM 6585 O O . LEU B 1 401 ? 1.181 18.484 28.297 1 83.19 401 LEU B O 1
#

Radius of gyration: 29.7 Å; Cα contacts (8 Å, |Δi|>4): 1389; chains: 2; bounding box: 72×101×65 Å

Sequence (802 aa):
MLFKEDIATAYNGQKRILARDVGLINRNLLETFKPSSSHIEVISGVRRSGKSTLMRQIVKKYFGKVAYFNFEDSRVFGFGVGDFSKLDEVMGDEIEAYFFDEIQNVEGWEIFVRQLHDRGEKVFVTGSNASLLSREMGTRLTGRYLSHEVFPFSYQEYLAFLDLDDSQENFNDYLVKGGFPEFLRDQNPEILQMLLKDILYRDIAVRFGIKNTHVLMDIALFLVSNIGKEVSFNGLRKTFNVGSPSTVSDYLSWMEDSYLLFFLPRFSWSSKSISKNPKKVYCIDNGFAKSNSLSFTKDKGRLLENLVYLNFKKQNQKIFYFKERKECDFVVFEGNVCKWLIQVTESLHPDNRDRELEGLIEAMNFFEIDKGFILTLEQNDRLVLNEKSIVIQDVRSFFGLMLFKEDIATAYNGQKRILARDVGLINRNLLETFKPSSSHIEVISGVRRSGKSTLMRQIVKKYFGKVAYFNFEDSRVFGFGVGDFSKLDEVMGDEIEAYFFDEIQNVEGWEIFVRQLHDRGEKVFVTGSNASLLSREMGTRLTGRYLSHEVFPFSYQEYLAFLDLDDSQENFNDYLVKGGFPEFLRDQNPEILQMLLKDILYRDIAVRFGIKNTHVLMDIALFLVSNIGKEVSFNGLRKTFNVGSPSTVSDYLSWMEDSYLLFFLPRFSWSSKSISKNPKKVYCIDNGFAKSNSLSFTKDKGRLLENLVYLNFKKQNQKIFYFKERKECDFVVFEGNVCKWLIQVTESLHPDNRDRELEGLIEAMNFFEIDKGFILTLEQNDRLVLNEKSIVIQDVRSFFGL

Secondary structure (DSSP, 8-state):
---HHHHHHHHHHHHHHHTS---PPPPHHHHH----SSSEEEEEE-TTSSHHHHHHHHHHHH-SSEEEEETT-GGGTT--GGGHHHHHHHH-S--SEEEEESGGGSTTHHHHHHHHHHTT--EEEEES-GGGG-HHHHHHHTTSEEEEEEPSPPHHHHHHHHT----HHHHHHHHHH-S-HHHHHH--HHHHHHHHHIIIIIIIIIHHT-S-HHHHHHHHHHHHTTTTSEE-HHHHHHHHT-S-HHHHHHHHHHHHHTTSEEEEEBP-S-HHHHHHS-EEEEES-HHHHHHT-STTTT-HHHHHHHHHHHHHHHTT-EEEEEESSSEEEEEEEETTEEEEEEEE-S---HHHHHHHHHHHHHHHHHHT-SEEEEEESS--EEEEETTEEEEEEEHHHHHT-/---HHHHHHHHHHHHHHHTS---PPPPHHHHH----SSSEEEEEE-TTSSHHHHHHHHHHHH-SSEEEEETT-GGGTT--GGGHHHHHHHH-S--SEEEEESGGGSTTHHHHHHHHHHTT--EEEEES-GGGG-HHHHHHHTTSEEEEEEPSPPHHHHHHHHT----HHHHHHHHHH-S-HHHHHH--HHHHHHHHHIIIIIIIIIHHT-S-HHHHHHHHHHHHTTTTSEE-HHHHHHHHT-S-HHHHHHHHHHHHHTTSEEEEEBP-S-HHHHHHS-EEEEES-HHHHHHT-STTTT-HHHHHHHHHHHHHHHTT-EEEEEESSSEEEEEEEETTEEEEEEEE-S---HHHHHHHHHHHHHHHHHHT-SEEEEEESS--EEEEETTEEEEEEEHHHHHT-

Foldseek 3Di:
DDDLVLLLVQQVVVVVVLPDDDPADDAPCLVVDDDDQQFEEEEEEFPLQCSVVNVSVCCVPPHDAAGEDEPVDPSCPPDEPVCVVSNVVSSDDPHQEYEYEQQVSYPPSLVSVLVCSVVSHHYYYYHLFQCPCPPPSCVSCPPRHDYAYGAFGDLVRLCRRVVHDDDLVSVLVCLQQWGRNVCSVPVDLVVLVVSLCCLQVPVPCVVVVPDPSVLLSVLLLVLLLQALDWDFLVNSCVVSVPDDSVVSVSSVNSCVRSQAKDWAFEDDPDPVCRVHGTTGMAGRINSSSVSSYPNVPPASQSSQLNSLVNLCVNVVWDWHWYDDPATFRIFTDDVPAGDAGEFEGQDDDPVCPCRSVVRSVVVCVVRVHQEYEYEHSQDFDWDHDPSGIYTYYHPCVVSVD/DDDLVLLLVQQVVVVVVLPDDDPADDAPCLVVDDDDQQFEEEEEEFPLQCSVVNVSVCCVPPHDAAGEDEPVDPSCPPDEPVCVVSNVVSSDDPHQEYEYEQQVSYPPSLVSVLVCSVVSHHYYYYHLFQCSCPPPSCVSCPPRHDYAYGAFDDLVRLCRRVVHDDDLVSVLVCLQQWGRNVCSVPVDLVVLVVSLCCLQVPVPCVVVVPDPSVLLVVLLLVLLLQALDWDFLVNSCVVSVPDDSVVSVSSVNSCVRSVAKDWAFEDDPDPVCRVHGTTGMAGRINSSSVSSYPNVPPASQSSQLNSLVNLCVNVVWDWHWYDDPATFRIFTDDVPAGDAGEAEGQDDDPVCPCRSVVRSVVVCVVRVHQEYEYEHSQDFDWDHDPSHIYTYYHPCVVSVD

InterPro domains:
  IPR025420 Domain of unknown function DUF4143 [PF13635] (202-344)
  IPR027417 P-loop containing nucleoside triphosphate hydrolase [SSF52540] (38-200)
  IPR041682 AAA domain, group 14 [PF13173] (39-159)

Solvent-accessible surface area (backbone atoms only — not comparable to full-atom values): 43358 Å² total; per-residue (Å²): 124,70,55,58,67,51,51,41,52,53,37,56,55,49,50,58,54,68,70,52,84,69,93,64,74,82,56,71,61,61,76,72,56,67,86,63,87,68,41,30,39,36,41,26,29,35,82,75,38,44,65,70,57,50,52,50,51,48,41,69,71,77,50,85,50,65,38,58,47,58,58,74,43,54,60,51,64,70,52,42,61,81,40,48,65,47,48,51,61,59,65,55,76,87,58,65,34,37,39,33,36,42,43,76,72,27,67,64,48,61,58,58,55,44,52,41,42,73,73,69,42,36,40,35,38,30,28,50,33,69,53,69,56,32,72,74,53,23,61,75,43,58,91,43,59,44,82,42,78,45,60,42,41,49,73,68,45,43,27,62,68,69,72,50,69,95,44,72,66,52,48,55,47,38,53,51,56,33,25,43,57,66,40,70,73,65,70,42,52,64,57,44,35,49,47,52,48,44,47,50,46,53,66,39,24,52,69,68,43,48,42,73,53,64,60,57,50,50,49,50,43,50,47,48,47,36,43,72,35,78,47,40,68,67,58,50,29,64,75,66,69,48,85,53,73,62,53,54,53,48,53,53,49,53,35,35,29,38,42,52,34,44,75,38,36,35,64,56,97,42,69,69,54,29,73,69,46,47,22,30,31,34,53,66,33,40,22,47,34,47,43,35,21,77,66,52,81,80,40,61,34,44,41,49,43,35,48,55,50,49,58,42,52,75,65,69,50,51,62,21,25,40,70,78,95,45,57,21,64,34,38,32,32,58,86,91,40,80,71,44,40,36,28,66,38,48,68,86,42,86,90,48,39,62,64,58,44,50,8,42,51,50,51,27,61,73,69,70,46,53,62,37,35,36,36,17,68,74,50,70,51,74,46,78,54,96,88,24,40,35,40,32,33,20,48,48,70,74,72,68,102,124,70,55,59,66,51,50,41,53,51,38,56,54,48,50,60,54,68,71,52,84,69,93,64,75,81,56,70,62,60,76,73,56,68,86,60,87,69,39,31,39,36,39,27,30,34,82,73,38,44,68,69,57,51,49,51,52,49,41,70,73,74,50,84,48,64,38,57,47,60,58,75,44,55,61,50,65,68,53,41,62,82,40,48,64,46,48,50,60,61,65,54,77,86,60,65,35,37,37,34,35,41,43,78,71,27,66,65,47,60,59,58,53,45,52,42,43,73,74,68,43,35,40,35,39,28,26,50,34,68,53,68,57,31,73,74,53,24,60,77,43,58,91,42,59,45,82,43,79,44,59,42,42,48,72,67,45,43,26,62,69,68,71,50,71,93,45,72,67,54,48,55,47,39,54,52,56,33,25,41,56,66,39,71,73,67,71,40,53,63,57,44,34,48,47,51,48,45,48,51,45,54,66,40,24,54,70,68,43,48,43,73,54,64,60,57,50,51,50,50,42,52,48,49,48,36,45,71,35,77,48,39,68,67,58,49,30,64,75,66,68,48,86,54,73,62,53,52,54,48,52,53,51,52,35,35,30,38,42,51,34,43,74,39,36,36,63,57,96,41,70,67,54,32,73,68,46,48,23,31,30,35,53,65,32,41,23,48,33,47,45,35,22,77,65,51,82,79,41,61,33,44,42,48,43,36,50,53,50,48,57,42,53,75,65,69,49,52,64,21,25,40,71,78,96,45,56,21,63,36,38,32,32,57,86,92,41,78,70,45,40,37,28,64,38,47,67,88,43,86,90,49,38,62,65,58,44,49,8,41,49,50,51,26,61,73,69,71,45,53,62,36,36,38,35,18,67,74,50,71,49,76,45,78,54,97,88,25,40,36,40,31,33,21,49,47,70,74,72,67,103

pLDDT: mean 91.14, std 8.03, range [50.06, 98.56]

Organism: Cecembia lonarensis (strain CCUG 58316 / KCTC 22772 / LW9) (NCBI:txid1225176)